Protein AF-A0A4P1RTN6-F1 (afdb_monomer)

Radius of gyration: 44.08 Å; Cα contacts (8 Å, |Δi|>4): 1142; chains: 1; bounding box: 146×105×142 Å

Nearest PDB structures (foldseek):
  4wzw-assembly1_A  TM=8.559E-01  e=2.180E-19  Homo sapiens
  4wzr-assembly1_A  TM=8.569E-01  e=3.240E-19  Homo sapiens
  4wzr-assembly2_B  TM=8.714E-01  e=1.370E-18  Homo sapiens
  5ykh-assembly1_A  TM=4.278E-01  e=1.600E-06  Homo sapiens
  3gvt-assembly2_B  TM=4.620E-01  e=9.699E-06  Mus musculus

Foldseek 3Di:
DDDDDDDDDDDDDDDDDDDDDDDDDDDDDDDDDDDDDDDDDDDDDDDDDDDDDDDDDDDDDDDDDDDDDDDPDDDPVVVVVVVVVVVLVVVVVVDVCSVLLVVLLVLVLVLPDPPDDLVVNAVSLVVNLVSCPLPCLVPCLDQRSVVSLLSSCVRYDPVSLVSSLVSCLVPLLVLQLRPSNLSVLLSSLVPDDLVSLVSSLVSCQLPLLVQLLHPRSVSNLLSSCVSDDLLSVQLSLQCLQAPCSSPDVVLSPDPDRAPVVSCVVVVPDLVRRLVSNCVSLVSNLVVLSQLGVSNLVSVVSNLQRDAPVVLQVVLVSCLALSLVNQQLDQSSLLVLLASCQSPDLVSLLSNLVSCAVVLVVLQLHPRSLLSLLSNLQAHPPLVSCLVGRVVVCLVCVLVLLQGLRSCSNVCCLQPNLDCVNDPPSSSCSNLDDRPNPPDDDDDDDDDDDDDDDDDDDDDDDDDDDDDDDDDDDDDDDDDPDDPRNHSHPDDRNVSSCCNQPVSCNVVSLVVSCVVCVVVLCVGPRNVVSVDDDDDDDDDDDDDDDDDDDDDDDDDDDDDDDDDDDDDDDDDDDDDDDDDDDDDDDDDDDDDDDDDDDDDDDDDDDDDDDDDDDDDDDDDDDDDDDDQDPVVVVVVVVVVVLVVVVVVPVCSVLLVVLLVLCSVLVDPPDDLVVNAVSLVVNLVSCPLPLLVCLLPQRSVSSLLSSLVRYDPVSLVSSLVSCLVPLLVLQLRPSNLSVLLSSLVDDDPVSLLSNLVVCQLPLLVQLLGPRSVSNSLSSCVPDDLLSVQLSLQCLQAPVSSPDVVLSNDPDRAPVVSCVVVVPDLVRRLVSNCVSLVSNLVVLVQLGVSNLVSVVSNLQRDAPVVNQVVLVSCLPDSLVNQQLDQSSLLVLLASCLSPDLVSLLSNLVNCAVVLVVLQLRPRSLLSVLSNLQAHPPLVSCLVGRVVVCLVCVLVLLLGLRNVSNLCCLQENPDCVNDPPSSSCSNLDDRPNRDDDDCDDDDDDDDDDDDDDDDDDDDDDDDDDDDDDDDDDDDPDPPPRRRSHPDDRLVSSLCNQPVSCNLVSLLVSCLVCVVVQQLRPRNVSSNLSSLLCGDPNSNPPPCVVSSLSSLLSNLQQQQDDQDPPDPDGRQLQRPRNVVSLLVCQARPVSSVVSNCVRHPPVNVVVQLAHNNVSNLVSQCVHPPPVSNVSSCVVCVVCCVVVSRPPPDPPDPPDD

Secondary structure (DSSP, 8-state):
---------------------------S------------------PPPP---PPPP-PPPPP------------TTHHHHHHHHHHHHHHHTT-TTHHHHHHHHHHHHHHT-SS--HHHHHHHHHHHHHHHTT-HHHHTTSTTHHHHHHHHHHHS-HHHHHHHHHHHGGGHHHHHH-TTHHHHHHHHHTT--HHHHHHHHHHHTT-HHHHHTSTTHHHHHHHHHHH--HHHHHHHHHTTT-HHHHH-GGGGG----SHHHHHHHTT--HHHHHHHHHHHHHHHHTTT----HHHHHHHHHHHHH--HHHHHHHHHHHTTTTHHHHTTSHHHHHHHHHHHHHS-HHHHHHHHHHHTTTHHHHHTSTTHHHHHHHHHHH-S-HHHHIIIIIHHHGGGHHHHHHSTTTTHHHHHHHSTT-TTTS-HHHHHHHT---GGG---------------------------------------------------SS-HHHHHHHHHTTTSHHHHHHHHHHHHHHHHTTSTTGGGTT--------------------------------------------------------------------------------------------------HHHHHHHHHHHHHHHHHTT-TTHHHHHHHHHHHHHHT-SS--HHHHHHHHHHHHHHHTT-HHHHHTSHHHHHHHHHHHHHS-HHHHHHHHHHHGGGHHHHHH-TTTHHHHHHHHTT--HHHHHHHHHHHTTTHHHHHTSTTTHHHHHHHHHH--HHHHHHHHHTTT-HHHHH-GGGG-----SHHHHHHHTT--HHHHHHHHHHHHHHHHTTT----HHHHHHHHHHHHH--HHHHHHHHHHHTTTHHHHHTTSHHHHHHHHHHHHHS-HHHHHHHHHHHTTTHHHHHTSTTHHHHHHHHHHH-S-HHHHIIIIIHHHGGGHHHHHTSTTTTHHHHHHHSTT-TTTS-HHHHHHHT---TTTS---S---------------------------------------------SSS-HHHHHHHHHTTTTHHHHHHHHHHHTHHHHHHSTTHHHHHHHHHTT-TTSTTTTTSHHHHHHHHHHHHHHTSS---TT-SS--TTTSTTHHHHHHHHHHH-HHHHHHHIIIIITTTHHHHSSTTTHHHHHTTTS-S-HHHHHHHHHHHHHHHHTTSS---PPPP----

Sequence (1211 aa):
MAAKKQDFETTKKRKRISASNTESAPNESHHKKPFNSDKKSFKSDKKPFKSDKKPFKSDKPLAAGKDNKTIAPASGRERRIHAKELADARKMKRKRHFTLEQDLARLWEKMRCREISKEDRTKLVTEALQKMKGKIHEIAGSHISSRVLQTCVKHCSQVERDAIFEELRPHFLALAYNAYAVHLVKKMLDSASKKQLGGFISALHGHVAPLLRHMVGSVVVEHAYELASAAKKQELLLELYSTELKLFKDLVSLNESRLLDVMSKLSLQKGSVLRHMASVIQPILEKGIVDHSIIHRLLLEYFSIADQSTVTDIIQQLSSPLLVRMIGTKDGAKIGILCVKYGNAKERKKIIKGLKGHIDKTAYHQYGCMVLVCILSVVDDTKLITKVIIRELQPILKELVFDKNGRHLFLQLLHPNCSRHFSPQELASLNSSIPSLSLKDQSEVSSQTEISEVSLSDKESKEDIEVAADEADKDKTSLDDPDLAESGKKDPYVRRQELLIKSGLAENLLDICIENAGELIRSNFGKEVLYEPSLPRDIESGNRRSHSFGTEKMAAKKQDFETTKKRKRISASNTESAPNESHHKKPFNSDKKSFKSDKKPFKSDKKPFKSDKPLAAGKDNKTIAPASGRERRIHAKELADARKMKRKRHFTLEQDLARLWEKMRCREISKEDRTKLVTEALQKMKGKIHEIAGSHISSRVLQTCVKHCSQVERDAIFEELRPHFLALAYNAYAVHLVKKMLDSASKKQLGGFISALHGHVAPLLRHMVGSVVVEHAYELASAAKKQELLLELYSTELKLFKDLVSLNESRLLDVMSKLSLQKGSVLRHMASVIQPILEKGIVDHSIIHRLLLEYFSIADQSTVTDIIQQLSSPLLVRMIGTKDGAKIGILCVKYGNAKERKKIIKGLKGHIDKTAYHQYGCMVLVCILSVVDDTKLITKVIIRELQPILKELVFDKNGRHLFLQLLHPNCSRHFSPQELASLNSSIPSLSLKDQSEVSSQTEISEVSLSDKESKEDIEVAADEADKDKTSLDDPDLAESGKKDPYVRRQELLIKSGLAENLLDICIENAGELIRSNFGKEVLYEVATGGSGGILHPSLDDKINSLHEAIASLAAESKSEDSQEEHVFENFHSSRIIRKLILDCPNFASTLWEKALKGKSELWAHGHSCKVISAFLESPDSKLQKLAKKELQPLVDSGILKNLKPKEVATQ

Solvent-accessible surface area (backbone atoms only — not comparable to full-atom values): 73764 Å² total; per-residue (Å²): 133,88,81,88,85,91,89,83,93,86,90,82,91,89,89,92,89,87,87,90,89,80,86,89,84,82,90,86,88,89,88,84,88,91,89,83,90,80,92,84,88,84,91,85,89,82,80,83,86,85,81,90,78,83,86,80,88,78,82,84,81,84,91,78,82,89,81,93,75,89,76,75,85,72,48,84,62,52,54,54,49,53,53,47,50,56,53,50,52,57,40,50,81,71,34,100,55,45,69,59,51,53,52,48,49,57,50,40,62,59,56,68,44,86,84,60,54,71,68,60,37,38,53,53,34,53,54,50,48,64,78,34,65,99,44,50,70,77,39,32,62,31,82,61,46,17,55,42,48,43,51,30,63,72,59,52,56,69,69,59,40,52,51,54,48,60,69,34,56,91,42,49,64,66,36,30,62,28,87,40,15,39,60,31,54,50,57,46,60,79,70,47,52,76,66,53,49,51,51,52,55,66,60,38,64,82,38,54,61,65,25,52,54,29,90,45,17,27,63,46,54,37,52,54,42,75,75,38,53,73,69,56,38,45,46,66,46,44,44,50,41,27,72,61,46,38,69,39,69,75,69,52,71,63,88,67,90,48,67,67,59,47,27,64,79,64,70,50,54,66,76,55,33,53,54,41,30,46,71,46,47,52,59,17,60,78,69,62,66,48,79,43,68,67,58,28,50,52,51,54,53,44,47,69,72,41,50,53,66,64,47,49,54,50,35,60,61,39,27,44,69,53,43,70,56,22,19,82,34,75,52,22,14,42,52,43,34,46,36,52,56,74,29,52,76,69,33,40,54,35,38,55,62,50,39,50,96,44,50,63,66,28,29,62,25,91,34,24,22,58,32,53,38,43,47,72,70,43,54,66,61,49,70,56,44,40,72,46,49,50,65,54,40,60,90,46,44,71,63,27,39,58,31,94,31,27,29,51,53,55,44,40,60,76,48,60,87,37,73,92,83,39,53,74,70,54,49,57,45,73,67,54,81,44,68,59,76,64,81,85,85,81,80,83,84,85,82,83,87,82,83,83,82,90,78,88,87,86,85,83,89,78,88,84,88,87,78,82,88,84,88,85,90,81,96,83,82,87,92,83,82,83,92,75,80,75,73,31,94,53,57,67,65,61,53,34,48,48,57,32,57,80,57,49,47,47,58,58,50,48,52,49,46,65,81,35,41,80,56,26,68,72,34,95,40,21,37,62,79,73,56,79,79,81,71,88,82,79,83,79,89,86,83,84,80,85,87,78,84,88,84,82,88,77,83,88,77,91,89,87,78,88,86,78,90,82,91,82,91,89,82,88,78,89,82,87,86,84,81,87,82,92,84,90,82,84,83,91,79,87,81,91,87,86,90,86,88,88,83,88,82,92,88,87,87,82,88,84,90,88,86,92,78,85,86,88,82,91,82,82,89,79,89,77,75,85,79,44,80,68,49,56,54,48,53,54,46,50,54,51,49,52,56,37,51,79,71,34,100,54,46,65,59,56,49,54,46,49,53,49,38,62,57,58,69,45,89,86,60,60,67,69,61,38,39,54,51,32,53,54,48,47,65,76,34,65,98,42,50,64,82,39,28,66,32,76,62,46,16,56,40,48,43,52,29,62,73,59,50,56,68,70,58,42,53,53,53,46,62,68,34,53,93,45,46,68,66,35,28,60,28,86,40,15,34,62,33,54,50,56,47,59,79,69,45,52,75,66,55,49,54,54,50,54,65,65,38,65,82,39,54,61,67,25,52,55,29,92,43,17,25,64,46,54,36,51,54,42,74,75,39,53,73,70,58,40,46,48,66,46,46,45,51,41,28,72,62,48,38,69,38,70,81,71,54,76,62,87,63,86,48,65,68,57,44,30,63,78,66,69,52,54,65,76,56,33,52,56,41,30,47,71,45,49,50,60,18,60,79,68,65,69,47,76,42,66,66,58,28,48,52,51,53,54,45,44,66,73,44,51,51,66,64,47,49,53,48,40,63,64,37,36,31,72,49,45,70,54,24,18,81,32,74,49,22,13,44,50,41,33,46,38,50,52,73,29,52,76,69,36,39,54,33,36,57,62,49,41,51,97,42,50,69,65,30,30,66,26,80,36,26,22,56,31,52,42,42,45,70,70,40,54,68,61,49,72,58,43,43,71,48,48,51,63,58,42,60,88,46,44,72,64,28,39,57,31,95,31,25,30,53,55,53,41,44,59,35,40,61,88,39,73,91,82,41,54,72,70,53,48,55,47,71,69,55,81,41,72,53,73,50,89,74,74,101,73,86,82,86,81,90,83,88,85,82,87,86,82,91,83,85,84,88,79,91,81,87,89,86,91,88,93,90,87,85,88,82,90,80,95,71,95,74,84,84,88,71,82,80,66,32,96,52,59,64,66,63,49,34,41,51,59,30,58,77,61,51,48,47,59,58,48,48,52,50,42,42,80,38,35,76,63,26,36,58,29,94,42,18,28,58,55,48,47,41,55,67,58,27,22,60,90,41,66,44,56,86,81,42,50,73,58,38,51,49,33,37,50,46,52,16,51,62,52,46,58,78,92,57,86,90,52,97,64,73,53,47,48,56,28,83,46,19,22,58,52,53,25,48,40,28,50,74,26,58,68,45,32,52,49,29,36,75,61,37,36,68,97,43,54,75,87,41,38,50,90,61,21,27,61,39,58,55,26,40,70,66,21,78,42,70,65,58,22,58,54,43,44,70,72,44,44,65,41,36,76,70,56,64,35,74,81,75,69,80,76,76,83,79,86,127

Structure (mmCIF, N/CA/C/O backbone):
data_AF-A0A4P1RTN6-F1
#
_entry.id   AF-A0A4P1RTN6-F1
#
loop_
_atom_site.group_PDB
_atom_site.id
_atom_site.type_symbol
_atom_site.label_atom_id
_atom_site.label_alt_id
_atom_site.label_comp_id
_atom_site.label_asym_id
_atom_site.label_entity_id
_atom_site.label_seq_id
_atom_site.pdbx_PDB_ins_code
_atom_site.Cartn_x
_atom_site.Cartn_y
_atom_site.Cartn_z
_atom_site.occupancy
_atom_site.B_iso_or_equiv
_atom_site.auth_seq_id
_atom_site.auth_comp_id
_atom_site.auth_asym_id
_atom_site.auth_atom_id
_atom_site.pdbx_PDB_model_num
ATOM 1 N N . MET A 1 1 ? -19.748 -42.083 24.684 1.00 26.48 1 MET A N 1
ATOM 2 C CA . MET A 1 1 ? -20.087 -43.287 25.480 1.00 26.48 1 MET A CA 1
ATOM 3 C C . MET A 1 1 ? -18.808 -43.842 26.123 1.00 26.48 1 MET A C 1
ATOM 5 O O . MET A 1 1 ? -17.773 -43.199 25.996 1.00 26.48 1 MET A O 1
ATOM 9 N N . ALA A 1 2 ? -18.908 -44.935 26.886 1.00 29.09 2 ALA A N 1
ATOM 10 C CA . ALA A 1 2 ? -17.854 -45.605 27.672 1.00 29.09 2 ALA A CA 1
ATOM 11 C C . ALA A 1 2 ? -16.620 -46.086 26.850 1.00 29.09 2 ALA A C 1
ATOM 13 O O . ALA A 1 2 ? -16.755 -46.246 25.643 1.00 29.09 2 ALA A O 1
ATOM 14 N N . ALA A 1 3 ? -15.431 -46.382 27.417 1.00 29.55 3 ALA A N 1
ATOM 15 C CA . ALA A 1 3 ? -14.870 -46.102 28.759 1.00 29.55 3 ALA A CA 1
ATOM 16 C C . ALA A 1 3 ? -13.322 -46.315 28.839 1.00 29.55 3 ALA A C 1
ATOM 18 O O . ALA A 1 3 ? -12.675 -46.702 27.874 1.00 29.55 3 ALA A O 1
ATOM 19 N N . LYS A 1 4 ? -12.787 -46.024 30.040 1.00 34.31 4 LYS A N 1
ATOM 20 C CA . LYS A 1 4 ? -11.471 -46.309 30.685 1.00 34.31 4 LYS A CA 1
ATOM 21 C C . LYS A 1 4 ? -10.854 -47.709 30.371 1.00 34.31 4 LYS A C 1
ATOM 23 O O . LYS A 1 4 ? -11.588 -48.582 29.936 1.00 34.31 4 LYS A O 1
ATOM 28 N N . LYS A 1 5 ? -9.574 -48.035 30.662 1.00 29.58 5 LYS A N 1
ATOM 29 C CA . LYS A 1 5 ? -8.615 -47.533 31.693 1.00 29.58 5 LYS A CA 1
ATOM 30 C C . LYS A 1 5 ? -7.124 -47.822 31.329 1.00 29.58 5 LYS A C 1
ATOM 32 O O . LYS A 1 5 ? -6.852 -48.324 30.248 1.00 29.58 5 LYS A O 1
ATOM 37 N N . GLN A 1 6 ? -6.183 -47.484 32.224 1.00 31.31 6 GLN A N 1
ATOM 38 C CA . GLN A 1 6 ? -4.721 -47.735 32.159 1.00 31.31 6 GLN A CA 1
ATOM 39 C C . GLN A 1 6 ? -4.298 -49.016 32.925 1.00 31.31 6 GLN A C 1
ATOM 41 O O . GLN A 1 6 ? -5.161 -49.578 33.598 1.00 31.31 6 GLN A O 1
ATOM 46 N N . ASP A 1 7 ? -2.991 -49.371 32.854 1.00 27.86 7 ASP A N 1
ATOM 47 C CA . ASP A 1 7 ? -2.088 -49.994 33.882 1.00 27.86 7 ASP A CA 1
ATOM 48 C C . ASP A 1 7 ? -1.190 -51.126 33.279 1.00 27.86 7 ASP A C 1
ATOM 50 O O . ASP A 1 7 ? -1.661 -51.813 32.379 1.00 27.86 7 ASP A O 1
ATOM 54 N N . PHE A 1 8 ? 0.083 -51.417 33.648 1.00 28.38 8 PHE A N 1
ATOM 55 C CA . PHE A 1 8 ? 1.186 -50.720 34.379 1.00 28.38 8 PHE A CA 1
ATOM 56 C C . PHE A 1 8 ? 2.552 -51.483 34.170 1.00 28.38 8 PHE A C 1
ATOM 58 O O . PHE A 1 8 ? 2.591 -52.407 33.366 1.00 28.38 8 PHE A O 1
ATOM 65 N N . GLU A 1 9 ? 3.616 -51.157 34.945 1.00 29.16 9 GLU A N 1
ATOM 66 C CA . GLU A 1 9 ? 4.802 -52.013 35.319 1.00 29.16 9 GLU A CA 1
ATOM 67 C C . GLU A 1 9 ? 5.990 -52.240 34.310 1.00 29.16 9 GLU A C 1
ATOM 69 O O . GLU A 1 9 ? 5.779 -52.198 33.106 1.00 29.16 9 GLU A O 1
ATOM 74 N N . THR A 1 10 ? 7.284 -52.486 34.673 1.00 28.11 10 THR A N 1
ATOM 75 C CA . THR A 1 10 ? 8.081 -52.308 35.938 1.00 28.11 10 THR A CA 1
ATOM 76 C C . THR A 1 10 ? 9.643 -52.281 35.795 1.00 28.11 10 THR A C 1
ATOM 78 O O . THR A 1 10 ? 10.235 -53.091 35.090 1.00 28.11 10 THR A O 1
ATOM 81 N N . THR A 1 11 ? 10.326 -51.542 36.704 1.00 28.12 11 THR A N 1
ATOM 82 C CA . THR A 1 11 ? 11.701 -51.782 37.289 1.00 28.12 11 THR A CA 1
ATOM 83 C C . THR A 1 11 ? 12.990 -51.539 36.438 1.00 28.12 11 THR A C 1
ATOM 85 O O . THR A 1 11 ? 12.882 -51.341 35.241 1.00 28.12 11 THR A O 1
ATOM 88 N N . LYS A 1 12 ? 14.253 -51.462 36.960 1.00 25.89 12 LYS A N 1
ATOM 89 C CA . LYS A 1 12 ? 14.899 -51.944 38.232 1.00 25.89 12 LYS A CA 1
ATOM 90 C C . LYS A 1 12 ? 16.259 -51.240 38.584 1.00 25.89 12 LYS A C 1
ATOM 92 O O . LYS A 1 12 ? 17.091 -51.159 37.700 1.00 25.89 12 LYS A O 1
ATOM 97 N N . LYS A 1 13 ? 16.474 -50.853 39.874 1.00 29.78 13 LYS A N 1
ATOM 98 C CA . LYS A 1 13 ? 17.683 -50.903 40.805 1.00 29.78 13 LYS A CA 1
ATOM 99 C C . LYS A 1 13 ? 19.138 -50.651 40.273 1.00 29.78 13 LYS A C 1
ATOM 101 O O . LYS A 1 13 ? 19.387 -50.869 39.108 1.00 29.78 13 LYS A O 1
ATOM 106 N N . ARG A 1 14 ? 20.223 -50.316 41.021 1.00 27.23 14 ARG A N 1
ATOM 107 C CA . ARG A 1 14 ? 20.670 -49.938 42.421 1.00 27.23 14 ARG A CA 1
ATOM 108 C C . ARG A 1 14 ? 22.060 -49.203 42.249 1.00 27.23 14 ARG A C 1
ATOM 110 O O . ARG A 1 14 ? 22.343 -48.878 41.108 1.00 27.23 14 ARG A O 1
ATOM 117 N N . LYS A 1 15 ? 23.019 -48.870 43.151 1.00 29.50 15 LYS A N 1
ATOM 118 C CA . LYS A 1 15 ? 23.460 -48.968 44.594 1.00 29.50 15 LYS A CA 1
ATOM 119 C C . LYS A 1 15 ? 24.495 -47.788 44.801 1.00 29.50 15 LYS A C 1
ATOM 121 O O . LYS A 1 15 ? 24.784 -47.130 43.813 1.00 29.50 15 LYS A O 1
ATOM 126 N N . ARG A 1 16 ? 25.166 -47.432 45.922 1.00 26.48 16 ARG A N 1
ATOM 127 C CA . ARG A 1 16 ? 25.188 -47.834 47.355 1.00 26.48 16 ARG A CA 1
ATOM 128 C C . ARG A 1 16 ? 25.198 -46.606 48.315 1.00 26.48 16 ARG A C 1
ATOM 130 O O . ARG A 1 16 ? 24.111 -46.148 48.631 1.00 26.48 16 ARG A O 1
ATOM 137 N N . ILE A 1 17 ? 26.352 -46.181 48.876 1.00 27.36 17 ILE A N 1
ATOM 138 C CA . ILE A 1 17 ? 26.472 -45.229 50.018 1.00 27.36 17 ILE A CA 1
ATOM 139 C C . ILE A 1 17 ? 27.932 -44.751 50.252 1.00 27.36 17 ILE A C 1
ATOM 141 O O . ILE A 1 17 ? 28.831 -45.496 49.862 1.00 27.36 17 ILE A O 1
ATOM 145 N N . SER A 1 18 ? 28.118 -43.584 50.904 1.00 25.52 18 SER A N 1
ATOM 146 C CA . SER A 1 18 ? 29.282 -43.048 51.688 1.00 25.52 18 SER A CA 1
ATOM 147 C C . SER A 1 18 ? 29.235 -41.498 51.681 1.00 25.52 18 SER A C 1
ATOM 149 O O . SER A 1 18 ? 28.705 -40.954 50.717 1.00 25.52 18 SER A O 1
ATOM 151 N N . ALA A 1 19 ? 29.748 -40.701 52.635 1.00 25.08 19 ALA A N 1
ATOM 152 C CA . ALA A 1 19 ? 30.264 -40.891 54.012 1.00 25.08 19 ALA A CA 1
ATOM 153 C C . ALA A 1 19 ? 30.102 -39.547 54.803 1.00 25.08 19 ALA A C 1
ATOM 155 O O . ALA A 1 19 ? 29.564 -38.594 54.238 1.00 25.08 19 ALA A O 1
ATOM 156 N N . SER A 1 20 ? 30.527 -39.437 56.076 1.00 27.08 20 SER A N 1
ATOM 157 C CA . SER A 1 20 ? 30.258 -38.257 56.944 1.00 27.08 20 SER A CA 1
ATOM 158 C C . SER A 1 20 ? 31.236 -38.073 58.124 1.00 27.08 20 SER A C 1
ATOM 160 O O . SER A 1 20 ? 31.729 -39.087 58.608 1.00 27.08 20 SER A O 1
ATOM 162 N N . ASN A 1 21 ? 31.447 -36.816 58.580 1.00 28.20 21 ASN A N 1
ATOM 163 C CA . ASN A 1 21 ? 31.881 -36.311 59.921 1.00 28.20 21 ASN A CA 1
ATOM 164 C C . ASN A 1 21 ? 32.453 -34.864 59.789 1.00 28.20 21 ASN A C 1
ATOM 166 O O . ASN A 1 21 ? 32.793 -34.497 58.667 1.00 28.20 21 ASN A O 1
ATOM 170 N N . THR A 1 22 ? 32.681 -34.003 60.802 1.00 25.58 22 THR A N 1
ATOM 171 C CA . THR A 1 22 ? 31.981 -33.581 62.053 1.00 25.58 22 THR A CA 1
ATOM 172 C C . THR A 1 22 ? 32.618 -32.247 62.540 1.00 25.58 22 THR A C 1
ATOM 174 O O . THR A 1 22 ? 33.783 -32.010 62.254 1.00 25.58 22 THR A O 1
ATOM 177 N N . GLU A 1 23 ? 31.878 -31.435 63.316 1.00 25.05 23 GLU A N 1
ATOM 178 C CA . GLU A 1 23 ? 32.358 -30.469 64.349 1.00 25.05 23 GLU A CA 1
ATOM 179 C C . GLU A 1 23 ? 33.207 -29.201 64.034 1.00 25.05 23 GLU A C 1
ATOM 181 O O . GLU A 1 23 ? 34.112 -29.170 63.209 1.00 25.05 23 GLU A O 1
ATOM 186 N N . SER A 1 24 ? 32.978 -28.182 64.885 1.00 26.28 24 SER A N 1
ATOM 187 C CA . SER A 1 24 ? 33.836 -27.018 65.220 1.00 26.28 24 SER A CA 1
ATOM 188 C C . SER A 1 24 ? 33.990 -25.825 64.244 1.00 26.28 24 SER A C 1
ATOM 190 O O . SER A 1 24 ? 33.777 -25.901 63.039 1.00 26.28 24 SER A O 1
ATOM 192 N N . ALA A 1 25 ? 34.324 -24.676 64.844 1.00 29.77 25 ALA A N 1
ATOM 193 C CA . ALA A 1 25 ? 34.587 -23.343 64.277 1.00 29.77 25 ALA A CA 1
ATOM 194 C C . ALA A 1 25 ? 35.794 -22.741 65.062 1.00 29.77 25 ALA A C 1
ATOM 196 O O . ALA A 1 25 ? 36.021 -23.247 66.167 1.00 29.77 25 ALA A O 1
ATOM 197 N N . PRO A 1 26 ? 36.560 -21.714 64.596 1.00 38.06 26 PRO A N 1
ATOM 198 C CA . PRO A 1 26 ? 36.088 -20.511 63.877 1.00 38.06 26 PRO A CA 1
ATOM 199 C C . PRO A 1 26 ? 36.982 -19.966 62.720 1.00 38.06 26 PRO A C 1
ATOM 201 O O . PRO A 1 26 ? 38.059 -20.488 62.476 1.00 38.06 26 PRO A O 1
ATOM 204 N N . ASN A 1 27 ? 36.530 -18.859 62.090 1.00 28.67 27 ASN A N 1
ATOM 205 C CA . ASN A 1 27 ? 37.284 -17.817 61.336 1.00 28.67 27 ASN A CA 1
ATOM 206 C C . ASN A 1 27 ? 38.185 -18.227 60.127 1.00 28.67 27 ASN A C 1
ATOM 208 O O . ASN A 1 27 ? 39.044 -19.084 60.246 1.00 28.67 27 ASN A O 1
ATOM 212 N N . GLU A 1 28 ? 38.135 -17.629 58.920 1.00 32.19 28 GLU A N 1
ATOM 213 C CA . GLU A 1 28 ? 37.325 -16.553 58.289 1.00 32.19 28 GLU A CA 1
ATOM 214 C C . GLU A 1 28 ? 37.251 -16.802 56.754 1.00 32.19 28 GLU A C 1
ATOM 216 O O . GLU A 1 28 ? 38.157 -17.398 56.182 1.00 32.19 28 GLU A O 1
ATOM 221 N N . SER A 1 29 ? 36.307 -16.278 55.960 1.00 31.27 29 SER A N 1
ATOM 222 C CA . SER A 1 29 ? 34.856 -16.554 55.952 1.00 31.27 29 SER A CA 1
ATOM 223 C C . SER A 1 29 ? 34.409 -16.927 54.504 1.00 31.27 29 SER A C 1
ATOM 225 O O . SER A 1 29 ? 35.190 -16.770 53.561 1.00 31.27 29 SER A O 1
ATOM 227 N N . HIS A 1 30 ? 33.230 -17.542 54.291 1.00 29.80 30 HIS A N 1
ATOM 228 C CA . HIS A 1 30 ? 32.878 -18.335 53.074 1.00 29.80 30 HIS A CA 1
ATOM 229 C C . HIS A 1 30 ? 31.457 -18.002 52.506 1.00 29.80 30 HIS A C 1
ATOM 231 O O . HIS A 1 30 ? 30.772 -17.172 53.091 1.00 29.80 30 HIS A O 1
ATOM 237 N N . HIS A 1 31 ? 30.900 -18.540 51.395 1.00 27.33 31 HIS A N 1
ATOM 238 C CA . HIS A 1 31 ? 31.204 -19.715 50.536 1.00 27.33 31 HIS A CA 1
ATOM 239 C C . HIS A 1 31 ? 30.730 -19.537 49.048 1.00 27.33 31 HIS A C 1
ATOM 241 O O . HIS A 1 31 ? 30.455 -18.422 48.610 1.00 27.33 31 HIS A O 1
ATOM 247 N N . LYS A 1 32 ? 30.634 -20.619 48.240 1.00 42.34 32 LYS A N 1
ATOM 248 C CA . LYS A 1 32 ? 30.183 -20.657 46.818 1.00 42.34 32 LYS A CA 1
ATOM 249 C C . LYS A 1 32 ? 28.808 -21.349 46.580 1.00 42.34 32 LYS A C 1
ATOM 251 O O . LYS A 1 32 ? 28.336 -22.122 47.401 1.00 42.34 32 LYS A O 1
ATOM 256 N N . LYS A 1 33 ? 28.226 -21.059 45.397 1.00 39.88 33 LYS A N 1
ATOM 257 C CA . LYS A 1 33 ? 27.056 -21.640 44.659 1.00 39.88 33 LYS A CA 1
ATOM 258 C C . LYS A 1 33 ? 26.818 -23.165 44.857 1.00 39.88 33 LYS A C 1
ATOM 260 O O . LYS A 1 33 ? 27.826 -23.865 44.930 1.00 39.88 33 LYS A O 1
ATOM 265 N N . PRO A 1 34 ? 25.569 -23.717 44.796 1.00 30.56 34 PRO A N 1
ATOM 266 C CA . PRO A 1 34 ? 24.789 -23.853 43.536 1.00 30.56 34 PRO A CA 1
ATOM 267 C C . PRO A 1 34 ? 23.233 -23.799 43.682 1.00 30.56 34 PRO A C 1
ATOM 269 O O . PRO A 1 34 ? 22.722 -23.139 44.579 1.00 30.56 34 PRO A O 1
ATOM 272 N N . PHE A 1 35 ? 22.476 -24.404 42.743 1.00 27.97 35 PHE A N 1
ATOM 273 C CA . PHE A 1 35 ? 21.013 -24.266 42.563 1.00 27.97 35 PHE A CA 1
ATOM 274 C C . PHE A 1 35 ? 20.427 -25.480 41.792 1.00 27.97 35 PHE A C 1
ATOM 276 O O . PHE A 1 35 ? 20.986 -25.765 40.735 1.00 27.97 35 PHE A O 1
ATOM 283 N N . ASN A 1 36 ? 19.335 -26.141 42.244 1.00 26.66 36 ASN A N 1
ATOM 284 C CA . ASN A 1 36 ? 18.173 -26.596 41.420 1.00 26.66 36 ASN A CA 1
ATOM 285 C C . ASN A 1 36 ? 17.077 -27.374 42.212 1.00 26.66 36 ASN A C 1
ATOM 287 O O . ASN A 1 36 ? 17.422 -28.190 43.059 1.00 26.66 36 ASN A O 1
ATOM 291 N N . SER A 1 37 ? 15.800 -27.252 41.789 1.00 21.94 37 SER A N 1
ATOM 292 C CA . SER A 1 37 ? 14.632 -28.152 42.050 1.00 21.94 37 SER A CA 1
ATOM 293 C C . SER A 1 37 ? 14.138 -28.341 43.515 1.00 21.94 37 SER A C 1
ATOM 295 O O . SER A 1 37 ? 14.929 -28.252 44.441 1.00 21.94 37 SER A O 1
ATOM 297 N N . ASP A 1 38 ? 12.855 -28.597 43.838 1.00 22.12 38 ASP A N 1
ATOM 298 C CA . ASP A 1 38 ? 11.584 -28.574 43.070 1.00 22.12 38 ASP A CA 1
ATOM 299 C C . ASP A 1 38 ? 10.381 -28.150 43.980 1.00 22.12 38 ASP A C 1
ATOM 301 O O . ASP A 1 38 ? 10.543 -27.901 45.172 1.00 22.12 38 ASP A O 1
ATOM 305 N N . LYS A 1 39 ? 9.171 -28.050 43.404 1.00 31.48 39 LYS A N 1
ATOM 306 C CA . LYS A 1 39 ? 7.905 -27.492 43.943 1.00 31.48 39 LYS A CA 1
ATOM 307 C C . LYS A 1 39 ? 7.560 -27.731 45.429 1.00 31.48 39 LYS A C 1
ATOM 309 O O . LYS A 1 39 ? 7.457 -28.869 45.884 1.00 31.48 39 LYS A O 1
ATOM 314 N N . LYS A 1 40 ? 7.001 -26.678 46.047 1.00 21.06 40 LYS A N 1
ATOM 315 C CA . LYS A 1 40 ? 5.669 -26.726 46.697 1.00 21.06 40 LYS A CA 1
ATOM 316 C C . LYS A 1 40 ? 4.966 -25.360 46.630 1.00 21.06 40 LYS A C 1
ATOM 318 O O . LYS A 1 40 ? 5.601 -24.344 46.367 1.00 21.06 40 LYS A O 1
ATOM 323 N N . SER A 1 41 ? 3.643 -25.356 46.775 1.00 25.83 41 SER A N 1
ATOM 324 C CA . SER A 1 41 ? 2.765 -24.185 46.624 1.00 25.83 41 SER A CA 1
ATOM 325 C C . SER A 1 41 ? 2.563 -23.412 47.933 1.00 25.83 41 SER A C 1
ATOM 327 O O . SER A 1 41 ? 2.510 -24.033 48.986 1.00 25.83 41 SER A O 1
ATOM 329 N N . PHE A 1 42 ? 2.350 -22.089 47.854 1.00 21.73 42 PHE A N 1
ATOM 330 C CA . PHE A 1 42 ? 1.157 -21.396 48.390 1.00 21.73 42 PHE A CA 1
ATOM 331 C C . PHE A 1 42 ? 1.091 -19.925 47.904 1.00 21.73 42 PHE A C 1
ATOM 333 O O . PHE A 1 42 ? 1.961 -19.471 47.161 1.00 21.73 42 PHE A O 1
ATOM 340 N N . LYS A 1 43 ? 0.008 -19.207 48.243 1.00 26.73 43 LYS A N 1
ATOM 341 C CA . LYS A 1 43 ? -0.300 -17.825 47.806 1.00 26.73 43 LYS A CA 1
ATOM 342 C C . LYS A 1 43 ? 0.544 -16.763 48.535 1.00 26.73 43 LYS A C 1
ATOM 344 O O . LYS A 1 43 ? 0.818 -16.937 49.718 1.00 26.73 43 LYS A O 1
ATOM 349 N N . SER A 1 44 ? 0.815 -15.621 47.892 1.00 22.14 44 SER A N 1
ATOM 350 C CA . SER A 1 44 ? 0.729 -14.271 48.507 1.00 22.14 44 SER A CA 1
ATOM 351 C C . SER A 1 44 ? 1.057 -13.135 47.519 1.00 22.14 44 SER A C 1
ATOM 353 O O . SER A 1 44 ? 1.644 -13.342 46.456 1.00 22.14 44 SER A O 1
ATOM 355 N N . ASP A 1 45 ? 0.599 -11.937 47.874 1.00 25.84 45 ASP A N 1
ATOM 356 C CA . ASP A 1 45 ? 0.538 -10.704 47.087 1.00 25.84 45 ASP A CA 1
ATOM 357 C C . ASP A 1 45 ? 1.887 -10.050 46.754 1.00 25.84 45 ASP A C 1
ATOM 359 O O . ASP A 1 45 ? 2.835 -10.100 47.537 1.00 25.84 45 ASP A O 1
ATOM 363 N N . LYS A 1 46 ? 1.923 -9.275 45.655 1.00 24.16 46 LYS A N 1
ATOM 364 C CA . LYS A 1 46 ? 2.896 -8.181 45.466 1.00 24.16 46 LYS A CA 1
ATOM 365 C C . LYS A 1 46 ? 2.249 -6.929 44.867 1.00 24.16 46 LYS A C 1
ATOM 367 O O . LYS A 1 46 ? 2.006 -6.852 43.666 1.00 24.16 46 LYS A O 1
ATOM 372 N N . LYS A 1 47 ? 2.027 -5.922 45.719 1.00 25.36 47 LYS A N 1
ATOM 373 C CA . LYS A 1 47 ? 1.751 -4.530 45.314 1.00 25.36 47 LYS A CA 1
ATOM 374 C C . LYS A 1 47 ? 3.018 -3.886 44.713 1.00 25.36 47 LYS A C 1
ATOM 376 O O . LYS A 1 47 ? 4.125 -4.287 45.080 1.00 25.36 47 LYS A O 1
ATOM 381 N N . PRO A 1 48 ? 2.894 -2.879 43.827 1.00 27.98 48 PRO A N 1
ATOM 382 C CA . PRO A 1 48 ? 4.041 -2.117 43.336 1.00 27.98 48 PRO A CA 1
ATOM 383 C C . PRO A 1 48 ? 4.626 -1.206 44.428 1.00 27.98 48 PRO A C 1
ATOM 385 O O . PRO A 1 48 ? 3.899 -0.678 45.271 1.00 27.98 48 PRO A O 1
ATOM 388 N N . PHE A 1 49 ? 5.942 -0.987 44.385 1.00 24.75 49 PHE A N 1
ATOM 389 C CA . PHE A 1 49 ? 6.628 -0.041 45.269 1.00 24.75 49 PHE A CA 1
ATOM 390 C C . PHE A 1 49 ? 6.283 1.412 44.908 1.00 24.75 49 PHE A C 1
ATOM 392 O O . PHE A 1 49 ? 6.306 1.791 43.736 1.00 24.75 49 PHE A O 1
ATOM 399 N N . LYS A 1 50 ? 6.018 2.238 45.927 1.00 26.66 50 LYS A N 1
ATOM 400 C CA . LYS A 1 50 ? 5.997 3.704 45.805 1.00 26.66 50 LYS A CA 1
ATOM 401 C C . LYS A 1 50 ? 7.424 4.261 45.877 1.00 26.66 50 LYS A C 1
ATOM 403 O O . LYS A 1 50 ? 8.302 3.649 46.480 1.00 26.66 50 LYS A O 1
ATOM 408 N N . SER A 1 51 ? 7.620 5.461 45.336 1.00 25.67 51 SER A N 1
ATOM 409 C CA . SER A 1 51 ? 8.778 6.310 45.632 1.00 25.67 51 SER A CA 1
ATOM 410 C C . SER A 1 51 ? 8.292 7.729 45.927 1.00 25.67 51 SER A C 1
ATOM 412 O O . SER A 1 51 ? 7.907 8.457 45.009 1.00 25.67 51 SER A O 1
ATOM 414 N N . ASP A 1 52 ? 8.260 8.108 47.200 1.00 25.70 52 ASP A N 1
ATOM 415 C CA . ASP A 1 52 ? 7.699 9.384 47.638 1.00 25.70 52 ASP A CA 1
ATOM 416 C C . ASP A 1 52 ? 8.574 10.589 47.266 1.00 25.70 52 ASP A C 1
ATOM 418 O O . ASP A 1 52 ? 9.787 10.596 47.480 1.00 25.70 52 ASP A O 1
ATOM 422 N N . LYS A 1 53 ? 7.927 11.664 46.803 1.00 28.31 53 LYS A N 1
ATOM 423 C CA . LYS A 1 53 ? 8.427 13.040 46.928 1.00 28.31 53 LYS A CA 1
ATOM 424 C C . LYS A 1 53 ? 7.268 13.959 47.306 1.00 28.31 53 LYS A C 1
ATOM 426 O O . LYS A 1 53 ? 6.383 14.211 46.492 1.00 28.31 53 LYS A O 1
ATOM 431 N N . LYS A 1 54 ? 7.271 14.440 48.553 1.00 25.80 54 LYS A N 1
ATOM 432 C CA . LYS A 1 54 ? 6.332 15.466 49.037 1.00 25.80 54 LYS A CA 1
ATOM 433 C C . LYS A 1 54 ? 6.621 16.821 48.362 1.00 25.80 54 LYS A C 1
ATOM 435 O O . LYS A 1 54 ? 7.770 17.067 47.987 1.00 25.80 54 LYS A O 1
ATOM 440 N N . PRO A 1 55 ? 5.613 17.696 48.199 1.00 29.27 55 PRO A N 1
ATOM 441 C CA . PRO A 1 55 ? 5.795 18.999 47.569 1.00 29.27 55 PRO A CA 1
ATOM 442 C C . PRO A 1 55 ? 6.517 19.980 48.501 1.00 29.27 55 PRO A C 1
ATOM 444 O O . PRO A 1 55 ? 6.242 20.023 49.700 1.00 29.27 55 PRO A O 1
ATOM 447 N N . PHE A 1 56 ? 7.384 20.816 47.931 1.00 26.02 56 PHE A N 1
ATOM 448 C CA . PHE A 1 56 ? 7.810 22.055 48.580 1.00 26.02 56 PHE A CA 1
ATOM 449 C C . PHE A 1 56 ? 6.748 23.134 48.349 1.00 26.02 56 PHE A C 1
ATOM 451 O O . PHE A 1 56 ? 6.215 23.251 47.244 1.00 26.02 56 PHE A O 1
ATOM 458 N N . LYS A 1 57 ? 6.446 23.920 49.386 1.00 30.44 57 LYS A N 1
ATOM 459 C CA . LYS A 1 57 ? 5.662 25.154 49.245 1.00 30.44 57 LYS A CA 1
ATOM 460 C C . LYS A 1 57 ? 6.523 26.230 48.573 1.00 30.44 57 LYS A C 1
ATOM 462 O O . LYS A 1 57 ? 7.740 26.235 48.740 1.00 30.44 57 LYS A O 1
ATOM 467 N N . SER A 1 58 ? 5.876 27.150 47.869 1.00 28.34 58 SER A N 1
ATOM 468 C CA . SER A 1 58 ? 6.457 28.421 47.429 1.00 28.34 58 SER A CA 1
ATOM 469 C C . SER A 1 58 ? 5.478 29.535 47.780 1.00 28.34 58 SER A C 1
ATOM 471 O O . SER A 1 58 ? 4.320 29.478 47.360 1.00 28.34 58 SER A O 1
ATOM 473 N N . ASP A 1 59 ? 5.922 30.501 48.574 1.00 26.75 59 ASP A N 1
ATOM 474 C CA . ASP A 1 59 ? 5.057 31.526 49.156 1.00 26.75 59 ASP A CA 1
ATOM 475 C C . ASP A 1 59 ? 4.620 32.612 48.159 1.00 26.75 59 ASP A C 1
ATOM 477 O O . ASP A 1 59 ? 5.166 32.756 47.063 1.00 26.75 59 ASP A O 1
ATOM 481 N N . LYS A 1 60 ? 3.598 33.382 48.550 1.00 30.39 60 LYS A N 1
ATOM 482 C CA . LYS A 1 60 ? 3.084 34.525 47.783 1.00 30.39 60 LYS A CA 1
ATOM 483 C C . LYS A 1 60 ? 4.063 35.708 47.819 1.00 30.39 60 LYS A C 1
ATOM 485 O O . LYS A 1 60 ? 4.427 36.140 48.911 1.00 30.39 60 LYS A O 1
ATOM 490 N N . PRO A 1 61 ? 4.308 36.375 46.683 1.00 31.39 61 PRO A N 1
ATOM 491 C CA . PRO A 1 61 ? 4.469 37.826 46.638 1.00 31.39 61 PRO A CA 1
ATOM 492 C C . PRO A 1 61 ? 3.093 38.516 46.702 1.00 31.39 61 PRO A C 1
ATOM 494 O O . PRO A 1 61 ? 2.100 37.970 46.213 1.00 31.39 61 PRO A O 1
ATOM 497 N N . LEU A 1 62 ? 3.019 39.713 47.291 1.00 28.94 62 LEU A N 1
ATOM 498 C CA . LEU A 1 62 ? 1.810 40.550 47.262 1.00 28.94 62 LEU A CA 1
ATOM 499 C C . LEU A 1 62 ? 1.715 41.375 45.961 1.00 28.94 62 LEU A C 1
ATOM 501 O O . LEU A 1 62 ? 2.632 41.394 45.142 1.00 28.94 62 LEU A O 1
ATOM 505 N N . ALA A 1 63 ? 0.559 42.009 45.752 1.00 34.16 63 ALA A N 1
ATOM 506 C CA . ALA A 1 63 ? 0.177 42.645 44.495 1.00 34.16 63 ALA A CA 1
ATOM 507 C C . ALA A 1 63 ? 0.848 44.006 44.230 1.00 34.16 63 ALA A C 1
ATOM 509 O O . ALA A 1 63 ? 1.037 44.807 45.142 1.00 34.16 63 ALA A O 1
ATOM 510 N N . ALA A 1 64 ? 1.067 44.305 42.946 1.00 28.09 64 ALA A N 1
ATOM 511 C CA . ALA A 1 64 ? 1.242 45.655 42.414 1.00 28.09 64 ALA A CA 1
ATOM 512 C C . ALA A 1 64 ? 0.828 45.695 40.928 1.00 28.09 64 ALA A C 1
ATOM 514 O O . ALA A 1 64 ? 1.017 44.712 40.216 1.00 28.09 64 ALA A O 1
ATOM 515 N N . GLY A 1 65 ? 0.310 46.839 40.463 1.00 27.95 65 GLY A N 1
ATOM 516 C CA . GLY A 1 65 ? 0.156 47.159 39.036 1.00 27.95 65 GLY A CA 1
ATOM 517 C C . GLY A 1 65 ? -1.050 46.545 38.307 1.00 27.95 65 GLY A C 1
ATOM 518 O O . GLY A 1 65 ? -0.995 45.420 37.818 1.00 27.95 65 GLY A O 1
ATOM 519 N N . LYS A 1 66 ? -2.106 47.347 38.105 1.00 37.59 66 LYS A N 1
ATOM 520 C CA . LYS A 1 66 ? -2.952 47.203 36.907 1.00 37.59 66 LYS A CA 1
ATOM 521 C C . LYS A 1 66 ? -2.151 47.726 35.716 1.00 37.59 66 LYS A C 1
ATOM 523 O O . LYS A 1 66 ? -1.626 48.830 35.819 1.00 37.59 66 LYS A O 1
ATOM 528 N N . ASP A 1 67 ? -2.169 47.034 34.582 1.00 28.73 67 ASP A N 1
ATOM 529 C CA . ASP A 1 67 ? -1.983 47.711 33.296 1.00 28.73 67 ASP A CA 1
ATOM 530 C C . ASP A 1 67 ? -2.715 46.951 32.182 1.00 28.73 67 ASP A C 1
ATOM 532 O O . ASP A 1 67 ? -2.493 45.758 31.969 1.00 28.73 67 ASP A O 1
ATOM 536 N N . ASN A 1 68 ? -3.663 47.616 31.521 1.00 36.22 68 ASN A N 1
ATOM 537 C CA . ASN A 1 68 ? -4.647 46.959 30.662 1.00 36.22 68 ASN A CA 1
ATOM 538 C C . ASN A 1 68 ? -4.316 47.223 29.187 1.00 36.22 68 ASN A C 1
ATOM 540 O O . ASN A 1 68 ? -4.654 48.276 28.649 1.00 36.22 68 ASN A O 1
ATOM 544 N N . LYS A 1 69 ? -3.643 46.273 28.523 1.00 32.53 69 LYS A N 1
ATOM 545 C CA . LYS A 1 69 ? -3.358 46.342 27.080 1.00 32.53 69 LYS A CA 1
ATOM 546 C C . LYS A 1 69 ? -4.046 45.214 26.323 1.00 32.53 69 LYS A C 1
ATOM 548 O O . LYS A 1 69 ? -3.638 44.057 26.375 1.00 32.53 69 LYS A O 1
ATOM 553 N N . THR A 1 70 ? -5.076 45.594 25.575 1.00 37.03 70 THR A N 1
ATOM 554 C CA . THR A 1 70 ? -5.821 44.760 24.629 1.00 37.03 70 THR A CA 1
ATOM 555 C C . THR A 1 70 ? -4.903 44.248 23.518 1.00 37.03 70 THR A C 1
ATOM 557 O O . THR A 1 70 ? -4.606 44.947 22.551 1.00 37.03 70 THR A O 1
ATOM 560 N N . ILE A 1 71 ? -4.457 42.996 23.636 1.00 39.53 71 ILE A N 1
ATOM 561 C CA . ILE A 1 71 ? -3.731 42.308 22.564 1.00 39.53 71 ILE A CA 1
ATOM 562 C C . ILE A 1 71 ? -4.752 41.820 21.529 1.00 39.53 71 ILE A C 1
ATOM 564 O O . ILE A 1 71 ? -5.645 41.034 21.845 1.00 39.53 71 ILE A O 1
ATOM 568 N N . ALA A 1 72 ? -4.617 42.290 20.287 1.00 44.47 72 ALA A N 1
ATOM 569 C CA . ALA A 1 72 ? -5.496 41.916 19.181 1.00 44.47 72 ALA A CA 1
ATOM 570 C C . ALA A 1 72 ? -5.506 40.387 18.936 1.00 44.47 72 ALA A C 1
ATOM 572 O O . ALA A 1 72 ? -4.486 39.721 19.147 1.00 44.47 72 ALA A O 1
ATOM 573 N N . PRO A 1 73 ? -6.627 39.801 18.466 1.00 45.19 73 PRO A N 1
ATOM 574 C CA . PRO A 1 73 ? -6.761 38.354 18.313 1.00 45.19 73 PRO A CA 1
ATOM 575 C C . PRO A 1 73 ? -5.770 37.804 17.278 1.00 45.19 73 PRO A C 1
ATOM 577 O O . PRO A 1 73 ? -5.985 37.917 16.072 1.00 45.19 73 PRO A O 1
ATOM 580 N N . ALA A 1 74 ? -4.710 37.157 17.775 1.00 49.28 74 ALA A N 1
ATOM 581 C CA . ALA A 1 74 ? -3.566 36.673 17.001 1.00 49.28 74 ALA A CA 1
ATOM 582 C C . ALA A 1 74 ? -3.974 35.987 15.686 1.00 49.28 74 ALA A C 1
ATOM 584 O O . ALA A 1 74 ? -4.879 35.140 15.656 1.00 49.28 74 ALA A O 1
ATOM 585 N N . SER A 1 75 ? -3.298 36.339 14.594 1.00 54.75 75 SER A N 1
ATOM 586 C CA . SER A 1 75 ? -3.669 35.941 13.241 1.00 54.75 75 SER A CA 1
ATOM 587 C C . SER A 1 75 ? -3.537 34.431 13.018 1.00 54.75 75 SER A C 1
ATOM 589 O O . SER A 1 75 ? -2.819 33.712 13.722 1.00 54.75 75 SER A O 1
ATOM 591 N N . GLY A 1 76 ? -4.165 33.926 11.952 1.00 54.34 76 GLY A N 1
ATOM 592 C CA . GLY A 1 76 ? -3.993 32.535 11.516 1.00 54.34 76 GLY A CA 1
ATOM 593 C C . GLY A 1 76 ? -2.538 32.149 11.193 1.00 54.34 76 GLY A C 1
ATOM 594 O O . GLY A 1 76 ? -2.237 30.958 11.086 1.00 54.34 76 GLY A O 1
ATOM 595 N N . ARG A 1 77 ? -1.623 33.123 11.057 1.00 46.16 77 ARG A N 1
ATOM 596 C CA . ARG A 1 77 ? -0.176 32.905 10.937 1.00 46.16 77 ARG A CA 1
ATOM 597 C C . ARG A 1 77 ? 0.482 32.763 12.312 1.00 46.16 77 ARG A C 1
ATOM 599 O O . ARG A 1 77 ? 1.163 31.760 12.514 1.00 46.16 77 ARG A O 1
ATOM 606 N N . GLU A 1 78 ? 0.240 33.676 13.257 1.00 52.47 78 GLU A N 1
ATOM 607 C CA . GLU A 1 78 ? 0.759 33.554 14.632 1.00 52.47 78 GLU A CA 1
ATOM 608 C C . GLU A 1 78 ? 0.271 32.271 15.311 1.00 52.47 78 GLU A C 1
ATOM 610 O O . GLU A 1 78 ? 1.086 31.534 15.858 1.00 52.47 78 GLU A O 1
ATOM 615 N N . ARG A 1 79 ? -1.019 31.917 15.197 1.00 57.53 79 ARG A N 1
ATOM 616 C CA . ARG A 1 79 ? -1.548 30.666 15.782 1.00 57.53 79 ARG A CA 1
ATOM 617 C C . ARG A 1 79 ? -0.817 29.423 15.257 1.00 57.53 79 ARG A C 1
ATOM 619 O O . ARG A 1 79 ? -0.579 28.486 16.014 1.00 57.53 79 ARG A O 1
ATOM 626 N N . ARG A 1 80 ? -0.406 29.418 13.981 1.00 55.41 80 ARG A N 1
ATOM 627 C CA . ARG A 1 80 ? 0.397 28.337 13.372 1.00 55.41 80 ARG A CA 1
ATOM 628 C C . ARG A 1 80 ? 1.864 28.358 13.811 1.00 55.41 80 ARG A C 1
ATOM 630 O O . ARG A 1 80 ? 2.474 27.294 13.880 1.00 55.41 80 ARG A O 1
ATOM 637 N N . ILE A 1 81 ? 2.423 29.533 14.102 1.00 56.00 81 ILE A N 1
ATOM 638 C CA . ILE A 1 81 ? 3.774 29.691 14.660 1.00 56.00 81 ILE A CA 1
ATOM 639 C C . ILE A 1 81 ? 3.791 29.173 16.105 1.00 56.00 81 ILE A C 1
ATOM 641 O O . ILE A 1 81 ? 4.501 28.209 16.383 1.00 56.00 81 ILE A O 1
ATOM 645 N N . HIS A 1 82 ? 2.897 29.671 16.960 1.00 58.84 82 HIS A N 1
ATOM 646 C CA . HIS A 1 82 ? 2.776 29.260 18.359 1.00 58.84 82 HIS A CA 1
ATOM 647 C C . HIS A 1 82 ? 2.450 27.761 18.514 1.00 58.84 82 HIS A C 1
ATOM 649 O O . HIS A 1 82 ? 3.069 27.059 19.312 1.00 58.84 82 HIS A O 1
ATOM 655 N N . ALA A 1 83 ? 1.546 27.210 17.691 1.00 57.97 83 ALA A N 1
ATOM 656 C CA . ALA A 1 83 ? 1.264 25.770 17.690 1.00 57.97 83 ALA A CA 1
ATOM 657 C C . ALA A 1 83 ? 2.478 24.922 17.262 1.00 57.97 83 ALA A C 1
ATOM 659 O O . ALA A 1 83 ? 2.686 23.825 17.786 1.00 57.97 83 ALA A O 1
ATOM 660 N N . LYS A 1 84 ? 3.305 25.423 16.333 1.00 59.25 84 LYS A N 1
ATOM 661 C CA . LYS A 1 84 ? 4.556 24.771 15.924 1.00 59.25 84 LYS A CA 1
ATOM 662 C C . LYS A 1 84 ? 5.605 24.846 17.037 1.00 59.25 84 LYS A C 1
ATOM 664 O O . LYS A 1 84 ? 6.243 23.836 17.312 1.00 59.25 84 LYS A O 1
ATOM 669 N N . GLU A 1 85 ? 5.758 25.992 17.690 1.00 67.75 85 GLU A N 1
ATOM 670 C CA . GLU A 1 85 ? 6.684 26.196 18.812 1.00 67.75 85 GLU A CA 1
ATOM 671 C C . GLU A 1 85 ? 6.319 25.308 20.002 1.00 67.75 85 GLU A C 1
ATOM 673 O O . GLU A 1 85 ? 7.172 24.582 20.509 1.00 67.75 85 GLU A O 1
ATOM 678 N N . LEU A 1 86 ? 5.035 25.238 20.364 1.00 64.75 86 LEU A N 1
ATOM 679 C CA . LEU A 1 86 ? 4.530 24.311 21.376 1.00 64.75 86 LEU A CA 1
ATOM 680 C C . LEU A 1 86 ? 4.766 22.842 20.978 1.00 64.75 86 LEU A C 1
ATOM 682 O O . LEU A 1 86 ? 5.131 22.018 21.821 1.00 64.75 86 LEU A O 1
ATOM 686 N N . ALA A 1 87 ? 4.605 22.492 19.698 1.00 59.81 87 ALA A N 1
ATOM 687 C CA . ALA A 1 87 ? 4.900 21.150 19.197 1.00 59.81 87 ALA A CA 1
ATOM 688 C C . ALA A 1 87 ? 6.406 20.824 19.202 1.00 59.81 87 ALA A C 1
ATOM 690 O O . ALA A 1 87 ? 6.772 19.681 19.475 1.00 59.81 87 ALA A O 1
ATOM 691 N N . ASP A 1 88 ? 7.282 21.790 18.924 1.00 58.75 88 ASP A N 1
ATOM 692 C CA . ASP A 1 88 ? 8.738 21.619 18.955 1.00 58.75 88 ASP A CA 1
ATOM 693 C C . ASP A 1 88 ? 9.272 21.592 20.403 1.00 58.75 88 ASP A C 1
ATOM 695 O O . ASP A 1 88 ? 10.082 20.726 20.731 1.00 58.75 88 ASP A O 1
ATOM 699 N N . ALA A 1 89 ? 8.718 22.385 21.325 1.00 64.81 89 ALA A N 1
ATOM 700 C CA . ALA A 1 89 ? 8.981 22.283 22.766 1.00 64.81 89 ALA A CA 1
ATOM 701 C C . ALA A 1 89 ? 8.532 20.924 23.347 1.00 64.81 89 ALA A C 1
ATOM 703 O O . ALA A 1 89 ? 9.251 20.295 24.131 1.00 64.81 89 ALA A O 1
ATOM 704 N N . ARG A 1 90 ? 7.376 20.400 22.906 1.00 63.34 90 ARG A N 1
ATOM 705 C CA . ARG A 1 90 ? 6.927 19.029 23.224 1.00 63.34 90 ARG A CA 1
ATOM 706 C C . ARG A 1 90 ? 7.865 17.951 22.653 1.00 63.34 90 ARG A C 1
ATOM 708 O O . ARG A 1 90 ? 7.948 16.874 23.240 1.00 63.34 90 ARG A O 1
ATOM 715 N N . LYS A 1 91 ? 8.597 18.214 21.559 1.00 60.56 91 LYS A N 1
ATOM 716 C CA . LYS A 1 91 ? 9.639 17.308 21.026 1.00 60.56 91 LYS A CA 1
ATOM 717 C C . LYS A 1 91 ? 10.943 17.406 21.817 1.00 60.56 91 LYS A C 1
ATOM 719 O O . LYS A 1 91 ? 11.498 16.357 22.131 1.00 60.56 91 LYS A O 1
ATOM 724 N N . MET A 1 92 ? 11.384 18.608 22.208 1.00 59.69 92 MET A N 1
ATOM 725 C CA . MET A 1 92 ? 12.556 18.798 23.083 1.00 59.69 92 MET A CA 1
ATOM 726 C C . MET A 1 92 ? 12.437 17.961 24.363 1.00 59.69 92 MET A C 1
ATOM 728 O O . MET A 1 92 ? 13.344 17.201 24.684 1.00 59.69 92 MET A O 1
ATOM 732 N N . LYS A 1 93 ? 11.276 17.998 25.036 1.00 58.59 93 LYS A N 1
ATOM 733 C CA . LYS A 1 93 ? 11.019 17.196 26.250 1.00 58.59 93 LYS A CA 1
ATOM 734 C C . LYS A 1 93 ? 10.940 15.673 26.017 1.00 58.59 93 LYS A C 1
ATOM 736 O O . LYS A 1 93 ? 10.936 14.924 26.987 1.00 58.59 93 LYS A O 1
ATOM 741 N N . ARG A 1 94 ? 10.856 15.197 24.765 1.00 63.69 94 ARG A N 1
ATOM 742 C CA . ARG A 1 94 ? 10.699 13.767 24.406 1.00 63.69 94 ARG A CA 1
ATOM 743 C C . ARG A 1 94 ? 11.923 13.142 23.722 1.00 63.69 94 ARG A C 1
ATOM 745 O O . ARG A 1 94 ? 12.028 11.920 23.686 1.00 63.69 94 ARG A O 1
ATOM 752 N N . LYS A 1 95 ? 12.834 13.940 23.155 1.00 66.56 95 LYS A N 1
ATOM 753 C CA . LYS A 1 95 ? 13.990 13.479 22.365 1.00 66.56 95 LYS A CA 1
ATOM 754 C C . LYS A 1 95 ? 15.297 14.048 22.926 1.00 66.56 95 LYS A C 1
ATOM 756 O O . LYS A 1 95 ? 15.571 15.230 22.739 1.00 66.56 95 LYS A O 1
ATOM 761 N N . ARG A 1 96 ? 16.144 13.182 23.505 1.00 67.12 96 ARG A N 1
ATOM 762 C CA . ARG A 1 96 ? 17.422 13.550 24.162 1.00 67.12 96 ARG A CA 1
ATOM 763 C C . ARG A 1 96 ? 18.353 14.451 23.329 1.00 67.12 96 ARG A C 1
ATOM 765 O O . ARG A 1 96 ? 19.041 15.276 23.911 1.00 67.12 96 ARG A O 1
ATOM 772 N N . HIS A 1 97 ? 18.339 14.336 21.995 1.00 77.81 97 HIS A N 1
ATOM 773 C CA . HIS A 1 97 ? 19.226 15.085 21.082 1.00 77.81 97 HIS A CA 1
ATOM 774 C C . HIS A 1 97 ? 18.491 16.000 20.077 1.00 77.81 97 HIS A C 1
ATOM 776 O O . HIS A 1 97 ? 19.059 16.348 19.046 1.00 77.81 97 HIS A O 1
ATOM 782 N N . PHE A 1 98 ? 17.232 16.393 20.324 1.00 76.38 98 PHE A N 1
ATOM 783 C CA . PHE A 1 98 ? 16.406 17.115 19.329 1.00 76.38 98 PHE A CA 1
ATOM 784 C C . PHE A 1 98 ? 17.028 18.419 18.794 1.00 76.38 98 PHE A C 1
ATOM 786 O O . PHE A 1 98 ? 16.952 18.694 17.598 1.00 76.38 98 PHE A O 1
ATOM 793 N N . THR A 1 99 ? 17.654 19.215 19.663 1.00 79.56 99 THR A N 1
ATOM 794 C CA . THR A 1 99 ? 18.325 20.471 19.284 1.00 79.56 99 THR A CA 1
ATOM 795 C C . THR A 1 99 ? 19.525 20.211 18.371 1.00 79.56 99 THR A C 1
ATOM 797 O O . THR A 1 99 ? 19.657 20.847 17.326 1.00 79.56 99 THR A O 1
ATOM 800 N N . LEU A 1 100 ? 20.338 19.202 18.699 1.00 84.88 100 LEU A N 1
ATOM 801 C CA . LEU A 1 100 ? 21.457 18.751 17.872 1.00 84.88 100 LEU A CA 1
ATOM 802 C C . LEU A 1 100 ? 20.979 18.226 16.503 1.00 84.88 100 LEU A C 1
ATOM 804 O O . LEU A 1 100 ? 21.551 18.598 15.483 1.00 84.88 100 LEU A O 1
ATOM 808 N N . GLU A 1 101 ? 19.896 17.438 16.444 1.00 82.81 101 GLU A N 1
ATOM 809 C CA . GLU A 1 101 ? 19.288 17.012 15.168 1.00 82.81 101 GLU A CA 1
ATOM 810 C C . GLU A 1 101 ? 18.863 18.211 14.295 1.00 82.81 101 GLU A C 1
ATOM 812 O O . GLU A 1 101 ? 19.018 18.172 13.072 1.00 82.81 101 GLU A O 1
ATOM 817 N N . GLN A 1 102 ? 18.340 19.280 14.906 1.00 82.38 102 GLN A N 1
ATOM 818 C CA . GLN A 1 102 ? 17.873 20.475 14.198 1.00 82.38 102 GLN A CA 1
ATOM 819 C C . GLN A 1 102 ? 19.027 21.308 13.617 1.00 82.38 102 GLN A C 1
ATOM 821 O O . GLN A 1 102 ? 18.947 21.741 12.464 1.00 82.38 102 GLN A O 1
ATOM 826 N N . ASP A 1 103 ? 20.115 21.496 14.365 1.00 85.69 103 ASP A N 1
ATOM 827 C CA . ASP A 1 103 ? 21.301 22.212 13.876 1.00 85.69 103 ASP A CA 1
ATOM 828 C C . ASP A 1 103 ? 22.068 21.418 12.818 1.00 85.69 103 ASP A C 1
ATOM 830 O O . ASP A 1 103 ? 22.473 21.975 11.796 1.00 85.69 103 ASP A O 1
ATOM 834 N N . LEU A 1 104 ? 22.181 20.098 12.982 1.00 87.56 104 LEU A N 1
ATOM 835 C CA . LEU A 1 104 ? 22.757 19.232 11.955 1.00 87.56 104 LEU A CA 1
ATOM 836 C C . LEU A 1 104 ? 21.935 19.262 10.658 1.00 87.56 104 LEU A C 1
ATOM 838 O O . LEU A 1 104 ? 22.519 19.259 9.575 1.00 87.56 104 LEU A O 1
ATOM 842 N N . ALA A 1 105 ? 20.604 19.373 10.735 1.00 85.31 105 ALA A N 1
ATOM 843 C CA . ALA A 1 105 ? 19.760 19.573 9.556 1.00 85.31 105 ALA A CA 1
ATOM 844 C C . ALA A 1 105 ? 20.000 20.936 8.873 1.00 85.31 105 ALA A C 1
ATOM 846 O O . ALA A 1 105 ? 20.057 20.994 7.643 1.00 85.31 105 ALA A O 1
ATOM 847 N N . ARG A 1 106 ? 20.192 22.020 9.644 1.00 85.56 106 ARG A N 1
ATOM 848 C CA . ARG A 1 106 ? 20.542 23.358 9.117 1.00 85.56 106 ARG A CA 1
ATOM 849 C C . ARG A 1 106 ? 21.887 23.343 8.381 1.00 85.56 106 ARG A C 1
ATOM 851 O O . ARG A 1 106 ? 21.980 23.862 7.269 1.00 85.56 106 ARG A O 1
ATOM 858 N N . LEU A 1 107 ? 22.914 22.724 8.969 1.00 88.25 107 LEU A N 1
ATOM 859 C CA . LEU A 1 107 ? 24.230 22.567 8.337 1.00 88.25 107 LEU A CA 1
ATOM 860 C C . LEU A 1 107 ? 24.154 21.674 7.092 1.00 88.25 107 LEU A C 1
ATOM 862 O O . LEU A 1 107 ? 24.749 21.991 6.062 1.00 88.25 107 LEU A O 1
ATOM 866 N N . TRP A 1 108 ? 23.383 20.585 7.148 1.00 89.31 108 TRP A N 1
ATOM 867 C CA . TRP A 1 108 ? 23.213 19.665 6.025 1.00 89.31 108 TRP A CA 1
ATOM 868 C C . TRP A 1 108 ? 22.570 20.316 4.802 1.00 89.31 108 TRP A C 1
ATOM 870 O O . TRP A 1 108 ? 23.037 20.068 3.688 1.00 89.31 108 TRP A O 1
ATOM 880 N N . GLU A 1 109 ? 21.572 21.188 4.985 1.00 84.06 109 GLU A N 1
ATOM 881 C CA . GLU A 1 109 ? 20.948 21.904 3.865 1.00 84.06 109 GLU A CA 1
ATOM 882 C C . GLU A 1 109 ? 21.942 22.843 3.158 1.00 84.06 109 GLU A C 1
ATOM 884 O O . GLU A 1 109 ? 21.936 22.913 1.932 1.00 84.06 109 GLU A O 1
ATOM 889 N N . LYS A 1 110 ? 22.884 23.456 3.894 1.00 86.00 110 LYS A N 1
ATOM 890 C CA . LYS A 1 110 ? 24.004 24.219 3.307 1.00 86.00 110 LYS A CA 1
ATOM 891 C C . LYS A 1 110 ? 25.023 23.306 2.602 1.00 86.00 110 LYS A C 1
ATOM 893 O O . LYS A 1 110 ? 25.403 23.563 1.461 1.00 86.00 110 LYS A O 1
ATOM 898 N N . MET A 1 111 ? 25.445 22.208 3.239 1.00 86.12 111 MET A N 1
ATOM 899 C CA . MET A 1 111 ? 26.459 21.277 2.703 1.00 86.12 111 MET A CA 1
ATOM 900 C C . MET A 1 111 ? 26.047 20.583 1.394 1.00 86.12 111 MET A C 1
ATOM 902 O O . MET A 1 111 ? 26.896 20.293 0.541 1.00 86.12 111 MET A O 1
ATOM 906 N N . ARG A 1 112 ? 24.751 20.278 1.240 1.00 84.25 112 ARG A N 1
ATOM 907 C CA . ARG A 1 112 ? 24.204 19.539 0.088 1.00 84.25 112 ARG A CA 1
ATOM 908 C C . ARG A 1 112 ? 23.940 20.399 -1.151 1.00 84.25 112 ARG A C 1
ATOM 910 O O . ARG A 1 112 ? 23.646 19.830 -2.204 1.00 84.25 112 ARG A O 1
ATOM 917 N N . CYS A 1 113 ? 24.047 21.726 -1.048 1.00 80.25 113 CYS A N 1
ATOM 918 C CA . CYS A 1 113 ? 23.925 22.629 -2.189 1.00 80.25 113 CYS A CA 1
ATOM 919 C C . CYS A 1 113 ? 24.904 22.246 -3.311 1.00 80.25 113 CYS A C 1
ATOM 921 O O . CYS A 1 113 ? 26.017 21.763 -3.071 1.00 80.25 113 CYS A O 1
ATOM 923 N N . ARG A 1 114 ? 24.489 22.461 -4.565 1.00 69.62 114 ARG A N 1
ATOM 924 C CA . ARG A 1 114 ? 25.313 22.133 -5.742 1.00 69.62 114 ARG A CA 1
ATOM 925 C C . ARG A 1 114 ? 26.440 23.140 -5.972 1.00 69.62 114 ARG A C 1
ATOM 927 O O . ARG A 1 114 ? 27.506 22.741 -6.426 1.00 69.62 114 ARG A O 1
ATOM 934 N N . GLU A 1 115 ? 26.198 24.404 -5.630 1.00 72.75 115 GLU A N 1
ATOM 935 C CA . GLU A 1 115 ? 27.058 25.550 -5.965 1.00 72.75 115 GLU A CA 1
ATOM 936 C C . GLU A 1 115 ? 28.054 25.925 -4.841 1.00 72.75 115 GLU A C 1
ATOM 938 O O . GLU A 1 115 ? 28.921 26.763 -5.056 1.00 72.75 115 GLU A O 1
ATOM 943 N N . ILE A 1 116 ? 28.002 25.277 -3.664 1.00 82.44 116 ILE A N 1
ATOM 944 C CA . ILE A 1 116 ? 28.975 25.518 -2.578 1.00 82.44 116 ILE A CA 1
ATOM 945 C C . ILE A 1 116 ? 30.370 24.965 -2.923 1.00 82.44 116 ILE A C 1
ATOM 947 O O . ILE A 1 116 ? 30.511 23.825 -3.402 1.00 82.44 116 ILE A O 1
ATOM 951 N N . SER A 1 117 ? 31.392 25.777 -2.622 1.00 86.00 117 SER A N 1
ATOM 952 C CA . SER A 1 117 ? 32.815 25.484 -2.819 1.00 86.00 117 SER A CA 1
ATOM 953 C C . SER A 1 117 ? 33.254 24.188 -2.116 1.00 86.00 117 SER A C 1
ATOM 955 O O . SER A 1 117 ? 32.516 23.572 -1.335 1.00 86.00 117 SER A O 1
ATOM 957 N N . LYS A 1 118 ? 34.471 23.720 -2.412 1.00 83.88 118 LYS A N 1
ATOM 958 C CA . LYS A 1 118 ? 35.007 22.533 -1.732 1.00 83.88 118 LYS A CA 1
ATOM 959 C C . LYS A 1 118 ? 35.509 22.886 -0.337 1.00 83.88 118 LYS A C 1
ATOM 961 O O . LYS A 1 118 ? 35.210 22.137 0.584 1.00 83.88 118 LYS A O 1
ATOM 966 N N . GLU A 1 119 ? 36.172 24.028 -0.174 1.00 85.50 119 GLU A N 1
ATOM 967 C CA . GLU A 1 119 ? 36.682 24.474 1.122 1.00 85.50 119 GLU A CA 1
ATOM 968 C C . GLU A 1 119 ? 35.537 24.755 2.110 1.00 85.50 119 GLU A C 1
ATOM 970 O O . GLU A 1 119 ? 35.576 24.264 3.234 1.00 85.50 119 GLU A O 1
ATOM 975 N N . ASP A 1 120 ? 34.467 25.440 1.693 1.00 87.12 120 ASP A N 1
ATOM 976 C CA . ASP A 1 120 ? 33.339 25.762 2.585 1.00 87.12 120 ASP A CA 1
ATOM 977 C C . ASP A 1 120 ? 32.479 24.538 2.912 1.00 87.12 120 ASP A C 1
ATOM 979 O O . ASP A 1 120 ? 31.981 24.409 4.031 1.00 87.12 120 ASP A O 1
ATOM 983 N N . ARG A 1 121 ? 32.365 23.580 1.981 1.00 89.06 121 ARG A N 1
ATOM 984 C CA . ARG A 1 121 ? 31.769 22.276 2.300 1.00 89.06 121 ARG A CA 1
ATOM 985 C C . ARG A 1 121 ? 32.613 21.524 3.332 1.00 89.06 121 ARG A C 1
ATOM 987 O O . ARG A 1 121 ? 32.025 20.926 4.224 1.00 89.06 121 ARG A O 1
ATOM 994 N N . THR A 1 122 ? 33.947 21.574 3.257 1.00 89.19 122 THR A N 1
ATOM 995 C CA . THR A 1 122 ? 34.816 20.981 4.288 1.00 89.19 122 THR A CA 1
ATOM 996 C C . THR A 1 122 ? 34.639 21.680 5.638 1.00 89.19 122 THR A C 1
ATOM 998 O O . THR A 1 122 ? 34.401 20.988 6.620 1.00 89.19 122 THR A O 1
ATOM 1001 N N . LYS A 1 123 ? 34.642 23.024 5.694 1.00 90.75 123 LYS A N 1
ATOM 1002 C CA . LYS A 1 123 ? 34.398 23.791 6.938 1.00 90.75 123 LYS A CA 1
ATOM 1003 C C . LYS A 1 123 ? 33.107 23.341 7.638 1.00 90.75 123 LYS A C 1
ATOM 1005 O O . LYS A 1 123 ? 33.140 22.993 8.814 1.00 90.75 123 LYS A O 1
ATOM 1010 N N . LEU A 1 124 ? 31.994 23.275 6.901 1.00 91.50 124 LEU A N 1
ATOM 1011 C CA . LEU A 1 124 ? 30.694 22.834 7.429 1.00 91.50 124 LEU A CA 1
ATOM 1012 C C . LEU A 1 124 ? 30.676 21.346 7.835 1.00 91.50 124 LEU A C 1
ATOM 1014 O O . LEU A 1 124 ? 29.979 20.982 8.781 1.00 91.50 124 LEU A O 1
ATOM 1018 N N . VAL A 1 125 ? 31.426 20.480 7.141 1.00 91.75 125 VAL A N 1
ATOM 1019 C CA . VAL A 1 125 ? 31.577 19.062 7.520 1.00 91.75 125 VAL A CA 1
ATOM 1020 C C . VAL A 1 125 ? 32.330 18.933 8.842 1.00 91.75 125 VAL A C 1
ATOM 1022 O O . VAL A 1 125 ? 31.869 18.201 9.716 1.00 91.75 125 VAL A O 1
ATOM 1025 N N . THR A 1 126 ? 33.439 19.656 9.012 1.00 91.31 126 THR A N 1
ATOM 1026 C CA . THR A 1 126 ? 34.228 19.649 10.249 1.00 91.31 126 THR A CA 1
ATOM 1027 C C . THR A 1 126 ? 33.447 20.275 11.411 1.00 91.31 126 THR A C 1
ATOM 1029 O O . THR A 1 126 ? 33.431 19.696 12.493 1.00 91.31 126 THR A O 1
ATOM 1032 N N . GLU A 1 127 ? 32.707 21.372 11.195 1.00 92.75 127 GLU A N 1
ATOM 1033 C CA . GLU A 1 127 ? 31.793 21.950 12.200 1.00 92.75 127 GLU A CA 1
ATOM 1034 C C . GLU A 1 127 ? 30.728 20.929 12.645 1.00 92.75 127 GLU A C 1
ATOM 1036 O O . GLU A 1 127 ? 30.513 20.712 13.841 1.00 92.75 127 GLU A O 1
ATOM 1041 N N . ALA A 1 128 ? 30.084 20.250 11.689 1.00 92.38 128 ALA A N 1
ATOM 1042 C CA . ALA A 1 128 ? 29.095 19.220 11.986 1.00 92.38 128 ALA A CA 1
ATOM 1043 C C . ALA A 1 128 ? 29.712 18.043 12.764 1.00 92.38 128 ALA A C 1
ATOM 1045 O O . ALA A 1 128 ? 29.105 17.562 13.719 1.00 92.38 128 ALA A O 1
ATOM 1046 N N . LEU A 1 129 ? 30.919 17.594 12.404 1.00 91.81 129 LEU A N 1
ATOM 1047 C CA . LEU A 1 129 ? 31.614 16.512 13.109 1.00 91.81 129 LEU A CA 1
ATOM 1048 C C . LEU A 1 129 ? 32.044 16.916 14.526 1.00 91.81 129 LEU A C 1
ATOM 1050 O O . LEU A 1 129 ? 31.855 16.129 15.451 1.00 91.81 129 LEU A O 1
ATOM 1054 N N . GLN A 1 130 ? 32.521 18.148 14.733 1.00 91.31 130 GLN A N 1
ATOM 1055 C CA . GLN A 1 130 ? 32.811 18.682 16.069 1.00 91.31 130 GLN A CA 1
ATOM 1056 C C . GLN A 1 130 ? 31.558 18.688 16.959 1.00 91.31 130 GLN A C 1
ATOM 1058 O O . GLN A 1 130 ? 31.625 18.234 18.099 1.00 91.31 130 GLN A O 1
ATOM 1063 N N . LYS A 1 131 ? 30.398 19.106 16.429 1.00 91.69 131 LYS A N 1
ATOM 1064 C CA . LYS A 1 131 ? 29.106 19.066 17.147 1.00 91.69 131 LYS A CA 1
ATOM 1065 C C . LYS A 1 131 ? 28.613 17.643 17.463 1.00 91.69 131 LYS A C 1
ATOM 1067 O O . LYS A 1 131 ? 27.812 17.480 18.383 1.00 91.69 131 LYS A O 1
ATOM 1072 N N . MET A 1 132 ? 29.057 16.626 16.717 1.00 90.94 132 MET A N 1
ATOM 1073 C CA . MET A 1 132 ? 28.649 15.220 16.891 1.00 90.94 132 MET A CA 1
ATOM 1074 C C . MET A 1 132 ? 29.628 14.362 17.711 1.00 90.94 132 MET A C 1
ATOM 1076 O O . MET A 1 132 ? 29.238 13.279 18.143 1.00 90.94 132 MET A O 1
ATOM 1080 N N . LYS A 1 133 ? 30.872 14.815 17.922 1.00 89.50 133 LYS A N 1
ATOM 1081 C CA . LYS A 1 133 ? 31.958 14.054 18.5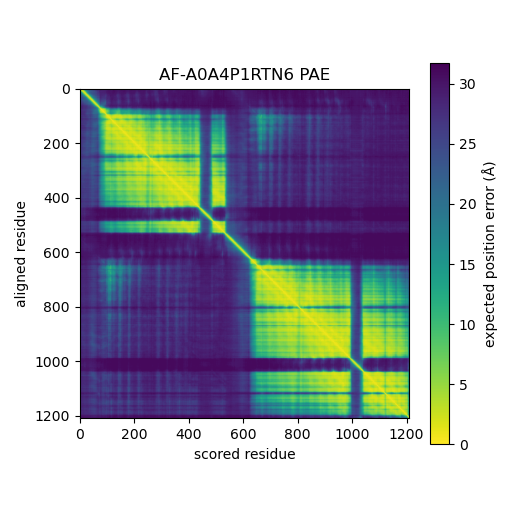69 1.00 89.50 133 LYS A CA 1
ATOM 1082 C C . LYS A 1 133 ? 31.537 13.452 19.920 1.00 89.50 133 LYS A C 1
ATOM 1084 O O . LYS A 1 133 ? 31.008 14.157 20.778 1.00 89.50 133 LYS A O 1
ATOM 1089 N N . GLY A 1 134 ? 31.788 12.156 20.111 1.00 87.00 134 GLY A N 1
ATOM 1090 C CA . GLY A 1 134 ? 31.425 11.397 21.316 1.00 87.00 134 GLY A CA 1
ATOM 1091 C C . GLY A 1 134 ? 29.941 11.022 21.423 1.00 87.00 134 GLY A C 1
ATOM 1092 O O . GLY A 1 134 ? 29.561 10.307 22.346 1.00 87.00 134 GLY A O 1
ATOM 1093 N N . LYS A 1 135 ? 29.096 11.491 20.495 1.00 90.50 135 LYS A N 1
ATOM 1094 C CA . LYS A 1 135 ? 27.645 11.240 20.438 1.00 90.50 135 LYS A CA 1
ATOM 1095 C C . LYS A 1 135 ? 27.227 10.572 19.128 1.00 90.50 135 LYS A C 1
ATOM 1097 O O . LYS A 1 135 ? 26.032 10.376 18.900 1.00 90.50 135 LYS A O 1
ATOM 1102 N N . ILE A 1 136 ? 28.175 10.225 18.250 1.00 9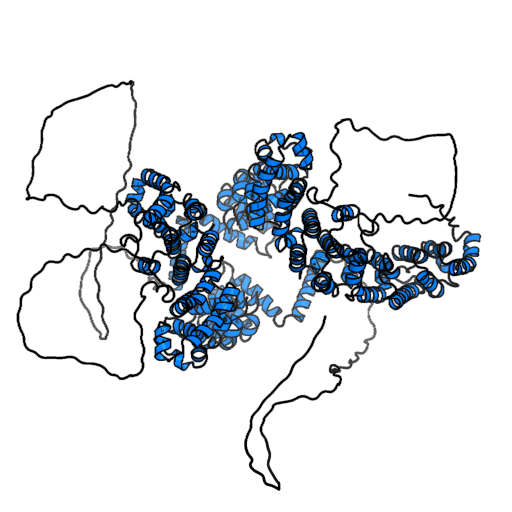1.38 136 ILE A N 1
ATOM 1103 C CA . ILE A 1 136 ? 27.892 9.699 16.909 1.00 91.38 136 ILE A CA 1
ATOM 1104 C C . ILE A 1 136 ? 27.111 8.389 17.032 1.00 91.38 136 ILE A C 1
ATOM 1106 O O . ILE A 1 136 ? 26.113 8.210 16.336 1.00 91.38 136 ILE A O 1
ATOM 1110 N N . HIS A 1 137 ? 27.506 7.510 17.956 1.00 88.50 137 HIS A N 1
ATOM 1111 C CA . HIS A 1 137 ? 26.836 6.228 18.182 1.00 88.50 137 HIS A CA 1
ATOM 1112 C C . HIS A 1 137 ? 25.370 6.380 18.642 1.00 88.50 137 HIS A C 1
ATOM 1114 O O . HIS A 1 137 ? 24.510 5.638 18.167 1.00 88.50 137 HIS A O 1
ATOM 1120 N N . GLU A 1 138 ? 25.056 7.377 19.481 1.00 88.38 138 GLU A N 1
ATOM 1121 C CA . GLU A 1 138 ? 23.683 7.657 19.934 1.00 88.38 138 GLU A CA 1
ATOM 1122 C C . GLU A 1 138 ? 22.775 8.167 18.803 1.00 88.38 138 GLU A C 1
ATOM 1124 O O . GLU A 1 138 ? 21.596 7.814 18.736 1.00 88.38 138 GLU A O 1
ATOM 1129 N N . ILE A 1 139 ? 23.305 9.008 17.906 1.00 88.94 139 ILE A N 1
ATOM 1130 C CA . ILE A 1 139 ? 22.508 9.675 16.860 1.00 88.94 139 ILE A CA 1
ATOM 1131 C C . ILE A 1 139 ? 22.554 8.969 15.497 1.00 88.94 139 ILE A C 1
ATOM 1133 O O . ILE A 1 139 ? 21.688 9.226 14.660 1.00 88.94 139 ILE A O 1
ATOM 1137 N N . ALA A 1 140 ? 23.509 8.065 15.252 1.00 88.25 140 ALA A N 1
ATOM 1138 C CA . ALA A 1 140 ? 23.650 7.333 13.986 1.00 88.25 140 ALA A CA 1
ATOM 1139 C C . ALA A 1 140 ? 22.388 6.540 13.602 1.00 88.25 140 ALA A C 1
ATOM 1141 O O . ALA A 1 140 ? 22.110 6.359 12.416 1.00 88.25 140 ALA A O 1
ATOM 1142 N N . GLY A 1 141 ? 21.592 6.123 14.591 1.00 84.44 141 GLY A N 1
ATOM 1143 C CA . GLY A 1 141 ? 20.298 5.468 14.397 1.00 84.44 141 GLY A CA 1
ATOM 1144 C C . GLY A 1 141 ? 19.123 6.393 14.038 1.00 84.44 141 GLY A C 1
ATOM 1145 O O . GLY A 1 141 ? 18.003 5.898 13.936 1.00 84.44 141 GLY A O 1
ATOM 1146 N N . SER A 1 142 ? 19.328 7.707 13.868 1.00 87.50 142 SER A N 1
ATOM 1147 C CA . SER A 1 142 ? 18.272 8.674 13.515 1.00 87.50 142 SER A CA 1
ATOM 1148 C C . SER A 1 142 ? 18.143 8.901 12.005 1.00 87.50 142 SER A C 1
ATOM 1150 O O . SER A 1 142 ? 19.135 9.033 11.287 1.00 87.50 142 SER A O 1
ATOM 1152 N N . HIS A 1 143 ? 16.905 9.049 11.520 1.00 80.12 143 HIS A N 1
ATOM 1153 C CA . HIS A 1 143 ? 16.571 9.364 10.121 1.00 80.12 143 HIS A CA 1
ATOM 1154 C C . HIS A 1 143 ? 17.244 10.638 9.580 1.00 80.12 143 HIS A C 1
ATOM 1156 O O . HIS A 1 143 ? 17.585 10.690 8.397 1.00 80.12 143 HIS A O 1
ATOM 1162 N N . ILE A 1 144 ? 17.453 11.648 10.432 1.00 83.62 144 ILE A N 1
ATOM 1163 C CA . ILE A 1 144 ? 18.120 12.900 10.046 1.00 83.62 144 ILE A CA 1
ATOM 1164 C C . ILE A 1 144 ? 19.635 12.722 10.155 1.00 83.62 144 ILE A C 1
ATOM 1166 O O . ILE A 1 144 ? 20.338 12.788 9.147 1.00 83.62 144 ILE A O 1
ATOM 1170 N N . SER A 1 145 ? 20.141 12.444 11.358 1.00 88.38 145 SER A N 1
ATOM 1171 C CA . SER A 1 145 ? 21.582 12.438 11.640 1.00 88.38 145 SER A CA 1
ATOM 1172 C C . SER A 1 145 ? 22.351 11.386 10.837 1.00 88.38 145 SER A C 1
ATOM 1174 O O . SER A 1 145 ? 23.460 11.669 10.394 1.00 88.38 145 SER A O 1
ATOM 1176 N N . SER A 1 146 ? 21.753 10.227 10.527 1.00 91.50 146 SER A N 1
ATOM 1177 C CA . SER A 1 146 ? 22.355 9.233 9.618 1.00 91.50 146 SER A CA 1
ATOM 1178 C C . SER A 1 146 ? 22.658 9.796 8.222 1.00 91.50 146 SER A C 1
ATOM 1180 O O . SER A 1 146 ? 23.674 9.436 7.629 1.00 91.50 146 SER A O 1
ATOM 1182 N N . ARG A 1 147 ? 21.819 10.699 7.689 1.00 91.00 147 ARG A N 1
ATOM 1183 C CA . ARG A 1 147 ? 22.016 11.353 6.378 1.00 91.00 147 ARG A CA 1
ATOM 1184 C C . ARG A 1 147 ? 23.076 12.449 6.439 1.00 91.00 147 ARG A C 1
ATOM 1186 O O . ARG A 1 147 ? 23.839 12.616 5.484 1.00 91.00 147 ARG A O 1
ATOM 1193 N N . VAL A 1 148 ? 23.154 13.159 7.566 1.00 92.50 148 VAL A N 1
ATOM 1194 C CA . VAL A 1 148 ? 24.226 14.130 7.827 1.00 92.50 148 VAL A CA 1
ATOM 1195 C C . VAL A 1 148 ? 25.564 13.398 7.916 1.00 92.50 148 VAL A C 1
ATOM 1197 O O . VAL A 1 148 ? 26.467 13.711 7.147 1.00 92.50 148 VAL A O 1
ATOM 1200 N N . LEU A 1 149 ? 25.655 12.334 8.718 1.00 92.88 149 LEU A N 1
ATOM 1201 C CA . LEU A 1 149 ? 26.851 11.498 8.857 1.00 92.88 149 LEU A CA 1
ATOM 1202 C C . LEU A 1 149 ? 27.285 10.846 7.535 1.00 92.88 149 LEU A C 1
ATOM 1204 O O . LEU A 1 149 ? 28.464 10.900 7.202 1.00 92.88 149 LEU A O 1
ATOM 1208 N N . GLN A 1 150 ? 26.359 10.326 6.718 1.00 93.19 150 GLN A N 1
ATOM 1209 C CA . GLN A 1 150 ? 26.673 9.849 5.356 1.00 93.19 150 GLN A CA 1
ATOM 1210 C C . GLN A 1 150 ? 27.275 10.950 4.467 1.00 93.19 150 GLN A C 1
ATOM 1212 O O . GLN A 1 150 ? 28.108 10.672 3.602 1.00 93.19 150 GLN A O 1
ATOM 1217 N N . THR A 1 151 ? 26.858 12.203 4.666 1.00 91.31 151 THR A N 1
ATOM 1218 C CA . THR A 1 151 ? 27.382 13.363 3.932 1.00 91.31 151 THR A CA 1
ATOM 1219 C C . THR A 1 151 ? 28.760 13.764 4.460 1.00 91.31 151 THR A C 1
ATOM 1221 O O . THR A 1 151 ? 29.660 13.993 3.654 1.00 91.31 151 THR A O 1
ATOM 1224 N N . CYS A 1 152 ? 28.962 13.755 5.782 1.00 92.62 152 CYS A N 1
ATOM 1225 C CA . CYS A 1 152 ? 30.259 13.973 6.420 1.00 92.62 152 CYS A CA 1
ATOM 1226 C C . CYS A 1 152 ? 31.278 12.905 5.996 1.00 92.62 152 CYS A C 1
ATOM 1228 O O . CYS A 1 152 ? 32.271 13.258 5.375 1.00 92.62 152 CYS A O 1
ATOM 1230 N N . VAL A 1 153 ? 31.004 11.607 6.191 1.00 91.50 153 VAL A N 1
ATOM 1231 C CA . VAL A 1 153 ? 31.897 10.483 5.815 1.00 91.50 153 VAL A CA 1
ATOM 1232 C C . VAL A 1 153 ? 32.325 10.538 4.342 1.00 91.50 153 VAL A C 1
ATOM 1234 O O . VAL A 1 153 ? 33.450 10.168 4.003 1.00 91.50 153 VAL A O 1
ATOM 1237 N N . LYS A 1 154 ? 31.457 11.032 3.452 1.00 90.31 154 LYS A N 1
ATOM 1238 C CA . LYS A 1 154 ? 31.735 11.205 2.017 1.00 90.31 154 LYS A CA 1
ATOM 1239 C C . LYS A 1 154 ? 32.656 12.395 1.692 1.00 90.31 154 LYS A C 1
ATOM 1241 O O . LYS A 1 154 ? 33.286 12.384 0.634 1.00 90.31 154 LYS A O 1
ATOM 1246 N N . HIS A 1 155 ? 32.706 13.419 2.543 1.00 89.38 155 HIS A N 1
ATOM 1247 C CA . HIS A 1 155 ? 33.342 14.710 2.249 1.00 89.38 155 HIS A CA 1
ATOM 1248 C C . HIS A 1 155 ? 34.426 15.149 3.251 1.00 89.38 155 HIS A C 1
ATOM 1250 O O . HIS A 1 155 ? 35.167 16.076 2.937 1.00 89.38 155 HIS A O 1
ATOM 1256 N N . CYS A 1 156 ? 34.555 14.480 4.396 1.00 89.94 156 CYS A N 1
ATOM 1257 C CA . CYS A 1 156 ? 35.594 14.715 5.395 1.00 89.94 156 CYS A CA 1
ATOM 1258 C C . CYS A 1 156 ? 36.974 14.207 4.941 1.00 89.94 156 CYS A C 1
ATOM 1260 O O . CYS A 1 156 ? 37.106 13.415 3.995 1.00 89.94 156 CYS A O 1
ATOM 1262 N N . SER A 1 157 ? 38.006 14.638 5.666 1.00 89.69 157 SER A N 1
ATOM 1263 C CA . SER A 1 157 ? 39.360 14.091 5.581 1.00 89.69 157 SER A CA 1
ATOM 1264 C C . SER A 1 157 ? 39.406 12.605 5.968 1.00 89.69 157 SER A C 1
ATOM 1266 O O . SER A 1 157 ? 38.461 12.049 6.537 1.00 89.69 157 SER A O 1
ATOM 1268 N N . GLN A 1 158 ? 40.523 11.941 5.657 1.00 88.62 158 GLN A N 1
ATOM 1269 C CA . GLN A 1 158 ? 40.733 10.551 6.068 1.00 88.62 158 GLN A CA 1
ATOM 1270 C C . GLN A 1 158 ? 40.848 10.431 7.598 1.00 88.62 158 GLN A C 1
ATOM 1272 O O . GLN A 1 158 ? 40.222 9.550 8.169 1.00 88.62 158 GLN A O 1
ATOM 1277 N N . VAL A 1 159 ? 41.534 11.371 8.261 1.00 90.12 159 VAL A N 1
ATOM 1278 C CA . VAL A 1 159 ? 41.686 11.398 9.730 1.00 90.12 159 VAL A CA 1
ATOM 1279 C C . VAL A 1 159 ? 40.328 11.518 10.431 1.00 90.12 159 VAL A C 1
ATOM 1281 O O . VAL A 1 159 ? 40.039 10.761 11.353 1.00 90.12 159 VAL A O 1
ATOM 1284 N N . GLU A 1 160 ? 39.452 12.410 9.955 1.00 91.81 160 GLU A N 1
ATOM 1285 C CA . GLU A 1 160 ? 38.070 12.501 10.448 1.00 91.81 160 GLU A CA 1
ATOM 1286 C C . GLU A 1 160 ? 37.286 11.200 10.197 1.00 91.81 160 GLU A C 1
ATOM 1288 O O . GLU A 1 160 ? 36.555 10.755 11.078 1.00 91.81 160 GLU A O 1
ATOM 1293 N N . ARG A 1 161 ? 37.448 10.557 9.029 1.00 91.56 161 ARG A N 1
ATOM 1294 C CA . ARG A 1 161 ? 36.778 9.279 8.717 1.00 91.56 161 ARG A CA 1
ATOM 1295 C C . ARG A 1 161 ? 37.229 8.154 9.646 1.00 91.56 161 ARG A C 1
ATOM 1297 O O . ARG A 1 161 ? 36.388 7.387 10.107 1.00 91.56 161 ARG A O 1
ATOM 1304 N N . ASP A 1 162 ? 38.523 8.071 9.926 1.00 90.69 162 ASP A N 1
ATOM 1305 C CA . ASP A 1 162 ? 39.100 7.039 10.787 1.00 90.69 162 ASP A CA 1
ATOM 1306 C C . ASP A 1 162 ? 38.693 7.247 12.255 1.00 90.69 162 ASP A C 1
ATOM 1308 O O . ASP A 1 162 ? 38.365 6.279 12.938 1.00 90.69 162 ASP A O 1
ATOM 1312 N N . ALA A 1 163 ? 38.574 8.501 12.710 1.00 91.12 163 ALA A N 1
ATOM 1313 C CA . ALA A 1 163 ? 38.006 8.826 14.020 1.00 91.12 163 ALA A CA 1
ATOM 1314 C C . ALA A 1 163 ? 36.521 8.420 14.144 1.00 91.12 163 ALA A C 1
ATOM 1316 O O . ALA A 1 163 ? 36.135 7.821 15.147 1.00 91.12 163 ALA A O 1
ATOM 1317 N N . ILE A 1 164 ? 35.694 8.671 13.115 1.00 92.19 164 ILE A N 1
ATOM 1318 C CA . ILE A 1 164 ? 34.297 8.187 13.066 1.00 92.19 164 ILE A CA 1
ATOM 1319 C C . ILE A 1 164 ? 34.256 6.649 13.075 1.00 92.19 164 ILE A C 1
ATOM 1321 O O . ILE A 1 164 ? 33.364 6.058 13.681 1.00 92.19 164 ILE A O 1
ATOM 1325 N N . PHE A 1 165 ? 35.207 5.991 12.403 1.00 92.31 165 PHE A N 1
ATOM 1326 C CA . PHE A 1 165 ? 35.286 4.532 12.366 1.00 92.31 165 PHE A CA 1
ATOM 1327 C C . PHE A 1 165 ? 35.578 3.941 13.747 1.00 92.31 165 PHE A C 1
ATOM 1329 O O . PHE A 1 165 ? 34.884 3.013 14.154 1.00 92.31 165 PHE A O 1
ATOM 1336 N N . GLU A 1 166 ? 36.543 4.491 14.488 1.00 90.69 166 GLU A N 1
ATOM 1337 C CA . GLU A 1 166 ? 36.859 4.015 15.838 1.00 90.69 166 GLU A CA 1
ATOM 1338 C C . GLU A 1 166 ? 35.774 4.369 16.870 1.00 90.69 166 GLU A C 1
ATOM 1340 O O . GLU A 1 166 ? 35.444 3.507 17.682 1.00 90.69 166 GLU A O 1
ATOM 1345 N N . GLU A 1 167 ? 35.134 5.550 16.807 1.00 92.81 167 GLU A N 1
ATOM 1346 C CA . GLU A 1 167 ? 33.999 5.878 17.700 1.00 92.81 167 GLU A CA 1
ATOM 1347 C C . GLU A 1 167 ? 32.814 4.912 17.495 1.00 92.81 167 GLU A C 1
ATOM 1349 O O . GLU A 1 167 ? 32.132 4.538 18.448 1.00 92.81 167 GLU A O 1
ATOM 1354 N N . LEU A 1 168 ? 32.577 4.458 16.258 1.00 91.69 168 LEU A N 1
ATOM 1355 C CA . LEU A 1 168 ? 31.498 3.514 15.953 1.00 91.69 168 LEU A CA 1
ATOM 1356 C C . LEU A 1 168 ? 31.894 2.034 16.071 1.00 91.69 168 LEU A C 1
ATOM 1358 O O . LEU A 1 168 ? 31.001 1.181 16.071 1.00 91.69 168 LEU A O 1
ATOM 1362 N N . ARG A 1 169 ? 33.186 1.705 16.220 1.00 89.38 169 ARG A N 1
ATOM 1363 C CA . ARG A 1 169 ? 33.672 0.314 16.217 1.00 89.38 169 ARG A CA 1
ATOM 1364 C C . ARG A 1 169 ? 33.033 -0.590 17.284 1.00 89.38 169 ARG A C 1
ATOM 1366 O O . ARG A 1 169 ? 32.661 -1.705 16.918 1.00 89.38 169 ARG A O 1
ATOM 1373 N N . PRO A 1 170 ? 32.817 -0.156 18.543 1.00 91.25 170 PRO A N 1
ATOM 1374 C CA . PRO A 1 170 ? 32.114 -0.967 19.546 1.00 91.25 170 PRO A CA 1
ATOM 1375 C C . PRO A 1 170 ? 30.628 -1.203 19.227 1.00 91.25 170 PRO A C 1
ATOM 1377 O O . PRO A 1 170 ? 30.010 -2.108 19.781 1.00 91.25 170 PRO A O 1
ATOM 1380 N N . HIS A 1 171 ? 30.040 -0.393 18.342 1.00 92.06 171 HIS A N 1
ATOM 1381 C CA . HIS A 1 171 ? 28.597 -0.339 18.102 1.00 92.06 171 HIS A CA 1
ATOM 1382 C C . HIS A 1 171 ? 28.172 -0.894 16.735 1.00 92.06 171 HIS A C 1
ATOM 1384 O O . HIS A 1 171 ? 26.971 -0.974 16.468 1.00 92.06 171 HIS A O 1
ATOM 1390 N N . PHE A 1 172 ? 29.108 -1.313 15.872 1.00 90.75 172 PHE A N 1
ATOM 1391 C CA . PHE A 1 172 ? 28.806 -1.785 14.513 1.00 90.75 172 PHE A CA 1
ATOM 1392 C C . PHE A 1 172 ? 27.740 -2.886 14.457 1.00 90.75 172 PHE A C 1
ATOM 1394 O O . PHE A 1 172 ? 26.858 -2.815 13.602 1.00 90.75 172 PHE A O 1
ATOM 1401 N N . LEU A 1 173 ? 27.760 -3.847 15.387 1.00 90.44 173 LEU A N 1
ATOM 1402 C CA . LEU A 1 173 ? 26.744 -4.899 15.465 1.00 90.44 173 LEU A CA 1
ATOM 1403 C C . LEU A 1 173 ? 25.337 -4.312 15.681 1.00 90.44 173 LEU A C 1
ATOM 1405 O O . LEU A 1 173 ? 24.413 -4.651 14.947 1.00 90.44 173 LEU A O 1
ATOM 1409 N N . ALA A 1 174 ? 25.172 -3.384 16.628 1.00 91.50 174 ALA A N 1
ATOM 1410 C CA . ALA A 1 174 ? 23.889 -2.731 16.898 1.00 91.50 174 ALA A CA 1
ATOM 1411 C C . ALA A 1 174 ? 23.430 -1.838 15.728 1.00 91.50 174 ALA A C 1
ATOM 1413 O O . ALA A 1 174 ? 22.251 -1.828 15.370 1.00 91.50 174 ALA A O 1
ATOM 1414 N N . LEU A 1 175 ? 24.365 -1.127 15.087 1.00 92.12 175 LEU A N 1
ATOM 1415 C CA . LEU A 1 175 ? 24.079 -0.302 13.910 1.00 92.12 175 LEU A CA 1
ATOM 1416 C C . LEU A 1 175 ? 23.686 -1.144 12.686 1.00 92.12 175 LEU A C 1
ATOM 1418 O O . LEU A 1 175 ? 22.863 -0.691 11.892 1.00 92.12 175 LEU A O 1
ATOM 1422 N N . ALA A 1 176 ? 24.191 -2.375 12.554 1.00 91.50 176 ALA A N 1
ATOM 1423 C CA . ALA A 1 176 ? 23.828 -3.281 11.464 1.00 91.50 176 ALA A CA 1
ATOM 1424 C C . ALA A 1 176 ? 22.361 -3.756 11.520 1.00 91.50 176 ALA A C 1
ATOM 1426 O O . ALA A 1 176 ? 21.770 -4.049 10.482 1.00 91.50 176 ALA A O 1
ATOM 1427 N N . TYR A 1 177 ? 21.734 -3.775 12.702 1.00 90.50 177 TYR A N 1
ATOM 1428 C CA . TYR A 1 177 ? 20.291 -4.024 12.836 1.00 90.50 177 TYR A CA 1
ATOM 1429 C C . TYR A 1 177 ? 19.428 -2.765 12.604 1.00 90.50 177 TYR A C 1
ATOM 1431 O O . TYR A 1 177 ? 18.218 -2.887 12.417 1.00 90.50 177 TYR A O 1
ATOM 1439 N N . ASN A 1 178 ? 20.001 -1.555 12.596 1.00 92.31 178 ASN A N 1
ATOM 1440 C CA . ASN A 1 178 ? 19.235 -0.307 12.547 1.00 92.31 178 ASN A CA 1
ATOM 1441 C C . ASN A 1 178 ? 18.930 0.155 11.104 1.00 92.31 178 ASN A C 1
ATOM 1443 O O . ASN A 1 178 ? 19.828 0.431 10.307 1.00 92.31 178 ASN A O 1
ATOM 1447 N N . ALA A 1 179 ? 17.637 0.322 10.802 1.00 89.19 179 ALA A N 1
ATOM 1448 C CA . ALA A 1 179 ? 17.112 0.647 9.470 1.00 89.19 179 ALA A CA 1
ATOM 1449 C C . ALA A 1 179 ? 17.556 2.005 8.881 1.00 89.19 179 ALA A C 1
ATOM 1451 O O . ALA A 1 179 ? 17.389 2.226 7.684 1.00 89.19 179 ALA A O 1
ATOM 1452 N N . TYR A 1 180 ? 18.126 2.913 9.681 1.00 89.88 180 TYR A N 1
ATOM 1453 C CA . TYR A 1 180 ? 18.710 4.171 9.201 1.00 89.88 180 TYR A CA 1
ATOM 1454 C C . TYR A 1 180 ? 20.244 4.111 9.157 1.00 89.88 180 TYR A C 1
ATOM 1456 O O . TYR A 1 180 ? 20.854 4.580 8.191 1.00 89.88 180 TYR A O 1
ATOM 1464 N N . ALA A 1 181 ? 20.873 3.492 10.162 1.00 92.06 181 ALA A N 1
ATOM 1465 C CA . ALA A 1 181 ? 22.328 3.384 10.253 1.00 92.06 181 ALA A CA 1
ATOM 1466 C C . ALA A 1 181 ? 22.938 2.421 9.218 1.00 92.06 181 ALA A C 1
ATOM 1468 O O . ALA A 1 181 ? 24.080 2.633 8.817 1.00 92.06 181 ALA A O 1
ATOM 1469 N N . VAL A 1 182 ? 22.183 1.438 8.709 1.00 92.62 182 VAL A N 1
ATOM 1470 C CA . VAL A 1 182 ? 22.587 0.545 7.600 1.00 92.62 182 VAL A CA 1
ATOM 1471 C C . VAL A 1 182 ? 23.254 1.291 6.435 1.00 92.62 182 VAL A C 1
ATOM 1473 O O . VAL A 1 182 ? 24.303 0.878 5.939 1.00 92.62 182 VAL A O 1
ATOM 1476 N N . HIS A 1 183 ? 22.707 2.443 6.038 1.00 93.25 183 HIS A N 1
ATOM 1477 C CA . HIS A 1 183 ? 23.253 3.254 4.949 1.00 93.25 183 HIS A CA 1
ATOM 1478 C C . HIS A 1 183 ? 24.554 3.973 5.332 1.00 93.25 183 HIS A C 1
ATOM 1480 O O . HIS A 1 183 ? 25.422 4.151 4.479 1.00 93.25 183 HIS A O 1
ATOM 1486 N N . LEU A 1 184 ? 24.717 4.358 6.603 1.00 93.25 184 LEU A N 1
ATOM 1487 C CA . LEU A 1 184 ? 25.968 4.913 7.125 1.00 93.25 184 LEU A CA 1
ATOM 1488 C C . LEU A 1 184 ? 27.062 3.840 7.178 1.00 93.25 184 LEU A C 1
ATOM 1490 O O . LEU A 1 184 ? 28.162 4.090 6.694 1.00 93.25 184 LEU A O 1
ATOM 1494 N N . VAL A 1 185 ? 26.746 2.639 7.677 1.00 93.56 185 VAL A N 1
ATOM 1495 C CA . VAL A 1 185 ? 27.686 1.508 7.730 1.00 93.56 185 VAL A CA 1
ATOM 1496 C C . VAL A 1 185 ? 28.176 1.150 6.324 1.00 93.56 185 VAL A C 1
ATOM 1498 O O . VAL A 1 185 ? 29.386 1.122 6.107 1.00 93.56 185 VAL A O 1
ATOM 1501 N N . LYS A 1 186 ? 27.278 0.999 5.333 1.00 94.06 186 LYS A N 1
ATOM 1502 C CA . LYS A 1 186 ? 27.691 0.799 3.928 1.00 94.06 186 LYS A CA 1
ATOM 1503 C C . LYS A 1 186 ? 28.581 1.942 3.419 1.00 94.06 186 LYS A C 1
ATOM 1505 O O . LYS A 1 186 ? 29.658 1.693 2.889 1.00 94.06 186 LYS A O 1
ATOM 1510 N N . LYS A 1 187 ? 28.198 3.203 3.669 1.00 92.81 187 LYS A N 1
ATOM 1511 C CA . LYS A 1 187 ? 28.976 4.384 3.245 1.00 92.81 187 LYS A CA 1
ATOM 1512 C C . LYS A 1 187 ? 30.370 4.458 3.883 1.00 92.81 187 LYS A C 1
ATOM 1514 O O . LYS A 1 187 ? 31.273 5.024 3.270 1.00 92.81 187 LYS A O 1
ATOM 1519 N N . MET A 1 188 ? 30.556 3.907 5.081 1.00 91.62 188 MET A N 1
ATOM 1520 C CA . MET A 1 188 ? 31.871 3.763 5.707 1.00 91.62 188 MET A CA 1
ATOM 1521 C C . MET A 1 188 ? 32.668 2.629 5.053 1.00 91.62 188 MET A C 1
ATOM 1523 O O . MET A 1 188 ? 33.792 2.875 4.621 1.00 91.62 188 MET A O 1
ATOM 1527 N N . LEU A 1 189 ? 32.078 1.437 4.895 1.00 93.06 189 LEU A N 1
ATOM 1528 C CA . LEU A 1 189 ? 32.722 0.270 4.269 1.00 93.06 189 LEU A CA 1
ATOM 1529 C C . LEU A 1 189 ? 33.201 0.547 2.830 1.00 93.06 189 LEU A C 1
ATOM 1531 O O . LEU A 1 189 ? 34.336 0.204 2.510 1.00 93.06 189 LEU A O 1
ATOM 1535 N N . ASP A 1 190 ? 32.422 1.289 2.028 1.00 91.31 190 ASP A N 1
ATOM 1536 C CA . ASP A 1 190 ? 32.797 1.835 0.701 1.00 91.31 190 ASP A CA 1
ATOM 1537 C C . ASP A 1 190 ? 34.163 2.570 0.665 1.00 91.31 190 ASP A C 1
ATOM 1539 O O . ASP A 1 190 ? 34.714 2.836 -0.405 1.00 91.31 190 ASP A O 1
ATOM 1543 N N . SER A 1 191 ? 34.666 3.004 1.824 1.00 87.62 191 SER A N 1
ATOM 1544 C CA . SER A 1 191 ? 35.865 3.840 1.998 1.00 87.62 191 SER A CA 1
ATOM 1545 C C . SER A 1 191 ? 36.773 3.377 3.144 1.00 87.62 191 SER A C 1
ATOM 1547 O O . SER A 1 191 ? 37.657 4.120 3.572 1.00 87.62 191 SER A O 1
ATOM 1549 N N . ALA A 1 192 ? 36.565 2.153 3.632 1.00 89.56 192 ALA A N 1
ATOM 1550 C CA . ALA A 1 192 ? 37.374 1.541 4.672 1.00 89.56 192 ALA A CA 1
ATOM 1551 C C . ALA A 1 192 ? 38.678 0.966 4.095 1.00 89.56 192 ALA A C 1
ATOM 1553 O O . ALA A 1 192 ? 38.713 0.398 3.002 1.00 89.56 192 ALA A O 1
ATOM 1554 N N . SER A 1 193 ? 39.765 1.055 4.860 1.00 90.88 193 SER A N 1
ATOM 1555 C CA . SER A 1 193 ? 40.985 0.295 4.576 1.00 90.88 193 SER A CA 1
ATOM 1556 C C . SER A 1 193 ? 40.754 -1.215 4.738 1.00 90.88 193 SER A C 1
ATOM 1558 O O . SER A 1 193 ? 39.868 -1.652 5.476 1.00 90.88 193 SER A O 1
ATOM 1560 N N . LYS A 1 194 ? 41.614 -2.047 4.130 1.00 89.75 194 LYS A N 1
ATOM 1561 C CA . LYS A 1 194 ? 41.566 -3.515 4.308 1.00 89.75 194 LYS A CA 1
ATOM 1562 C C . LYS A 1 194 ? 41.636 -3.937 5.788 1.00 89.75 194 LYS A C 1
ATOM 1564 O O . LYS A 1 194 ? 40.999 -4.916 6.165 1.00 89.75 194 LYS A O 1
ATOM 1569 N N . LYS A 1 195 ? 42.362 -3.182 6.628 1.00 90.19 195 LYS A N 1
ATOM 1570 C CA . LYS A 1 195 ? 42.447 -3.403 8.083 1.00 90.19 195 LYS A CA 1
ATOM 1571 C C . LYS A 1 195 ? 41.116 -3.096 8.778 1.00 90.19 195 LYS A C 1
ATOM 1573 O O . LYS A 1 195 ? 40.653 -3.907 9.573 1.00 90.19 195 LYS A O 1
ATOM 1578 N N . GLN A 1 196 ? 40.478 -1.975 8.440 1.00 92.62 196 GLN A N 1
ATOM 1579 C CA . GLN A 1 196 ? 39.160 -1.599 8.965 1.00 92.62 196 GLN A CA 1
ATOM 1580 C C . GLN A 1 196 ? 38.064 -2.582 8.532 1.00 92.62 196 GLN A C 1
ATOM 1582 O O . GLN A 1 196 ? 37.296 -3.026 9.378 1.00 92.62 196 GLN A O 1
ATOM 1587 N N . LEU A 1 197 ? 38.031 -3.003 7.262 1.00 92.88 197 LEU A N 1
ATOM 1588 C CA . LEU A 1 197 ? 37.090 -4.028 6.786 1.00 92.88 197 LEU A CA 1
ATOM 1589 C C . LEU A 1 197 ? 37.315 -5.382 7.487 1.00 92.88 197 LEU A C 1
ATOM 1591 O O . LEU A 1 197 ? 36.357 -6.014 7.922 1.00 92.88 197 LEU A O 1
ATOM 1595 N N . GLY A 1 198 ? 38.571 -5.806 7.665 1.00 89.75 198 GLY A N 1
ATOM 1596 C CA . GLY A 1 198 ? 38.899 -7.021 8.419 1.00 89.75 198 GLY A CA 1
ATOM 1597 C C . GLY A 1 198 ? 38.493 -6.946 9.897 1.00 89.75 198 GLY A C 1
ATOM 1598 O O . GLY A 1 198 ? 37.991 -7.929 10.443 1.00 89.75 198 GLY A O 1
ATOM 1599 N N . GLY A 1 199 ? 38.655 -5.780 10.530 1.00 90.12 199 GLY A N 1
ATOM 1600 C CA . GLY A 1 199 ? 38.187 -5.510 11.892 1.00 90.12 199 GLY A CA 1
ATOM 1601 C C . GLY A 1 199 ? 36.660 -5.462 12.010 1.00 90.12 199 GLY A C 1
ATOM 1602 O O . GLY A 1 199 ? 36.113 -5.966 12.985 1.00 90.12 199 GLY A O 1
ATOM 1603 N N . PHE A 1 200 ? 35.970 -4.932 10.997 1.00 93.06 200 PHE A N 1
ATOM 1604 C CA . PHE A 1 200 ? 34.509 -4.941 10.906 1.00 93.06 200 PHE A CA 1
ATOM 1605 C C . PHE A 1 200 ? 33.962 -6.371 10.805 1.00 93.06 200 PHE A C 1
ATOM 1607 O O . PHE A 1 200 ? 33.111 -6.751 11.602 1.00 93.06 200 PHE A O 1
ATOM 1614 N N . ILE A 1 201 ? 34.498 -7.188 9.891 1.00 91.38 201 ILE A N 1
ATOM 1615 C CA . ILE A 1 201 ? 34.117 -8.604 9.748 1.00 91.38 201 ILE A CA 1
ATOM 1616 C C . ILE A 1 201 ? 34.404 -9.371 11.050 1.00 91.38 201 ILE A C 1
ATOM 1618 O O . ILE A 1 201 ? 33.534 -10.083 11.545 1.00 91.38 201 ILE A O 1
ATOM 1622 N N . SER A 1 202 ? 35.554 -9.118 11.687 1.00 87.81 202 SER A N 1
ATOM 1623 C CA . SER A 1 202 ? 35.894 -9.699 12.997 1.00 87.81 202 SER A CA 1
ATOM 1624 C C . SER A 1 202 ? 34.907 -9.330 14.117 1.00 87.81 202 SER A C 1
ATOM 1626 O O . SER A 1 202 ? 34.816 -10.069 15.093 1.00 87.81 202 SER A O 1
ATOM 1628 N N . ALA A 1 203 ? 34.186 -8.209 13.994 1.00 89.88 203 ALA A N 1
ATOM 1629 C CA . ALA A 1 203 ? 33.156 -7.764 14.935 1.00 89.88 203 ALA A CA 1
ATOM 1630 C C . ALA A 1 203 ? 31.741 -8.284 14.596 1.00 89.88 203 ALA A C 1
ATOM 1632 O O . ALA A 1 203 ? 30.824 -8.107 15.397 1.00 89.88 203 ALA A O 1
ATOM 1633 N N . LEU A 1 204 ? 31.552 -8.931 13.437 1.00 89.94 204 LEU A N 1
ATOM 1634 C CA . LEU A 1 204 ? 30.321 -9.656 13.090 1.00 89.94 204 LEU A CA 1
ATOM 1635 C C . LEU A 1 204 ? 30.376 -11.149 13.454 1.00 89.94 204 LEU A C 1
ATOM 1637 O O . LEU A 1 204 ? 29.349 -11.823 13.385 1.00 89.94 204 LEU A O 1
ATOM 1641 N N . HIS A 1 205 ? 31.546 -11.664 13.838 1.00 87.00 205 HIS A N 1
ATOM 1642 C CA . HIS A 1 205 ? 31.736 -13.066 14.206 1.00 87.00 205 HIS A CA 1
ATOM 1643 C C . HIS A 1 205 ? 30.795 -13.493 15.350 1.00 87.00 205 HIS A C 1
ATOM 1645 O O . HIS A 1 205 ? 30.513 -12.726 16.276 1.00 87.00 205 HIS A O 1
ATOM 1651 N N . GLY A 1 206 ? 30.248 -14.702 15.249 1.00 87.19 206 GLY A N 1
ATOM 1652 C CA . GLY A 1 206 ? 29.184 -15.236 16.099 1.00 87.19 206 GLY A CA 1
ATOM 1653 C C . GLY A 1 206 ? 27.776 -14.697 15.782 1.00 87.19 206 GLY A C 1
ATOM 1654 O O . GLY A 1 206 ? 26.788 -15.179 16.356 1.00 87.19 206 GLY A O 1
ATOM 1655 N N . HIS A 1 207 ? 27.659 -13.716 14.881 1.00 92.06 207 HIS A N 1
ATOM 1656 C CA . HIS A 1 207 ? 26.433 -12.972 14.593 1.00 92.06 207 HIS A CA 1
ATOM 1657 C C . HIS A 1 207 ? 26.044 -12.940 13.104 1.00 92.06 207 HIS A C 1
ATOM 1659 O O . HIS A 1 207 ? 24.992 -12.381 12.780 1.00 92.06 207 HIS A O 1
ATOM 1665 N N . VAL A 1 208 ? 26.798 -13.580 12.204 1.00 93.19 208 VAL A N 1
ATOM 1666 C CA . VAL A 1 208 ? 26.544 -13.572 10.751 1.00 93.19 208 VAL A CA 1
ATOM 1667 C C . VAL A 1 208 ? 25.216 -14.266 10.424 1.00 93.19 208 VAL A C 1
ATOM 1669 O O . VAL A 1 208 ? 24.360 -13.677 9.763 1.00 93.19 208 VAL A O 1
ATOM 1672 N N . ALA A 1 209 ? 24.968 -15.466 10.961 1.00 92.62 209 ALA A N 1
ATOM 1673 C CA . ALA A 1 209 ? 23.699 -16.180 10.763 1.00 92.62 209 ALA A CA 1
ATOM 1674 C C . ALA A 1 209 ? 22.464 -15.463 11.377 1.00 92.62 209 ALA A C 1
ATOM 1676 O O . ALA A 1 209 ? 21.399 -15.436 10.751 1.00 92.62 209 ALA A O 1
ATOM 1677 N N . PRO A 1 210 ? 22.532 -14.858 12.584 1.00 93.44 210 PRO A N 1
ATOM 1678 C CA . PRO A 1 210 ? 21.520 -13.907 13.059 1.00 93.44 210 PRO A CA 1
ATOM 1679 C C . PRO A 1 210 ? 21.275 -12.711 12.122 1.00 93.44 210 PRO A C 1
ATOM 1681 O O . PRO A 1 210 ? 20.118 -12.412 11.826 1.00 93.44 210 PRO A O 1
ATOM 1684 N N . LEU A 1 211 ? 22.334 -12.070 11.613 1.00 94.62 211 LEU A N 1
ATOM 1685 C CA . LEU A 1 211 ? 22.232 -10.907 10.724 1.00 94.62 211 LEU A CA 1
ATOM 1686 C C . LEU A 1 211 ? 21.618 -11.263 9.364 1.00 94.62 211 LEU A C 1
ATOM 1688 O O . LEU A 1 211 ? 20.726 -10.551 8.909 1.00 94.62 211 LEU A O 1
ATOM 1692 N N . LEU A 1 212 ? 22.022 -12.375 8.739 1.00 94.50 212 LEU A N 1
ATOM 1693 C CA . LEU A 1 212 ? 21.446 -12.848 7.471 1.00 94.50 212 LEU A CA 1
ATOM 1694 C C . LEU A 1 212 ? 19.948 -13.170 7.589 1.00 94.50 212 LEU A C 1
ATOM 1696 O O . LEU A 1 212 ? 19.186 -12.918 6.659 1.00 94.50 212 LEU A O 1
ATOM 1700 N N . ARG A 1 213 ? 19.492 -13.625 8.763 1.00 93.00 213 ARG A N 1
ATOM 1701 C CA . ARG A 1 213 ? 18.067 -13.835 9.080 1.00 93.00 213 ARG A CA 1
ATOM 1702 C C . ARG A 1 213 ? 17.311 -12.536 9.422 1.00 93.00 213 ARG A C 1
ATOM 1704 O O . ARG A 1 213 ? 16.148 -12.608 9.835 1.00 93.00 213 ARG A O 1
ATOM 1711 N N . HIS A 1 214 ? 17.927 -11.361 9.256 1.00 91.69 214 HIS A N 1
ATOM 1712 C CA . HIS A 1 214 ? 17.328 -10.045 9.495 1.00 91.69 214 HIS A CA 1
ATOM 1713 C C . HIS A 1 214 ? 17.286 -9.184 8.219 1.00 91.69 214 HIS A C 1
ATOM 1715 O O . HIS A 1 214 ? 18.290 -9.026 7.523 1.00 91.69 214 HIS A O 1
ATOM 1721 N N . MET A 1 215 ? 16.135 -8.553 7.947 1.00 89.19 215 MET A N 1
ATOM 1722 C CA . MET A 1 215 ? 15.903 -7.752 6.730 1.00 89.19 215 MET A CA 1
ATOM 1723 C C . MET A 1 215 ? 16.927 -6.623 6.535 1.00 89.19 215 MET A C 1
ATOM 1725 O O . MET A 1 215 ? 17.302 -6.327 5.409 1.00 89.19 215 MET A O 1
ATOM 1729 N N . VAL A 1 216 ? 17.389 -6.002 7.627 1.00 90.94 216 VAL A N 1
ATOM 1730 C CA . VAL A 1 216 ? 18.397 -4.924 7.583 1.00 90.94 216 VAL A CA 1
ATOM 1731 C C . VAL A 1 216 ? 19.822 -5.468 7.735 1.00 90.94 216 VAL A C 1
ATOM 1733 O O . VAL A 1 216 ? 20.738 -4.993 7.070 1.00 90.94 216 VAL A O 1
ATOM 1736 N N . GLY A 1 217 ? 20.007 -6.489 8.582 1.00 92.75 217 GLY A N 1
ATOM 1737 C CA . GLY A 1 217 ? 21.332 -7.024 8.920 1.00 92.75 217 GLY A CA 1
ATOM 1738 C C . GLY A 1 217 ? 21.992 -7.733 7.741 1.00 92.75 217 GLY A C 1
ATOM 1739 O O . GLY A 1 217 ? 23.183 -7.558 7.486 1.00 92.75 217 GLY A O 1
ATOM 1740 N N . SER A 1 218 ? 21.191 -8.457 6.962 1.00 95.00 218 SER A N 1
ATOM 1741 C CA . SER A 1 218 ? 21.627 -9.172 5.765 1.00 95.00 218 SER A CA 1
ATOM 1742 C C . SER A 1 218 ? 22.231 -8.240 4.708 1.00 95.00 218 SER A C 1
ATOM 1744 O O . SER A 1 218 ? 23.258 -8.566 4.126 1.00 95.00 218 SER A O 1
ATOM 1746 N N . VAL A 1 219 ? 21.681 -7.030 4.550 1.00 95.81 219 VAL A N 1
ATOM 1747 C CA . VAL A 1 219 ? 22.173 -5.983 3.631 1.00 95.81 219 VAL A CA 1
ATOM 1748 C C . VAL A 1 219 ? 23.562 -5.453 4.029 1.00 95.81 219 VAL A C 1
ATOM 1750 O O . VAL A 1 219 ? 24.304 -4.949 3.179 1.00 95.81 219 VAL A O 1
ATOM 1753 N N . VAL A 1 220 ? 23.926 -5.560 5.313 1.00 95.00 220 VAL A N 1
ATOM 1754 C CA . VAL A 1 220 ? 25.255 -5.198 5.832 1.00 95.00 220 VAL A CA 1
ATOM 1755 C C . VAL A 1 220 ? 26.244 -6.347 5.656 1.00 95.00 220 VAL A C 1
ATOM 1757 O O . VAL A 1 220 ? 27.357 -6.105 5.191 1.00 95.00 220 VAL A O 1
ATOM 1760 N N . VAL A 1 221 ? 25.835 -7.582 5.971 1.00 96.00 221 VAL A N 1
ATOM 1761 C CA . VAL A 1 221 ? 26.660 -8.785 5.752 1.00 96.00 221 VAL A CA 1
ATOM 1762 C C . VAL A 1 221 ? 26.991 -8.945 4.273 1.00 96.00 221 VAL A C 1
ATOM 1764 O O . VAL A 1 221 ? 28.162 -9.090 3.943 1.00 96.00 221 VAL A O 1
ATOM 1767 N N . GLU A 1 222 ? 26.000 -8.839 3.384 1.00 95.56 222 GLU A N 1
ATOM 1768 C CA . GLU A 1 222 ? 26.217 -8.927 1.938 1.00 95.56 222 GLU A CA 1
ATOM 1769 C C . GLU A 1 222 ? 27.188 -7.851 1.455 1.00 95.56 222 GLU A C 1
ATOM 1771 O O . GLU A 1 222 ? 28.089 -8.147 0.688 1.00 95.56 222 GLU A O 1
ATOM 1776 N N . HIS A 1 223 ? 27.089 -6.613 1.943 1.00 96.06 223 HIS A N 1
ATOM 1777 C CA . HIS A 1 223 ? 28.003 -5.560 1.501 1.00 96.06 223 HIS A CA 1
ATOM 1778 C C . HIS A 1 223 ? 29.437 -5.727 2.019 1.00 96.06 223 HIS A C 1
ATOM 1780 O O . HIS A 1 223 ? 30.401 -5.417 1.318 1.00 96.06 223 HIS A O 1
ATOM 1786 N N . ALA A 1 224 ? 29.594 -6.233 3.244 1.00 95.25 224 ALA A N 1
ATOM 1787 C CA . ALA A 1 224 ? 30.901 -6.630 3.754 1.00 95.25 224 ALA A CA 1
ATOM 1788 C C . ALA A 1 224 ? 31.462 -7.821 2.958 1.00 95.25 224 ALA A C 1
ATOM 1790 O O . ALA A 1 224 ? 32.656 -7.839 2.664 1.00 95.25 224 ALA A O 1
ATOM 1791 N N . TYR A 1 225 ? 30.601 -8.763 2.558 1.00 95.31 225 TYR A N 1
ATOM 1792 C CA . TYR A 1 225 ? 30.940 -9.889 1.694 1.00 95.31 225 TYR A CA 1
ATOM 1793 C C . TYR A 1 225 ? 31.353 -9.409 0.297 1.00 95.31 225 TYR A C 1
ATOM 1795 O O . TYR A 1 225 ? 32.463 -9.723 -0.105 1.00 95.31 225 TYR A O 1
ATOM 1803 N N . GLU A 1 226 ? 30.570 -8.584 -0.412 1.00 94.06 226 GLU A N 1
ATOM 1804 C CA . GLU A 1 226 ? 30.905 -7.983 -1.720 1.00 94.06 226 GLU A CA 1
ATOM 1805 C C . GLU A 1 226 ? 32.360 -7.474 -1.755 1.00 94.06 226 GLU A C 1
ATOM 1807 O O . GLU A 1 226 ? 33.140 -7.871 -2.630 1.00 94.06 226 GLU A O 1
ATOM 1812 N N . LEU A 1 227 ? 32.720 -6.656 -0.755 1.00 93.25 227 LEU A N 1
ATOM 1813 C CA . LEU A 1 227 ? 34.013 -5.982 -0.598 1.00 93.25 227 LEU A CA 1
ATOM 1814 C C . LEU A 1 227 ? 35.146 -6.877 -0.051 1.00 93.25 227 LEU A C 1
ATOM 1816 O O . LEU A 1 227 ? 36.316 -6.491 -0.119 1.00 93.25 227 LEU A O 1
ATOM 1820 N N . ALA A 1 228 ? 34.836 -8.049 0.507 1.00 92.31 228 ALA A N 1
ATOM 1821 C CA . ALA A 1 228 ? 35.815 -8.925 1.145 1.00 92.31 228 ALA A CA 1
ATOM 1822 C C . ALA A 1 228 ? 36.756 -9.628 0.144 1.00 92.31 228 ALA A C 1
ATOM 1824 O O . ALA A 1 228 ? 36.381 -10.001 -0.973 1.00 92.31 228 ALA A O 1
ATOM 1825 N N . SER A 1 229 ? 37.997 -9.868 0.586 1.00 90.56 229 SER A N 1
ATOM 1826 C CA . SER A 1 229 ? 38.933 -10.786 -0.079 1.00 90.56 229 SER A CA 1
ATOM 1827 C C . SER A 1 229 ? 38.443 -12.235 0.020 1.00 90.56 229 SER A C 1
ATOM 1829 O O . SER A 1 229 ? 37.633 -12.546 0.887 1.00 90.56 229 SER A O 1
ATOM 1831 N N . ALA A 1 230 ? 38.964 -13.142 -0.815 1.00 87.19 230 ALA A N 1
ATOM 1832 C CA . ALA A 1 230 ? 38.558 -14.555 -0.817 1.00 87.19 230 ALA A CA 1
ATOM 1833 C C . ALA A 1 230 ? 38.602 -15.204 0.584 1.00 87.19 230 ALA A C 1
ATOM 1835 O O . ALA A 1 230 ? 37.599 -15.751 1.027 1.00 87.19 230 ALA A O 1
ATOM 1836 N N . ALA A 1 231 ? 39.698 -15.030 1.333 1.00 85.62 231 ALA A N 1
ATOM 1837 C CA . ALA A 1 231 ? 39.806 -15.521 2.711 1.00 85.62 231 ALA A CA 1
ATOM 1838 C C . ALA A 1 231 ? 38.748 -14.913 3.658 1.00 85.62 231 ALA A C 1
ATOM 1840 O O . ALA A 1 231 ? 38.148 -15.624 4.454 1.00 85.62 231 ALA A O 1
ATOM 1841 N N . LYS A 1 232 ? 38.446 -13.609 3.538 1.00 89.19 232 LYS A N 1
ATOM 1842 C CA . LYS A 1 232 ? 37.401 -12.958 4.353 1.00 89.19 232 LYS A CA 1
ATOM 1843 C C . LYS A 1 232 ? 35.970 -13.285 3.899 1.00 89.19 232 LYS A C 1
ATOM 1845 O O . LYS A 1 232 ? 35.051 -13.185 4.704 1.00 89.19 232 LYS A O 1
ATOM 1850 N N . LYS A 1 233 ? 35.774 -13.716 2.647 1.00 90.75 233 LYS A N 1
ATOM 1851 C CA . LYS A 1 233 ? 34.528 -14.343 2.175 1.00 90.75 233 LYS A CA 1
ATOM 1852 C C . LYS A 1 233 ? 34.356 -15.733 2.780 1.00 90.75 233 LYS A C 1
ATOM 1854 O O . LYS A 1 233 ? 33.256 -16.050 3.215 1.00 90.75 233 LYS A O 1
ATOM 1859 N N . GLN A 1 234 ? 35.433 -16.515 2.861 1.00 87.00 234 GLN A N 1
ATOM 1860 C CA . GLN A 1 234 ? 35.409 -17.845 3.468 1.00 87.00 234 GLN A CA 1
ATOM 1861 C C . GLN A 1 234 ? 35.172 -17.776 4.984 1.00 87.00 234 GLN A C 1
ATOM 1863 O O . GLN A 1 234 ? 34.314 -18.488 5.485 1.00 87.00 234 GLN A O 1
ATOM 1868 N N . GLU A 1 235 ? 35.795 -16.831 5.694 1.00 87.38 235 GLU A N 1
ATOM 1869 C CA . GLU A 1 235 ? 35.512 -16.527 7.112 1.00 87.38 235 GLU A CA 1
ATOM 1870 C C . GLU A 1 235 ? 34.022 -16.257 7.390 1.00 87.38 235 GLU A C 1
ATOM 1872 O O . GLU A 1 235 ? 33.472 -16.759 8.368 1.00 87.38 235 GLU A O 1
ATOM 1877 N N . LEU A 1 236 ? 33.343 -15.522 6.500 1.00 91.19 236 LEU A N 1
ATOM 1878 C CA . LEU A 1 236 ? 31.901 -15.265 6.593 1.00 91.19 236 LEU A CA 1
ATOM 1879 C C . LEU A 1 236 ? 31.024 -16.478 6.228 1.00 91.19 236 LEU A C 1
ATOM 1881 O O . LEU A 1 236 ? 29.865 -16.509 6.632 1.00 91.19 236 LEU A O 1
ATOM 1885 N N . LEU A 1 237 ? 31.543 -17.447 5.464 1.00 91.00 237 LEU A N 1
ATOM 1886 C CA . LEU A 1 237 ? 30.831 -18.670 5.070 1.00 91.00 237 LEU A CA 1
ATOM 1887 C C . LEU A 1 237 ? 31.009 -19.808 6.086 1.00 91.00 237 LEU A C 1
ATOM 1889 O O . LEU A 1 237 ? 30.042 -20.503 6.378 1.00 91.00 237 LEU A O 1
ATOM 1893 N N . LEU A 1 238 ? 32.205 -19.967 6.664 1.00 87.75 238 LEU A N 1
ATOM 1894 C CA . LEU A 1 238 ? 32.524 -21.018 7.640 1.00 87.75 238 LEU A CA 1
ATOM 1895 C C . LEU A 1 238 ? 31.592 -20.965 8.865 1.00 87.75 238 LEU A C 1
ATOM 1897 O O . LEU A 1 238 ? 31.084 -21.999 9.294 1.00 87.75 238 LEU A O 1
ATOM 1901 N N . GLU A 1 239 ? 31.267 -19.764 9.359 1.00 88.19 239 GLU A N 1
ATOM 1902 C CA . GLU A 1 239 ? 30.292 -19.562 10.447 1.00 88.19 239 GLU A CA 1
ATOM 1903 C C . GLU A 1 239 ? 28.870 -20.071 10.114 1.00 88.19 239 GLU A C 1
ATOM 1905 O O . GLU A 1 239 ? 28.072 -20.319 11.017 1.00 88.19 239 GLU A O 1
ATOM 1910 N N . LEU A 1 240 ? 28.534 -20.224 8.830 1.00 91.81 240 LEU A N 1
ATOM 1911 C CA . LEU A 1 240 ? 27.216 -20.667 8.360 1.00 91.81 240 LEU A CA 1
ATOM 1912 C C . LEU A 1 240 ? 27.146 -22.185 8.131 1.00 91.81 240 LEU A C 1
ATOM 1914 O O . LEU A 1 240 ? 26.053 -22.707 7.908 1.00 91.81 240 LEU A O 1
ATOM 1918 N N . TYR A 1 241 ? 28.286 -22.884 8.167 1.00 89.56 241 TYR A N 1
ATOM 1919 C CA . TYR A 1 241 ? 28.377 -24.324 7.916 1.00 89.56 241 TYR A CA 1
ATOM 1920 C C . TYR A 1 241 ? 28.189 -25.162 9.188 1.00 89.56 241 TYR A C 1
ATOM 1922 O O . TYR A 1 241 ? 27.470 -26.160 9.154 1.00 89.56 241 TYR A O 1
ATOM 1930 N N . SER A 1 242 ? 28.798 -24.784 10.320 1.00 85.31 242 SER A N 1
ATOM 1931 C CA . SER A 1 242 ? 28.658 -25.537 11.577 1.00 85.31 242 SER A CA 1
ATOM 1932 C C . SER A 1 242 ? 28.710 -24.669 12.836 1.00 85.31 242 SER A C 1
ATOM 1934 O O . SER A 1 242 ? 29.289 -23.582 12.871 1.00 85.31 242 SER A O 1
ATOM 1936 N N . THR A 1 243 ? 28.126 -25.190 13.919 1.00 81.25 243 THR A N 1
ATOM 1937 C CA . THR A 1 243 ? 28.171 -24.554 15.244 1.00 81.25 243 THR A CA 1
ATOM 1938 C C . THR A 1 243 ? 29.598 -24.500 15.799 1.00 81.25 243 THR A C 1
ATOM 1940 O O . THR A 1 243 ? 29.929 -23.565 16.519 1.00 81.25 243 THR A O 1
ATOM 1943 N N . GLU A 1 244 ? 30.456 -25.462 15.448 1.00 77.25 244 GLU A N 1
ATOM 1944 C CA . GLU A 1 244 ? 31.860 -25.493 15.874 1.00 77.25 244 GLU A CA 1
ATOM 1945 C C . GLU A 1 244 ? 32.682 -24.391 15.190 1.00 77.25 244 GLU A C 1
ATOM 1947 O O . GLU A 1 244 ? 33.345 -23.619 15.877 1.00 77.25 244 GLU A O 1
ATOM 1952 N N . LEU A 1 245 ? 32.554 -24.226 13.866 1.00 77.06 245 LEU A N 1
ATOM 1953 C CA . LEU A 1 245 ? 33.196 -23.139 13.107 1.00 77.06 245 LEU A CA 1
ATOM 1954 C C . LEU A 1 245 ? 32.723 -21.745 13.550 1.00 77.06 245 LEU A C 1
ATOM 1956 O O . LEU A 1 245 ? 33.459 -20.764 13.452 1.00 77.06 245 LEU A O 1
ATOM 1960 N N . LYS A 1 246 ? 31.498 -21.654 14.076 1.00 76.12 246 LYS A N 1
ATOM 1961 C CA . LYS A 1 246 ? 30.969 -20.444 14.711 1.00 76.12 246 LYS A CA 1
ATOM 1962 C C . LYS A 1 246 ? 31.608 -20.140 16.079 1.00 76.12 246 LYS A C 1
ATOM 1964 O O . LYS A 1 246 ? 31.659 -18.972 16.463 1.00 76.12 246 LYS A O 1
ATOM 1969 N N . LEU A 1 247 ? 32.015 -21.157 16.840 1.00 72.19 247 LEU A N 1
ATOM 1970 C CA . LEU A 1 247 ? 32.508 -21.015 18.219 1.00 72.19 247 LEU A CA 1
ATOM 1971 C C . LEU A 1 247 ? 34.038 -20.923 18.305 1.00 72.19 247 LEU A C 1
ATOM 1973 O O . LEU A 1 247 ? 34.554 -20.166 19.125 1.00 72.19 247 LEU A O 1
ATOM 1977 N N . PHE A 1 248 ? 34.758 -21.669 17.468 1.00 71.38 248 PHE A N 1
ATOM 1978 C CA . PHE A 1 248 ? 36.216 -21.776 17.513 1.00 71.38 248 PHE A CA 1
ATOM 1979 C C . PHE A 1 248 ? 36.858 -20.958 16.394 1.00 71.38 248 PHE A C 1
ATOM 1981 O O . PHE A 1 248 ? 37.086 -21.442 15.285 1.00 71.38 248 PHE A O 1
ATOM 1988 N N . LYS A 1 249 ? 37.178 -19.699 16.709 1.00 67.50 249 LYS A N 1
ATOM 1989 C CA . LYS A 1 249 ? 37.743 -18.729 15.762 1.00 67.50 249 LYS A CA 1
ATOM 1990 C C . LYS A 1 249 ? 39.032 -19.206 15.078 1.00 67.50 249 LYS A C 1
ATOM 1992 O O . LYS A 1 249 ? 39.288 -18.829 13.939 1.00 67.50 249 LYS A O 1
ATOM 1997 N N . ASP A 1 250 ? 39.818 -20.051 15.734 1.00 65.44 250 ASP A N 1
ATOM 1998 C CA . ASP A 1 250 ? 41.092 -20.539 15.198 1.00 65.44 250 ASP A CA 1
ATOM 1999 C C . ASP A 1 250 ? 40.895 -21.552 14.052 1.00 65.44 250 ASP A C 1
ATOM 2001 O O . ASP A 1 250 ? 41.683 -21.572 13.106 1.00 65.44 250 ASP A O 1
ATOM 2005 N N . LEU A 1 251 ? 39.775 -22.293 14.042 1.00 63.59 251 LEU A N 1
ATOM 2006 C CA . LEU A 1 251 ? 39.373 -23.168 12.925 1.00 63.59 251 LEU A CA 1
ATOM 2007 C C . LEU A 1 251 ? 38.972 -22.379 11.664 1.00 63.59 251 LEU A C 1
ATOM 2009 O O . LEU A 1 251 ? 38.892 -22.937 10.572 1.00 63.59 251 LEU A O 1
ATOM 2013 N N . VAL A 1 252 ? 38.749 -21.068 11.790 1.00 59.97 252 VAL A N 1
ATOM 2014 C CA . VAL A 1 252 ? 38.395 -20.172 10.675 1.00 59.97 252 VAL A CA 1
ATOM 2015 C C . VAL A 1 252 ? 39.631 -19.792 9.836 1.00 59.97 252 VAL A C 1
ATOM 2017 O O . VAL A 1 252 ? 39.512 -19.155 8.793 1.00 59.97 252 VAL A O 1
ATOM 2020 N N . SER A 1 253 ? 40.830 -20.220 10.251 1.00 62.44 253 SER A N 1
ATOM 2021 C CA . SER A 1 253 ? 42.100 -20.010 9.535 1.00 62.44 253 SER A CA 1
ATOM 2022 C C . SER A 1 253 ? 42.327 -20.931 8.321 1.00 62.44 253 SER A C 1
ATOM 2024 O O . SER A 1 253 ? 43.357 -20.822 7.655 1.00 62.44 253 SER A O 1
ATOM 2026 N N . LEU A 1 254 ? 41.383 -21.827 8.009 1.00 66.00 254 LEU A N 1
ATOM 2027 C CA . LEU A 1 254 ? 41.487 -22.761 6.886 1.00 66.00 254 LEU A CA 1
ATOM 2028 C C . LEU A 1 254 ? 41.537 -22.054 5.519 1.00 66.00 254 LEU A C 1
ATOM 2030 O O . LEU A 1 254 ? 40.707 -21.204 5.204 1.00 66.00 254 LEU A O 1
ATOM 2034 N N . ASN A 1 255 ? 42.468 -22.492 4.665 1.00 67.19 255 ASN A N 1
ATOM 2035 C CA . ASN A 1 255 ? 42.571 -22.045 3.269 1.00 67.19 255 ASN A CA 1
ATOM 2036 C C . ASN A 1 255 ? 41.602 -22.782 2.319 1.00 67.19 255 ASN A C 1
ATOM 2038 O O . ASN A 1 255 ? 41.525 -22.431 1.140 1.00 67.19 255 ASN A O 1
ATOM 2042 N N . GLU A 1 256 ? 40.872 -23.792 2.806 1.00 77.62 256 GLU A N 1
ATOM 2043 C CA . GLU A 1 256 ? 40.041 -24.657 1.958 1.00 77.62 256 GLU A CA 1
ATOM 2044 C C . GLU A 1 256 ? 38.775 -23.941 1.473 1.00 77.62 256 GLU A C 1
ATOM 2046 O O . GLU A 1 256 ? 38.130 -23.207 2.225 1.00 77.62 256 GLU A O 1
ATOM 2051 N N . SER A 1 257 ? 38.405 -24.159 0.206 1.00 72.81 257 SER A N 1
ATOM 2052 C CA . SER A 1 257 ? 37.419 -23.319 -0.497 1.00 72.81 257 SER A CA 1
ATOM 2053 C C . SER A 1 257 ? 36.061 -23.974 -0.778 1.00 72.81 257 SER A C 1
ATOM 2055 O O . SER A 1 257 ? 35.114 -23.261 -1.119 1.00 72.81 257 SER A O 1
ATOM 2057 N N . ARG A 1 258 ? 35.942 -25.299 -0.622 1.00 80.94 258 ARG A N 1
ATOM 2058 C CA . ARG A 1 258 ? 34.697 -26.073 -0.792 1.00 80.94 258 ARG A CA 1
ATOM 2059 C C . ARG A 1 258 ? 34.263 -26.638 0.557 1.00 80.94 258 ARG A C 1
ATOM 2061 O O . ARG A 1 258 ? 35.112 -26.998 1.372 1.00 80.94 258 ARG A O 1
ATOM 2068 N N . LEU A 1 259 ? 32.958 -26.779 0.782 1.00 86.00 259 LEU A N 1
ATOM 2069 C CA . LEU A 1 259 ? 32.430 -27.342 2.027 1.00 86.00 259 LEU A CA 1
ATOM 2070 C C . LEU A 1 259 ? 32.911 -28.782 2.281 1.00 86.00 259 LEU A C 1
ATOM 2072 O O . LEU A 1 259 ? 33.247 -29.116 3.412 1.00 86.00 259 LEU A O 1
ATOM 2076 N N . LEU A 1 260 ? 33.010 -29.607 1.234 1.00 84.94 260 LEU A N 1
ATOM 2077 C CA . LEU A 1 260 ? 33.517 -30.983 1.334 1.00 84.94 260 LEU A CA 1
ATOM 2078 C C . LEU A 1 260 ? 34.951 -31.037 1.886 1.00 84.94 260 LEU A C 1
ATOM 2080 O O . LEU A 1 260 ? 35.216 -31.791 2.817 1.00 84.94 260 LEU A O 1
ATOM 2084 N N . ASP A 1 261 ? 35.849 -30.199 1.364 1.00 85.25 261 ASP A N 1
ATOM 2085 C CA . ASP A 1 261 ? 37.256 -30.148 1.780 1.00 85.25 261 ASP A CA 1
ATOM 2086 C C . ASP A 1 261 ? 37.373 -29.751 3.268 1.00 85.25 261 ASP A C 1
ATOM 2088 O O . ASP A 1 261 ? 38.120 -30.364 4.032 1.00 85.25 261 ASP A O 1
ATOM 2092 N N . VAL A 1 262 ? 36.577 -28.758 3.695 1.00 84.38 262 VAL A N 1
ATOM 2093 C CA . VAL A 1 262 ? 36.471 -28.316 5.098 1.00 84.38 262 VAL A CA 1
ATOM 2094 C C . VAL A 1 262 ? 35.932 -29.435 5.991 1.00 84.38 262 VAL A C 1
ATOM 2096 O O . VAL A 1 262 ? 36.462 -29.654 7.079 1.00 84.38 262 VAL A O 1
ATOM 2099 N N . MET A 1 263 ? 34.898 -30.154 5.543 1.00 85.56 263 MET A N 1
ATOM 2100 C CA . MET A 1 263 ? 34.301 -31.254 6.301 1.00 85.56 263 MET A CA 1
ATOM 2101 C C . MET A 1 263 ? 35.287 -32.400 6.518 1.00 85.56 263 MET A C 1
ATOM 2103 O O . MET A 1 263 ? 35.430 -32.844 7.654 1.00 85.56 263 MET A O 1
ATOM 2107 N N . SER A 1 264 ? 35.998 -32.837 5.475 1.00 85.56 264 SER A N 1
ATOM 2108 C CA . SER A 1 264 ? 37.012 -33.891 5.594 1.00 85.56 264 SER A CA 1
ATOM 2109 C C . SER A 1 264 ? 38.156 -33.472 6.520 1.00 85.56 264 SER A C 1
ATOM 2111 O O . SER A 1 264 ? 38.545 -34.230 7.405 1.00 85.56 264 SER A O 1
ATOM 2113 N N . LYS A 1 265 ? 38.663 -32.241 6.370 1.00 84.19 265 LYS A N 1
ATOM 2114 C CA . LYS A 1 265 ? 39.819 -31.733 7.128 1.00 84.19 265 LYS A CA 1
ATOM 2115 C C . LYS A 1 265 ? 39.538 -31.460 8.612 1.00 84.19 265 LYS A C 1
ATOM 2117 O O . LYS A 1 265 ? 40.472 -31.447 9.408 1.00 84.19 265 LYS A O 1
ATOM 2122 N N . LEU A 1 266 ? 38.275 -31.250 8.982 1.00 83.38 266 LEU A N 1
ATOM 2123 C CA . LEU A 1 266 ? 37.820 -31.059 10.367 1.00 83.38 266 LEU A CA 1
ATOM 2124 C C . LEU A 1 266 ? 36.958 -32.226 10.891 1.00 83.38 266 LEU A C 1
ATOM 2126 O O . LEU A 1 266 ? 36.260 -32.048 11.886 1.00 83.38 266 LEU A O 1
ATOM 2130 N N . SER A 1 267 ? 36.949 -33.372 10.195 1.00 84.06 267 SER A N 1
ATOM 2131 C CA . SER A 1 267 ? 36.121 -34.560 10.495 1.00 84.06 267 SER A CA 1
ATOM 2132 C C . SER A 1 267 ? 34.637 -34.265 10.813 1.00 84.06 267 SER A C 1
ATOM 2134 O O . SER A 1 267 ? 33.981 -34.977 11.579 1.00 84.06 267 SER A O 1
ATOM 2136 N N . LEU A 1 268 ? 34.072 -33.220 10.191 1.00 85.50 268 LEU A N 1
ATOM 2137 C CA . LEU A 1 268 ? 32.726 -32.726 10.493 1.00 85.50 268 LEU A CA 1
ATOM 2138 C C . LEU A 1 268 ? 31.650 -33.698 10.012 1.00 85.50 268 LEU A C 1
ATOM 2140 O O . LEU A 1 268 ? 31.475 -33.945 8.816 1.00 85.50 268 LEU A O 1
ATOM 2144 N N . GLN A 1 269 ? 30.835 -34.163 10.954 1.00 87.94 269 GLN A N 1
ATOM 2145 C CA . GLN A 1 269 ? 29.720 -35.059 10.673 1.00 87.94 269 GLN A CA 1
ATOM 2146 C C . GLN A 1 269 ? 28.694 -34.406 9.733 1.00 87.94 269 GLN A C 1
ATOM 2148 O O . GLN A 1 269 ? 28.049 -33.413 10.086 1.00 87.94 269 GLN A O 1
ATOM 2153 N N . LYS A 1 270 ? 28.480 -35.008 8.553 1.00 87.44 270 LYS A N 1
ATOM 2154 C CA . LYS A 1 270 ? 27.579 -34.513 7.489 1.00 87.44 270 LYS A CA 1
ATOM 2155 C C . LYS A 1 270 ? 26.175 -34.166 8.002 1.00 87.44 270 LYS A C 1
ATOM 2157 O O . LYS A 1 270 ? 25.641 -33.105 7.686 1.00 87.44 270 LYS A O 1
ATOM 2162 N N . GLY A 1 271 ? 25.604 -35.016 8.858 1.00 86.06 271 GLY A N 1
ATOM 2163 C CA . GLY A 1 271 ? 24.300 -34.781 9.491 1.00 86.06 271 GLY A CA 1
ATOM 2164 C C . GLY A 1 271 ? 24.282 -33.657 10.541 1.00 86.06 271 GLY A C 1
ATOM 2165 O O . GLY A 1 271 ? 23.212 -33.160 10.883 1.00 86.06 271 GLY A O 1
ATOM 2166 N N . SER A 1 272 ? 25.433 -33.224 11.065 1.00 88.00 272 SER A N 1
ATOM 2167 C CA . SER A 1 272 ? 25.547 -32.023 11.910 1.00 88.00 272 SER A CA 1
ATOM 2168 C C . SER A 1 272 ? 25.531 -30.756 11.049 1.00 88.00 272 SER A C 1
ATOM 2170 O O . SER A 1 272 ? 24.686 -29.882 11.249 1.00 88.00 272 SER A O 1
ATOM 2172 N N . VAL A 1 273 ? 26.384 -30.723 10.018 1.00 90.50 273 VAL A N 1
ATOM 2173 C CA . VAL A 1 273 ? 26.501 -29.622 9.044 1.00 90.50 273 VAL A CA 1
ATOM 2174 C C . VAL A 1 273 ? 25.159 -29.338 8.360 1.00 90.50 273 VAL A C 1
ATOM 2176 O O . VAL A 1 273 ? 24.675 -28.208 8.401 1.00 90.50 273 VAL A O 1
ATOM 2179 N N . LEU A 1 274 ? 24.487 -30.369 7.829 1.00 90.69 274 LEU A N 1
ATOM 2180 C CA . LEU A 1 274 ? 23.175 -30.221 7.183 1.00 90.69 274 LEU A CA 1
ATOM 2181 C C . LEU A 1 274 ? 22.117 -29.607 8.112 1.00 90.69 274 LEU A C 1
ATOM 2183 O O . LEU A 1 274 ? 21.395 -28.700 7.695 1.00 90.69 274 LEU A O 1
ATOM 2187 N N . ARG A 1 275 ? 22.038 -30.054 9.375 1.00 89.62 275 ARG A N 1
ATOM 2188 C CA . ARG A 1 275 ? 21.090 -29.503 10.363 1.00 89.62 275 ARG A CA 1
ATOM 2189 C C . ARG A 1 275 ? 21.418 -28.056 10.729 1.00 89.62 275 ARG A C 1
ATOM 2191 O O . ARG A 1 275 ? 20.499 -27.245 10.848 1.00 89.62 275 ARG A O 1
ATOM 2198 N N . HIS A 1 276 ? 22.701 -27.709 10.871 1.00 91.56 276 HIS A N 1
ATOM 2199 C CA . HIS A 1 276 ? 23.101 -26.326 11.126 1.00 91.56 276 HIS A CA 1
ATOM 2200 C C . HIS A 1 276 ? 22.725 -25.424 9.945 1.00 91.56 276 HIS A C 1
ATOM 2202 O O . HIS A 1 276 ? 21.967 -24.470 10.132 1.00 91.56 276 HIS A O 1
ATOM 2208 N N . MET A 1 277 ? 23.176 -25.756 8.731 1.00 94.31 277 MET A N 1
ATOM 2209 C CA . MET A 1 277 ? 22.891 -24.980 7.520 1.00 94.31 277 MET A CA 1
ATOM 2210 C C . MET A 1 277 ? 21.384 -24.836 7.275 1.00 94.31 277 MET A C 1
ATOM 2212 O O . MET A 1 277 ? 20.923 -23.729 6.999 1.00 94.31 277 MET A O 1
ATOM 2216 N N . ALA A 1 278 ? 20.586 -25.893 7.473 1.00 92.38 278 ALA A N 1
ATOM 2217 C CA . ALA A 1 278 ? 19.125 -25.820 7.385 1.00 92.38 278 ALA A CA 1
ATOM 2218 C C . ALA A 1 278 ? 18.528 -24.788 8.365 1.00 92.38 278 ALA A C 1
ATOM 2220 O O . ALA A 1 278 ? 17.675 -23.991 7.979 1.00 92.38 278 ALA A O 1
ATOM 2221 N N . SER A 1 279 ? 19.022 -24.721 9.609 1.00 93.12 279 SER A N 1
ATOM 2222 C CA . SER A 1 279 ? 18.572 -23.738 10.617 1.00 93.12 279 SER A CA 1
ATOM 2223 C C . SER A 1 279 ? 18.935 -22.273 10.291 1.00 93.12 279 SER A C 1
ATOM 2225 O O . SER A 1 279 ? 18.369 -21.328 10.867 1.00 93.12 279 SER A O 1
ATOM 2227 N N . VAL A 1 280 ? 19.874 -22.073 9.360 1.00 94.06 280 VAL A N 1
ATOM 2228 C CA . VAL A 1 280 ? 20.246 -20.767 8.799 1.00 94.06 280 VAL A CA 1
ATOM 2229 C C . VAL A 1 280 ? 19.412 -20.464 7.552 1.00 94.06 280 VAL A C 1
ATOM 2231 O O . VAL A 1 280 ? 18.816 -19.391 7.476 1.00 94.06 280 VAL A O 1
ATOM 2234 N N . ILE A 1 281 ? 19.335 -21.411 6.612 1.00 94.75 281 ILE A N 1
ATOM 2235 C CA . ILE A 1 281 ? 18.686 -21.275 5.300 1.00 94.75 281 ILE A CA 1
ATOM 2236 C C . ILE A 1 281 ? 17.159 -21.185 5.422 1.00 94.75 281 ILE A C 1
ATOM 2238 O O . ILE A 1 281 ? 16.556 -20.294 4.828 1.00 94.75 281 ILE A O 1
ATOM 2242 N N . GLN A 1 282 ? 16.516 -22.054 6.206 1.00 92.31 282 GLN A N 1
ATOM 2243 C CA . GLN A 1 282 ? 15.052 -22.135 6.244 1.00 92.31 282 GLN A CA 1
ATOM 2244 C C . GLN A 1 282 ? 14.402 -20.798 6.681 1.00 92.31 282 GLN A C 1
ATOM 2246 O O . GLN A 1 282 ? 13.578 -20.272 5.926 1.00 92.31 282 GLN A O 1
ATOM 2251 N N . PRO A 1 283 ? 14.848 -20.116 7.763 1.00 92.81 283 PRO A N 1
ATOM 2252 C CA . PRO A 1 283 ? 14.296 -18.809 8.136 1.00 92.81 283 PRO A CA 1
ATOM 2253 C C . PRO A 1 283 ? 14.718 -17.644 7.220 1.00 92.81 283 PRO A C 1
ATOM 2255 O O . PRO A 1 283 ? 14.220 -16.529 7.392 1.00 92.81 283 PRO A O 1
ATOM 2258 N N . ILE A 1 284 ? 15.672 -17.855 6.303 1.00 93.62 284 ILE A N 1
ATOM 2259 C CA . ILE A 1 284 ? 16.051 -16.902 5.247 1.00 93.62 284 ILE A CA 1
ATOM 2260 C C . ILE A 1 284 ? 15.061 -17.006 4.078 1.00 93.62 284 ILE A C 1
ATOM 2262 O O . ILE A 1 284 ? 14.555 -15.979 3.617 1.00 93.62 284 ILE A O 1
ATOM 2266 N N . LEU A 1 285 ? 14.746 -18.233 3.645 1.00 91.94 285 LEU A N 1
ATOM 2267 C CA . LEU A 1 285 ? 13.780 -18.507 2.575 1.00 91.94 285 LEU A CA 1
ATOM 2268 C C . LEU A 1 285 ? 12.356 -18.104 2.983 1.00 91.94 285 LEU A C 1
ATOM 2270 O O . LEU A 1 285 ? 11.692 -17.391 2.233 1.00 91.94 285 LEU A O 1
ATOM 2274 N N . GLU A 1 286 ? 11.926 -18.439 4.204 1.00 89.44 286 GLU A N 1
ATOM 2275 C CA . GLU A 1 286 ? 10.615 -18.052 4.762 1.00 89.44 286 GLU A CA 1
ATOM 2276 C C . GLU A 1 286 ? 10.389 -16.534 4.804 1.00 89.44 286 GLU A C 1
ATOM 2278 O O . GLU A 1 286 ? 9.269 -16.057 4.625 1.00 89.44 286 GLU A O 1
ATOM 2283 N N . LYS A 1 287 ? 11.456 -15.756 5.026 1.00 88.50 287 LYS A N 1
ATOM 2284 C CA . LYS A 1 287 ? 11.422 -14.283 5.013 1.00 88.50 287 LYS A CA 1
ATOM 2285 C C . LYS A 1 287 ? 11.643 -13.688 3.621 1.00 88.50 287 LYS A C 1
ATOM 2287 O O . LYS A 1 287 ? 11.577 -12.471 3.463 1.00 88.50 287 LYS A O 1
ATOM 2292 N N . GLY A 1 288 ? 11.941 -14.517 2.621 1.00 90.25 288 GLY A N 1
ATOM 2293 C CA . GLY A 1 288 ? 12.264 -14.086 1.266 1.00 90.25 288 GLY A CA 1
ATOM 2294 C C . GLY A 1 288 ? 13.509 -13.199 1.178 1.00 90.25 288 GLY A C 1
ATOM 2295 O O . GLY A 1 288 ? 13.535 -12.276 0.360 1.00 90.25 288 GLY A O 1
ATOM 2296 N N . ILE A 1 289 ? 14.525 -13.441 2.013 1.00 91.88 289 ILE A N 1
ATOM 2297 C CA . ILE A 1 289 ? 15.806 -12.714 1.994 1.00 91.88 289 ILE A CA 1
ATOM 2298 C C . ILE A 1 289 ? 16.731 -13.404 0.978 1.00 91.88 289 ILE A C 1
ATOM 2300 O O . ILE A 1 289 ? 17.588 -14.200 1.339 1.00 91.88 289 ILE A O 1
ATOM 2304 N N . VAL A 1 290 ? 16.511 -13.145 -0.314 1.00 91.94 290 VAL A N 1
ATOM 2305 C CA . VAL A 1 290 ? 17.133 -13.902 -1.423 1.00 91.94 290 VAL A CA 1
ATOM 2306 C C . VAL A 1 290 ? 17.862 -13.027 -2.451 1.00 91.94 290 VAL A C 1
ATOM 2308 O O . VAL A 1 290 ? 18.123 -13.473 -3.557 1.00 91.94 290 VAL A O 1
ATOM 2311 N N . ASP A 1 291 ? 18.180 -11.772 -2.125 1.00 92.06 291 ASP A N 1
ATOM 2312 C CA . ASP A 1 291 ? 18.875 -10.867 -3.062 1.00 92.06 291 ASP A CA 1
ATOM 2313 C C . ASP A 1 291 ? 20.417 -10.958 -2.964 1.00 92.06 291 ASP A C 1
ATOM 2315 O O . ASP A 1 291 ? 21.127 -10.323 -3.742 1.00 92.06 291 ASP A O 1
ATOM 2319 N N . HIS A 1 292 ? 20.944 -11.714 -1.991 1.00 94.88 292 HIS A N 1
ATOM 2320 C CA . HIS A 1 292 ? 22.336 -11.624 -1.525 1.00 94.88 292 HIS A CA 1
ATOM 2321 C C . HIS A 1 292 ? 23.212 -12.781 -2.031 1.00 94.88 292 HIS A C 1
ATOM 2323 O O . HIS A 1 292 ? 22.893 -13.955 -1.828 1.00 94.88 292 HIS A O 1
ATOM 2329 N N . SER A 1 293 ? 24.367 -12.469 -2.623 1.00 94.69 293 SER A N 1
ATOM 2330 C CA . SER A 1 293 ? 25.293 -13.452 -3.197 1.00 94.69 293 SER A CA 1
ATOM 2331 C C . SER A 1 293 ? 25.896 -14.423 -2.177 1.00 94.69 293 SER A C 1
ATOM 2333 O O . SER A 1 293 ? 26.096 -15.589 -2.523 1.00 94.69 293 SER A O 1
ATOM 2335 N N . ILE A 1 294 ? 26.095 -14.018 -0.915 1.00 95.38 294 ILE A N 1
ATOM 2336 C CA . ILE A 1 294 ? 26.529 -14.943 0.149 1.00 95.38 294 ILE A CA 1
ATOM 2337 C C . ILE A 1 294 ? 25.512 -16.076 0.377 1.00 95.38 294 ILE A C 1
ATOM 2339 O O . ILE A 1 294 ? 25.896 -17.224 0.601 1.00 95.38 294 ILE A O 1
ATOM 2343 N N . ILE A 1 295 ? 24.214 -15.781 0.247 1.00 95.56 295 ILE A N 1
ATOM 2344 C CA . ILE A 1 295 ? 23.125 -16.757 0.407 1.00 95.56 295 ILE A CA 1
ATOM 2345 C C . ILE A 1 295 ? 23.068 -17.688 -0.810 1.00 95.56 295 ILE A C 1
ATOM 2347 O O . ILE A 1 295 ? 22.833 -18.885 -0.660 1.00 95.56 295 ILE A O 1
ATOM 2351 N N . HIS A 1 296 ? 23.354 -17.175 -2.011 1.00 95.19 296 HIS A N 1
ATOM 2352 C CA . HIS A 1 296 ? 23.454 -18.003 -3.216 1.00 95.19 296 HIS A CA 1
ATOM 2353 C C . HIS A 1 296 ? 24.626 -18.985 -3.132 1.00 95.19 296 HIS A C 1
ATOM 2355 O O . HIS A 1 296 ? 24.465 -20.156 -3.471 1.00 95.19 296 HIS A O 1
ATOM 2361 N N . ARG A 1 297 ? 25.786 -18.551 -2.618 1.00 94.62 297 ARG A N 1
ATOM 2362 C CA . ARG A 1 297 ? 26.908 -19.471 -2.402 1.00 94.62 297 ARG A CA 1
ATOM 2363 C C . ARG A 1 297 ? 26.577 -20.523 -1.341 1.00 94.62 297 ARG A C 1
ATOM 2365 O O . ARG A 1 297 ? 26.794 -21.704 -1.591 1.00 94.62 297 ARG A O 1
ATOM 2372 N N . LEU A 1 298 ? 25.981 -20.116 -0.216 1.00 94.69 298 LEU A N 1
ATOM 2373 C CA . LEU A 1 298 ? 25.543 -21.027 0.849 1.00 94.69 298 LEU A CA 1
ATOM 2374 C C . LEU A 1 298 ? 24.576 -22.112 0.336 1.00 94.69 298 LEU A C 1
ATOM 2376 O O . LEU A 1 298 ? 24.719 -23.276 0.698 1.00 94.69 298 LEU A O 1
ATOM 2380 N N . LEU A 1 299 ? 23.622 -21.746 -0.528 1.00 94.38 299 LEU A N 1
ATOM 2381 C CA . LEU A 1 299 ? 22.666 -22.683 -1.131 1.00 94.38 299 LEU A CA 1
ATOM 2382 C C . LEU A 1 299 ? 23.324 -23.675 -2.106 1.00 94.38 299 LEU A C 1
ATOM 2384 O O . LEU A 1 299 ? 22.938 -24.841 -2.118 1.00 94.38 299 LEU A O 1
ATOM 2388 N N . LEU A 1 300 ? 24.326 -23.257 -2.890 1.00 92.31 300 LEU A N 1
ATOM 2389 C CA . LEU A 1 300 ? 25.068 -24.178 -3.764 1.00 92.31 300 LEU A CA 1
ATOM 2390 C C . LEU A 1 300 ? 25.926 -25.173 -2.970 1.00 92.31 300 LEU A C 1
ATOM 2392 O O . LEU A 1 300 ? 25.934 -26.359 -3.293 1.00 92.31 300 LEU A O 1
ATOM 2396 N N . GLU A 1 301 ? 26.610 -24.720 -1.915 1.00 92.31 301 GLU A N 1
ATOM 2397 C CA . GLU A 1 301 ? 27.347 -25.618 -1.012 1.00 92.31 301 GLU A CA 1
ATOM 2398 C C . GLU A 1 301 ? 26.378 -26.592 -0.320 1.00 92.31 301 GLU A C 1
ATOM 2400 O O . GLU A 1 301 ? 26.660 -27.785 -0.244 1.00 92.31 301 GLU A O 1
ATOM 2405 N N . TYR A 1 302 ? 25.189 -26.128 0.088 1.00 93.25 302 TYR A N 1
ATOM 2406 C CA . TYR A 1 302 ? 24.149 -26.982 0.669 1.00 93.25 302 TYR A CA 1
ATOM 2407 C C . TYR A 1 302 ? 23.662 -28.066 -0.306 1.00 93.25 302 TYR A C 1
ATOM 2409 O O . TYR A 1 302 ? 23.637 -29.243 0.050 1.00 93.25 302 TYR A O 1
ATOM 2417 N N . PHE A 1 303 ? 23.349 -27.706 -1.557 1.00 91.31 303 PHE A N 1
ATOM 2418 C CA . PHE A 1 303 ? 22.978 -28.671 -2.602 1.00 91.31 303 PHE A CA 1
ATOM 2419 C C . PHE A 1 303 ? 24.090 -29.685 -2.922 1.00 91.31 303 PHE A C 1
ATOM 2421 O O . PHE A 1 303 ? 23.784 -30.776 -3.393 1.00 91.31 303 PHE A O 1
ATOM 2428 N N . SER A 1 304 ? 25.363 -29.376 -2.646 1.00 89.38 304 SER A N 1
ATOM 2429 C CA . SER A 1 304 ? 26.461 -30.335 -2.849 1.00 89.38 304 SER A CA 1
ATOM 2430 C C . SER A 1 304 ? 26.477 -31.487 -1.831 1.00 89.38 304 SER A C 1
ATOM 2432 O O . SER A 1 304 ? 27.054 -32.535 -2.116 1.00 89.38 304 SER A O 1
ATOM 2434 N N . ILE A 1 305 ? 25.831 -31.318 -0.667 1.00 89.06 305 ILE A N 1
ATOM 2435 C CA . ILE A 1 305 ? 25.802 -32.321 0.412 1.00 89.06 305 ILE A CA 1
ATOM 2436 C C . ILE A 1 305 ? 24.398 -32.823 0.782 1.00 89.06 305 ILE A C 1
ATOM 2438 O O . ILE A 1 305 ? 24.296 -33.908 1.357 1.00 89.06 305 ILE A O 1
ATOM 2442 N N . ALA A 1 306 ? 23.333 -32.077 0.484 1.00 89.69 306 ALA A N 1
ATOM 2443 C CA . ALA A 1 306 ? 21.965 -32.426 0.865 1.00 89.69 306 ALA A CA 1
ATOM 2444 C C . ALA A 1 306 ? 21.415 -33.658 0.120 1.00 89.69 306 ALA A C 1
ATOM 2446 O O . ALA A 1 306 ? 21.806 -33.969 -1.005 1.00 89.69 306 ALA A O 1
ATOM 2447 N N . ASP A 1 307 ? 20.497 -34.368 0.769 1.00 87.19 307 ASP A N 1
ATOM 2448 C CA . ASP A 1 307 ? 19.764 -35.514 0.231 1.00 87.19 307 ASP A CA 1
ATOM 2449 C C . ASP A 1 307 ? 18.663 -35.104 -0.769 1.00 87.19 307 ASP A C 1
ATOM 2451 O O . ASP A 1 307 ? 18.241 -33.947 -0.827 1.00 87.19 307 ASP A O 1
ATOM 2455 N N . GLN A 1 308 ? 18.169 -36.079 -1.537 1.00 84.19 308 GLN A N 1
ATOM 2456 C CA . GLN A 1 308 ? 17.145 -35.891 -2.570 1.00 84.19 308 GLN A CA 1
ATOM 2457 C C . GLN A 1 308 ? 15.869 -35.206 -2.057 1.00 84.19 308 GLN A C 1
ATOM 2459 O O . GLN A 1 308 ? 15.353 -34.299 -2.717 1.00 84.19 308 GLN A O 1
ATOM 2464 N N . SER A 1 309 ? 15.361 -35.615 -0.893 1.00 85.25 309 SER A N 1
ATOM 2465 C CA . SER A 1 309 ? 14.168 -35.032 -0.268 1.00 85.25 309 SER A CA 1
ATOM 2466 C C . SER A 1 309 ? 14.389 -33.556 0.066 1.00 85.25 309 SER A C 1
ATOM 2468 O O . SER A 1 309 ? 13.674 -32.694 -0.446 1.00 85.25 309 SER A O 1
ATOM 2470 N N . THR A 1 310 ? 15.433 -33.245 0.836 1.00 87.56 310 THR A N 1
ATOM 2471 C CA . THR A 1 310 ? 15.697 -31.878 1.310 1.00 87.56 310 THR A CA 1
ATOM 2472 C C . THR A 1 310 ? 16.047 -30.911 0.171 1.00 87.56 310 THR A C 1
ATOM 2474 O O . THR A 1 310 ? 15.662 -29.739 0.206 1.00 87.56 310 THR A O 1
ATOM 2477 N N . VAL A 1 311 ? 16.721 -31.382 -0.887 1.00 88.00 311 VAL A N 1
ATOM 2478 C CA . VAL A 1 311 ? 16.923 -30.592 -2.116 1.00 88.00 311 VAL A CA 1
ATOM 2479 C C . VAL A 1 311 ? 15.584 -30.286 -2.794 1.00 88.00 311 VAL A C 1
ATOM 2481 O O . VAL A 1 311 ? 15.335 -29.136 -3.168 1.00 88.00 311 VAL A O 1
ATOM 2484 N N . THR A 1 312 ? 14.705 -31.284 -2.925 1.00 87.12 312 THR A N 1
ATOM 2485 C CA . THR A 1 312 ? 13.386 -31.129 -3.563 1.00 87.12 312 THR A CA 1
ATOM 2486 C C . THR A 1 312 ? 12.511 -30.126 -2.806 1.00 87.12 312 THR A C 1
ATOM 2488 O O . THR A 1 312 ? 11.886 -29.269 -3.432 1.00 87.12 312 THR A O 1
ATOM 2491 N N . ASP A 1 313 ? 12.524 -30.147 -1.470 1.00 89.19 313 ASP A N 1
ATOM 2492 C CA . ASP A 1 313 ? 11.796 -29.176 -0.644 1.00 89.19 313 ASP A CA 1
ATOM 2493 C C . ASP A 1 313 ? 12.294 -27.736 -0.835 1.00 89.19 313 ASP A C 1
ATOM 2495 O O . ASP A 1 313 ? 11.486 -26.806 -0.945 1.00 89.19 313 ASP A O 1
ATOM 2499 N N . ILE A 1 314 ? 13.610 -27.522 -0.938 1.00 91.19 314 ILE A N 1
ATOM 2500 C CA . ILE A 1 314 ? 14.160 -26.189 -1.225 1.00 91.19 314 ILE A CA 1
ATOM 2501 C C . ILE A 1 314 ? 13.805 -25.747 -2.651 1.00 91.19 314 ILE A C 1
ATOM 2503 O O . ILE A 1 314 ? 13.393 -24.602 -2.834 1.00 91.19 314 ILE A O 1
ATOM 2507 N N . ILE A 1 315 ? 13.869 -26.629 -3.654 1.00 90.62 315 ILE A N 1
ATOM 2508 C CA . ILE A 1 315 ? 13.411 -26.314 -5.021 1.00 90.62 315 ILE A CA 1
ATOM 2509 C C . ILE A 1 315 ? 11.914 -25.955 -5.019 1.00 90.62 315 ILE A C 1
ATOM 2511 O O . ILE A 1 315 ? 11.509 -24.965 -5.639 1.00 90.62 315 ILE A O 1
ATOM 2515 N N . GLN A 1 316 ? 11.085 -26.671 -4.252 1.00 90.06 316 GLN A N 1
ATOM 2516 C CA . GLN A 1 316 ? 9.665 -26.360 -4.097 1.00 90.06 316 GLN A CA 1
ATOM 2517 C C . GLN A 1 316 ? 9.440 -24.967 -3.476 1.00 90.06 316 GLN A C 1
ATOM 2519 O O . GLN A 1 316 ? 8.560 -24.242 -3.956 1.00 90.06 316 GLN A O 1
ATOM 2524 N N . GLN A 1 317 ? 10.233 -24.559 -2.479 1.00 90.38 317 GLN A N 1
ATOM 2525 C CA . GLN A 1 317 ? 10.186 -23.209 -1.891 1.00 90.38 317 GLN A CA 1
ATOM 2526 C C . GLN A 1 317 ? 10.681 -22.123 -2.869 1.00 90.38 317 GLN A C 1
ATOM 2528 O O . GLN A 1 317 ? 10.020 -21.093 -3.056 1.00 90.38 317 GLN A O 1
ATOM 2533 N N . LEU A 1 318 ? 11.810 -22.365 -3.543 1.00 91.19 318 LEU A N 1
ATOM 2534 C CA . LEU A 1 318 ? 12.440 -21.426 -4.477 1.00 91.19 318 LEU A CA 1
ATOM 2535 C C . LEU A 1 318 ? 11.635 -21.213 -5.762 1.00 91.19 318 LEU A C 1
ATOM 2537 O O . LEU A 1 318 ? 11.649 -20.106 -6.290 1.00 91.19 318 LEU A O 1
ATOM 2541 N N . SER A 1 319 ? 10.865 -22.211 -6.217 1.00 81.94 319 SER A N 1
ATOM 2542 C CA . SER A 1 319 ? 10.002 -22.150 -7.418 1.00 81.94 319 SER A CA 1
ATOM 2543 C C . SER A 1 319 ? 8.925 -21.045 -7.420 1.00 81.94 319 SER A C 1
ATOM 2545 O O . SER A 1 319 ? 8.181 -20.896 -8.386 1.00 81.94 319 SER A O 1
ATOM 2547 N N . SER A 1 320 ? 8.811 -20.299 -6.325 1.00 72.75 320 SER A N 1
ATOM 2548 C CA . SER A 1 320 ? 7.965 -19.123 -6.118 1.00 72.75 320 SER A CA 1
ATOM 2549 C C . SER A 1 320 ? 8.634 -17.843 -6.702 1.00 72.75 320 SER A C 1
ATOM 2551 O O . SER A 1 320 ? 9.651 -17.956 -7.389 1.00 72.75 320 SER A O 1
ATOM 2553 N N . PRO A 1 321 ? 8.142 -16.597 -6.485 1.00 76.88 321 PRO A N 1
ATOM 2554 C CA . PRO A 1 321 ? 8.792 -15.404 -7.051 1.00 76.88 321 PRO A CA 1
ATOM 2555 C C . PRO A 1 321 ? 10.148 -15.066 -6.393 1.00 76.88 321 PRO A C 1
ATOM 2557 O O . PRO A 1 321 ? 10.762 -14.056 -6.735 1.00 76.88 321 PRO A O 1
ATOM 2560 N N . LEU A 1 322 ? 10.633 -15.898 -5.462 1.00 87.25 322 LEU A N 1
ATOM 2561 C CA . LEU A 1 322 ? 11.975 -15.796 -4.894 1.00 87.25 322 LEU A CA 1
ATOM 2562 C C . LEU A 1 322 ? 13.061 -16.001 -5.958 1.00 87.25 322 LEU A C 1
ATOM 2564 O O . LEU A 1 322 ? 13.968 -15.176 -6.048 1.00 87.25 322 LEU A O 1
ATOM 2568 N N . LEU A 1 323 ? 12.951 -17.029 -6.810 1.00 90.19 323 LEU A N 1
ATOM 2569 C CA . LEU A 1 323 ? 14.012 -17.351 -7.772 1.00 90.19 323 LEU A CA 1
ATOM 2570 C C . LEU A 1 323 ? 14.299 -16.208 -8.762 1.00 90.19 323 LEU A C 1
ATOM 2572 O O . LEU A 1 323 ? 15.455 -15.947 -9.089 1.00 90.19 323 LEU A O 1
ATOM 2576 N N . VAL A 1 324 ? 13.266 -15.469 -9.178 1.00 89.88 324 VAL A N 1
ATOM 2577 C CA . VAL A 1 324 ? 13.368 -14.325 -10.108 1.00 89.88 324 VAL A CA 1
ATOM 2578 C C . VAL A 1 324 ? 14.312 -13.231 -9.581 1.00 89.88 324 VAL A C 1
ATOM 2580 O O . VAL A 1 324 ? 14.948 -12.533 -10.367 1.00 89.88 324 VAL A O 1
ATOM 2583 N N . ARG A 1 325 ? 14.455 -13.105 -8.255 1.00 92.06 325 ARG A N 1
ATOM 2584 C CA . ARG A 1 325 ? 15.369 -12.148 -7.607 1.00 92.06 325 ARG A CA 1
ATOM 2585 C C . ARG A 1 325 ? 16.823 -12.639 -7.552 1.00 92.06 325 ARG A C 1
ATOM 2587 O O . ARG A 1 325 ? 17.739 -11.824 -7.523 1.00 92.06 325 ARG A O 1
ATOM 2594 N N . MET A 1 326 ? 17.047 -13.953 -7.600 1.00 93.81 326 MET A N 1
ATOM 2595 C CA . MET A 1 326 ? 18.365 -14.585 -7.419 1.00 93.81 326 MET A CA 1
ATOM 2596 C C . MET A 1 326 ? 19.190 -14.652 -8.717 1.00 93.81 326 MET A C 1
ATOM 2598 O O . MET A 1 326 ? 20.417 -14.493 -8.700 1.00 93.81 326 MET A O 1
ATOM 2602 N N . ILE A 1 327 ? 18.522 -14.860 -9.860 1.00 93.25 327 ILE A N 1
ATOM 2603 C CA . ILE A 1 327 ? 19.143 -15.107 -11.182 1.00 93.25 327 ILE A CA 1
ATOM 2604 C C . ILE A 1 327 ? 19.937 -13.915 -11.761 1.00 93.25 327 ILE A C 1
ATOM 2606 O O . ILE A 1 327 ? 20.588 -14.029 -12.800 1.00 93.25 327 ILE A O 1
ATOM 2610 N N . GLY A 1 328 ? 19.941 -12.773 -11.066 1.00 90.81 328 GLY A N 1
ATOM 2611 C CA . GLY A 1 328 ? 20.836 -11.641 -11.327 1.00 90.81 328 GLY A CA 1
ATOM 2612 C C . GLY A 1 328 ? 22.306 -11.883 -10.942 1.00 90.81 328 GLY A C 1
ATOM 2613 O O . GLY A 1 328 ? 23.157 -11.044 -11.224 1.00 90.81 328 GLY A O 1
ATOM 2614 N N . THR A 1 329 ? 22.647 -13.017 -10.323 1.00 92.69 329 THR A N 1
ATOM 2615 C CA . THR A 1 329 ? 24.021 -13.344 -9.887 1.00 92.69 329 THR A CA 1
ATOM 2616 C C . THR A 1 329 ? 24.534 -14.641 -10.522 1.00 92.69 329 THR A C 1
ATOM 2618 O O . THR A 1 329 ? 23.737 -15.470 -10.953 1.00 92.69 329 THR A O 1
ATOM 2621 N N . LYS A 1 330 ? 25.861 -14.851 -10.549 1.00 91.38 330 LYS A N 1
ATOM 2622 C CA . LYS A 1 330 ? 26.475 -16.066 -11.125 1.00 91.38 330 LYS A CA 1
ATOM 2623 C C . LYS A 1 330 ? 25.971 -17.343 -10.443 1.00 91.38 330 LYS A C 1
ATOM 2625 O O . LYS A 1 330 ? 25.588 -18.294 -11.116 1.00 91.38 330 LYS A O 1
ATOM 2630 N N . ASP A 1 331 ? 25.933 -17.334 -9.114 1.00 93.00 331 ASP A N 1
ATOM 2631 C CA . ASP A 1 331 ? 25.553 -18.505 -8.321 1.00 93.00 331 ASP A CA 1
ATOM 2632 C C . ASP A 1 331 ? 24.023 -18.649 -8.211 1.00 93.00 331 ASP A C 1
ATOM 2634 O O . ASP A 1 331 ? 23.501 -19.758 -8.285 1.00 93.00 331 ASP A O 1
ATOM 2638 N N . GLY A 1 332 ? 23.272 -17.543 -8.166 1.00 93.88 332 GLY A N 1
ATOM 2639 C CA . GLY A 1 332 ? 21.805 -17.569 -8.216 1.00 93.88 332 GLY A CA 1
ATOM 2640 C C . GLY A 1 332 ? 21.241 -18.011 -9.573 1.00 93.88 332 GLY A C 1
ATOM 2641 O O . GLY A 1 332 ? 20.205 -18.671 -9.621 1.00 93.88 332 GLY A O 1
ATOM 2642 N N . ALA A 1 333 ? 21.939 -17.736 -10.680 1.00 93.50 333 ALA A N 1
ATOM 2643 C CA . ALA A 1 333 ? 21.596 -18.292 -11.989 1.00 93.50 333 ALA A CA 1
ATOM 2644 C C . ALA A 1 333 ? 21.840 -19.806 -12.064 1.00 93.50 333 ALA A C 1
ATOM 2646 O O . ALA A 1 333 ? 21.000 -20.523 -12.603 1.00 93.50 333 ALA A O 1
ATOM 2647 N N . LYS A 1 334 ? 22.922 -20.316 -11.454 1.00 93.75 334 LYS A N 1
ATOM 2648 C CA . LYS A 1 334 ? 23.125 -21.767 -11.291 1.00 93.75 334 LYS A CA 1
ATOM 2649 C C . LYS A 1 334 ? 21.998 -22.401 -10.480 1.00 93.75 334 LYS A C 1
ATOM 2651 O O . LYS A 1 334 ? 21.426 -23.384 -10.931 1.00 93.75 334 LYS A O 1
ATOM 2656 N N . ILE A 1 335 ? 21.608 -21.804 -9.349 1.00 94.31 335 ILE A N 1
ATOM 2657 C CA . ILE A 1 335 ? 20.430 -22.248 -8.579 1.00 94.31 335 ILE A CA 1
ATOM 2658 C C . ILE A 1 335 ? 19.180 -22.279 -9.473 1.00 94.31 335 ILE A C 1
ATOM 2660 O O . ILE A 1 335 ? 18.414 -23.234 -9.402 1.00 94.31 335 ILE A O 1
ATOM 2664 N N . GLY A 1 336 ? 19.001 -21.295 -10.362 1.00 93.56 336 GLY A N 1
ATOM 2665 C CA . GLY A 1 336 ? 17.916 -21.283 -11.347 1.00 93.56 336 GLY A CA 1
ATOM 2666 C C . GLY A 1 336 ? 17.958 -22.438 -12.345 1.00 93.56 336 GLY A C 1
ATOM 2667 O O . GLY A 1 336 ? 16.940 -23.100 -12.531 1.00 93.56 336 GLY A O 1
ATOM 2668 N N . ILE A 1 337 ? 19.123 -22.728 -12.928 1.00 93.06 337 ILE A N 1
ATOM 2669 C CA . ILE A 1 337 ? 19.330 -23.884 -13.818 1.00 93.06 337 ILE A CA 1
ATOM 2670 C C . ILE A 1 337 ? 18.996 -25.191 -13.081 1.00 93.06 337 ILE A C 1
ATOM 2672 O O . ILE A 1 337 ? 18.233 -26.009 -13.592 1.00 93.06 337 ILE A O 1
ATOM 2676 N N . LEU A 1 338 ? 19.484 -25.358 -11.848 1.00 92.06 338 LEU A N 1
ATOM 2677 C CA . LEU A 1 338 ? 19.209 -26.542 -11.029 1.00 92.06 338 LEU A CA 1
ATOM 2678 C C . LEU A 1 338 ? 17.718 -26.663 -10.656 1.00 92.06 338 LEU A C 1
ATOM 2680 O O . LEU A 1 338 ? 17.156 -27.750 -10.755 1.00 92.06 338 LEU A O 1
ATOM 2684 N N . CYS A 1 339 ? 17.044 -25.560 -10.309 1.00 93.12 339 CYS A N 1
ATOM 2685 C CA . CYS A 1 339 ? 15.598 -25.546 -10.041 1.00 93.12 339 CYS A CA 1
ATOM 2686 C C . CYS A 1 339 ? 14.755 -25.870 -11.287 1.00 93.12 339 CYS A C 1
ATOM 2688 O O . CYS A 1 339 ? 13.664 -26.418 -11.154 1.00 93.12 339 CYS A O 1
ATOM 2690 N N . VAL A 1 340 ? 15.234 -25.535 -12.491 1.00 92.25 340 VAL A N 1
ATOM 2691 C CA . VAL A 1 340 ? 14.564 -25.871 -13.759 1.00 92.25 340 VAL A CA 1
ATOM 2692 C C . VAL A 1 340 ? 14.792 -27.337 -14.132 1.00 92.25 340 VAL A C 1
ATOM 2694 O O . VAL A 1 340 ? 13.823 -28.015 -14.471 1.00 92.25 340 VAL A O 1
ATOM 2697 N N . LYS A 1 341 ? 16.027 -27.849 -14.011 1.00 89.31 341 LYS A N 1
ATOM 2698 C CA . LYS A 1 341 ? 16.343 -29.274 -14.216 1.00 89.31 341 LYS A CA 1
ATOM 2699 C C . LYS A 1 341 ? 15.582 -30.170 -13.241 1.00 89.31 341 LYS A C 1
ATOM 2701 O O . LYS A 1 341 ? 14.791 -31.007 -13.656 1.00 89.31 341 LYS A O 1
ATOM 2706 N N . TYR A 1 342 ? 15.793 -29.986 -11.944 1.00 88.81 342 TYR A N 1
ATOM 2707 C CA . TYR A 1 342 ? 15.336 -30.940 -10.933 1.00 88.81 342 TYR A CA 1
ATOM 2708 C C . TYR A 1 342 ? 13.931 -30.649 -10.388 1.00 88.81 342 TYR A C 1
ATOM 2710 O O . TYR A 1 342 ? 13.317 -31.524 -9.783 1.00 88.81 342 TYR A O 1
ATOM 2718 N N . GLY A 1 343 ? 13.385 -29.453 -10.633 1.00 88.44 343 GLY A N 1
ATOM 2719 C CA . GLY A 1 343 ? 11.991 -29.143 -10.322 1.00 88.44 343 GLY A CA 1
ATOM 2720 C C . GLY A 1 343 ? 11.022 -29.901 -11.228 1.00 88.44 343 GLY A C 1
ATOM 2721 O O . GLY A 1 343 ? 11.230 -30.011 -12.439 1.00 88.44 343 GLY A O 1
ATOM 2722 N N . ASN A 1 344 ? 9.924 -30.388 -10.653 1.00 88.75 344 ASN A N 1
ATOM 2723 C CA . ASN A 1 344 ? 8.893 -31.114 -11.392 1.00 88.75 344 ASN A CA 1
ATOM 2724 C C . ASN A 1 344 ? 8.065 -30.165 -12.298 1.00 88.75 344 ASN A C 1
ATOM 2726 O O . ASN A 1 344 ? 8.221 -28.939 -12.283 1.00 88.75 344 ASN A O 1
ATOM 2730 N N . ALA A 1 345 ? 7.124 -30.708 -13.078 1.00 88.19 345 ALA A N 1
ATOM 2731 C CA . ALA A 1 345 ? 6.281 -29.918 -13.986 1.00 88.19 345 ALA A CA 1
ATOM 2732 C C . ALA A 1 345 ? 5.482 -28.787 -13.292 1.00 88.19 345 ALA A C 1
ATOM 2734 O O . ALA A 1 345 ? 5.222 -27.751 -13.907 1.00 88.19 345 ALA A O 1
ATOM 2735 N N . LYS A 1 346 ? 5.121 -28.941 -12.010 1.00 89.94 346 LYS A N 1
ATOM 2736 C CA . LYS A 1 346 ? 4.449 -27.924 -11.183 1.00 89.94 346 LYS A CA 1
ATOM 2737 C C . LYS A 1 346 ? 5.428 -26.821 -10.768 1.00 89.94 346 LYS A C 1
ATOM 2739 O O . LYS A 1 346 ? 5.055 -25.654 -10.865 1.00 89.94 346 LYS A O 1
ATOM 2744 N N . GLU A 1 347 ? 6.669 -27.138 -10.380 1.00 92.00 347 GLU A N 1
ATOM 2745 C CA . GLU A 1 347 ? 7.709 -26.118 -10.147 1.00 92.00 347 GLU A CA 1
ATOM 2746 C C . GLU A 1 347 ? 8.083 -25.367 -11.423 1.00 92.00 347 GLU A C 1
ATOM 2748 O O . GLU A 1 347 ? 7.987 -24.142 -11.437 1.00 92.00 347 GLU A O 1
ATOM 2753 N N . ARG A 1 348 ? 8.415 -26.069 -12.514 1.00 92.69 348 ARG A N 1
ATOM 2754 C CA . ARG A 1 348 ? 8.741 -25.462 -13.822 1.00 92.69 348 ARG A CA 1
ATOM 2755 C C . ARG A 1 348 ? 7.656 -24.471 -14.265 1.00 92.69 348 ARG A C 1
ATOM 2757 O O . ARG A 1 348 ? 7.949 -23.352 -14.686 1.00 92.69 348 ARG A O 1
ATOM 2764 N N . LYS A 1 349 ? 6.384 -24.840 -14.073 1.00 92.56 349 LYS A N 1
ATOM 2765 C CA . LYS A 1 349 ? 5.207 -24.009 -14.373 1.00 92.56 349 LYS A CA 1
ATOM 2766 C C . LYS A 1 349 ? 5.045 -22.793 -13.459 1.00 92.56 349 LYS A C 1
ATOM 2768 O O . LYS A 1 349 ? 4.557 -21.767 -13.935 1.00 92.56 349 LYS A O 1
ATOM 2773 N N . LYS A 1 350 ? 5.452 -22.864 -12.184 1.00 93.69 350 LYS A N 1
ATOM 2774 C CA . LYS A 1 350 ? 5.546 -21.679 -11.309 1.00 93.69 350 LYS A CA 1
ATOM 2775 C C . LYS A 1 350 ? 6.704 -20.770 -11.746 1.00 93.69 350 LYS A C 1
ATOM 2777 O O . LYS A 1 350 ? 6.477 -19.577 -11.907 1.00 93.69 350 LYS A O 1
ATOM 2782 N N . ILE A 1 351 ? 7.893 -21.332 -11.999 1.00 93.75 351 ILE A N 1
ATOM 2783 C CA . ILE A 1 351 ? 9.112 -20.598 -12.386 1.00 93.75 351 ILE A CA 1
ATOM 2784 C C . ILE A 1 351 ? 8.859 -19.770 -13.651 1.00 93.75 351 ILE A C 1
ATOM 2786 O O . ILE A 1 351 ? 9.038 -18.554 -13.634 1.00 93.75 351 ILE A O 1
ATOM 2790 N N . ILE A 1 352 ? 8.341 -20.394 -14.717 1.00 94.12 352 ILE A N 1
ATOM 2791 C CA . ILE A 1 352 ? 8.013 -19.688 -15.967 1.00 94.12 352 ILE A CA 1
ATOM 2792 C C . ILE A 1 352 ? 6.963 -18.595 -15.723 1.00 94.12 352 ILE A C 1
ATOM 2794 O O . ILE A 1 352 ? 7.126 -17.472 -16.193 1.00 94.12 352 ILE A O 1
ATOM 2798 N N . LYS A 1 353 ? 5.908 -18.875 -14.942 1.00 93.25 353 LYS A N 1
ATOM 2799 C CA . LYS A 1 353 ? 4.897 -17.860 -14.592 1.00 93.25 353 LYS A CA 1
ATOM 2800 C C . LYS A 1 353 ? 5.460 -16.699 -13.764 1.00 93.25 353 LYS A C 1
ATOM 2802 O O . LYS A 1 353 ? 4.954 -15.592 -13.913 1.00 93.25 353 LYS A O 1
ATOM 2807 N N . GLY A 1 354 ? 6.463 -16.936 -12.918 1.00 92.19 354 GLY A N 1
ATOM 2808 C CA . GLY A 1 354 ? 7.133 -15.903 -12.124 1.00 92.19 354 GLY A CA 1
ATOM 2809 C C . GLY A 1 354 ? 8.023 -14.980 -12.959 1.00 92.19 354 GLY A C 1
ATOM 2810 O O . GLY A 1 354 ? 8.126 -13.798 -12.653 1.00 92.19 354 GLY A O 1
ATOM 2811 N N . LEU A 1 355 ? 8.619 -15.494 -14.039 1.00 92.81 355 LEU A N 1
ATOM 2812 C CA . LEU A 1 355 ? 9.464 -14.721 -14.959 1.00 92.81 355 LEU A CA 1
ATOM 2813 C C . LEU A 1 355 ? 8.672 -13.792 -15.905 1.00 92.81 355 LEU A C 1
ATOM 2815 O O . LEU A 1 355 ? 9.263 -12.907 -16.523 1.00 92.81 355 LEU A O 1
ATOM 2819 N N . LYS A 1 356 ? 7.348 -13.960 -16.010 1.00 93.00 356 LYS A N 1
ATOM 2820 C CA . LYS A 1 356 ? 6.443 -13.114 -16.810 1.00 93.00 356 LYS A CA 1
ATOM 2821 C C . LYS A 1 356 ? 6.562 -11.634 -16.407 1.00 93.00 356 LYS A C 1
ATOM 2823 O O . LYS A 1 356 ? 6.404 -11.299 -15.236 1.00 93.00 356 LYS A O 1
ATOM 2828 N N . GLY A 1 357 ? 6.788 -10.738 -17.366 1.00 90.62 357 GLY A N 1
ATOM 2829 C CA . GLY A 1 357 ? 7.047 -9.311 -17.129 1.00 90.62 357 GLY A CA 1
ATOM 2830 C C . GLY A 1 357 ? 8.490 -8.981 -16.716 1.00 90.62 357 GLY A C 1
ATOM 2831 O O . GLY A 1 357 ? 8.806 -7.814 -16.473 1.00 90.62 357 GLY A O 1
ATOM 2832 N N . HIS A 1 358 ? 9.364 -9.991 -16.650 1.00 92.62 358 HIS A N 1
ATOM 2833 C CA . HIS A 1 358 ? 10.801 -9.867 -16.395 1.00 92.62 358 HIS A CA 1
ATOM 2834 C C . HIS A 1 358 ? 11.663 -10.498 -17.508 1.00 92.62 358 HIS A C 1
ATOM 2836 O O . HIS A 1 358 ? 12.894 -10.426 -17.429 1.00 92.62 358 HIS A O 1
ATOM 2842 N N . ILE A 1 359 ? 11.050 -11.105 -18.537 1.00 94.75 359 ILE A N 1
ATOM 2843 C CA . ILE A 1 359 ? 11.746 -11.799 -19.636 1.00 94.75 359 ILE A CA 1
ATOM 2844 C C . ILE A 1 359 ? 12.692 -10.851 -20.380 1.00 94.75 359 ILE A C 1
ATOM 2846 O O . ILE A 1 359 ? 13.841 -11.214 -20.620 1.00 94.75 359 ILE A O 1
ATOM 2850 N N . ASP A 1 360 ? 12.245 -9.620 -20.645 1.00 91.62 360 ASP A N 1
ATOM 2851 C CA . ASP A 1 360 ? 13.009 -8.568 -21.324 1.00 91.62 360 ASP A CA 1
ATOM 2852 C C . ASP A 1 360 ? 14.391 -8.338 -20.682 1.00 91.62 360 ASP A C 1
ATOM 2854 O O . ASP A 1 360 ? 15.435 -8.541 -21.301 1.00 91.62 360 ASP A O 1
ATOM 2858 N N . LYS A 1 361 ? 14.412 -8.001 -19.390 1.00 92.94 361 LYS A N 1
ATOM 2859 C CA . LYS A 1 361 ? 15.634 -7.715 -18.625 1.00 92.94 361 LYS A CA 1
ATOM 2860 C C . LYS A 1 361 ? 16.461 -8.974 -18.395 1.00 92.94 361 LYS A C 1
ATOM 2862 O O . LYS A 1 361 ? 17.681 -8.885 -18.299 1.00 92.94 361 LYS A O 1
ATOM 2867 N N . THR A 1 362 ? 15.808 -10.132 -18.299 1.00 94.50 362 THR A N 1
ATOM 2868 C CA . THR A 1 362 ? 16.471 -11.420 -18.065 1.00 94.50 362 THR A CA 1
ATOM 2869 C C . THR A 1 362 ? 17.247 -11.876 -19.302 1.00 94.50 362 THR A C 1
ATOM 2871 O O . THR A 1 362 ? 18.382 -12.323 -19.156 1.00 94.50 362 THR A O 1
ATOM 2874 N N . ALA A 1 363 ? 16.700 -11.691 -20.509 1.00 95.19 363 ALA A N 1
ATOM 2875 C CA . ALA A 1 363 ? 17.372 -12.018 -21.768 1.00 95.19 363 ALA A CA 1
ATOM 2876 C C . ALA A 1 363 ? 18.626 -11.154 -22.009 1.00 95.19 363 ALA A C 1
ATOM 2878 O O . ALA A 1 363 ? 19.670 -11.678 -22.386 1.00 95.19 363 ALA A O 1
ATOM 2879 N N . TYR A 1 364 ? 18.575 -9.858 -21.683 1.00 94.94 364 TYR A N 1
ATOM 2880 C CA . TYR A 1 364 ? 19.749 -8.974 -21.724 1.00 94.94 364 TYR A CA 1
ATOM 2881 C C . TYR A 1 364 ? 20.774 -9.222 -20.598 1.00 94.94 364 TYR A C 1
ATOM 2883 O O . TYR A 1 364 ? 21.862 -8.641 -20.617 1.00 94.94 364 TYR A O 1
ATOM 2891 N N . HIS A 1 365 ? 20.472 -10.049 -19.590 1.00 94.62 365 HIS A N 1
ATOM 2892 C CA . HIS A 1 365 ? 21.331 -10.205 -18.416 1.00 94.62 365 HIS A CA 1
ATOM 2893 C C . HIS A 1 365 ? 22.334 -11.362 -18.547 1.00 94.62 365 HIS A C 1
ATOM 2895 O O . HIS A 1 365 ? 21.937 -12.512 -18.725 1.00 94.62 365 HIS A O 1
ATOM 2901 N N . GLN A 1 366 ? 23.627 -11.081 -18.329 1.00 91.19 366 GLN A N 1
ATOM 2902 C CA . GLN A 1 366 ? 24.759 -12.017 -18.508 1.00 91.19 366 GLN A CA 1
ATOM 2903 C C . GLN A 1 366 ? 24.650 -13.364 -17.766 1.00 91.19 366 GLN A C 1
ATOM 2905 O O . GLN A 1 366 ? 25.309 -14.323 -18.144 1.00 91.19 366 GLN A O 1
ATOM 2910 N N . TYR A 1 367 ? 23.852 -13.435 -16.697 1.00 93.00 367 TYR A N 1
ATOM 2911 C CA . TYR A 1 367 ? 23.559 -14.685 -15.981 1.00 93.00 367 TYR A CA 1
ATOM 2912 C C . TYR A 1 367 ? 22.083 -15.102 -16.102 1.00 93.00 367 TYR A C 1
ATOM 2914 O O . TYR A 1 367 ? 21.756 -16.270 -15.927 1.00 93.00 367 TYR A O 1
ATOM 2922 N N . GLY A 1 368 ? 21.187 -14.163 -16.432 1.00 92.94 368 GLY A N 1
ATOM 2923 C CA . GLY A 1 368 ? 19.748 -14.424 -16.536 1.00 92.94 368 GLY A CA 1
ATOM 2924 C C . GLY A 1 368 ? 19.386 -15.176 -17.816 1.00 92.94 368 GLY A C 1
ATOM 2925 O O . GLY A 1 368 ? 18.584 -16.109 -17.775 1.00 92.94 368 GLY A O 1
ATOM 2926 N N . CYS A 1 369 ? 20.038 -14.834 -18.932 1.00 94.50 369 CYS A N 1
ATOM 2927 C CA . CYS A 1 369 ? 19.849 -15.497 -20.222 1.00 94.50 369 CYS A CA 1
ATOM 2928 C C . CYS A 1 369 ? 20.097 -17.011 -20.139 1.00 94.50 369 CYS A C 1
ATOM 2930 O O . CYS A 1 369 ? 19.316 -17.775 -20.695 1.00 94.50 369 CYS A O 1
ATOM 2932 N N . MET A 1 370 ? 21.090 -17.461 -19.362 1.00 94.81 370 MET A N 1
ATOM 2933 C CA . MET A 1 370 ? 21.397 -18.887 -19.171 1.00 94.81 370 MET A CA 1
ATOM 2934 C C . MET A 1 370 ? 20.261 -19.672 -18.491 1.00 94.81 370 MET A C 1
ATOM 2936 O O . MET A 1 370 ? 20.070 -20.854 -18.771 1.00 94.81 370 MET A O 1
ATOM 2940 N N . VAL A 1 371 ? 19.449 -19.022 -17.649 1.00 95.00 371 VAL A N 1
ATOM 2941 C CA . VAL A 1 371 ? 18.256 -19.652 -17.055 1.00 95.00 371 VAL A CA 1
ATOM 2942 C C . VAL A 1 371 ? 17.137 -19.779 -18.093 1.00 95.00 371 VAL A C 1
ATOM 2944 O O . VAL A 1 371 ? 16.460 -20.803 -18.135 1.00 95.00 371 VAL A O 1
ATOM 2947 N N . LEU A 1 372 ? 16.977 -18.792 -18.984 1.00 95.38 372 LEU A N 1
ATOM 2948 C CA . LEU A 1 372 ? 16.031 -18.879 -20.106 1.00 95.38 372 LEU A CA 1
ATOM 2949 C C . LEU A 1 372 ? 16.469 -19.939 -21.135 1.00 95.38 372 LEU A C 1
ATOM 2951 O O . LEU A 1 372 ? 15.640 -20.732 -21.567 1.00 95.38 372 LEU A O 1
ATOM 2955 N N . VAL A 1 373 ? 17.765 -20.021 -21.450 1.00 94.50 373 VAL A N 1
ATOM 2956 C CA . VAL A 1 373 ? 18.388 -21.075 -22.276 1.00 94.50 373 VAL A CA 1
ATOM 2957 C C . VAL A 1 373 ? 18.111 -22.468 -21.693 1.00 94.50 373 VAL A C 1
ATOM 2959 O O . VAL A 1 373 ? 17.673 -23.361 -22.419 1.00 94.50 373 VAL A O 1
ATOM 2962 N N . CYS A 1 374 ? 18.261 -22.651 -20.376 1.00 94.50 374 CYS A N 1
ATOM 2963 C CA . CYS A 1 374 ? 17.897 -23.899 -19.700 1.00 94.50 374 CYS A CA 1
ATOM 2964 C C . CYS A 1 374 ? 16.390 -24.211 -19.803 1.00 94.50 374 CYS A C 1
ATOM 2966 O O . CYS A 1 374 ? 16.021 -25.340 -20.121 1.00 94.50 374 CYS A O 1
ATOM 2968 N N . ILE A 1 375 ? 15.509 -23.219 -19.616 1.00 94.25 375 ILE A N 1
ATOM 2969 C CA . ILE A 1 375 ? 14.051 -23.404 -19.751 1.00 94.25 375 ILE A CA 1
ATOM 2970 C C . ILE A 1 375 ? 13.660 -23.830 -21.173 1.00 94.25 375 ILE A C 1
ATOM 2972 O O . ILE A 1 375 ? 12.876 -24.766 -21.323 1.00 94.25 375 ILE A O 1
ATOM 2976 N N . LEU A 1 376 ? 14.212 -23.173 -22.200 1.00 92.38 376 LEU A N 1
ATOM 2977 C CA . LEU A 1 376 ? 13.985 -23.510 -23.611 1.00 92.38 376 LEU A CA 1
ATOM 2978 C C . LEU A 1 376 ? 14.460 -24.932 -23.943 1.00 92.38 376 LEU A C 1
ATOM 2980 O O . LEU A 1 376 ? 13.827 -25.618 -24.743 1.00 92.38 376 LEU A O 1
ATOM 2984 N N . SER A 1 377 ? 15.547 -25.374 -23.306 1.00 89.31 377 SER A N 1
ATOM 2985 C CA . SER A 1 377 ? 16.133 -26.696 -23.534 1.00 89.31 377 SER A CA 1
ATOM 2986 C C . SER A 1 377 ? 15.358 -27.817 -22.843 1.00 89.31 377 SER A C 1
ATOM 2988 O O . SER A 1 377 ? 15.156 -28.852 -23.457 1.00 89.31 377 SER A O 1
ATOM 2990 N N . VAL A 1 378 ? 14.915 -27.630 -21.592 1.00 89.50 378 VAL A N 1
ATOM 2991 C CA . VAL A 1 378 ? 14.519 -28.743 -20.698 1.00 89.50 378 VAL A CA 1
ATOM 2992 C C . VAL A 1 378 ? 13.001 -28.852 -20.455 1.00 89.50 378 VAL A C 1
ATOM 2994 O O . VAL A 1 378 ? 12.521 -29.890 -19.996 1.00 89.50 378 VAL A O 1
ATOM 2997 N N . VAL A 1 379 ? 12.199 -27.810 -20.718 1.00 91.12 379 VAL A N 1
ATOM 2998 C CA . VAL A 1 379 ? 10.777 -27.791 -20.309 1.00 91.12 379 VAL A CA 1
ATOM 2999 C C . VAL A 1 379 ? 9.817 -28.212 -21.434 1.00 91.12 379 VAL A C 1
ATOM 3001 O O . VAL A 1 379 ? 9.775 -27.620 -22.507 1.00 91.12 379 VAL A O 1
ATOM 3004 N N . ASP A 1 380 ? 8.970 -29.210 -21.154 1.00 91.06 380 ASP A N 1
ATOM 3005 C CA . ASP A 1 380 ? 8.082 -29.837 -22.151 1.00 91.06 380 ASP A CA 1
ATOM 3006 C C . ASP A 1 380 ? 6.786 -29.053 -22.462 1.00 91.06 380 ASP A C 1
ATOM 3008 O O . ASP A 1 380 ? 6.193 -29.247 -23.530 1.00 91.06 380 ASP A O 1
ATOM 3012 N N . ASP A 1 381 ? 6.333 -28.169 -21.555 1.00 93.12 381 ASP A N 1
ATOM 3013 C CA . ASP A 1 381 ? 5.143 -27.300 -21.720 1.00 93.12 381 ASP A CA 1
ATOM 3014 C C . ASP A 1 381 ? 5.471 -26.124 -22.666 1.00 93.12 381 ASP A C 1
ATOM 3016 O O . ASP A 1 381 ? 5.472 -24.949 -22.296 1.00 93.12 381 ASP A O 1
ATOM 3020 N N . THR A 1 382 ? 5.775 -26.468 -23.919 1.00 93.94 382 THR A N 1
ATOM 3021 C CA . THR A 1 382 ? 6.068 -25.559 -25.040 1.00 93.94 382 THR A CA 1
ATOM 3022 C C . THR A 1 382 ? 4.971 -24.511 -25.223 1.00 93.94 382 THR A C 1
ATOM 3024 O O . THR A 1 382 ? 5.267 -23.343 -25.454 1.00 93.94 382 THR A O 1
ATOM 3027 N N . LYS A 1 383 ? 3.700 -24.876 -25.004 1.00 93.62 383 LYS A N 1
ATOM 3028 C CA . LYS A 1 383 ? 2.556 -23.946 -25.029 1.00 93.62 383 LYS A CA 1
ATOM 3029 C C . LYS A 1 383 ? 2.668 -22.856 -23.952 1.00 93.62 383 LYS A C 1
ATOM 3031 O O . LYS A 1 383 ? 2.371 -21.692 -24.231 1.00 93.62 383 LYS A O 1
ATOM 3036 N N . LEU A 1 384 ? 3.115 -23.190 -22.737 1.00 94.31 384 LEU A N 1
ATOM 3037 C CA . LEU A 1 384 ? 3.397 -22.208 -21.684 1.00 94.31 384 LEU A CA 1
ATOM 3038 C C . LEU A 1 384 ? 4.615 -21.337 -22.019 1.00 94.31 384 LEU A C 1
ATOM 3040 O O . LEU A 1 384 ? 4.545 -20.121 -21.828 1.00 94.31 384 LEU A O 1
ATOM 3044 N N . ILE A 1 385 ? 5.693 -21.931 -22.542 1.00 95.69 385 ILE A N 1
ATOM 3045 C CA . ILE A 1 385 ? 6.896 -21.202 -22.978 1.00 95.69 385 ILE A CA 1
ATOM 3046 C C . ILE A 1 385 ? 6.531 -20.181 -24.064 1.00 95.69 385 ILE A C 1
ATOM 3048 O O . ILE A 1 385 ? 6.862 -19.007 -23.923 1.00 95.69 385 ILE A O 1
ATOM 3052 N N . THR A 1 386 ? 5.777 -20.572 -25.093 1.00 94.56 386 THR A N 1
ATOM 3053 C CA . THR A 1 386 ? 5.327 -19.659 -26.154 1.00 94.56 386 THR A CA 1
ATOM 3054 C C . THR A 1 386 ? 4.459 -18.527 -25.595 1.00 94.56 386 THR A C 1
ATOM 3056 O O . THR A 1 386 ? 4.693 -17.352 -25.883 1.00 94.56 386 THR A O 1
ATOM 3059 N N . LYS A 1 387 ? 3.492 -18.850 -24.722 1.00 94.75 387 LYS A N 1
ATOM 3060 C CA . LYS A 1 387 ? 2.545 -17.876 -24.144 1.00 94.75 387 LYS A CA 1
ATOM 3061 C C . LYS A 1 387 ? 3.192 -16.859 -23.191 1.00 94.75 387 LYS A C 1
ATOM 3063 O O . LYS A 1 387 ? 2.637 -15.766 -23.023 1.00 94.75 387 LYS A O 1
ATOM 3068 N N . VAL A 1 388 ? 4.306 -17.206 -22.547 1.00 95.12 388 VAL A N 1
ATOM 3069 C CA . VAL A 1 388 ? 4.973 -16.365 -21.535 1.00 95.12 388 VAL A CA 1
ATOM 3070 C C . VAL A 1 388 ? 6.304 -15.800 -22.023 1.00 95.12 388 VAL A C 1
ATOM 3072 O O . VAL A 1 388 ? 6.502 -14.597 -21.936 1.00 95.12 388 VAL A O 1
ATOM 3075 N N . ILE A 1 389 ? 7.199 -16.644 -22.534 1.00 95.12 389 ILE A N 1
ATOM 3076 C CA . ILE A 1 389 ? 8.569 -16.262 -22.889 1.00 95.12 389 ILE A CA 1
ATOM 3077 C C . ILE A 1 389 ? 8.612 -15.713 -24.316 1.00 95.12 389 ILE A C 1
ATOM 3079 O O . ILE A 1 389 ? 8.909 -14.538 -24.495 1.00 95.12 389 ILE A O 1
ATOM 3083 N N . ILE A 1 390 ? 8.257 -16.512 -25.330 1.00 93.94 390 ILE A N 1
ATOM 3084 C CA . ILE A 1 390 ? 8.417 -16.104 -26.744 1.00 93.94 390 ILE A CA 1
ATOM 3085 C C . ILE A 1 390 ? 7.617 -14.835 -27.055 1.00 93.94 390 ILE A C 1
ATOM 3087 O O . ILE A 1 390 ? 8.149 -13.904 -27.652 1.00 93.94 390 ILE A O 1
ATOM 3091 N N . ARG A 1 391 ? 6.376 -14.746 -26.567 1.00 93.88 391 ARG A N 1
ATOM 3092 C CA . ARG A 1 391 ? 5.517 -13.564 -26.740 1.00 93.88 391 ARG A CA 1
ATOM 3093 C C . ARG A 1 391 ? 6.042 -12.289 -26.055 1.00 93.88 391 ARG A C 1
ATOM 3095 O O . ARG A 1 391 ? 5.647 -11.197 -26.447 1.00 93.88 391 ARG A O 1
ATOM 3102 N N . GLU A 1 392 ? 6.907 -12.399 -25.043 1.00 94.81 392 GLU A N 1
ATOM 3103 C CA . GLU A 1 392 ? 7.608 -11.243 -24.452 1.00 94.81 392 GLU A CA 1
ATOM 3104 C C . GLU A 1 392 ? 8.937 -10.933 -25.172 1.00 94.81 392 GLU A C 1
ATOM 3106 O O . GLU A 1 392 ? 9.388 -9.792 -25.126 1.00 94.81 392 GLU A O 1
ATOM 3111 N N . LEU A 1 393 ? 9.531 -11.899 -25.888 1.00 93.31 393 LEU A N 1
ATOM 3112 C CA . LEU A 1 393 ? 10.724 -11.699 -26.726 1.00 93.31 393 LEU A CA 1
ATOM 3113 C C . LEU A 1 393 ? 10.393 -11.103 -28.107 1.00 93.31 393 LEU A C 1
ATOM 3115 O O . LEU A 1 393 ? 11.146 -10.264 -28.587 1.00 93.31 393 LEU A O 1
ATOM 3119 N N . GLN A 1 394 ? 9.276 -11.493 -28.734 1.00 90.62 394 GLN A N 1
ATOM 3120 C CA . GLN A 1 394 ? 8.844 -11.027 -30.066 1.00 90.62 394 GLN A CA 1
ATOM 3121 C C . GLN A 1 394 ? 8.966 -9.500 -30.294 1.00 90.62 394 GLN A C 1
ATOM 3123 O O . GLN A 1 394 ? 9.635 -9.115 -31.251 1.00 90.62 394 GLN A O 1
ATOM 3128 N N . PRO A 1 395 ? 8.424 -8.605 -29.440 1.00 92.19 395 PRO A N 1
ATOM 3129 C CA . PRO A 1 395 ? 8.494 -7.156 -29.681 1.00 92.19 395 PRO A CA 1
ATOM 3130 C C . PRO A 1 395 ? 9.901 -6.543 -29.535 1.00 92.19 395 PRO A C 1
ATOM 3132 O O . PRO A 1 395 ? 10.097 -5.395 -29.920 1.00 92.19 395 PRO A O 1
ATOM 3135 N N . ILE A 1 396 ? 10.871 -7.281 -28.982 1.00 93.94 396 ILE A N 1
ATOM 3136 C CA . ILE A 1 396 ? 12.277 -6.862 -28.816 1.00 93.94 396 ILE A CA 1
ATOM 3137 C C . ILE A 1 396 ? 13.251 -7.765 -29.594 1.00 93.94 396 ILE A C 1
ATOM 3139 O O . ILE A 1 396 ? 14.467 -7.665 -29.436 1.00 93.94 396 ILE A O 1
ATOM 3143 N N . LEU A 1 397 ? 12.729 -8.647 -30.453 1.00 91.12 397 LEU A N 1
ATOM 3144 C CA . LEU A 1 397 ? 13.480 -9.701 -31.137 1.00 91.12 397 LEU A CA 1
ATOM 3145 C C . LEU A 1 397 ? 14.650 -9.142 -31.955 1.00 91.12 397 LEU A C 1
ATOM 3147 O O . LEU A 1 397 ? 15.763 -9.662 -31.881 1.00 91.12 397 LEU A O 1
ATOM 3151 N N . LYS A 1 398 ? 14.413 -8.023 -32.653 1.00 90.94 398 LYS A N 1
ATOM 3152 C CA . LYS A 1 398 ? 15.425 -7.302 -33.433 1.00 90.94 398 LYS A CA 1
ATOM 3153 C C . LYS A 1 398 ? 16.596 -6.871 -32.557 1.00 90.94 398 LYS A C 1
ATOM 3155 O O . LYS A 1 398 ? 17.731 -7.197 -32.873 1.00 90.94 398 LYS A O 1
ATOM 3160 N N . GLU A 1 399 ? 16.334 -6.202 -31.437 1.00 93.00 399 GLU A N 1
ATOM 3161 C CA . GLU A 1 399 ? 17.378 -5.739 -30.516 1.00 93.00 399 GLU A CA 1
ATOM 3162 C C . GLU A 1 399 ? 18.174 -6.907 -29.901 1.00 93.00 399 GLU A C 1
ATOM 3164 O O . GLU A 1 399 ? 19.405 -6.860 -29.850 1.00 93.00 399 GLU A O 1
ATOM 3169 N N . LEU A 1 400 ? 17.487 -7.982 -29.489 1.00 92.88 400 LEU A N 1
ATOM 3170 C CA . LEU A 1 400 ? 18.102 -9.156 -28.860 1.00 92.88 400 LEU A CA 1
ATOM 3171 C C . LEU A 1 400 ? 19.104 -9.875 -29.775 1.00 92.88 400 LEU A C 1
ATOM 3173 O O . LEU A 1 400 ? 20.136 -10.339 -29.290 1.00 92.88 400 LEU A O 1
ATOM 3177 N N . VAL A 1 401 ? 18.834 -9.950 -31.084 1.00 91.38 401 VAL A N 1
ATOM 3178 C CA . VAL A 1 401 ? 19.741 -10.565 -32.073 1.00 91.38 401 VAL A CA 1
ATOM 3179 C C . VAL A 1 401 ? 21.090 -9.830 -32.147 1.00 91.38 401 VAL A C 1
ATOM 3181 O O . VAL A 1 401 ? 22.126 -10.467 -32.340 1.00 91.38 401 VAL A O 1
ATOM 3184 N N . PHE A 1 402 ? 21.118 -8.509 -31.940 1.00 90.38 402 PHE A N 1
ATOM 3185 C CA . PHE A 1 402 ? 22.361 -7.724 -31.933 1.00 90.38 402 PHE A CA 1
ATOM 3186 C C . PHE A 1 402 ? 23.095 -7.716 -30.576 1.00 90.38 402 PHE A C 1
ATOM 3188 O O . PHE A 1 402 ? 24.225 -7.223 -30.516 1.00 90.38 402 PHE A O 1
ATOM 3195 N N . ASP A 1 403 ? 22.503 -8.251 -29.502 1.00 93.69 403 ASP A N 1
ATOM 3196 C CA . ASP A 1 403 ? 23.068 -8.200 -28.148 1.00 93.69 403 ASP A CA 1
ATOM 3197 C C . ASP A 1 403 ? 24.064 -9.339 -27.825 1.00 93.69 403 ASP A C 1
ATOM 3199 O O . ASP A 1 403 ? 24.062 -10.430 -28.408 1.00 93.69 403 ASP A O 1
ATOM 3203 N N . LYS A 1 404 ? 24.930 -9.094 -26.830 1.00 91.25 404 LYS A N 1
ATOM 3204 C CA . LYS A 1 404 ? 25.880 -10.086 -26.316 1.00 91.25 404 LYS A CA 1
ATOM 3205 C C . LYS A 1 404 ? 25.189 -11.257 -25.592 1.00 91.25 404 LYS A C 1
ATOM 3207 O O . LYS A 1 404 ? 25.710 -12.368 -25.656 1.00 91.25 404 LYS A O 1
ATOM 3212 N N . ASN A 1 405 ? 24.063 -11.029 -24.920 1.00 93.00 405 ASN A N 1
ATOM 3213 C CA . ASN A 1 405 ? 23.385 -12.028 -24.087 1.00 93.00 405 ASN A CA 1
ATOM 3214 C C . ASN A 1 405 ? 22.045 -12.467 -24.713 1.00 93.00 405 ASN A C 1
ATOM 3216 O O . ASN A 1 405 ? 21.716 -13.650 -24.712 1.00 93.00 405 ASN A O 1
ATOM 3220 N N . GLY A 1 406 ? 21.304 -11.532 -25.321 1.00 92.00 406 GLY A N 1
ATOM 3221 C CA . GLY A 1 406 ? 19.987 -11.785 -25.915 1.00 92.00 406 GLY A CA 1
ATOM 3222 C C . GLY A 1 406 ? 19.978 -12.872 -26.995 1.00 92.00 406 GLY A C 1
ATOM 3223 O O . GLY A 1 406 ? 19.131 -13.765 -26.963 1.00 92.00 406 GLY A O 1
ATOM 3224 N N . ARG A 1 407 ? 20.955 -12.867 -27.914 1.00 91.69 407 ARG A N 1
ATOM 3225 C CA . ARG A 1 407 ? 21.004 -13.850 -29.012 1.00 91.69 407 ARG A CA 1
ATOM 3226 C C . ARG A 1 407 ? 21.200 -15.297 -28.549 1.00 91.69 407 ARG A C 1
ATOM 3228 O O . ARG A 1 407 ? 20.848 -16.208 -29.292 1.00 91.69 407 ARG A O 1
ATOM 3235 N N . HIS A 1 408 ? 21.724 -15.534 -27.338 1.00 93.19 408 HIS A N 1
ATOM 3236 C CA . HIS A 1 408 ? 21.948 -16.888 -26.810 1.00 93.19 408 HIS A CA 1
ATOM 3237 C C . HIS A 1 408 ? 20.657 -17.712 -26.726 1.00 93.19 408 HIS A C 1
ATOM 3239 O O . HIS A 1 408 ? 20.705 -18.930 -26.868 1.00 93.19 408 HIS A O 1
ATOM 3245 N N . LEU A 1 409 ? 19.500 -17.060 -26.565 1.00 92.88 409 LEU A N 1
ATOM 3246 C CA . LEU A 1 409 ? 18.200 -17.732 -26.558 1.00 92.88 409 LEU A CA 1
ATOM 3247 C C . LEU A 1 409 ? 17.862 -18.345 -27.928 1.00 92.88 409 LEU A C 1
ATOM 3249 O O . LEU A 1 409 ? 17.341 -19.455 -27.990 1.00 92.88 409 LEU A O 1
ATOM 3253 N N . PHE A 1 410 ? 18.184 -17.650 -29.022 1.00 90.56 410 PHE A N 1
ATOM 3254 C CA . PHE A 1 410 ? 17.947 -18.138 -30.387 1.00 90.56 410 PHE A CA 1
ATOM 3255 C C . PHE A 1 410 ? 19.032 -19.129 -30.803 1.00 90.56 410 PHE A C 1
ATOM 3257 O O . PHE A 1 410 ? 18.721 -20.172 -31.369 1.00 90.56 410 PHE A O 1
ATOM 3264 N N . LEU A 1 411 ? 20.288 -18.860 -30.435 1.00 89.88 411 LEU A N 1
ATOM 3265 C CA . LEU A 1 411 ? 21.406 -19.769 -30.687 1.00 89.88 411 LEU A CA 1
ATOM 3266 C C . LEU A 1 411 ? 21.230 -21.121 -29.979 1.00 89.88 411 LEU A C 1
ATOM 3268 O O . LEU A 1 411 ? 21.646 -22.118 -30.547 1.00 89.88 411 LEU A O 1
ATOM 3272 N N . GLN A 1 412 ? 20.554 -21.204 -28.823 1.00 90.62 412 GLN A N 1
ATOM 3273 C CA . GLN A 1 412 ? 20.199 -22.504 -28.228 1.00 90.62 412 GLN A CA 1
ATOM 3274 C C . GLN A 1 412 ? 19.103 -23.248 -29.007 1.00 90.62 412 GLN A C 1
ATOM 3276 O O . GLN A 1 412 ? 19.124 -24.473 -29.082 1.00 90.62 412 GLN A O 1
ATOM 3281 N N . LEU A 1 413 ? 18.117 -22.531 -29.556 1.00 88.75 413 LEU A N 1
ATOM 3282 C CA . LEU A 1 413 ? 17.025 -23.153 -30.312 1.00 88.75 413 LEU A CA 1
ATOM 3283 C C . LEU A 1 413 ? 17.487 -23.641 -31.689 1.00 88.75 413 LEU A C 1
ATOM 3285 O O . LEU A 1 413 ? 17.036 -24.691 -32.139 1.00 88.75 413 LEU A O 1
ATOM 3289 N N . LEU A 1 414 ? 18.389 -22.898 -32.331 1.00 86.62 414 LEU A N 1
ATOM 3290 C CA . LEU A 1 414 ? 19.014 -23.275 -33.596 1.00 86.62 414 LEU A CA 1
ATOM 3291 C C . LEU A 1 414 ? 20.106 -24.338 -33.358 1.00 86.62 414 LEU A C 1
ATOM 3293 O O . LEU A 1 414 ? 19.986 -25.470 -33.825 1.00 86.62 414 LEU A O 1
ATOM 3297 N N . HIS A 1 415 ? 21.119 -23.993 -32.553 1.00 85.38 415 HIS A N 1
ATOM 3298 C CA . HIS A 1 415 ? 22.405 -24.694 -32.423 1.00 85.38 415 HIS A CA 1
ATOM 3299 C C . HI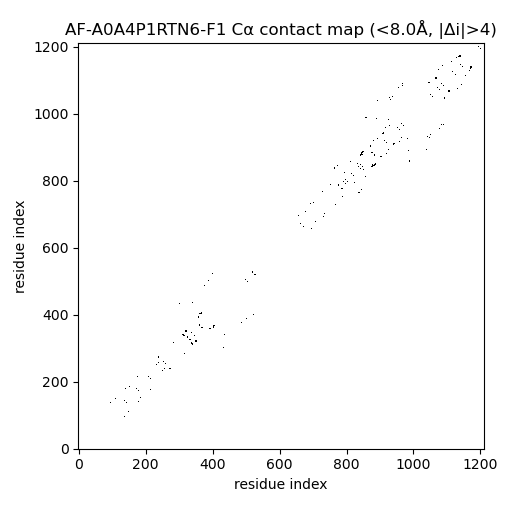S A 1 415 ? 22.678 -25.071 -30.949 1.00 85.38 415 HIS A C 1
ATOM 3301 O O . HIS A 1 415 ? 23.589 -24.512 -30.321 1.00 85.38 415 HIS A O 1
ATOM 3307 N N . PRO A 1 416 ? 21.873 -25.976 -30.355 1.00 85.00 416 PRO A N 1
ATOM 3308 C CA . PRO A 1 416 ? 21.890 -26.252 -28.919 1.00 85.00 416 PRO A CA 1
ATOM 3309 C C . PRO A 1 416 ? 23.273 -26.666 -28.417 1.00 85.00 416 PRO A C 1
ATOM 3311 O O . PRO A 1 416 ? 23.961 -27.468 -29.043 1.00 85.00 416 PRO A O 1
ATOM 3314 N N . ASN A 1 417 ? 23.670 -26.123 -27.263 1.00 83.94 417 ASN A N 1
ATOM 3315 C CA . ASN A 1 417 ? 24.924 -26.424 -26.559 1.00 83.94 417 ASN A CA 1
ATOM 3316 C C . ASN A 1 417 ? 26.213 -26.189 -27.383 1.00 83.94 417 ASN A C 1
ATOM 3318 O O . ASN A 1 417 ? 27.296 -26.602 -26.969 1.00 83.94 417 ASN A O 1
ATOM 3322 N N . CYS A 1 418 ? 26.138 -25.503 -28.529 1.00 85.81 418 CYS A N 1
ATOM 3323 C CA . CYS A 1 418 ? 27.273 -25.344 -29.432 1.00 85.81 418 CYS A CA 1
ATOM 3324 C C . CYS A 1 418 ? 28.416 -24.521 -28.800 1.00 85.81 418 CYS A C 1
ATOM 3326 O O . CYS A 1 418 ? 28.272 -23.329 -28.510 1.00 85.81 418 CYS A O 1
ATOM 3328 N N . SER A 1 419 ? 29.597 -25.134 -28.672 1.00 85.12 419 SER A N 1
ATOM 3329 C CA . SER A 1 419 ? 30.818 -24.545 -28.088 1.00 85.12 419 SER A CA 1
ATOM 3330 C C . SER A 1 419 ? 31.370 -23.317 -28.830 1.00 85.12 419 SER A C 1
ATOM 3332 O O . SER A 1 419 ? 32.220 -22.600 -28.301 1.00 85.12 419 SER A O 1
ATOM 3334 N N . ARG A 1 420 ? 30.866 -23.031 -30.038 1.00 83.69 420 ARG A N 1
ATOM 3335 C CA . ARG A 1 420 ? 31.122 -21.786 -30.783 1.00 83.69 420 ARG A CA 1
ATOM 3336 C C . ARG A 1 420 ? 30.365 -20.581 -30.211 1.00 83.69 420 ARG A C 1
ATOM 3338 O O . ARG A 1 420 ? 30.851 -19.459 -30.322 1.00 83.69 420 ARG A O 1
ATOM 3345 N N . HIS A 1 421 ? 29.187 -20.808 -29.631 1.00 86.00 421 HIS A N 1
ATOM 3346 C CA . HIS A 1 421 ? 28.259 -19.763 -29.183 1.00 86.00 421 HIS A CA 1
ATOM 3347 C C . HIS A 1 421 ? 28.206 -19.614 -27.654 1.00 86.00 421 HIS A C 1
ATOM 3349 O O . HIS A 1 421 ? 27.968 -18.512 -27.150 1.00 86.00 421 HIS A O 1
ATOM 3355 N N . PHE A 1 422 ? 28.475 -20.700 -26.924 1.00 87.12 422 PHE A N 1
ATOM 3356 C CA . PHE A 1 422 ? 28.518 -20.747 -25.462 1.00 87.12 422 PHE A CA 1
ATOM 3357 C C . PHE A 1 422 ? 29.943 -21.010 -24.974 1.00 87.12 422 PHE A C 1
ATOM 3359 O O . PHE A 1 422 ? 30.608 -21.934 -25.440 1.00 87.12 422 PHE A O 1
ATOM 3366 N N . SER A 1 423 ? 30.426 -20.224 -24.009 1.00 88.06 423 SER A N 1
ATOM 3367 C CA . SER A 1 423 ? 31.745 -20.461 -23.416 1.00 88.06 423 SER A CA 1
ATOM 3368 C C . SER A 1 423 ? 31.753 -21.720 -22.534 1.00 88.06 423 SER A C 1
ATOM 3370 O O . SER A 1 423 ? 30.713 -22.100 -21.988 1.00 88.06 423 SER A O 1
ATOM 3372 N N . PRO A 1 424 ? 32.928 -22.324 -22.266 1.00 87.25 424 PRO A N 1
ATOM 3373 C CA . PRO A 1 424 ? 33.030 -23.474 -21.367 1.00 87.25 424 PRO A CA 1
ATOM 3374 C C . PRO A 1 424 ? 32.457 -23.236 -19.958 1.00 87.25 424 PRO A C 1
ATOM 3376 O O . PRO A 1 424 ? 32.000 -24.178 -19.323 1.00 87.25 424 PRO A O 1
ATOM 3379 N N . GLN A 1 425 ? 32.425 -21.990 -19.459 1.00 83.75 425 GLN A N 1
ATOM 3380 C CA . GLN A 1 425 ? 31.800 -21.677 -18.162 1.00 83.75 425 GLN A CA 1
ATOM 3381 C C . GLN A 1 425 ? 30.268 -21.611 -18.226 1.00 83.75 425 GLN A C 1
ATOM 3383 O O . GLN A 1 425 ? 29.609 -21.876 -17.218 1.00 83.75 425 GLN A O 1
ATOM 3388 N N . GLU A 1 426 ? 29.702 -21.247 -19.377 1.00 87.38 426 GLU A N 1
ATOM 3389 C CA . GLU A 1 426 ? 28.257 -21.257 -19.620 1.00 87.38 426 GLU A CA 1
ATOM 3390 C C . GLU A 1 426 ? 27.784 -22.700 -19.824 1.00 87.38 426 GLU A C 1
ATOM 3392 O O . GLU A 1 426 ? 26.890 -23.139 -19.102 1.00 87.38 426 GLU A O 1
ATOM 3397 N N . LEU A 1 427 ? 28.477 -23.483 -20.661 1.00 87.62 427 LEU A N 1
ATOM 3398 C CA . LEU A 1 427 ? 28.219 -24.918 -20.834 1.00 87.62 427 LEU A CA 1
ATOM 3399 C C . LEU A 1 427 ? 28.374 -25.702 -19.523 1.00 87.62 427 LEU A C 1
ATOM 3401 O O . LEU A 1 427 ? 27.460 -26.422 -19.144 1.00 87.62 427 LEU A O 1
ATOM 3405 N N . ALA A 1 428 ? 29.444 -25.496 -18.746 1.00 85.12 428 ALA A N 1
ATOM 3406 C CA . ALA A 1 428 ? 29.588 -26.134 -17.430 1.00 85.12 428 ALA A CA 1
ATOM 3407 C C . ALA A 1 428 ? 28.536 -25.671 -16.397 1.00 85.12 428 ALA A C 1
ATOM 3409 O O . ALA A 1 428 ? 28.305 -26.352 -15.399 1.00 85.12 428 ALA A O 1
ATOM 3410 N N . SER A 1 429 ? 27.885 -24.521 -16.611 1.00 85.25 429 SER A N 1
ATOM 3411 C CA . SER A 1 429 ? 26.757 -24.087 -15.776 1.00 85.25 429 SER A CA 1
ATOM 3412 C C . SER A 1 429 ? 25.445 -24.736 -16.228 1.00 85.25 429 SER A C 1
ATOM 3414 O O . SER A 1 429 ? 24.691 -25.200 -15.376 1.00 85.25 429 SER A O 1
ATOM 3416 N N . LEU A 1 430 ? 25.197 -24.846 -17.537 1.00 85.19 430 LEU A N 1
ATOM 3417 C CA . LEU A 1 430 ? 24.055 -25.570 -18.113 1.00 85.19 430 LEU A CA 1
ATOM 3418 C C . LEU A 1 430 ? 24.125 -27.078 -17.822 1.00 85.19 430 LEU A C 1
ATOM 3420 O O . LEU A 1 430 ? 23.116 -27.684 -17.469 1.00 85.19 430 LEU A O 1
ATOM 3424 N N . ASN A 1 431 ? 25.320 -27.669 -17.857 1.00 83.56 431 ASN A N 1
ATOM 3425 C CA . ASN A 1 431 ? 25.557 -29.086 -17.577 1.00 83.56 431 ASN A CA 1
ATOM 3426 C C . ASN A 1 431 ? 25.654 -29.400 -16.074 1.00 83.56 431 ASN A C 1
ATOM 3428 O O . ASN A 1 431 ? 25.754 -30.565 -15.710 1.00 83.56 431 ASN A O 1
ATOM 3432 N N . SER A 1 432 ? 25.554 -28.400 -15.187 1.00 83.12 432 SER A N 1
ATOM 3433 C CA . SER A 1 432 ? 25.603 -28.633 -13.738 1.00 83.12 432 SER A CA 1
ATOM 3434 C C . SER A 1 432 ? 24.504 -29.592 -13.251 1.00 83.12 432 SER A C 1
ATOM 3436 O O . SER A 1 432 ? 23.376 -29.588 -13.760 1.00 83.12 432 SER A O 1
ATOM 3438 N N . SER A 1 433 ? 24.858 -30.423 -12.272 1.00 83.06 433 SER A N 1
ATOM 3439 C CA . SER A 1 433 ? 24.020 -31.459 -11.667 1.00 83.06 433 SER A CA 1
ATOM 3440 C C . SER A 1 433 ? 24.017 -31.344 -10.137 1.00 83.06 433 SER A C 1
ATOM 3442 O O . SER A 1 433 ? 24.841 -30.635 -9.552 1.00 83.06 433 SER A O 1
ATOM 3444 N N . ILE A 1 434 ? 23.074 -32.025 -9.481 1.00 80.94 434 ILE A N 1
ATOM 3445 C CA . ILE A 1 434 ? 23.061 -32.210 -8.022 1.00 80.94 434 ILE A CA 1
ATOM 3446 C C . ILE A 1 434 ? 23.442 -33.669 -7.736 1.00 80.94 434 ILE A C 1
ATOM 3448 O O . ILE A 1 434 ? 22.736 -34.550 -8.228 1.00 80.94 434 ILE A O 1
ATOM 3452 N N . PRO A 1 435 ? 24.501 -33.962 -6.949 1.00 79.88 435 PRO A N 1
ATOM 3453 C CA . PRO A 1 435 ? 24.991 -35.332 -6.762 1.00 79.88 435 PRO A CA 1
ATOM 3454 C C . PRO A 1 435 ? 23.915 -36.316 -6.281 1.00 79.88 435 PRO A C 1
ATOM 3456 O O . PRO A 1 435 ? 23.760 -37.391 -6.852 1.00 79.88 435 PRO A O 1
ATOM 3459 N N . SER A 1 436 ? 23.099 -35.912 -5.303 1.00 75.88 436 SER A N 1
ATOM 3460 C CA . SER A 1 436 ? 22.000 -36.713 -4.743 1.00 75.88 436 SER A CA 1
ATOM 3461 C C . SER A 1 436 ? 20.787 -36.890 -5.668 1.00 75.88 436 SER A C 1
ATOM 3463 O O . SER A 1 436 ? 19.851 -37.592 -5.301 1.00 75.88 436 SER A O 1
ATOM 3465 N N . LEU A 1 437 ? 20.792 -36.275 -6.856 1.00 69.06 437 LEU A N 1
ATOM 3466 C CA . LEU A 1 437 ? 19.751 -36.398 -7.884 1.00 69.06 437 LEU A CA 1
ATOM 3467 C C . LEU A 1 437 ? 20.298 -36.890 -9.236 1.00 69.06 437 LEU A C 1
ATOM 3469 O O . LEU A 1 437 ? 19.543 -36.964 -10.203 1.00 69.06 437 LEU A O 1
ATOM 3473 N N . SER A 1 438 ? 21.600 -37.181 -9.324 1.00 59.19 438 SER A N 1
ATOM 3474 C CA . SER A 1 438 ? 22.269 -37.583 -10.569 1.00 59.19 438 SER A CA 1
ATOM 3475 C C . SER A 1 438 ? 22.419 -39.100 -10.718 1.00 59.19 438 SER A C 1
ATOM 3477 O O . SER A 1 438 ? 22.870 -39.555 -11.763 1.00 59.19 438 SER A O 1
ATOM 3479 N N . LEU A 1 439 ? 22.064 -39.875 -9.688 1.00 44.00 439 LEU A N 1
ATOM 3480 C CA . LEU A 1 439 ? 22.171 -41.332 -9.678 1.00 44.00 439 LEU A CA 1
ATOM 3481 C C . LEU A 1 439 ? 20.870 -41.980 -10.160 1.00 44.00 439 LEU A C 1
ATOM 3483 O O . LEU A 1 439 ? 19.978 -42.315 -9.381 1.00 44.00 439 LEU A O 1
ATOM 3487 N N . LYS A 1 440 ? 20.805 -42.165 -11.475 1.00 36.91 440 LYS A N 1
ATOM 3488 C CA . LYS A 1 440 ? 20.031 -43.214 -12.135 1.00 36.91 440 LYS A CA 1
ATOM 3489 C C . LYS A 1 440 ? 20.936 -43.851 -13.179 1.00 36.91 440 LYS A C 1
ATOM 3491 O O . LYS A 1 440 ? 20.942 -43.389 -14.308 1.00 36.91 440 LYS A O 1
ATOM 3496 N N . ASP A 1 441 ? 21.764 -44.782 -12.711 1.00 32.97 441 ASP A N 1
ATOM 3497 C CA . ASP A 1 441 ? 22.151 -46.024 -13.394 1.00 32.97 441 ASP A CA 1
ATOM 3498 C C . ASP A 1 441 ? 23.272 -46.702 -12.599 1.00 32.97 441 ASP A C 1
ATOM 3500 O O . ASP A 1 441 ? 24.444 -46.356 -12.710 1.00 32.97 441 ASP A O 1
ATOM 3504 N N . GLN A 1 442 ? 22.859 -47.626 -11.727 1.00 28.59 442 GLN A N 1
ATOM 3505 C CA . GLN A 1 442 ? 23.609 -48.796 -11.257 1.00 28.59 442 GLN A CA 1
ATOM 3506 C C . GLN A 1 442 ? 22.687 -49.602 -10.332 1.00 28.59 442 GLN A C 1
ATOM 3508 O O . GLN A 1 442 ? 22.427 -49.229 -9.187 1.00 28.59 442 GLN A O 1
ATOM 3513 N N . SER A 1 443 ? 22.148 -50.692 -10.869 1.00 29.30 443 SER A N 1
ATOM 3514 C CA . SER A 1 443 ? 21.575 -51.801 -10.110 1.00 29.30 443 SER A CA 1
ATOM 3515 C C . SER A 1 443 ? 22.578 -52.948 -10.126 1.00 29.30 443 SER A C 1
ATOM 3517 O O . SER A 1 443 ? 23.155 -53.198 -11.180 1.00 29.30 443 SER A O 1
ATOM 3519 N N . GLU A 1 444 ? 22.713 -53.654 -8.997 1.00 32.75 444 GLU A N 1
ATOM 3520 C CA . GLU A 1 444 ? 23.703 -54.727 -8.771 1.00 32.75 444 GLU A CA 1
ATOM 3521 C C . GLU A 1 444 ? 25.144 -54.159 -8.664 1.00 32.75 444 GLU A C 1
ATOM 3523 O O . GLU A 1 444 ? 25.499 -53.192 -9.327 1.00 32.75 444 GLU A O 1
ATOM 3528 N N . VAL A 1 445 ? 26.021 -54.615 -7.764 1.00 27.20 445 VAL A N 1
ATOM 3529 C CA . VAL A 1 445 ? 26.107 -55.896 -7.031 1.00 27.20 445 VAL A CA 1
ATOM 3530 C C . VAL A 1 445 ? 26.016 -55.702 -5.494 1.00 27.20 445 VAL A C 1
ATOM 3532 O O . VAL A 1 445 ? 25.950 -54.586 -4.986 1.00 27.20 445 VAL A O 1
ATOM 3535 N N . SER A 1 446 ? 25.923 -56.810 -4.752 1.00 25.64 446 SER A N 1
ATOM 3536 C CA . SER A 1 446 ? 25.709 -56.899 -3.296 1.00 25.64 446 SER A CA 1
ATOM 3537 C C . SER A 1 446 ? 27.006 -56.858 -2.445 1.00 25.64 446 SER A C 1
ATOM 3539 O O . SER A 1 446 ? 28.109 -56.716 -2.961 1.00 25.64 446 SER A O 1
ATOM 3541 N N . SER A 1 447 ? 26.832 -57.096 -1.136 1.00 28.44 447 SER A N 1
ATOM 3542 C CA . SER A 1 447 ? 27.799 -57.575 -0.119 1.00 28.44 447 SER A CA 1
ATOM 3543 C C . SER A 1 447 ? 28.941 -56.673 0.407 1.00 28.44 447 SER A C 1
ATOM 3545 O O . SER A 1 447 ? 29.992 -56.561 -0.203 1.00 28.44 447 SER A O 1
ATOM 3547 N N . GLN A 1 448 ? 28.743 -56.241 1.668 1.00 27.47 448 GLN A N 1
ATOM 3548 C CA . GLN A 1 448 ? 29.611 -56.470 2.855 1.00 27.47 448 GLN A CA 1
ATOM 3549 C C . GLN A 1 448 ? 30.992 -55.787 3.027 1.00 27.47 448 GLN A C 1
ATOM 3551 O O . GLN A 1 448 ? 31.716 -55.540 2.076 1.00 27.47 448 GLN A O 1
ATOM 3556 N N . THR A 1 449 ? 31.346 -55.616 4.320 1.00 26.08 449 THR A N 1
ATOM 3557 C CA . THR A 1 449 ? 32.689 -55.418 4.941 1.00 26.08 449 THR A CA 1
ATOM 3558 C C . THR A 1 449 ? 33.531 -54.215 4.469 1.00 26.08 449 THR A C 1
ATOM 3560 O O . THR A 1 449 ? 33.737 -54.023 3.284 1.00 26.08 449 THR A O 1
ATOM 3563 N N . GLU A 1 450 ? 33.984 -53.258 5.289 1.00 26.05 450 GLU A N 1
ATOM 3564 C CA . GLU A 1 450 ? 34.637 -53.220 6.624 1.00 26.05 450 GLU A CA 1
ATOM 3565 C C . GLU A 1 450 ? 36.164 -52.989 6.557 1.00 26.05 450 GLU A C 1
ATOM 3567 O O . GLU A 1 450 ? 36.891 -53.793 5.992 1.00 26.05 450 GLU A O 1
ATOM 3572 N N . ILE A 1 451 ? 36.604 -51.955 7.298 1.00 25.66 451 ILE A N 1
ATOM 3573 C CA . ILE A 1 451 ? 37.897 -51.839 8.015 1.00 25.66 451 ILE A CA 1
ATOM 3574 C C . ILE A 1 451 ? 39.183 -51.550 7.192 1.00 25.66 451 ILE A C 1
ATOM 3576 O O . ILE A 1 451 ? 39.338 -51.944 6.044 1.00 25.66 451 ILE A O 1
ATOM 3580 N N . SER A 1 452 ? 40.124 -50.855 7.860 1.00 24.58 452 SER A N 1
ATOM 3581 C CA . SER A 1 452 ? 41.487 -50.424 7.454 1.00 24.58 452 SER A CA 1
ATOM 3582 C C . SER A 1 452 ? 41.576 -49.434 6.271 1.00 24.58 452 SER A C 1
ATOM 3584 O O . SER A 1 452 ? 41.066 -49.709 5.195 1.00 24.58 452 SER A O 1
ATOM 3586 N N . GLU A 1 453 ? 42.113 -48.206 6.365 1.00 24.95 453 GLU A N 1
ATOM 3587 C CA . GLU A 1 453 ? 43.201 -47.600 7.180 1.00 24.95 453 GLU A CA 1
ATOM 3588 C C . GLU A 1 453 ? 44.623 -47.906 6.661 1.00 24.95 453 GLU A C 1
ATOM 3590 O O . GLU A 1 453 ? 44.874 -49.011 6.198 1.00 24.95 453 GLU A O 1
ATOM 3595 N N . VAL A 1 454 ? 45.542 -46.928 6.809 1.00 25.97 454 VAL A N 1
ATOM 3596 C CA . VAL A 1 454 ? 46.988 -46.956 6.451 1.00 25.97 454 VAL A CA 1
ATOM 3597 C C . VAL A 1 454 ? 47.281 -46.867 4.931 1.00 25.97 454 VAL A C 1
ATOM 3599 O O . VAL A 1 454 ? 46.601 -47.505 4.143 1.00 25.97 454 VAL A O 1
ATOM 3602 N N . SER A 1 455 ? 48.290 -46.154 4.395 1.00 24.55 455 SER A N 1
ATOM 3603 C CA . SER A 1 455 ? 49.020 -44.905 4.747 1.00 24.55 455 SER A CA 1
ATOM 3604 C C . SER A 1 455 ? 49.932 -44.496 3.558 1.00 24.55 455 SER A C 1
ATOM 3606 O O . SER A 1 455 ? 50.164 -45.323 2.690 1.00 24.55 455 SER A O 1
ATOM 3608 N N . LEU A 1 456 ? 50.489 -43.268 3.572 1.00 26.17 456 LEU A N 1
ATOM 3609 C CA . LEU A 1 456 ? 51.823 -42.861 3.037 1.00 26.17 456 LEU A CA 1
ATOM 3610 C C . LEU A 1 456 ? 52.242 -43.347 1.612 1.00 26.17 456 LEU A C 1
ATOM 3612 O O . LEU A 1 456 ? 52.501 -44.521 1.405 1.00 26.17 456 LEU A O 1
ATOM 3616 N N . SER A 1 457 ? 52.292 -42.517 0.559 1.00 24.98 457 SER A N 1
ATOM 3617 C CA . SER A 1 457 ? 53.195 -41.370 0.262 1.00 24.98 457 SER A CA 1
ATOM 3618 C C . SER A 1 457 ? 54.443 -41.706 -0.584 1.00 24.98 457 SER A C 1
ATOM 3620 O O . SER A 1 457 ? 55.309 -42.442 -0.126 1.00 24.98 457 SER A O 1
ATOM 3622 N N . ASP A 1 458 ? 54.572 -40.979 -1.700 1.00 26.45 458 ASP A N 1
ATOM 3623 C CA . ASP A 1 458 ? 55.801 -40.485 -2.353 1.00 26.45 458 ASP A CA 1
ATOM 3624 C C . ASP A 1 458 ? 56.855 -41.437 -2.976 1.00 26.45 458 ASP A C 1
ATOM 3626 O O . ASP A 1 458 ? 57.256 -42.443 -2.405 1.00 26.45 458 ASP A O 1
ATOM 3630 N N . LYS A 1 459 ? 57.424 -40.928 -4.089 1.00 25.73 459 LYS A N 1
ATOM 3631 C CA . LYS A 1 459 ? 58.631 -41.343 -4.853 1.00 25.73 459 LYS A CA 1
ATOM 3632 C C . LYS A 1 459 ? 58.456 -42.554 -5.779 1.00 25.73 459 LYS A C 1
ATOM 3634 O O . LYS A 1 459 ? 57.924 -43.576 -5.381 1.00 25.73 459 LYS A O 1
ATOM 3639 N N . GLU A 1 460 ? 58.696 -42.448 -7.091 1.00 25.42 460 GLU A N 1
ATOM 3640 C CA . GLU A 1 460 ? 59.841 -41.931 -7.890 1.00 25.42 460 GLU A CA 1
ATOM 3641 C C . GLU A 1 460 ? 60.954 -42.970 -8.093 1.00 25.42 460 GLU A C 1
ATOM 3643 O O . GLU A 1 460 ? 61.697 -43.259 -7.161 1.00 25.42 460 GLU A O 1
ATOM 3648 N N . SER A 1 461 ? 61.157 -43.357 -9.366 1.00 25.16 461 SER A N 1
ATOM 3649 C CA . SER A 1 461 ? 62.341 -44.061 -9.909 1.00 25.16 461 SER A CA 1
ATOM 3650 C C . SER A 1 461 ? 62.551 -45.512 -9.412 1.00 25.16 461 SER A C 1
ATOM 3652 O O . SER A 1 461 ? 62.150 -45.846 -8.306 1.00 25.16 461 SER A O 1
ATOM 3654 N N . LYS A 1 462 ? 63.154 -46.440 -10.166 1.00 26.94 462 LYS A N 1
ATOM 3655 C CA . LYS A 1 462 ? 63.489 -46.538 -11.606 1.00 26.94 462 LYS A CA 1
ATOM 3656 C C . LYS A 1 462 ? 63.788 -48.025 -11.921 1.00 26.94 462 LYS A C 1
ATOM 3658 O O . LYS A 1 462 ? 63.790 -48.819 -10.989 1.00 26.94 462 LYS A O 1
ATOM 3663 N N . GLU A 1 463 ? 64.136 -48.324 -13.180 1.00 28.12 463 GLU A N 1
ATOM 3664 C CA . GLU A 1 463 ? 64.778 -49.579 -13.637 1.00 28.12 463 GLU A CA 1
ATOM 3665 C C . GLU A 1 463 ? 63.885 -50.850 -13.609 1.00 28.12 463 GLU A C 1
ATOM 3667 O O . GLU A 1 463 ? 63.077 -51.035 -12.705 1.00 28.12 463 GLU A O 1
ATOM 3672 N N . ASP A 1 464 ? 63.951 -51.782 -14.570 1.00 26.56 464 ASP A N 1
ATOM 3673 C CA . ASP A 1 464 ? 64.430 -51.714 -15.969 1.00 26.56 464 ASP A CA 1
ATOM 3674 C C . ASP A 1 464 ? 63.921 -52.957 -16.758 1.00 26.56 464 ASP A C 1
ATOM 3676 O O . ASP A 1 464 ? 63.125 -53.738 -16.236 1.00 26.56 464 ASP A O 1
ATOM 3680 N N . ILE A 1 465 ? 64.451 -53.164 -17.973 1.00 29.38 465 ILE A N 1
ATOM 3681 C CA . ILE A 1 465 ? 64.352 -54.349 -18.858 1.00 29.38 465 ILE A CA 1
ATOM 3682 C C . ILE A 1 465 ? 63.202 -54.334 -19.884 1.00 29.38 465 ILE A C 1
ATOM 3684 O O . ILE A 1 465 ? 62.015 -54.468 -19.595 1.00 29.38 465 ILE A O 1
ATOM 3688 N N . GLU A 1 466 ? 63.643 -54.205 -21.134 1.00 25.09 466 GLU A N 1
ATOM 3689 C CA . GLU A 1 466 ? 62.903 -54.122 -22.391 1.00 25.09 466 GLU A CA 1
ATOM 3690 C C . GLU A 1 466 ? 62.314 -55.466 -22.857 1.00 25.09 466 GLU A C 1
ATOM 3692 O O . GLU A 1 466 ? 62.950 -56.505 -22.692 1.00 25.09 466 GLU A O 1
ATOM 3697 N N . VAL A 1 467 ? 61.212 -55.411 -23.621 1.00 30.42 467 VAL A N 1
ATOM 3698 C CA . VAL A 1 467 ? 61.067 -56.144 -24.900 1.00 30.42 467 VAL A CA 1
ATOM 3699 C C . VAL A 1 467 ? 60.239 -55.277 -25.873 1.00 30.42 467 VAL A C 1
ATOM 3701 O O . VAL A 1 467 ? 59.122 -54.923 -25.521 1.00 30.42 467 VAL A O 1
ATOM 3704 N N . ALA A 1 468 ? 60.806 -54.954 -27.050 1.00 29.89 468 ALA A N 1
ATOM 3705 C CA . ALA A 1 468 ? 60.234 -54.457 -28.334 1.00 29.89 468 ALA A CA 1
ATOM 3706 C C . ALA A 1 468 ? 58.906 -53.624 -28.345 1.00 29.89 468 ALA A C 1
ATOM 3708 O O . ALA A 1 468 ? 57.888 -54.064 -27.825 1.00 29.89 468 ALA A O 1
ATOM 3709 N N . ALA A 1 469 ? 58.796 -52.410 -28.922 1.00 27.02 469 ALA A N 1
ATOM 3710 C CA . ALA A 1 469 ? 59.157 -51.922 -30.281 1.00 27.02 469 ALA A CA 1
ATOM 3711 C C . ALA A 1 469 ? 58.380 -52.644 -31.417 1.00 27.02 469 ALA A C 1
ATOM 3713 O O . ALA A 1 469 ? 58.386 -53.870 -31.451 1.00 27.02 469 ALA A O 1
ATOM 3714 N N . ASP A 1 470 ? 57.670 -52.019 -32.371 1.00 26.77 470 ASP A N 1
ATOM 3715 C CA . ASP A 1 470 ? 57.377 -50.606 -32.729 1.00 26.77 470 ASP A CA 1
ATOM 3716 C C . ASP A 1 470 ? 55.852 -50.480 -33.027 1.00 26.77 470 ASP A C 1
ATOM 3718 O O . ASP A 1 470 ? 55.235 -51.466 -33.423 1.00 26.77 470 ASP A O 1
ATOM 3722 N N . GLU A 1 471 ? 55.093 -49.421 -32.703 1.00 28.73 471 GLU A N 1
ATOM 3723 C CA . GLU A 1 471 ? 55.076 -47.994 -33.123 1.00 28.73 471 GLU A CA 1
ATOM 3724 C C . GLU A 1 471 ? 54.336 -47.650 -34.454 1.00 28.73 471 GLU A C 1
ATOM 3726 O O . GLU A 1 471 ? 54.132 -48.492 -35.322 1.00 28.73 471 GLU A O 1
ATOM 3731 N N . ALA A 1 472 ? 53.915 -46.375 -34.577 1.00 29.36 472 ALA A N 1
ATOM 3732 C CA . ALA A 1 472 ? 53.323 -45.681 -35.747 1.00 29.36 472 ALA A CA 1
ATOM 3733 C C . ALA A 1 472 ? 51.835 -45.903 -36.184 1.00 29.36 472 ALA A C 1
ATOM 3735 O O . ALA A 1 472 ? 51.527 -46.519 -37.200 1.00 29.36 472 ALA A O 1
ATOM 3736 N N . ASP A 1 473 ? 50.945 -45.157 -35.510 1.00 26.95 473 ASP A N 1
ATOM 3737 C CA . ASP A 1 473 ? 49.965 -44.208 -36.106 1.00 26.95 473 ASP A CA 1
ATOM 3738 C C . ASP A 1 473 ? 48.768 -44.678 -36.985 1.00 26.95 473 ASP A C 1
ATOM 3740 O O . ASP A 1 473 ? 48.887 -44.945 -38.187 1.00 26.95 473 ASP A O 1
ATOM 3744 N N . LYS A 1 474 ? 47.552 -44.517 -36.423 1.00 27.53 474 LYS A N 1
ATOM 3745 C CA . LYS A 1 474 ? 46.522 -43.651 -37.046 1.00 27.53 474 LYS A CA 1
ATOM 3746 C C . LYS A 1 474 ? 45.464 -43.122 -36.077 1.00 27.53 474 LYS A C 1
ATOM 3748 O O . LYS A 1 474 ? 44.583 -43.850 -35.630 1.00 27.53 474 LYS A O 1
ATOM 3753 N N . ASP A 1 475 ? 45.513 -41.815 -35.838 1.00 33.59 475 ASP A N 1
ATOM 3754 C CA . ASP A 1 475 ? 44.478 -41.048 -35.135 1.00 33.59 475 ASP A CA 1
ATOM 3755 C C . ASP A 1 475 ? 43.140 -41.032 -35.911 1.00 33.59 475 ASP A C 1
ATOM 3757 O O . ASP A 1 475 ? 43.074 -40.510 -37.030 1.00 33.59 475 ASP A O 1
ATOM 3761 N N . LYS A 1 476 ? 42.087 -41.632 -35.327 1.00 31.11 476 LYS A N 1
ATOM 3762 C CA . LYS A 1 476 ? 40.657 -41.452 -35.671 1.00 31.11 476 LYS A CA 1
ATOM 3763 C C . LYS A 1 476 ? 39.737 -42.280 -34.757 1.00 31.11 476 LYS A C 1
ATOM 3765 O O . LYS A 1 476 ? 39.517 -43.465 -34.999 1.00 31.11 476 LYS A O 1
ATOM 3770 N N . THR A 1 477 ? 39.098 -41.640 -33.780 1.00 29.47 477 THR A N 1
ATOM 3771 C CA . THR A 1 477 ? 37.905 -42.178 -33.096 1.00 29.47 477 THR A CA 1
ATOM 3772 C C . THR A 1 477 ? 36.767 -41.156 -33.088 1.00 29.47 477 THR A C 1
ATOM 3774 O O . THR A 1 477 ? 36.982 -39.944 -33.067 1.00 29.47 477 THR A O 1
ATOM 3777 N N . SER A 1 478 ? 35.538 -41.657 -33.203 1.00 26.25 478 SER A N 1
ATOM 3778 C CA . SER A 1 478 ? 34.315 -40.881 -33.427 1.00 26.25 478 SER A CA 1
ATOM 3779 C C . SER A 1 478 ? 33.833 -40.142 -32.176 1.00 26.25 478 SER A C 1
ATOM 3781 O O . SER A 1 478 ? 33.708 -40.738 -31.109 1.00 26.25 478 SER A O 1
ATOM 3783 N N . LEU A 1 479 ? 33.476 -38.864 -32.336 1.00 31.08 479 LEU A N 1
ATOM 3784 C CA . LEU A 1 479 ? 32.763 -38.064 -31.335 1.00 31.08 479 LEU A CA 1
ATOM 3785 C C . LEU A 1 479 ? 31.265 -38.001 -31.672 1.00 31.08 479 LEU A C 1
ATOM 3787 O O . LEU A 1 479 ? 30.774 -36.968 -32.118 1.00 31.08 479 LEU A O 1
ATOM 3791 N N . ASP A 1 480 ? 30.557 -39.100 -31.417 1.00 29.83 480 ASP A N 1
ATOM 3792 C CA . ASP A 1 480 ? 29.092 -39.181 -31.479 1.00 29.83 480 ASP A CA 1
ATOM 3793 C C . ASP A 1 480 ? 28.549 -39.855 -30.210 1.00 29.83 480 ASP A C 1
ATOM 3795 O O . ASP A 1 480 ? 28.173 -41.023 -30.215 1.00 29.83 480 ASP A O 1
ATOM 3799 N N . ASP A 1 481 ? 28.521 -39.104 -29.105 1.00 28.36 481 ASP A N 1
ATOM 3800 C CA . ASP A 1 481 ? 27.722 -39.448 -27.922 1.00 28.36 481 ASP A CA 1
ATOM 3801 C C . ASP A 1 481 ? 27.285 -38.171 -27.162 1.00 28.36 481 ASP A C 1
ATOM 3803 O O . ASP A 1 481 ? 28.123 -37.490 -26.554 1.00 28.36 481 ASP A O 1
ATOM 3807 N N . PRO A 1 482 ? 26.002 -37.763 -27.255 1.00 37.69 482 PRO A N 1
ATOM 3808 C CA . PRO A 1 482 ? 25.492 -36.542 -26.638 1.00 37.69 482 PRO A CA 1
ATOM 3809 C C . PRO A 1 482 ? 24.514 -36.782 -25.468 1.00 37.69 482 PRO A C 1
ATOM 3811 O O . PRO A 1 482 ? 23.724 -35.876 -25.173 1.00 37.69 482 PRO A O 1
ATOM 3814 N N . ASP A 1 483 ? 24.509 -37.950 -24.811 1.00 32.78 483 ASP A N 1
ATOM 3815 C CA . ASP A 1 483 ? 23.478 -38.268 -23.807 1.00 32.78 483 ASP A CA 1
ATOM 3816 C C . ASP A 1 483 ? 23.666 -37.519 -22.464 1.00 32.78 483 ASP A C 1
ATOM 3818 O O . ASP A 1 483 ? 24.378 -37.926 -21.544 1.00 32.78 483 ASP A O 1
ATOM 3822 N N . LEU A 1 484 ? 23.036 -36.341 -22.362 1.00 38.88 484 LEU A N 1
ATOM 3823 C CA . LEU A 1 484 ? 23.205 -35.371 -21.270 1.00 38.88 484 LEU A CA 1
ATOM 3824 C C . LEU A 1 484 ? 21.969 -35.242 -20.359 1.00 38.88 484 LEU A C 1
ATOM 3826 O O . LEU A 1 484 ? 21.476 -34.139 -20.099 1.00 38.88 484 LEU A O 1
ATOM 3830 N N . ALA A 1 485 ? 21.519 -36.370 -19.801 1.00 38.84 485 ALA A N 1
ATOM 3831 C CA . ALA A 1 485 ? 20.612 -36.439 -18.645 1.00 38.84 485 ALA A CA 1
ATOM 3832 C C . ALA A 1 485 ? 19.353 -35.542 -18.759 1.00 38.84 485 ALA A C 1
ATOM 3834 O O . ALA A 1 485 ? 19.070 -34.687 -17.904 1.00 38.84 485 ALA A O 1
ATOM 3835 N N . GLU A 1 486 ? 18.586 -35.731 -19.836 1.00 45.09 486 GLU A N 1
ATOM 3836 C CA . GLU A 1 486 ? 17.336 -35.008 -20.092 1.00 45.09 486 GLU A CA 1
ATOM 3837 C C . GLU A 1 486 ? 16.283 -35.297 -19.006 1.00 45.09 486 GLU A C 1
ATOM 3839 O O . GLU A 1 486 ? 15.765 -36.398 -18.843 1.00 45.09 486 GLU A O 1
ATOM 3844 N N . SER A 1 487 ? 15.907 -34.251 -18.270 1.00 54.66 487 SER A N 1
ATOM 3845 C CA . SER A 1 487 ? 14.808 -34.281 -17.292 1.00 54.66 487 SER A CA 1
ATOM 3846 C C . SER A 1 487 ? 13.483 -33.773 -17.878 1.00 54.66 487 SER A C 1
ATOM 3848 O O . SER A 1 487 ? 12.547 -33.465 -17.137 1.00 54.66 487 SER A O 1
ATOM 3850 N N . GLY A 1 488 ? 13.398 -33.615 -19.200 1.00 58.81 488 GLY A N 1
ATOM 3851 C CA . GLY A 1 488 ? 12.155 -33.380 -19.931 1.00 58.81 488 GLY A CA 1
ATOM 3852 C C . GLY A 1 488 ? 11.713 -34.660 -20.640 1.00 58.81 488 GLY A C 1
ATOM 3853 O O . GLY A 1 488 ? 12.541 -35.428 -21.108 1.00 58.81 488 GLY A O 1
ATOM 3854 N N . LYS A 1 489 ? 10.403 -34.915 -20.694 1.00 73.06 489 LYS A N 1
ATOM 3855 C CA . LYS A 1 489 ? 9.828 -36.127 -21.311 1.00 73.06 489 LYS A CA 1
ATOM 3856 C C . LYS A 1 489 ? 9.509 -35.981 -22.802 1.00 73.06 489 LYS A C 1
ATOM 3858 O O . LYS A 1 489 ? 9.070 -36.946 -23.422 1.00 73.06 489 LYS A O 1
ATOM 3863 N N . LYS A 1 490 ? 9.627 -34.777 -23.364 1.00 83.00 490 LYS A N 1
ATOM 3864 C CA . LYS A 1 490 ? 9.435 -34.512 -24.795 1.00 83.00 490 LYS A CA 1
ATOM 3865 C C . LYS A 1 490 ? 10.769 -34.640 -25.524 1.00 83.00 490 LYS A C 1
ATOM 3867 O O . LYS A 1 490 ? 11.769 -34.136 -25.037 1.00 83.00 490 LYS A O 1
ATOM 3872 N N . ASP A 1 491 ? 10.749 -35.226 -26.714 1.00 85.56 491 ASP A N 1
ATOM 3873 C CA . ASP A 1 491 ? 11.911 -35.255 -27.603 1.00 85.56 491 ASP A CA 1
ATOM 3874 C C . ASP A 1 491 ? 12.505 -33.834 -27.846 1.00 85.56 491 ASP A C 1
ATOM 3876 O O . ASP A 1 491 ? 11.739 -32.894 -28.114 1.00 85.56 491 ASP A O 1
ATOM 3880 N N . PRO A 1 492 ? 13.840 -33.638 -27.781 1.00 83.19 492 PRO A N 1
ATOM 3881 C CA . PRO A 1 492 ? 14.470 -32.324 -27.942 1.00 83.19 492 PRO A CA 1
ATOM 3882 C C . PRO A 1 492 ? 14.330 -31.698 -29.336 1.00 83.19 492 PRO A C 1
ATOM 3884 O O . PRO A 1 492 ? 14.389 -30.470 -29.465 1.00 83.19 492 PRO A O 1
ATOM 3887 N N . TYR A 1 493 ? 14.165 -32.495 -30.396 1.00 84.94 493 TYR A N 1
ATOM 3888 C CA . TYR A 1 493 ? 13.936 -31.980 -31.748 1.00 84.94 493 TYR A CA 1
ATOM 3889 C C . TYR A 1 493 ? 12.506 -31.435 -31.876 1.00 84.94 493 TYR A C 1
ATOM 3891 O O . TYR A 1 493 ? 12.324 -30.271 -32.235 1.00 84.94 493 TYR A O 1
ATOM 3899 N N . VAL A 1 494 ? 11.497 -32.202 -31.455 1.00 87.00 494 VAL A N 1
ATOM 3900 C CA . VAL A 1 494 ? 10.092 -31.779 -31.362 1.00 87.00 494 VAL A CA 1
ATOM 3901 C C . VAL A 1 494 ? 9.961 -30.560 -30.447 1.00 87.00 494 VAL A C 1
ATOM 3903 O O . VAL A 1 494 ? 9.308 -29.587 -30.824 1.00 87.00 494 VAL A O 1
ATOM 3906 N N . ARG A 1 495 ? 10.616 -30.549 -29.275 1.00 91.88 495 ARG A N 1
ATOM 3907 C CA . ARG A 1 495 ? 10.629 -29.394 -28.356 1.00 91.88 495 ARG A CA 1
ATOM 3908 C C . ARG A 1 495 ? 11.107 -28.124 -29.072 1.00 91.88 495 ARG A C 1
ATOM 3910 O O . ARG A 1 495 ? 10.418 -27.107 -29.003 1.00 91.88 495 ARG A O 1
ATOM 3917 N N . ARG A 1 496 ? 12.221 -28.183 -29.815 1.00 90.44 496 ARG A N 1
ATOM 3918 C CA . ARG A 1 496 ? 12.731 -27.049 -30.613 1.00 90.44 496 ARG A CA 1
ATOM 3919 C C . ARG A 1 496 ? 11.803 -26.677 -31.772 1.00 90.44 496 ARG A C 1
ATOM 3921 O O . ARG A 1 496 ? 11.522 -25.494 -31.950 1.00 90.44 496 ARG A O 1
ATOM 3928 N N . GLN A 1 497 ? 11.265 -27.650 -32.507 1.00 89.38 497 GLN A N 1
ATOM 3929 C CA . GLN A 1 497 ? 10.353 -27.420 -33.635 1.00 89.38 497 GLN A CA 1
ATOM 3930 C C . GLN A 1 497 ? 9.070 -26.685 -33.198 1.00 89.38 497 GLN A C 1
ATOM 3932 O O . GLN A 1 497 ? 8.610 -25.768 -33.882 1.00 89.38 497 GLN A O 1
ATOM 3937 N N . GLU A 1 498 ? 8.510 -27.021 -32.031 1.00 91.38 498 GLU A N 1
ATOM 3938 C CA . GLU A 1 498 ? 7.356 -26.307 -31.467 1.00 91.38 498 GLU A CA 1
ATOM 3939 C C . GLU A 1 498 ? 7.685 -24.883 -30.999 1.00 91.38 498 GLU A C 1
ATOM 3941 O O . GLU A 1 498 ? 6.825 -24.005 -31.073 1.00 91.38 498 GLU A O 1
ATOM 3946 N N . LEU A 1 499 ? 8.909 -24.646 -30.517 1.00 91.38 499 LEU A N 1
ATOM 3947 C CA . LEU A 1 499 ? 9.352 -23.337 -30.029 1.00 91.38 499 LEU A CA 1
ATOM 3948 C C . LEU A 1 499 ? 9.839 -22.405 -31.148 1.00 91.38 499 LEU A C 1
ATOM 3950 O O . LEU A 1 499 ? 9.751 -21.191 -30.981 1.00 91.38 499 LEU A O 1
ATOM 3954 N N . LEU A 1 500 ? 10.301 -22.936 -32.281 1.00 88.06 500 LEU A N 1
ATOM 3955 C CA . LEU A 1 500 ? 10.697 -22.156 -33.458 1.00 88.06 500 LEU A CA 1
ATOM 3956 C C . LEU A 1 500 ? 9.540 -21.947 -34.442 1.00 88.06 500 LEU A C 1
ATOM 3958 O O . LEU A 1 500 ? 9.239 -20.807 -34.788 1.00 88.06 500 LEU A O 1
ATOM 3962 N N . ILE A 1 501 ? 8.893 -23.028 -34.890 1.00 87.00 501 ILE A N 1
ATOM 3963 C CA . ILE A 1 501 ? 7.932 -22.982 -36.004 1.00 87.00 501 ILE A CA 1
ATOM 3964 C C . ILE A 1 501 ? 6.521 -22.688 -35.488 1.00 87.00 501 ILE A C 1
ATOM 3966 O O . ILE A 1 501 ? 5.943 -21.661 -35.825 1.00 87.00 501 ILE A O 1
ATOM 3970 N N . LYS A 1 502 ? 5.975 -23.525 -34.589 1.00 85.44 502 LYS A N 1
ATOM 3971 C CA . LYS A 1 502 ? 4.582 -23.383 -34.093 1.00 85.44 502 LYS A CA 1
ATOM 3972 C C . LYS A 1 502 ? 4.334 -22.126 -33.235 1.00 85.44 502 LYS A C 1
ATOM 3974 O O . LYS A 1 502 ? 3.221 -21.918 -32.754 1.00 85.44 502 LYS A O 1
ATOM 3979 N N . SER A 1 503 ? 5.364 -21.316 -32.997 1.00 88.12 503 SER A N 1
ATOM 3980 C CA . SER A 1 503 ? 5.321 -20.046 -32.267 1.00 88.12 503 SER A CA 1
ATOM 3981 C C . SER A 1 503 ? 5.377 -18.806 -33.176 1.00 88.12 503 SER A C 1
ATOM 3983 O O . SER A 1 503 ? 5.204 -17.695 -32.672 1.00 88.12 503 SER A O 1
ATOM 3985 N N . GLY A 1 504 ? 5.674 -18.978 -34.473 1.00 85.94 504 GLY A N 1
ATOM 3986 C CA . GLY A 1 504 ? 6.026 -17.896 -35.402 1.00 85.94 504 GLY A CA 1
ATOM 3987 C C . GLY A 1 504 ? 7.410 -17.270 -35.154 1.00 85.94 504 GLY A C 1
ATOM 3988 O O . GLY A 1 504 ? 7.763 -16.284 -35.797 1.00 85.94 504 GLY A O 1
ATOM 3989 N N . LEU A 1 505 ? 8.217 -17.790 -34.217 1.00 89.31 505 LEU A N 1
ATOM 3990 C CA . LEU A 1 505 ? 9.522 -17.204 -33.879 1.00 89.31 505 LEU A CA 1
ATOM 3991 C C . LEU A 1 505 ? 10.527 -17.310 -35.036 1.00 89.31 505 LEU A C 1
ATOM 3993 O O . LEU A 1 505 ? 11.300 -16.379 -35.243 1.00 89.31 505 LEU A O 1
ATOM 3997 N N . ALA A 1 506 ? 10.503 -18.411 -35.791 1.00 87.69 506 ALA A N 1
ATOM 3998 C CA . ALA A 1 506 ? 11.362 -18.608 -36.957 1.00 87.69 506 ALA A CA 1
ATOM 3999 C C . ALA A 1 506 ? 11.063 -17.601 -38.079 1.00 87.69 506 ALA A C 1
ATOM 4001 O O . ALA A 1 506 ? 11.990 -17.009 -38.618 1.00 87.69 506 ALA A O 1
ATOM 4002 N N . GLU A 1 507 ? 9.784 -17.358 -38.378 1.00 88.44 507 GLU A N 1
ATOM 4003 C CA . GLU A 1 507 ? 9.334 -16.395 -39.396 1.00 88.44 507 GLU A CA 1
ATOM 4004 C C . GLU A 1 507 ? 9.806 -14.978 -39.040 1.00 88.44 507 GLU A C 1
ATOM 4006 O O . GLU A 1 507 ? 10.552 -14.362 -39.794 1.00 88.44 507 GLU A O 1
ATOM 4011 N N . ASN A 1 508 ? 9.513 -14.524 -37.815 1.00 89.06 508 ASN A N 1
ATOM 4012 C CA . ASN A 1 508 ? 9.933 -13.202 -37.343 1.00 89.06 508 ASN A CA 1
ATOM 4013 C C . ASN A 1 508 ? 11.472 -13.050 -37.296 1.00 89.06 508 ASN A C 1
ATOM 4015 O O . ASN A 1 508 ? 11.989 -11.953 -37.506 1.00 89.06 508 ASN A O 1
ATOM 4019 N N . LEU A 1 509 ? 12.224 -14.126 -37.016 1.00 88.56 509 LEU A N 1
ATOM 4020 C CA . LEU A 1 509 ? 13.691 -14.118 -37.104 1.00 88.56 509 LEU A CA 1
ATOM 4021 C C . LEU A 1 509 ? 14.172 -13.991 -38.557 1.00 88.56 509 LEU A C 1
ATOM 4023 O O . LEU A 1 509 ? 15.095 -13.219 -38.810 1.00 88.56 509 LEU A O 1
ATOM 4027 N N . LEU A 1 510 ? 13.548 -14.703 -39.501 1.00 88.31 510 LEU A N 1
ATOM 4028 C CA . LEU A 1 510 ? 13.870 -14.625 -40.928 1.00 88.31 510 LEU A CA 1
ATOM 4029 C C . LEU A 1 510 ? 13.585 -13.230 -41.495 1.00 88.31 510 LEU A C 1
ATOM 4031 O O . LEU A 1 510 ? 14.461 -12.677 -42.155 1.00 88.31 510 LEU A O 1
ATOM 4035 N N . ASP A 1 511 ? 12.442 -12.623 -41.172 1.00 89.38 511 ASP A N 1
ATOM 4036 C CA . ASP A 1 511 ? 12.098 -11.258 -41.595 1.00 89.38 511 ASP A CA 1
ATOM 4037 C C . ASP A 1 511 ? 13.145 -10.242 -41.111 1.00 89.38 511 ASP A C 1
ATOM 4039 O O . ASP A 1 511 ? 13.682 -9.454 -41.894 1.00 89.38 511 ASP A O 1
ATOM 4043 N N . ILE A 1 512 ? 13.531 -10.320 -39.830 1.00 88.31 512 ILE A N 1
ATOM 4044 C CA . ILE A 1 512 ? 14.606 -9.495 -39.259 1.00 88.31 512 ILE A CA 1
ATOM 4045 C C . ILE A 1 512 ? 15.939 -9.755 -39.973 1.00 88.31 512 ILE A C 1
ATOM 4047 O O . ILE A 1 512 ? 16.692 -8.806 -40.214 1.00 88.31 512 ILE A O 1
ATOM 4051 N N . CYS A 1 513 ? 16.242 -11.005 -40.324 1.00 86.81 513 CYS A N 1
ATOM 4052 C CA . CYS A 1 513 ? 17.447 -11.358 -41.068 1.00 86.81 513 CYS A CA 1
ATOM 4053 C C . CYS A 1 513 ? 17.445 -10.814 -42.502 1.00 86.81 513 CYS A C 1
ATOM 4055 O O . CYS A 1 513 ? 18.494 -10.355 -42.950 1.00 86.81 513 CYS A O 1
ATOM 4057 N N . ILE A 1 514 ? 16.299 -10.798 -43.186 1.00 87.75 514 ILE A N 1
ATOM 4058 C CA . ILE A 1 514 ? 16.131 -10.259 -44.543 1.00 87.75 514 ILE A CA 1
ATOM 4059 C C . ILE A 1 514 ? 16.256 -8.730 -44.528 1.00 87.75 514 ILE A C 1
ATOM 4061 O O . ILE A 1 514 ? 17.135 -8.181 -45.192 1.00 87.75 514 ILE A O 1
ATOM 4065 N N . GLU A 1 515 ? 15.445 -8.042 -43.719 1.00 89.12 515 GLU A N 1
ATOM 4066 C CA . GLU A 1 515 ? 15.460 -6.577 -43.593 1.00 89.12 515 GLU A CA 1
ATOM 4067 C C . GLU A 1 515 ? 16.840 -6.020 -43.205 1.00 89.12 515 GLU A C 1
ATOM 4069 O O . GLU A 1 515 ? 17.229 -4.934 -43.635 1.00 89.12 515 GLU A O 1
ATOM 4074 N N . ASN A 1 516 ? 17.565 -6.731 -42.332 1.00 88.88 516 ASN A N 1
ATOM 4075 C CA . ASN A 1 516 ? 18.737 -6.196 -41.636 1.00 88.88 516 ASN A CA 1
ATOM 4076 C C . ASN A 1 516 ? 20.031 -6.954 -41.964 1.00 88.88 516 ASN A C 1
ATOM 4078 O O . ASN A 1 516 ? 21.038 -6.752 -41.280 1.00 88.88 516 ASN A O 1
ATOM 4082 N N . ALA A 1 517 ? 20.045 -7.787 -43.014 1.00 84.31 517 ALA A N 1
ATOM 4083 C CA . ALA A 1 517 ? 21.189 -8.611 -43.427 1.00 84.31 517 ALA A CA 1
ATOM 4084 C C . ALA A 1 517 ? 22.513 -7.827 -43.427 1.00 84.31 517 ALA A C 1
ATOM 4086 O O . ALA A 1 517 ? 23.506 -8.228 -42.813 1.00 84.31 517 ALA A O 1
ATOM 4087 N N . GLY A 1 518 ? 22.504 -6.645 -44.051 1.00 78.25 518 GLY A N 1
ATOM 4088 C CA . GLY A 1 518 ? 23.674 -5.778 -44.139 1.00 78.25 518 GLY A CA 1
ATOM 4089 C C . GLY A 1 518 ? 24.161 -5.238 -42.791 1.00 78.25 518 GLY A C 1
ATOM 4090 O O . GLY A 1 518 ? 25.342 -4.914 -42.678 1.00 78.25 518 GLY A O 1
ATOM 4091 N N . GLU A 1 519 ? 23.302 -5.097 -41.777 1.00 84.06 519 GLU A N 1
ATOM 4092 C CA . GLU A 1 519 ? 23.692 -4.700 -40.413 1.00 84.06 519 GLU A CA 1
ATOM 4093 C C . GLU A 1 519 ? 24.167 -5.898 -39.589 1.00 84.06 519 GLU A C 1
ATOM 4095 O O . GLU A 1 519 ? 25.173 -5.800 -38.885 1.00 84.06 519 GLU A O 1
ATOM 4100 N N . LEU A 1 520 ? 23.489 -7.041 -39.717 1.00 84.25 520 LEU A N 1
ATOM 4101 C CA . LEU A 1 520 ? 23.823 -8.286 -39.028 1.00 84.25 520 LEU A CA 1
ATOM 4102 C C . LEU A 1 520 ? 25.237 -8.756 -39.381 1.00 84.25 520 LEU A C 1
ATOM 4104 O O . LEU A 1 520 ? 26.036 -8.986 -38.476 1.00 84.25 520 LEU A O 1
ATOM 4108 N N . ILE A 1 521 ? 25.590 -8.775 -40.672 1.00 81.75 521 ILE A N 1
ATOM 4109 C CA . ILE A 1 521 ? 26.945 -9.102 -41.162 1.00 81.75 521 ILE A CA 1
ATOM 4110 C C . ILE A 1 521 ? 28.005 -8.133 -40.597 1.00 81.75 521 ILE A C 1
ATOM 4112 O O . ILE A 1 521 ? 29.129 -8.537 -40.298 1.00 81.75 521 ILE A O 1
ATOM 4116 N N . ARG A 1 522 ? 27.652 -6.850 -40.408 1.00 80.56 522 ARG A N 1
ATOM 4117 C CA . ARG A 1 522 ? 28.525 -5.823 -39.800 1.00 80.56 522 ARG A CA 1
ATOM 4118 C C . ARG A 1 522 ? 28.590 -5.894 -38.266 1.00 80.56 522 ARG A C 1
ATOM 4120 O O . ARG A 1 522 ? 29.449 -5.229 -37.679 1.00 80.56 522 ARG A O 1
ATOM 4127 N N . SER A 1 523 ? 27.710 -6.655 -37.616 1.00 86.38 523 SER A N 1
ATOM 4128 C CA . SER A 1 523 ? 27.652 -6.796 -36.159 1.00 86.38 523 SER A CA 1
ATOM 4129 C C . SER A 1 523 ? 28.685 -7.795 -35.641 1.00 86.38 523 SER A C 1
ATOM 4131 O O . SER A 1 523 ? 28.967 -8.819 -36.260 1.00 86.38 523 SER A O 1
ATOM 4133 N N . ASN A 1 524 ? 29.222 -7.534 -34.448 1.00 80.25 524 ASN A N 1
ATOM 4134 C CA . ASN A 1 524 ? 30.077 -8.502 -33.759 1.00 80.25 524 ASN A CA 1
ATOM 4135 C C . ASN A 1 524 ? 29.296 -9.739 -33.289 1.00 80.25 524 ASN A C 1
ATOM 4137 O O . ASN A 1 524 ? 29.900 -10.801 -33.198 1.00 80.25 524 ASN A O 1
ATOM 4141 N N . PHE A 1 525 ? 27.996 -9.588 -33.010 1.00 83.25 525 PHE A N 1
ATOM 4142 C CA . PHE A 1 525 ? 27.147 -10.614 -32.393 1.00 83.25 525 PHE A CA 1
ATOM 4143 C C . PHE A 1 525 ? 26.029 -11.094 -33.333 1.00 83.25 525 PHE A C 1
ATOM 4145 O O . PHE A 1 525 ? 25.807 -12.293 -33.457 1.00 83.25 525 PHE A O 1
ATOM 4152 N N . GLY A 1 526 ? 25.375 -10.183 -34.067 1.00 80.06 526 GLY A N 1
ATOM 4153 C CA . GLY A 1 526 ? 24.233 -10.512 -34.938 1.00 80.06 526 GLY A CA 1
ATOM 4154 C C . GLY A 1 526 ? 24.568 -11.474 -36.084 1.00 80.06 526 GLY A C 1
ATOM 4155 O O . GLY A 1 526 ? 23.758 -12.327 -36.431 1.00 80.06 526 GLY A O 1
ATOM 4156 N N . LYS A 1 527 ? 25.801 -11.419 -36.604 1.00 83.19 527 LYS A N 1
ATOM 4157 C CA . LYS A 1 527 ? 26.316 -12.362 -37.612 1.00 83.19 527 LYS A CA 1
ATOM 4158 C C . LYS A 1 527 ? 26.316 -13.829 -37.164 1.00 83.19 527 LYS A C 1
ATOM 4160 O O . LYS A 1 527 ? 26.378 -14.706 -38.013 1.00 83.19 527 LYS A O 1
ATOM 4165 N N . GLU A 1 528 ? 26.278 -14.106 -35.859 1.00 83.38 528 GLU A N 1
ATOM 4166 C CA . GLU A 1 528 ? 26.221 -15.481 -35.348 1.00 83.38 528 GLU A CA 1
ATOM 4167 C C . GLU A 1 528 ? 24.851 -16.126 -35.585 1.00 83.38 528 GLU A C 1
ATOM 4169 O O . GLU A 1 528 ? 24.781 -17.340 -35.726 1.00 83.38 528 GLU A O 1
ATOM 4174 N N . VAL A 1 529 ? 23.780 -15.328 -35.675 1.00 82.19 529 VAL A N 1
ATOM 4175 C CA . VAL A 1 529 ? 22.416 -15.813 -35.964 1.00 82.19 529 VAL A CA 1
ATOM 4176 C C . VAL A 1 529 ? 22.227 -16.105 -37.460 1.00 82.19 529 VAL A C 1
ATOM 4178 O O . VAL A 1 529 ? 21.408 -16.939 -37.821 1.00 82.19 529 VAL A O 1
ATOM 4181 N N . LEU A 1 530 ? 23.041 -15.489 -38.327 1.00 75.75 530 LEU A N 1
ATOM 4182 C CA . LEU A 1 530 ? 23.120 -15.800 -39.762 1.00 75.75 530 LEU A CA 1
ATOM 4183 C C . LEU A 1 530 ? 23.981 -17.039 -40.081 1.00 75.75 530 LEU A C 1
ATOM 4185 O O . LEU A 1 530 ? 24.177 -17.351 -41.254 1.00 75.75 530 LEU A O 1
ATOM 4189 N N . TYR A 1 531 ? 24.567 -17.703 -39.080 1.00 68.19 531 TYR A N 1
ATOM 4190 C CA . TYR A 1 531 ? 25.497 -18.804 -39.316 1.00 68.19 531 TYR A CA 1
ATOM 4191 C C . TYR A 1 531 ? 24.767 -20.146 -39.400 1.00 68.19 531 TYR A C 1
ATOM 4193 O O . TYR A 1 531 ? 24.253 -20.649 -38.399 1.00 68.19 531 TYR A O 1
ATOM 4201 N N . GLU A 1 532 ? 24.771 -20.743 -40.589 1.00 50.22 532 GLU A N 1
ATOM 4202 C CA . GLU A 1 532 ? 24.412 -22.144 -40.786 1.00 50.22 532 GLU A CA 1
ATOM 4203 C C . GLU A 1 532 ? 25.589 -23.041 -40.347 1.00 50.22 532 GLU A C 1
ATOM 4205 O O . GLU A 1 532 ? 26.725 -22.829 -40.791 1.00 50.22 532 GLU A O 1
ATOM 4210 N N . PRO A 1 533 ? 25.370 -24.028 -39.459 1.00 43.75 533 PRO A N 1
ATOM 4211 C CA . PRO A 1 533 ? 26.379 -25.008 -39.114 1.00 43.75 533 PRO A CA 1
ATOM 4212 C C . PRO A 1 533 ? 26.520 -25.955 -40.301 1.00 43.75 533 PRO A C 1
ATOM 4214 O O . PRO A 1 533 ? 25.549 -26.560 -40.750 1.00 43.75 533 PRO A O 1
ATOM 4217 N N . SER A 1 534 ? 27.740 -26.096 -40.808 1.00 34.78 534 SER A N 1
ATOM 4218 C CA . SER A 1 534 ? 28.033 -27.064 -41.859 1.00 34.78 534 SER A CA 1
ATOM 4219 C C . SER A 1 534 ? 27.661 -28.471 -41.389 1.00 34.78 534 SER A C 1
ATOM 4221 O O . SER A 1 534 ? 28.318 -29.001 -40.490 1.00 34.78 534 SER A O 1
ATOM 4223 N N . LEU A 1 535 ? 26.643 -29.065 -42.018 1.00 32.38 535 LEU A N 1
ATOM 4224 C CA . LEU A 1 535 ? 26.372 -30.500 -41.938 1.00 32.38 535 LEU A CA 1
ATOM 4225 C C . LEU A 1 535 ? 27.660 -31.295 -42.231 1.00 32.38 535 LEU A C 1
ATOM 4227 O O . LEU A 1 535 ? 28.451 -30.852 -43.078 1.00 32.38 535 LEU A O 1
ATOM 4231 N N . PRO A 1 536 ? 27.870 -32.458 -41.586 1.00 29.33 536 PRO A N 1
ATOM 4232 C CA . PRO A 1 536 ? 28.922 -33.384 -41.983 1.00 29.33 536 PRO A CA 1
ATOM 4233 C C . PRO A 1 536 ? 28.799 -33.697 -43.477 1.00 29.33 536 PRO A C 1
ATOM 4235 O O . PRO A 1 536 ? 27.736 -34.088 -43.959 1.00 29.33 536 PRO A O 1
ATOM 4238 N N . ARG A 1 537 ? 29.883 -33.474 -44.226 1.00 28.66 537 ARG A N 1
ATOM 4239 C CA . ARG A 1 537 ? 30.000 -33.919 -45.617 1.00 28.66 537 ARG A CA 1
ATOM 4240 C C . ARG A 1 537 ? 30.798 -35.207 -45.640 1.00 28.66 537 ARG A C 1
ATOM 4242 O O . ARG A 1 537 ? 32.011 -35.168 -45.852 1.00 28.66 537 ARG A O 1
ATOM 4249 N N . ASP A 1 538 ? 30.119 -36.321 -45.435 1.00 29.22 538 ASP A N 1
ATOM 4250 C CA . ASP A 1 538 ? 30.742 -37.612 -45.660 1.00 29.22 538 ASP A CA 1
ATOM 4251 C C . ASP A 1 538 ? 30.768 -37.954 -47.151 1.00 29.22 538 ASP A C 1
ATOM 4253 O O . ASP A 1 538 ? 29.751 -37.947 -47.838 1.00 29.22 538 ASP A O 1
ATOM 4257 N N . ILE A 1 539 ? 31.993 -38.220 -47.606 1.00 29.69 539 ILE A N 1
ATOM 4258 C CA . ILE A 1 539 ? 32.356 -39.219 -48.614 1.00 29.69 539 ILE A CA 1
ATOM 4259 C C . ILE A 1 539 ? 31.568 -39.162 -49.938 1.00 29.69 539 ILE A C 1
ATOM 4261 O O . ILE A 1 539 ? 30.561 -39.836 -50.099 1.00 29.69 539 ILE A O 1
ATOM 4265 N N . GLU A 1 540 ? 32.177 -38.551 -50.963 1.00 28.23 540 GLU A N 1
ATOM 4266 C CA . GLU A 1 540 ? 32.625 -39.372 -52.102 1.00 28.23 540 GLU A CA 1
ATOM 4267 C C . GLU A 1 540 ? 33.755 -38.737 -52.937 1.00 28.23 540 GLU A C 1
ATOM 4269 O O . GLU A 1 540 ? 33.887 -37.520 -53.030 1.00 28.23 540 GLU A O 1
ATOM 4274 N N . SER A 1 541 ? 34.587 -39.611 -53.516 1.00 29.97 541 SER A N 1
ATOM 4275 C CA . SER A 1 541 ? 35.598 -39.378 -54.567 1.00 29.97 541 SER A CA 1
ATOM 4276 C C . SER A 1 541 ? 36.416 -38.069 -54.537 1.00 29.97 541 SER A C 1
ATOM 4278 O O . SER A 1 541 ? 35.991 -37.020 -55.020 1.00 29.97 541 SER A O 1
ATOM 4280 N N . GLY A 1 542 ? 37.685 -38.160 -54.129 1.00 25.88 542 GLY A N 1
ATOM 4281 C CA . GLY A 1 542 ? 38.696 -37.141 -54.436 1.00 25.88 542 GLY A CA 1
ATOM 4282 C C . GLY A 1 542 ? 39.699 -37.634 -55.481 1.00 25.88 542 GLY A C 1
ATOM 4283 O O . GLY A 1 542 ? 40.136 -38.781 -55.410 1.00 25.88 542 GLY A O 1
ATOM 4284 N N . ASN A 1 543 ? 40.148 -36.768 -56.402 1.00 27.09 543 ASN A N 1
ATOM 4285 C CA . ASN A 1 543 ? 41.438 -36.978 -57.070 1.00 27.09 543 ASN A CA 1
ATOM 4286 C C . ASN A 1 543 ? 42.079 -35.682 -57.615 1.00 27.09 543 ASN A C 1
ATOM 4288 O O . ASN A 1 543 ? 41.502 -34.993 -58.443 1.00 27.09 543 ASN A O 1
ATOM 4292 N N . ARG A 1 544 ? 43.329 -35.447 -57.189 1.00 26.08 544 ARG A N 1
ATOM 4293 C CA . ARG A 1 544 ? 44.442 -34.759 -57.887 1.00 26.08 544 ARG A CA 1
ATOM 4294 C C . ARG A 1 544 ? 44.282 -33.329 -58.466 1.00 26.08 544 ARG A C 1
ATOM 4296 O O . ARG A 1 544 ? 43.691 -33.121 -59.512 1.00 26.08 544 ARG A O 1
ATOM 4303 N N . ARG A 1 545 ? 45.178 -32.475 -57.936 1.00 26.28 545 ARG A N 1
ATOM 4304 C CA . ARG A 1 545 ? 46.148 -31.614 -58.665 1.00 26.28 545 ARG A CA 1
ATOM 4305 C C . ARG A 1 545 ? 45.679 -30.284 -59.291 1.00 26.28 545 ARG A C 1
ATOM 4307 O O . ARG A 1 545 ? 45.118 -30.247 -60.370 1.00 26.28 545 ARG A O 1
ATOM 4314 N N . SER A 1 546 ? 46.096 -29.202 -58.618 1.00 26.44 546 SER A N 1
ATOM 4315 C CA . SER A 1 546 ? 47.007 -28.131 -59.099 1.00 26.44 546 SER A CA 1
ATOM 4316 C C . SER A 1 546 ? 46.964 -27.644 -60.560 1.00 26.44 546 SER A C 1
ATOM 4318 O O . SER A 1 546 ? 47.082 -28.449 -61.477 1.00 26.44 546 SER A O 1
ATOM 4320 N N . HIS A 1 547 ? 47.107 -26.315 -60.709 1.00 25.52 547 HIS A N 1
ATOM 4321 C CA . HIS A 1 547 ? 47.216 -25.520 -61.953 1.00 25.52 547 HIS A CA 1
ATOM 4322 C C . HIS A 1 547 ? 45.893 -25.309 -62.718 1.00 25.52 547 HIS A C 1
ATOM 4324 O O . HIS A 1 547 ? 44.992 -26.128 -62.616 1.00 25.52 547 HIS A O 1
ATOM 4330 N N . SER A 1 548 ? 45.718 -24.279 -63.560 1.00 24.64 548 SER A N 1
ATOM 4331 C CA . SER A 1 548 ? 46.004 -22.822 -63.464 1.00 24.64 548 SER A CA 1
ATOM 4332 C C . SER A 1 548 ? 45.591 -22.163 -64.792 1.00 24.64 548 SER A C 1
ATOM 4334 O O . SER A 1 548 ? 45.918 -22.728 -65.830 1.00 24.64 548 SER A O 1
ATOM 4336 N N . PHE A 1 549 ? 45.035 -20.941 -64.771 1.00 24.47 549 PHE A N 1
ATOM 4337 C CA . PHE A 1 549 ? 44.669 -20.142 -65.967 1.00 24.47 549 PHE A CA 1
ATOM 4338 C C . PHE A 1 549 ? 43.599 -20.753 -66.909 1.00 24.47 549 PHE A C 1
ATOM 4340 O O . PHE A 1 549 ? 43.232 -21.915 -66.790 1.00 24.47 549 PHE A O 1
ATOM 4347 N N . GLY A 1 550 ? 43.096 -19.923 -67.838 1.00 25.67 550 GLY A N 1
ATOM 4348 C CA . GLY A 1 550 ? 42.135 -20.271 -68.902 1.00 25.67 550 GLY A CA 1
ATOM 4349 C C . GLY A 1 550 ? 40.666 -20.209 -68.444 1.00 25.67 550 GLY A C 1
ATOM 4350 O O . GLY A 1 550 ? 40.286 -20.961 -67.559 1.00 25.67 550 GLY A O 1
ATOM 4351 N N . THR A 1 551 ? 39.782 -19.272 -68.819 1.00 25.95 551 THR A N 1
ATOM 4352 C CA . THR A 1 551 ? 39.368 -18.639 -70.100 1.00 25.95 551 THR A CA 1
ATOM 4353 C C . THR A 1 551 ? 38.398 -19.450 -70.971 1.00 25.95 551 THR A C 1
ATOM 4355 O O . THR A 1 551 ? 38.805 -20.403 -71.618 1.00 25.95 551 THR A O 1
ATOM 4358 N N . GLU A 1 552 ? 37.183 -18.895 -71.100 1.00 26.81 552 GLU A N 1
ATOM 4359 C CA . GLU A 1 552 ? 36.254 -18.975 -72.246 1.00 26.81 552 GLU A CA 1
ATOM 4360 C C . GLU A 1 552 ? 35.522 -20.285 -72.628 1.00 26.81 552 GLU A C 1
ATOM 4362 O O . GLU A 1 552 ? 36.110 -21.353 -72.693 1.00 26.81 552 GLU A O 1
ATOM 4367 N N . LYS A 1 553 ? 34.273 -20.080 -73.114 1.00 27.11 553 LYS A N 1
ATOM 4368 C CA . LYS A 1 553 ? 33.581 -20.827 -74.201 1.00 27.11 553 LYS A CA 1
ATOM 4369 C C . LYS A 1 553 ? 33.194 -22.303 -73.928 1.00 27.11 553 LYS A C 1
ATOM 4371 O O . LYS A 1 553 ? 33.822 -22.995 -73.149 1.00 27.11 553 LYS A O 1
ATOM 4376 N N . MET A 1 554 ? 32.151 -22.872 -74.549 1.00 26.12 554 MET A N 1
ATOM 4377 C CA . MET A 1 554 ? 30.916 -22.336 -75.168 1.00 26.12 554 MET A CA 1
ATOM 4378 C C . MET A 1 554 ? 29.907 -23.500 -75.332 1.00 26.12 554 MET A C 1
ATOM 4380 O O . MET A 1 554 ? 30.313 -24.647 -75.214 1.00 26.12 554 MET A O 1
ATOM 4384 N N . ALA A 1 555 ? 28.660 -23.201 -75.737 1.00 27.69 555 ALA A N 1
ATOM 4385 C CA . ALA A 1 555 ? 27.661 -24.151 -76.277 1.00 27.69 555 ALA A CA 1
ATOM 4386 C C . ALA A 1 555 ? 27.127 -25.226 -75.282 1.00 27.69 555 ALA A C 1
ATOM 4388 O O . ALA A 1 555 ? 27.876 -25.914 -74.612 1.00 27.69 555 ALA A O 1
ATOM 4389 N N . ALA A 1 556 ? 25.817 -25.275 -75.002 1.00 28.55 556 ALA A N 1
ATOM 4390 C CA . ALA A 1 556 ? 24.746 -25.926 -75.788 1.00 28.55 556 ALA A CA 1
ATOM 4391 C C . ALA A 1 556 ? 24.731 -27.468 -75.622 1.00 28.55 556 ALA A C 1
ATOM 4393 O O . ALA A 1 556 ? 25.771 -28.073 -75.428 1.00 28.55 556 ALA A O 1
ATOM 4394 N N . LYS A 1 557 ? 23.596 -28.178 -75.676 1.00 27.25 557 LYS A N 1
ATOM 4395 C CA . LYS A 1 557 ? 22.277 -27.923 -76.304 1.00 27.25 557 LYS A CA 1
ATOM 4396 C C . LYS A 1 557 ? 21.199 -28.643 -75.434 1.00 27.25 557 LYS A C 1
ATOM 4398 O O . LYS A 1 557 ? 21.542 -29.642 -74.825 1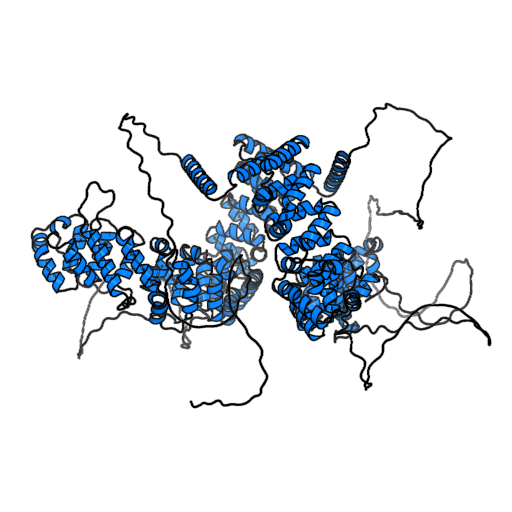.00 27.25 557 LYS A O 1
ATOM 4403 N N . LYS A 1 558 ? 19.995 -28.071 -75.215 1.00 27.86 558 LYS A N 1
ATOM 4404 C CA . LYS A 1 558 ? 18.679 -28.501 -75.793 1.00 27.86 558 LYS A CA 1
ATOM 4405 C C . LYS A 1 558 ? 18.170 -29.893 -75.336 1.00 27.86 558 LYS A C 1
ATOM 4407 O O . LYS A 1 558 ? 18.986 -30.786 -75.202 1.00 27.86 558 LYS A O 1
ATOM 4412 N N . GLN A 1 559 ? 16.881 -30.209 -75.140 1.00 28.42 559 GLN A N 1
ATOM 4413 C CA . GLN A 1 559 ? 15.524 -29.599 -75.271 1.00 28.42 559 GLN A CA 1
ATOM 4414 C C . GLN A 1 559 ? 14.557 -30.521 -74.465 1.00 28.42 559 GLN A C 1
ATOM 4416 O O . GLN A 1 559 ? 14.998 -31.592 -74.059 1.00 28.42 559 GLN A O 1
ATOM 4421 N N . ASP A 1 560 ? 13.254 -30.315 -74.238 1.00 25.88 560 ASP A N 1
ATOM 4422 C CA . ASP A 1 560 ? 12.296 -29.183 -74.176 1.00 25.88 560 ASP A CA 1
ATOM 4423 C C . ASP A 1 560 ? 11.126 -29.695 -73.287 1.00 25.88 560 ASP A C 1
ATOM 4425 O O . ASP A 1 560 ? 11.019 -30.897 -73.056 1.00 25.88 560 ASP A O 1
ATOM 4429 N N . PHE A 1 561 ? 10.293 -28.879 -72.640 1.00 26.08 561 PHE A N 1
ATOM 4430 C CA . PHE A 1 561 ? 9.198 -28.046 -73.178 1.00 26.08 561 PHE A CA 1
ATOM 4431 C C . PHE A 1 561 ? 8.938 -26.931 -72.125 1.00 26.08 561 PHE A C 1
ATOM 4433 O O . PHE A 1 561 ? 8.921 -27.226 -70.934 1.00 26.08 561 PHE A O 1
ATOM 4440 N N . GLU A 1 562 ? 8.883 -25.613 -72.391 1.00 25.20 562 GLU A N 1
ATOM 4441 C CA . GLU A 1 562 ? 7.991 -24.832 -73.286 1.00 25.20 562 GLU A CA 1
ATOM 4442 C C . GLU A 1 562 ? 6.500 -25.219 -73.108 1.00 25.20 562 GLU A C 1
ATOM 4444 O O . GLU A 1 562 ? 6.160 -26.381 -73.201 1.00 25.20 562 GLU A O 1
ATOM 4449 N N . THR A 1 563 ? 5.506 -24.346 -72.892 1.00 23.72 563 THR A N 1
ATOM 4450 C CA . THR A 1 563 ? 5.388 -22.868 -72.868 1.00 23.72 563 THR A CA 1
ATOM 4451 C C . THR A 1 563 ? 4.088 -22.454 -72.124 1.00 23.72 563 THR A C 1
ATOM 4453 O O . THR A 1 563 ? 3.391 -23.329 -71.637 1.00 23.72 563 THR A O 1
ATOM 4456 N N . THR A 1 564 ? 3.648 -21.194 -71.922 1.00 25.12 564 THR A N 1
ATOM 4457 C CA . THR A 1 564 ? 4.035 -19.814 -72.339 1.00 25.12 564 THR A CA 1
ATOM 4458 C C . THR A 1 564 ? 3.597 -18.835 -71.210 1.00 25.12 564 THR A C 1
ATOM 4460 O O . THR A 1 564 ? 2.667 -19.156 -70.487 1.00 25.12 564 THR A O 1
ATOM 4463 N N . LYS A 1 565 ? 4.263 -17.703 -70.886 1.00 26.39 565 LYS A N 1
ATOM 4464 C CA . LYS A 1 565 ? 4.267 -16.350 -71.540 1.00 26.39 565 LYS A CA 1
ATOM 4465 C C . LYS A 1 565 ? 2.826 -15.778 -71.726 1.00 26.39 565 LYS A C 1
ATOM 4467 O O . LYS A 1 565 ? 1.950 -16.536 -72.097 1.00 26.39 565 LYS A O 1
ATOM 4472 N N . LYS A 1 566 ? 2.478 -14.487 -71.552 1.00 25.05 566 LYS A N 1
ATOM 4473 C CA . LYS A 1 566 ? 3.128 -13.168 -71.823 1.00 25.05 566 LYS A CA 1
ATOM 4474 C C . LYS A 1 566 ? 2.496 -12.061 -70.914 1.00 25.05 566 LYS A C 1
ATOM 4476 O O . LYS A 1 566 ? 1.360 -12.230 -70.511 1.00 25.05 566 LYS A O 1
ATOM 4481 N N . ARG A 1 567 ? 3.215 -11.011 -70.449 1.00 24.22 567 ARG A N 1
ATOM 4482 C CA . ARG A 1 567 ? 3.457 -9.645 -71.045 1.00 24.22 567 ARG A CA 1
ATOM 4483 C C . ARG A 1 567 ? 2.181 -8.803 -71.309 1.00 24.22 567 ARG A C 1
ATOM 4485 O O . ARG A 1 567 ? 1.189 -9.375 -71.721 1.00 24.22 567 ARG A O 1
ATOM 4492 N N . LYS A 1 568 ? 2.157 -7.459 -71.187 1.00 24.36 568 LYS A N 1
ATOM 4493 C CA . LYS A 1 568 ? 3.134 -6.381 -71.557 1.00 24.36 568 LYS A CA 1
ATOM 4494 C C . LYS A 1 568 ? 3.188 -5.233 -70.489 1.00 24.36 568 LYS A C 1
ATOM 4496 O O . LYS A 1 568 ? 2.366 -5.281 -69.590 1.00 24.36 568 LYS A O 1
ATOM 4501 N N . ARG A 1 569 ? 4.127 -4.252 -70.397 1.00 23.41 569 ARG A N 1
ATOM 4502 C CA . ARG A 1 569 ? 5.005 -3.455 -71.330 1.00 23.41 569 ARG A CA 1
ATOM 4503 C C . ARG A 1 569 ? 4.237 -2.372 -72.156 1.00 23.41 569 ARG A C 1
ATOM 4505 O O . ARG A 1 569 ? 3.152 -2.695 -72.610 1.00 23.41 569 ARG A O 1
ATOM 4512 N N . ILE A 1 570 ? 4.678 -1.128 -72.452 1.00 25.47 570 ILE A N 1
ATOM 4513 C CA . ILE A 1 570 ? 5.928 -0.313 -72.313 1.00 25.47 570 ILE A CA 1
ATOM 4514 C C . ILE A 1 570 ? 5.573 1.204 -72.368 1.00 25.47 570 ILE A C 1
ATOM 4516 O O . ILE A 1 570 ? 4.740 1.550 -73.199 1.00 25.47 570 ILE A O 1
ATOM 4520 N N . SER A 1 571 ? 6.294 2.073 -71.633 1.00 22.88 571 SER A N 1
ATOM 4521 C CA . SER A 1 571 ? 6.812 3.430 -72.011 1.00 22.88 571 SER A CA 1
ATOM 4522 C C . SER A 1 571 ? 7.562 4.017 -70.781 1.00 22.88 571 SER A C 1
ATOM 4524 O O . SER A 1 571 ? 7.148 3.735 -69.663 1.00 22.88 571 SER A O 1
ATOM 4526 N N . ALA A 1 572 ? 8.766 4.619 -70.807 1.00 25.05 572 ALA A N 1
ATOM 4527 C CA . ALA A 1 572 ? 9.376 5.682 -71.637 1.00 25.05 572 ALA A CA 1
ATOM 4528 C C . ALA A 1 572 ? 8.718 7.065 -71.398 1.00 25.05 572 ALA A C 1
ATOM 4530 O O . ALA A 1 572 ? 7.500 7.144 -71.496 1.00 25.05 572 ALA A O 1
ATOM 4531 N N . SER A 1 573 ? 9.425 8.165 -71.080 1.00 24.50 573 SER A N 1
ATOM 4532 C CA . SER A 1 573 ? 10.884 8.465 -71.048 1.00 24.50 573 SER A CA 1
ATOM 4533 C C . SER A 1 573 ? 11.219 9.690 -70.157 1.00 24.50 573 SER A C 1
ATOM 4535 O O . SER A 1 573 ? 10.315 10.483 -69.961 1.00 24.50 573 SER A O 1
ATOM 4537 N N . ASN A 1 574 ? 12.495 9.846 -69.734 1.00 24.34 574 ASN A N 1
ATOM 4538 C CA . ASN A 1 574 ? 13.290 11.056 -69.347 1.00 24.34 574 ASN A CA 1
ATOM 4539 C C . ASN A 1 574 ? 12.602 12.239 -68.588 1.00 24.34 574 ASN A C 1
ATOM 4541 O O . ASN A 1 574 ? 11.514 12.653 -68.946 1.00 24.34 574 ASN A O 1
ATOM 4545 N N . THR A 1 575 ? 13.203 12.898 -67.580 1.00 24.73 575 THR A N 1
ATOM 4546 C CA . THR A 1 575 ? 14.553 13.518 -67.563 1.00 24.73 575 THR A CA 1
ATOM 4547 C C . THR A 1 575 ? 15.202 13.687 -66.162 1.00 24.73 575 THR A C 1
ATOM 4549 O O . THR A 1 575 ? 14.524 13.757 -65.147 1.00 24.73 575 THR A O 1
ATOM 4552 N N . GLU A 1 576 ? 16.538 13.837 -66.183 1.00 24.45 576 GLU A N 1
ATOM 4553 C CA . GLU A 1 576 ? 17.416 14.678 -65.324 1.00 24.45 576 GLU A CA 1
ATOM 4554 C C . GLU A 1 576 ? 17.721 14.417 -63.820 1.00 24.45 576 GLU A C 1
ATOM 4556 O O . GLU A 1 576 ? 16.868 14.276 -62.953 1.00 24.45 576 GLU A O 1
ATOM 4561 N N . SER A 1 577 ? 19.028 14.552 -63.525 1.00 25.14 577 SER A N 1
ATOM 4562 C CA . SER A 1 577 ? 19.703 14.790 -62.227 1.00 25.14 577 SER A CA 1
ATOM 4563 C C . SER A 1 577 ? 19.740 13.680 -61.148 1.00 25.14 577 SER A C 1
ATOM 4565 O O . SER A 1 577 ? 18.871 13.550 -60.293 1.00 25.14 577 SER A O 1
ATOM 4567 N N . ALA A 1 578 ? 20.865 12.952 -61.125 1.00 24.91 578 ALA A N 1
ATOM 4568 C CA . ALA A 1 578 ? 21.413 12.226 -59.961 1.00 24.91 578 ALA A CA 1
ATOM 4569 C C . ALA A 1 578 ? 22.570 13.074 -59.331 1.00 24.91 578 ALA A C 1
ATOM 4571 O O . ALA A 1 578 ? 22.807 14.163 -59.862 1.00 24.91 578 ALA A O 1
ATOM 4572 N N . PRO A 1 579 ? 23.303 12.689 -58.250 1.00 29.81 579 PRO A N 1
ATOM 4573 C CA . PRO A 1 579 ? 23.706 11.346 -57.788 1.00 29.81 579 PRO A CA 1
ATOM 4574 C C . PRO A 1 579 ? 23.041 10.937 -56.443 1.00 29.81 579 PRO A C 1
ATOM 4576 O O . PRO A 1 579 ? 22.384 11.749 -55.804 1.00 29.81 579 PRO A O 1
ATOM 4579 N N . ASN A 1 580 ? 23.014 9.671 -56.002 1.00 24.50 580 ASN A N 1
ATOM 4580 C CA . ASN A 1 580 ? 24.110 8.710 -55.752 1.00 24.50 580 ASN A CA 1
ATOM 4581 C C . ASN A 1 580 ? 25.086 9.196 -54.639 1.00 24.50 580 ASN A C 1
ATOM 4583 O O . ASN A 1 580 ? 25.392 10.377 -54.553 1.00 24.50 580 ASN A O 1
ATOM 4587 N N . GLU A 1 581 ? 25.610 8.378 -53.720 1.00 23.83 581 GLU A N 1
ATOM 4588 C CA . GLU A 1 581 ? 25.556 6.916 -53.566 1.00 23.83 581 GLU A CA 1
ATOM 4589 C C . GLU A 1 581 ? 25.748 6.524 -52.081 1.00 23.83 581 GLU A C 1
ATOM 4591 O O . GLU A 1 581 ? 26.255 7.305 -51.272 1.00 23.83 581 GLU A O 1
ATOM 4596 N N . SER A 1 582 ? 25.394 5.295 -51.701 1.00 26.42 582 SER A N 1
ATOM 4597 C CA . SER A 1 582 ? 25.789 4.720 -50.408 1.00 26.42 582 SER A CA 1
ATOM 4598 C C . SER A 1 582 ? 27.186 4.100 -50.476 1.00 26.42 582 SER A C 1
ATOM 4600 O O . SER A 1 582 ? 27.398 3.287 -51.363 1.00 26.42 582 SER A O 1
ATOM 4602 N N . HIS A 1 583 ? 28.066 4.297 -49.482 1.00 26.62 583 HIS A N 1
ATOM 4603 C CA . HIS A 1 583 ? 29.008 3.234 -49.078 1.00 26.62 583 HIS A CA 1
ATOM 4604 C C . HIS A 1 583 ? 29.653 3.438 -47.694 1.00 26.62 583 HIS A C 1
ATOM 4606 O O . HIS A 1 583 ? 30.238 4.471 -47.380 1.00 26.62 583 HIS A O 1
ATOM 4612 N N . HIS A 1 584 ? 29.640 2.378 -46.881 1.00 31.91 584 HIS A N 1
ATOM 4613 C CA . HIS A 1 584 ? 30.578 2.199 -45.769 1.00 31.91 584 HIS A CA 1
ATOM 4614 C C . HIS A 1 584 ? 31.909 1.628 -46.275 1.00 31.91 584 HIS A C 1
ATOM 4616 O O . HIS A 1 584 ? 31.895 0.657 -47.031 1.00 31.91 584 HIS A O 1
ATOM 4622 N N . LYS A 1 585 ? 33.032 2.057 -45.681 1.00 23.62 585 LYS A N 1
ATOM 4623 C CA . LYS A 1 585 ? 34.196 1.184 -45.429 1.00 23.62 585 LYS A CA 1
ATOM 4624 C C . LYS A 1 585 ? 34.974 1.630 -44.180 1.00 23.62 585 LYS A C 1
ATOM 4626 O O . LYS A 1 585 ? 35.223 2.812 -43.979 1.00 23.62 585 LYS A O 1
ATOM 4631 N N . LYS A 1 586 ? 35.325 0.656 -43.330 1.00 34.31 586 LYS A N 1
ATOM 4632 C CA . LYS A 1 586 ? 36.432 0.727 -42.347 1.00 34.31 586 LYS A CA 1
ATOM 4633 C C . LYS A 1 586 ? 37.707 0.203 -43.051 1.00 34.31 586 LYS A C 1
ATOM 4635 O O . LYS A 1 586 ? 37.563 -0.394 -44.119 1.00 34.31 586 LYS A O 1
ATOM 4640 N N . PRO A 1 587 ? 38.920 0.400 -42.503 1.00 27.59 587 PRO A N 1
ATOM 4641 C CA . PRO A 1 587 ? 39.468 -0.486 -41.450 1.00 27.59 587 PRO A CA 1
ATOM 4642 C C . PRO A 1 587 ? 39.917 0.318 -40.207 1.00 27.59 587 PRO A C 1
ATOM 4644 O O . PRO A 1 587 ? 39.975 1.538 -40.259 1.00 27.59 587 PRO A O 1
ATOM 4647 N N . PHE A 1 588 ? 40.184 -0.218 -39.010 1.00 24.30 588 PHE A N 1
ATOM 4648 C CA . PHE A 1 588 ? 40.297 -1.590 -38.480 1.00 24.30 588 PHE A CA 1
ATOM 4649 C C . PHE A 1 588 ? 41.584 -2.386 -38.789 1.00 24.30 588 PHE A C 1
ATOM 4651 O O . PHE A 1 588 ? 41.625 -3.150 -39.742 1.00 24.30 588 PHE A O 1
ATOM 4658 N N . ASN A 1 589 ? 42.589 -2.223 -37.918 1.00 24.53 589 ASN A N 1
ATOM 4659 C CA . ASN A 1 589 ? 43.441 -3.253 -37.280 1.00 24.53 589 ASN A CA 1
ATOM 4660 C C . ASN A 1 589 ? 44.245 -2.537 -36.152 1.00 24.53 589 ASN A C 1
ATOM 4662 O O . ASN A 1 589 ? 44.349 -1.313 -36.191 1.00 24.53 589 ASN A O 1
ATOM 4666 N N . SER A 1 590 ? 44.687 -3.110 -35.021 1.00 22.50 590 SER A N 1
ATOM 4667 C CA . SER A 1 590 ? 45.093 -4.483 -34.647 1.00 22.50 590 SER A CA 1
ATOM 4668 C C . SER A 1 590 ? 46.501 -4.872 -35.178 1.00 22.50 590 SER A C 1
ATOM 4670 O O . SER A 1 590 ? 46.939 -4.324 -36.178 1.00 22.50 590 SER A O 1
ATOM 4672 N N . ASP A 1 591 ? 47.320 -5.711 -34.523 1.00 22.73 591 ASP A N 1
ATOM 4673 C CA . ASP A 1 591 ? 47.054 -6.563 -33.357 1.00 22.73 591 ASP A CA 1
ATOM 4674 C C . ASP A 1 591 ? 48.294 -6.896 -32.482 1.00 22.73 591 ASP A C 1
ATOM 4676 O O . ASP A 1 591 ? 49.418 -6.961 -32.963 1.00 22.73 591 ASP A O 1
ATOM 4680 N N . LYS A 1 592 ? 48.020 -7.180 -31.197 1.00 25.84 592 LYS A N 1
ATOM 4681 C CA . LYS A 1 592 ? 48.678 -8.121 -30.246 1.00 25.84 592 LYS A CA 1
ATOM 4682 C C . LYS A 1 592 ? 50.158 -8.554 -30.428 1.00 25.84 592 LYS A C 1
ATOM 4684 O O . LYS A 1 592 ? 50.476 -9.274 -31.370 1.00 25.84 592 LYS A O 1
ATOM 4689 N N . LYS A 1 593 ? 50.938 -8.436 -29.335 1.00 21.89 593 LYS A N 1
ATOM 4690 C CA . LYS A 1 593 ? 51.598 -9.515 -28.521 1.00 21.89 593 LYS A CA 1
ATOM 4691 C C . LYS A 1 593 ? 52.504 -8.846 -27.447 1.00 21.89 593 LYS A C 1
ATOM 4693 O O . LYS A 1 593 ? 52.707 -7.642 -27.536 1.00 21.89 593 LYS A O 1
ATOM 4698 N N . SER A 1 594 ? 53.006 -9.483 -26.381 1.00 20.30 594 SER A N 1
ATOM 4699 C CA . SER A 1 594 ? 53.104 -10.904 -25.981 1.00 20.30 594 SER A CA 1
ATOM 4700 C C . SER A 1 594 ? 52.885 -11.112 -24.455 1.00 20.30 594 SER A C 1
ATOM 4702 O O . SER A 1 594 ? 52.640 -10.163 -23.715 1.00 20.30 594 SER A O 1
ATOM 4704 N N . PHE A 1 595 ? 52.964 -12.366 -23.980 1.00 26.23 595 PHE A N 1
ATOM 4705 C CA . PHE A 1 595 ? 53.026 -12.754 -22.556 1.00 26.23 595 PHE A CA 1
ATOM 4706 C C . PHE A 1 595 ? 54.483 -12.945 -22.090 1.00 26.23 595 PHE A C 1
ATOM 4708 O O . PHE A 1 595 ? 55.253 -13.552 -22.834 1.00 26.23 595 PHE A O 1
ATOM 4715 N N . LYS A 1 596 ? 54.799 -12.600 -20.827 1.00 20.94 596 LYS A N 1
ATOM 4716 C CA . LYS A 1 596 ? 55.332 -13.518 -19.781 1.00 20.94 596 LYS A CA 1
ATOM 4717 C C . LYS A 1 596 ? 55.598 -12.785 -18.447 1.00 20.94 596 LYS A C 1
ATOM 4719 O O . LYS A 1 596 ? 55.509 -11.562 -18.378 1.00 20.94 596 LYS A O 1
ATOM 4724 N N . SER A 1 597 ? 55.848 -13.552 -17.386 1.00 28.25 597 SER A N 1
ATOM 4725 C CA . SER A 1 597 ? 56.211 -13.113 -16.028 1.00 28.25 597 SER A CA 1
ATOM 4726 C C . SER A 1 597 ? 57.735 -13.136 -15.806 1.00 28.25 597 SER A C 1
ATOM 4728 O O . SER A 1 597 ? 58.429 -13.846 -16.527 1.00 28.25 597 SER A O 1
ATOM 4730 N N . ASP A 1 598 ? 58.271 -12.376 -14.833 1.00 21.12 598 ASP A N 1
ATOM 4731 C CA . ASP A 1 598 ? 58.625 -12.909 -13.496 1.00 21.12 598 ASP A CA 1
ATOM 4732 C C . ASP A 1 598 ? 59.165 -11.821 -12.519 1.00 21.12 598 ASP A C 1
ATOM 4734 O O . ASP A 1 598 ? 58.687 -10.686 -12.556 1.00 21.12 598 ASP A O 1
ATOM 4738 N N . LYS A 1 599 ? 60.023 -12.176 -11.546 1.00 25.83 599 LYS A N 1
ATOM 4739 C CA . LYS A 1 599 ? 60.210 -11.493 -10.244 1.00 25.83 599 LYS A CA 1
ATOM 4740 C C . LYS A 1 599 ? 61.407 -10.508 -10.154 1.00 25.83 599 LYS A C 1
ATOM 4742 O O . LYS A 1 599 ? 62.271 -10.445 -11.015 1.00 25.83 599 LYS A O 1
ATOM 4747 N N . LYS A 1 600 ? 61.401 -9.752 -9.039 1.00 22.41 600 LYS A N 1
ATOM 4748 C CA . LYS A 1 600 ? 62.418 -8.850 -8.414 1.00 22.41 600 LYS A CA 1
ATOM 4749 C C . LYS A 1 600 ? 63.873 -9.416 -8.358 1.00 22.41 600 LYS A C 1
ATOM 4751 O O . LYS A 1 600 ? 63.967 -10.630 -8.516 1.00 22.41 600 LYS A O 1
ATOM 4756 N N . PRO A 1 601 ? 64.942 -8.666 -7.926 1.00 39.81 601 PRO A N 1
ATOM 4757 C CA . PRO A 1 601 ? 65.024 -7.277 -7.380 1.00 39.81 601 PRO A CA 1
ATOM 4758 C C . PRO A 1 601 ? 66.212 -6.355 -7.847 1.00 39.81 601 PRO A C 1
ATOM 4760 O O . PRO A 1 601 ? 67.174 -6.805 -8.444 1.00 39.81 601 PRO A O 1
ATOM 4763 N N . PHE A 1 602 ? 66.158 -5.064 -7.453 1.00 25.05 602 PHE A N 1
ATOM 4764 C CA . PHE A 1 602 ? 67.255 -4.095 -7.141 1.00 25.05 602 PHE A CA 1
ATOM 4765 C C . PHE A 1 602 ? 68.605 -4.051 -7.921 1.00 25.05 602 PHE A C 1
ATOM 4767 O O . PHE A 1 602 ? 69.491 -4.854 -7.643 1.00 25.05 602 PHE A O 1
ATOM 4774 N N . LYS A 1 603 ? 68.878 -2.929 -8.629 1.00 21.92 603 LYS A N 1
ATOM 4775 C CA . LYS A 1 603 ? 69.883 -1.871 -8.272 1.00 21.92 603 LYS A CA 1
ATOM 4776 C C . LYS A 1 603 ? 69.844 -0.677 -9.268 1.00 21.92 603 LYS A C 1
ATOM 4778 O O . LYS A 1 603 ? 68.837 -0.533 -9.957 1.00 21.92 603 LYS A O 1
ATOM 4783 N N . SER A 1 604 ? 70.820 0.245 -9.242 1.00 26.58 604 SER A N 1
ATOM 4784 C CA . SER A 1 604 ? 70.727 1.630 -9.763 1.00 26.58 604 SER A CA 1
ATOM 4785 C C . SER A 1 604 ? 71.782 2.041 -10.822 1.00 26.58 604 SER A C 1
ATOM 4787 O O . SER A 1 604 ? 72.727 1.304 -11.076 1.00 26.58 604 SER A O 1
ATOM 4789 N N . ASP A 1 605 ? 71.607 3.271 -11.347 1.00 21.05 605 ASP A N 1
ATOM 4790 C CA . ASP A 1 605 ? 72.587 4.194 -11.979 1.00 21.05 605 ASP A CA 1
ATOM 4791 C C . ASP A 1 605 ? 72.780 4.293 -13.528 1.00 21.05 605 ASP A C 1
ATOM 4793 O O . ASP A 1 605 ? 73.194 3.366 -14.206 1.00 21.05 605 ASP A O 1
ATOM 4797 N N . LYS A 1 606 ? 72.587 5.543 -14.014 1.00 25.72 606 LYS A N 1
ATOM 4798 C CA . LYS A 1 606 ? 73.324 6.322 -15.058 1.00 25.72 606 LYS A CA 1
ATOM 4799 C C . LYS A 1 606 ? 73.340 5.916 -16.567 1.00 25.72 606 LYS A C 1
ATOM 4801 O O . LYS A 1 606 ? 74.095 5.058 -16.989 1.00 25.72 606 LYS A O 1
ATOM 4806 N N . LYS A 1 607 ? 72.570 6.692 -17.372 1.00 22.19 607 LYS A N 1
ATOM 4807 C CA . LYS A 1 607 ? 72.923 7.598 -18.531 1.00 22.19 607 LYS A CA 1
ATOM 4808 C C . LYS A 1 607 ? 74.310 7.469 -19.236 1.00 22.19 607 LYS A C 1
ATOM 4810 O O . LYS A 1 607 ? 75.243 7.129 -18.520 1.00 22.19 607 LYS A O 1
ATOM 4815 N N . PRO A 1 608 ? 74.541 7.977 -20.497 1.00 43.69 608 PRO A N 1
ATOM 4816 C CA . PRO A 1 608 ? 73.782 8.995 -21.290 1.00 43.69 608 PRO A CA 1
ATOM 4817 C C . PRO A 1 608 ? 73.676 8.755 -22.848 1.00 43.69 608 PRO A C 1
ATOM 4819 O O . PRO A 1 608 ? 73.936 7.660 -23.320 1.00 43.69 608 PRO A O 1
ATOM 4822 N N . PHE A 1 609 ? 73.365 9.832 -23.614 1.00 23.89 609 PHE A N 1
ATOM 4823 C CA . PHE A 1 609 ? 73.338 10.034 -25.098 1.00 23.89 609 PHE A CA 1
ATOM 4824 C C . PHE A 1 609 ? 72.120 9.467 -25.871 1.00 23.89 609 PHE A C 1
ATOM 4826 O O . PHE A 1 609 ? 71.614 8.419 -25.498 1.00 23.89 609 PHE A O 1
ATOM 4833 N N . LYS A 1 610 ? 71.569 10.035 -26.969 1.00 26.88 610 LYS A N 1
ATOM 4834 C CA . LYS A 1 610 ? 71.520 11.343 -27.718 1.00 26.88 610 LYS A CA 1
ATOM 4835 C C . LYS A 1 610 ? 71.411 10.981 -29.228 1.00 26.88 610 LYS A C 1
ATOM 4837 O O . LYS A 1 610 ? 71.982 9.965 -29.600 1.00 26.88 610 LYS A O 1
ATOM 4842 N N . SER A 1 611 ? 70.825 11.747 -30.164 1.00 27.34 611 SER A N 1
ATOM 4843 C CA . SER A 1 611 ? 69.854 12.879 -30.201 1.00 27.34 611 SER A CA 1
ATOM 4844 C C . SER A 1 611 ? 69.476 13.127 -31.704 1.00 27.34 611 SER A C 1
ATOM 4846 O O . SER A 1 611 ? 69.898 12.336 -32.536 1.00 27.34 611 SER A O 1
ATOM 4848 N N . ASP A 1 612 ? 68.702 14.111 -32.198 1.00 26.08 612 ASP A N 1
ATOM 4849 C CA . ASP A 1 612 ? 68.116 15.324 -31.594 1.00 26.08 612 ASP A CA 1
ATOM 4850 C C . ASP A 1 612 ? 66.734 15.745 -32.180 1.00 26.08 612 ASP A C 1
ATOM 4852 O O . ASP A 1 612 ? 65.770 15.780 -31.416 1.00 26.08 612 ASP A O 1
ATOM 4856 N N . LYS A 1 613 ? 66.622 16.124 -33.475 1.00 34.59 613 LYS A N 1
ATOM 4857 C CA . LYS A 1 613 ? 65.550 17.018 -34.018 1.00 34.59 613 LYS A CA 1
ATOM 4858 C C . LYS A 1 613 ? 65.300 16.857 -35.541 1.00 34.59 613 LYS A C 1
ATOM 4860 O O . LYS A 1 613 ? 66.146 16.250 -36.194 1.00 34.59 613 LYS A O 1
ATOM 4865 N N . PRO A 1 614 ? 64.162 17.338 -36.110 1.00 34.66 614 PRO A N 1
ATOM 4866 C CA . PRO A 1 614 ? 63.849 18.776 -36.364 1.00 34.66 614 PRO A CA 1
ATOM 4867 C C . PRO A 1 614 ? 62.952 19.405 -35.264 1.00 34.66 614 PRO A C 1
ATOM 4869 O O . PRO A 1 614 ? 62.212 18.685 -34.606 1.00 34.66 614 PRO A O 1
ATOM 4872 N N . LEU A 1 615 ? 63.063 20.678 -34.840 1.00 27.66 615 LEU A N 1
ATOM 4873 C CA . LEU A 1 615 ? 62.926 21.972 -35.553 1.00 27.66 615 LEU A CA 1
ATOM 4874 C C . LEU A 1 615 ? 61.513 22.169 -36.147 1.00 27.66 615 LEU A C 1
ATOM 4876 O O . LEU A 1 615 ? 61.089 21.353 -36.951 1.00 27.66 615 LEU A O 1
ATOM 4880 N N . ALA A 1 616 ? 60.749 23.224 -35.835 1.00 29.67 616 ALA A N 1
ATOM 4881 C CA . ALA A 1 616 ? 60.879 24.301 -34.831 1.00 29.67 616 ALA A CA 1
ATOM 4882 C C . ALA A 1 616 ? 59.453 24.875 -34.540 1.00 29.67 616 ALA A C 1
ATOM 4884 O O . ALA A 1 616 ? 58.491 24.383 -35.119 1.00 29.67 616 ALA A O 1
ATOM 4885 N N . ALA A 1 617 ? 59.168 25.867 -33.684 1.00 27.56 617 ALA A N 1
ATOM 4886 C CA . ALA A 1 617 ? 59.975 26.743 -32.819 1.00 27.56 617 ALA A CA 1
ATOM 4887 C C . ALA A 1 617 ? 59.187 27.036 -31.504 1.00 27.56 617 ALA A C 1
ATOM 4889 O O . ALA A 1 617 ? 58.869 26.105 -30.769 1.00 27.56 617 ALA A O 1
ATOM 4890 N N . GLY A 1 618 ? 58.836 28.302 -31.219 1.00 29.00 618 GLY A N 1
ATOM 4891 C CA . GLY A 1 618 ? 57.554 28.674 -30.589 1.00 29.00 618 GLY A CA 1
ATOM 4892 C C . GLY A 1 618 ? 57.263 28.250 -29.142 1.00 29.00 618 GLY A C 1
ATOM 4893 O O . GLY A 1 618 ? 56.117 27.927 -28.836 1.00 29.00 618 GLY A O 1
ATOM 4894 N N . LYS A 1 619 ? 58.246 28.260 -28.232 1.00 30.48 619 LYS A N 1
ATOM 4895 C CA . LYS A 1 619 ? 57.941 28.191 -26.791 1.00 30.48 619 LYS A CA 1
ATOM 4896 C C . LYS A 1 619 ? 57.444 29.540 -26.282 1.00 30.48 619 LYS A C 1
ATOM 4898 O O . LYS A 1 619 ? 58.125 30.536 -26.489 1.00 30.48 619 LYS A O 1
ATOM 4903 N N . ASP A 1 620 ? 56.429 29.503 -25.426 1.00 28.52 620 ASP A N 1
ATOM 4904 C CA . ASP A 1 620 ? 56.511 30.268 -24.185 1.00 28.52 620 ASP A CA 1
ATOM 4905 C C . ASP A 1 620 ? 56.058 29.399 -23.005 1.00 28.52 620 ASP A C 1
ATOM 4907 O O . ASP A 1 620 ? 55.101 28.630 -23.108 1.00 28.52 620 ASP A O 1
ATOM 4911 N N . ASN A 1 621 ? 56.824 29.411 -21.915 1.00 29.84 621 ASN A N 1
ATOM 4912 C CA . ASN A 1 621 ? 56.857 28.291 -20.972 1.00 29.84 621 ASN A CA 1
ATOM 4913 C C . ASN A 1 621 ? 56.410 28.735 -19.570 1.00 29.84 621 ASN A C 1
ATOM 4915 O O . ASN A 1 621 ? 57.229 29.165 -18.761 1.00 29.84 621 ASN A O 1
ATOM 4919 N N . LYS A 1 622 ? 55.119 28.571 -19.244 1.00 31.34 622 LYS A N 1
ATOM 4920 C CA . LYS A 1 622 ? 54.643 28.601 -17.848 1.00 31.34 622 LYS A CA 1
ATOM 4921 C C . LYS A 1 622 ? 54.322 27.193 -17.358 1.00 31.34 622 LYS A C 1
ATOM 4923 O O . LYS A 1 622 ? 53.442 26.511 -17.875 1.00 31.34 622 LYS A O 1
ATOM 4928 N N . THR A 1 623 ? 55.074 26.765 -16.350 1.00 32.84 623 THR A N 1
ATOM 4929 C CA . THR A 1 623 ? 55.051 25.422 -15.768 1.00 32.84 623 THR A CA 1
ATOM 4930 C C . THR A 1 623 ? 53.724 25.147 -15.059 1.00 32.84 623 THR A C 1
ATOM 4932 O O . THR A 1 623 ? 53.467 25.672 -13.978 1.00 32.84 623 THR A O 1
ATOM 4935 N N . ILE A 1 624 ? 52.887 24.284 -15.638 1.00 36.59 624 ILE A N 1
ATOM 4936 C CA . ILE A 1 624 ? 51.690 23.759 -14.967 1.00 36.59 624 ILE A CA 1
ATOM 4937 C C . ILE A 1 624 ? 52.093 22.522 -14.152 1.00 36.59 624 ILE A C 1
ATOM 4939 O O . ILE A 1 624 ? 52.712 21.594 -14.673 1.00 36.59 624 ILE A O 1
ATOM 4943 N N . ALA A 1 625 ? 51.762 22.521 -12.860 1.00 39.94 625 ALA A N 1
ATOM 4944 C CA . ALA A 1 625 ? 52.128 21.456 -11.927 1.00 39.94 625 ALA A CA 1
ATOM 4945 C C . ALA A 1 625 ? 51.394 20.119 -12.215 1.00 39.94 625 ALA A C 1
ATOM 4947 O O . ALA A 1 625 ? 50.339 20.119 -12.856 1.00 39.94 625 ALA A O 1
ATOM 4948 N N . PRO A 1 626 ? 51.900 18.964 -11.729 1.00 44.31 626 PRO A N 1
ATOM 4949 C CA . PRO A 1 626 ? 51.296 17.660 -12.005 1.00 44.31 626 PRO A CA 1
ATOM 4950 C C . PRO A 1 626 ? 49.864 17.546 -11.459 1.00 44.31 626 PRO A C 1
ATOM 4952 O O . PRO A 1 626 ? 49.653 17.504 -10.246 1.00 44.31 626 PRO A O 1
ATOM 4955 N N . ALA A 1 627 ? 48.885 17.443 -12.364 1.00 47.56 627 ALA A N 1
ATOM 4956 C CA . ALA A 1 627 ? 47.466 17.554 -12.031 1.00 47.56 627 ALA A CA 1
ATOM 4957 C C . ALA A 1 627 ? 47.027 16.593 -10.908 1.00 47.56 627 ALA A C 1
ATOM 4959 O O . ALA A 1 627 ? 47.190 15.361 -10.995 1.00 47.56 627 ALA A O 1
ATOM 4960 N N . SER A 1 628 ? 46.447 17.163 -9.853 1.00 49.53 628 SER A N 1
ATOM 4961 C CA . SER A 1 628 ? 46.155 16.473 -8.599 1.00 49.53 628 SER A CA 1
ATOM 4962 C C . SER A 1 628 ? 44.990 15.482 -8.726 1.00 49.53 628 SER A C 1
ATOM 4964 O O . SER A 1 628 ? 44.210 15.489 -9.683 1.00 49.53 628 SER A O 1
ATOM 4966 N N . GLY A 1 629 ? 44.792 14.641 -7.706 1.00 52.06 629 GLY A N 1
ATOM 4967 C CA . GLY A 1 629 ? 43.609 13.775 -7.619 1.00 52.06 629 GLY A CA 1
ATOM 4968 C C . GLY A 1 629 ? 42.272 14.540 -7.598 1.00 52.06 629 GLY A C 1
ATOM 4969 O O . GLY A 1 629 ? 41.233 13.957 -7.920 1.00 52.06 629 GLY A O 1
ATOM 4970 N N . ARG A 1 630 ? 42.279 15.842 -7.262 1.00 46.16 630 ARG A N 1
ATOM 4971 C CA . ARG A 1 630 ? 41.121 16.750 -7.352 1.00 46.16 630 ARG A CA 1
ATOM 4972 C C . ARG A 1 630 ? 40.860 17.136 -8.809 1.00 46.16 630 ARG A C 1
ATOM 4974 O O . ARG A 1 630 ? 39.713 16.999 -9.231 1.00 46.16 630 ARG A O 1
ATOM 4981 N N . GLU A 1 631 ? 41.881 17.522 -9.580 1.00 44.09 631 GLU A N 1
ATOM 4982 C CA . GLU A 1 631 ? 41.740 17.813 -11.019 1.00 44.09 631 GLU A CA 1
ATOM 4983 C C . GLU A 1 631 ? 41.410 16.569 -11.842 1.00 44.09 631 GLU A C 1
ATOM 4985 O O . GLU A 1 631 ? 40.481 16.617 -12.636 1.00 44.09 631 GLU A O 1
ATOM 4990 N N . ARG A 1 632 ? 42.058 15.416 -11.620 1.00 48.56 632 ARG A N 1
ATOM 4991 C CA . ARG A 1 632 ? 41.735 14.188 -12.381 1.00 48.56 632 ARG A CA 1
ATOM 4992 C C . ARG A 1 632 ? 40.274 13.760 -12.204 1.00 48.56 632 ARG A C 1
ATOM 4994 O O . ARG A 1 632 ? 39.668 13.251 -13.141 1.00 48.56 632 ARG A O 1
ATOM 5001 N N . ARG A 1 633 ? 39.679 14.010 -11.029 1.00 56.03 633 ARG A N 1
ATOM 5002 C CA . ARG A 1 633 ? 38.240 13.801 -10.766 1.00 56.03 633 ARG A CA 1
ATOM 5003 C C . ARG A 1 633 ? 37.346 14.885 -11.377 1.00 56.03 633 ARG A C 1
ATOM 5005 O O . ARG A 1 633 ? 36.204 14.581 -11.705 1.00 56.03 633 ARG A O 1
ATOM 5012 N N . ILE A 1 634 ? 37.837 16.118 -11.522 1.00 54.12 634 ILE A N 1
ATOM 5013 C CA . ILE A 1 634 ? 37.156 17.198 -12.253 1.00 54.12 634 ILE A CA 1
ATOM 5014 C C . ILE A 1 634 ? 37.147 16.858 -13.751 1.00 54.12 634 ILE A C 1
ATOM 5016 O O . ILE A 1 634 ? 36.071 16.640 -14.293 1.00 54.12 634 ILE A O 1
ATOM 5020 N N . HIS A 1 635 ? 38.312 16.614 -14.352 1.00 49.09 635 HIS A N 1
ATOM 5021 C CA . HIS A 1 635 ? 38.474 16.224 -15.753 1.00 49.09 635 HIS A CA 1
ATOM 5022 C C . HIS A 1 635 ? 37.711 14.934 -16.103 1.00 49.09 635 HIS A C 1
ATOM 5024 O O . HIS A 1 635 ? 37.042 14.863 -17.128 1.00 49.09 635 HIS A O 1
ATOM 5030 N N . ALA A 1 636 ? 37.711 13.916 -15.232 1.00 54.69 636 ALA A N 1
ATOM 5031 C CA . ALA A 1 636 ? 36.893 12.716 -15.439 1.00 54.69 636 ALA A CA 1
ATOM 5032 C C . ALA A 1 636 ? 35.379 12.993 -15.348 1.00 54.69 636 ALA A C 1
ATOM 5034 O O . ALA A 1 636 ? 34.600 12.351 -16.055 1.00 54.69 636 ALA A O 1
ATOM 5035 N N . LYS A 1 637 ? 34.947 13.949 -14.510 1.00 56.69 637 LYS A N 1
ATOM 5036 C CA . LYS A 1 637 ? 33.548 14.396 -14.448 1.00 56.69 637 LYS A CA 1
ATOM 5037 C C . LYS A 1 637 ? 33.180 15.204 -15.692 1.00 56.69 637 LYS A C 1
ATOM 5039 O O . LYS A 1 637 ? 32.127 14.954 -16.259 1.00 56.69 637 LYS A O 1
ATOM 5044 N N . GLU A 1 638 ? 34.036 16.114 -16.139 1.00 61.72 638 GLU A N 1
ATOM 5045 C CA . GLU A 1 638 ? 33.855 16.917 -17.354 1.00 61.72 638 GLU A CA 1
ATOM 5046 C C . GLU A 1 638 ? 33.807 16.028 -18.593 1.00 61.72 638 GLU A C 1
ATOM 5048 O O . GLU A 1 638 ? 32.874 16.134 -19.380 1.00 61.72 638 GLU A O 1
ATOM 5053 N N . LEU A 1 639 ? 34.706 15.048 -18.707 1.00 54.47 639 LEU A N 1
ATOM 5054 C CA . LEU A 1 639 ? 34.668 14.041 -19.765 1.00 54.47 639 LEU A CA 1
ATOM 5055 C C . LEU A 1 639 ? 33.392 13.181 -19.688 1.00 54.47 639 LEU A C 1
ATOM 5057 O O . LEU A 1 639 ? 32.822 12.831 -20.719 1.00 54.47 639 LEU A O 1
ATOM 5061 N N . ALA A 1 640 ? 32.902 12.854 -18.486 1.00 52.97 640 ALA A N 1
ATOM 5062 C CA . ALA A 1 640 ? 31.642 12.131 -18.302 1.00 52.97 640 ALA A CA 1
ATOM 5063 C C . ALA A 1 640 ? 30.395 12.988 -18.592 1.00 52.97 640 ALA A C 1
ATOM 5065 O O . ALA A 1 640 ? 29.407 12.459 -19.096 1.00 52.97 640 ALA A O 1
ATOM 5066 N N . ASP A 1 641 ? 30.421 14.287 -18.299 1.00 52.22 641 ASP A N 1
ATOM 5067 C CA . ASP A 1 641 ? 29.329 15.227 -18.559 1.00 52.22 641 ASP A CA 1
ATOM 5068 C C . ASP A 1 641 ? 29.319 15.657 -20.042 1.00 52.22 641 ASP A C 1
ATOM 5070 O O . ASP A 1 641 ? 28.250 15.707 -20.642 1.00 52.22 641 ASP A O 1
ATOM 5074 N N . ALA A 1 642 ? 30.475 15.785 -20.700 1.00 56.56 642 ALA A N 1
ATOM 5075 C CA . ALA A 1 642 ? 30.598 15.913 -22.156 1.00 56.56 642 ALA A CA 1
ATOM 5076 C C . ALA A 1 642 ? 30.122 14.642 -22.888 1.00 56.56 642 ALA A C 1
ATOM 5078 O O . ALA A 1 642 ? 29.409 14.719 -23.890 1.00 56.56 642 ALA A O 1
ATOM 5079 N N . ARG A 1 643 ? 30.419 13.448 -22.350 1.00 52.16 643 ARG A N 1
ATOM 5080 C CA . ARG A 1 643 ? 29.830 12.178 -22.824 1.00 52.16 643 ARG A CA 1
ATOM 5081 C C . ARG A 1 643 ? 28.309 12.112 -22.619 1.00 52.16 643 ARG A C 1
ATOM 5083 O O . ARG A 1 643 ? 27.662 11.365 -23.344 1.00 52.16 643 ARG A O 1
ATOM 5090 N N . LYS A 1 644 ? 27.725 12.874 -21.682 1.00 52.16 644 LYS A N 1
ATOM 5091 C CA . LYS A 1 644 ? 26.260 13.020 -21.537 1.00 52.16 644 LYS A CA 1
ATOM 5092 C C . LYS A 1 644 ? 25.691 14.068 -22.490 1.00 52.16 644 LYS A C 1
ATOM 5094 O O . LYS A 1 644 ? 24.659 13.792 -23.088 1.00 52.16 644 LYS A O 1
ATOM 5099 N N . MET A 1 645 ? 26.373 15.197 -22.709 1.00 56.34 645 MET A N 1
ATOM 5100 C CA . MET A 1 645 ? 26.014 16.176 -23.751 1.00 56.34 645 MET A CA 1
ATOM 5101 C C . MET A 1 645 ? 25.893 15.496 -25.121 1.00 56.34 645 MET A C 1
ATOM 5103 O O . MET A 1 645 ? 24.882 15.653 -25.793 1.00 56.34 645 MET A O 1
ATOM 5107 N N . LYS A 1 646 ? 26.849 14.627 -25.480 1.00 52.84 646 LYS A N 1
ATOM 5108 C CA . LYS A 1 646 ? 26.808 13.822 -26.717 1.00 52.84 646 LYS A CA 1
ATOM 5109 C C . LYS A 1 646 ? 25.789 12.660 -26.722 1.00 52.84 646 LYS A C 1
ATOM 5111 O O . LYS A 1 646 ? 25.762 11.902 -27.683 1.00 52.84 646 LYS A O 1
ATOM 5116 N N . ARG A 1 647 ? 24.986 12.470 -25.664 1.00 56.50 647 ARG A N 1
ATOM 5117 C CA . ARG A 1 647 ? 24.003 11.366 -25.522 1.00 56.50 647 ARG A CA 1
ATOM 5118 C C . ARG A 1 647 ? 22.583 11.809 -25.150 1.00 56.50 647 ARG A C 1
ATOM 5120 O O . ARG A 1 647 ? 21.671 10.992 -25.199 1.00 56.50 647 ARG A O 1
ATOM 5127 N N . LYS A 1 648 ? 22.381 13.059 -24.729 1.00 60.00 648 LYS A N 1
ATOM 5128 C CA . LYS A 1 648 ? 21.097 13.589 -24.250 1.00 60.00 648 LYS A CA 1
ATOM 5129 C C . LYS A 1 648 ? 20.828 14.949 -24.894 1.00 60.00 648 LYS A C 1
ATOM 5131 O O . LYS A 1 648 ? 21.462 15.932 -24.514 1.00 60.00 648 LYS A O 1
ATOM 5136 N N . ARG A 1 649 ? 19.834 14.998 -25.793 1.00 63.88 649 ARG A N 1
ATOM 5137 C CA . ARG A 1 649 ? 19.441 16.167 -26.612 1.00 63.88 649 ARG A CA 1
ATOM 5138 C C . ARG A 1 649 ? 19.351 17.488 -25.829 1.00 63.88 649 ARG A C 1
ATOM 5140 O O . ARG A 1 649 ? 19.777 18.516 -26.336 1.00 63.88 649 ARG A O 1
ATOM 5147 N N . HIS A 1 650 ? 18.875 17.440 -24.580 1.00 73.75 650 HIS A N 1
ATOM 5148 C CA . HIS A 1 650 ? 18.638 18.616 -23.724 1.00 73.75 650 HIS A CA 1
ATOM 5149 C C . HIS A 1 650 ? 19.517 18.684 -22.460 1.00 73.75 650 HIS A C 1
ATOM 5151 O O . HIS A 1 650 ? 19.148 19.356 -21.503 1.00 73.75 650 HIS A O 1
ATOM 5157 N N . PHE A 1 651 ? 20.663 17.994 -22.391 1.00 71.06 651 PHE A N 1
ATOM 5158 C CA . PHE A 1 651 ? 21.447 17.893 -21.141 1.00 71.06 651 PHE A CA 1
ATOM 5159 C C . PHE A 1 651 ? 21.944 19.237 -20.573 1.00 71.06 651 PHE A C 1
ATOM 5161 O O . PHE A 1 651 ? 22.048 19.384 -19.355 1.00 71.06 651 PHE A O 1
ATOM 5168 N N . THR A 1 652 ? 22.248 20.215 -21.429 1.00 75.06 652 THR A N 1
ATOM 5169 C CA . THR A 1 652 ? 22.585 21.592 -21.023 1.00 75.06 652 THR A CA 1
ATOM 5170 C C . THR A 1 652 ? 21.391 22.266 -20.348 1.00 75.06 652 THR A C 1
ATOM 5172 O O . THR A 1 652 ? 21.484 22.671 -19.191 1.00 75.06 652 THR A O 1
ATOM 5175 N N . LEU A 1 653 ? 20.237 22.260 -21.020 1.00 81.25 653 LEU A N 1
ATOM 5176 C CA . LEU A 1 653 ? 18.971 22.776 -20.501 1.00 81.25 653 LEU A CA 1
ATOM 5177 C C . LEU A 1 653 ? 18.564 22.081 -19.184 1.00 81.25 653 LEU A C 1
ATOM 5179 O O . LEU A 1 653 ? 18.219 22.758 -18.220 1.00 81.25 653 LEU A O 1
ATOM 5183 N N . GLU A 1 654 ? 18.696 20.751 -19.078 1.00 80.06 654 GLU A N 1
ATOM 5184 C CA . GLU A 1 654 ? 18.476 20.010 -17.821 1.00 80.06 654 GLU A CA 1
ATOM 5185 C C . GLU A 1 654 ? 19.391 20.484 -16.673 1.00 80.06 654 GLU A C 1
ATOM 5187 O O . GLU A 1 654 ? 18.974 20.450 -15.512 1.00 80.06 654 GLU A O 1
ATOM 5192 N N . GLN A 1 655 ? 20.632 20.911 -16.953 1.00 78.94 655 GLN A N 1
ATOM 5193 C CA . GLN A 1 655 ? 21.522 21.457 -15.923 1.00 78.94 655 GLN A CA 1
ATOM 5194 C C . GLN A 1 655 ? 21.116 22.862 -15.490 1.00 78.94 655 GLN A C 1
ATOM 5196 O O . GLN A 1 655 ? 21.054 23.115 -14.286 1.00 78.94 655 GLN A O 1
ATOM 5201 N N . ASP A 1 656 ? 20.846 23.763 -16.431 1.00 82.81 656 ASP A N 1
ATOM 5202 C CA . ASP A 1 656 ? 20.550 25.162 -16.110 1.00 82.81 656 ASP A CA 1
ATOM 5203 C C . ASP A 1 656 ? 19.207 25.286 -15.383 1.00 82.81 656 ASP A C 1
ATOM 5205 O O . ASP A 1 656 ? 19.120 25.939 -14.341 1.00 82.81 656 ASP A O 1
ATOM 5209 N N . LEU A 1 657 ? 18.194 24.530 -15.817 1.00 85.19 657 LEU A N 1
ATOM 5210 C CA . LEU A 1 657 ? 16.927 24.400 -15.097 1.00 85.19 657 LEU A CA 1
ATOM 5211 C C . LEU A 1 657 ? 17.108 23.806 -13.693 1.00 85.19 657 LEU A C 1
ATOM 5213 O O . LEU A 1 657 ? 16.401 24.197 -12.766 1.00 85.19 657 LEU A O 1
ATOM 5217 N N . ALA A 1 658 ? 18.076 22.904 -13.491 1.00 82.69 658 ALA A N 1
ATOM 5218 C CA . ALA A 1 658 ? 18.389 22.391 -12.159 1.00 82.69 658 ALA A CA 1
ATOM 5219 C C . ALA A 1 658 ? 19.067 23.433 -11.251 1.00 82.69 658 ALA A C 1
ATOM 5221 O O . ALA A 1 658 ? 18.880 23.361 -10.037 1.00 82.69 658 ALA A O 1
ATOM 5222 N N . ARG A 1 659 ? 19.835 24.384 -11.807 1.00 83.25 659 ARG A N 1
ATOM 5223 C CA . ARG A 1 659 ? 20.412 25.518 -11.055 1.00 83.25 659 ARG A CA 1
ATOM 5224 C C . ARG A 1 659 ? 19.321 26.515 -10.669 1.00 83.25 659 ARG A C 1
ATOM 5226 O O . ARG A 1 659 ? 19.209 26.865 -9.497 1.00 83.25 659 ARG A O 1
ATOM 5233 N N . LEU A 1 660 ? 18.457 26.891 -11.618 1.00 85.44 660 LEU A N 1
ATOM 5234 C CA . LEU A 1 660 ? 17.296 27.749 -11.354 1.00 85.44 660 LEU A CA 1
ATOM 5235 C C . LEU A 1 660 ? 16.363 27.124 -10.306 1.00 85.44 660 LEU A C 1
ATOM 5237 O O . LEU A 1 660 ? 15.978 27.793 -9.348 1.00 85.44 660 LEU A O 1
ATOM 5241 N N . TRP A 1 661 ? 16.067 25.824 -10.415 1.00 87.31 661 TRP A N 1
ATOM 5242 C CA . TRP A 1 661 ? 15.226 25.112 -9.448 1.00 87.31 661 TRP A CA 1
ATOM 5243 C C . TRP A 1 661 ? 15.821 25.042 -8.042 1.00 87.31 661 TRP A C 1
ATOM 5245 O O . TRP A 1 661 ? 15.081 25.182 -7.071 1.00 87.31 661 TRP A O 1
ATOM 5255 N N . GLU A 1 662 ? 17.140 24.879 -7.913 1.00 83.12 662 GLU A N 1
ATOM 5256 C CA . GLU A 1 662 ? 17.821 24.930 -6.613 1.00 83.12 662 GLU A CA 1
ATOM 5257 C C . GLU A 1 662 ? 17.629 26.301 -5.933 1.00 83.12 662 GLU A C 1
ATOM 5259 O O . GLU A 1 662 ? 17.441 26.345 -4.722 1.00 83.12 662 GLU A O 1
ATOM 5264 N N . LYS A 1 663 ? 17.555 27.395 -6.708 1.00 83.56 663 LYS A N 1
ATOM 5265 C CA . LYS A 1 663 ? 17.289 28.756 -6.206 1.00 83.56 663 LYS A CA 1
ATOM 5266 C C . LYS A 1 663 ? 15.805 28.985 -5.877 1.00 83.56 663 LYS A C 1
ATOM 5268 O O . LYS A 1 663 ? 15.481 29.370 -4.755 1.00 83.56 663 LYS A O 1
ATOM 5273 N N . MET A 1 664 ? 14.874 28.689 -6.794 1.00 83.81 664 MET A N 1
ATOM 5274 C CA . MET A 1 664 ? 13.434 28.943 -6.566 1.00 83.81 664 MET A CA 1
ATOM 5275 C C . MET A 1 664 ? 12.783 28.042 -5.496 1.00 83.81 664 MET A C 1
ATOM 5277 O O . MET A 1 664 ? 11.762 28.423 -4.911 1.00 83.81 664 MET A O 1
ATOM 5281 N N . ARG A 1 665 ? 13.361 26.863 -5.206 1.00 80.69 665 ARG A N 1
ATOM 5282 C CA . ARG A 1 665 ? 12.850 25.935 -4.176 1.00 80.69 665 ARG A CA 1
ATOM 5283 C C . ARG A 1 665 ? 13.244 26.301 -2.741 1.00 80.69 665 ARG A C 1
ATOM 5285 O O . ARG A 1 665 ? 12.736 25.676 -1.807 1.00 80.69 665 ARG A O 1
ATOM 5292 N N . CYS A 1 666 ? 14.137 27.275 -2.552 1.00 79.38 666 CYS A N 1
ATOM 5293 C CA . CYS A 1 666 ? 14.517 27.757 -1.228 1.00 79.38 666 CYS A CA 1
ATOM 5294 C C . CYS A 1 666 ? 13.295 28.264 -0.443 1.00 79.38 666 CYS A C 1
ATOM 5296 O O . CYS A 1 666 ? 12.331 28.798 -1.001 1.00 79.38 666 CYS A O 1
ATOM 5298 N N . ARG A 1 667 ? 13.329 28.089 0.883 1.00 68.31 667 ARG A N 1
ATOM 5299 C CA . ARG A 1 667 ? 12.237 28.517 1.778 1.00 68.31 667 ARG A CA 1
ATOM 5300 C C . ARG A 1 667 ? 12.261 30.015 2.084 1.00 68.31 667 ARG A C 1
ATOM 5302 O O . ARG A 1 667 ? 11.226 30.563 2.435 1.00 68.31 667 ARG A O 1
ATOM 5309 N N . GLU A 1 668 ? 13.419 30.644 1.918 1.00 72.31 668 GLU A N 1
ATOM 5310 C CA . GLU A 1 668 ? 13.728 32.016 2.350 1.00 72.31 668 GLU A CA 1
ATOM 5311 C C . GLU A 1 668 ? 13.810 33.015 1.174 1.00 72.31 668 GLU A C 1
ATOM 5313 O O . GLU A 1 668 ? 14.255 34.141 1.349 1.00 72.31 668 GLU A O 1
ATOM 5318 N N . ILE A 1 669 ? 13.358 32.627 -0.029 1.00 83.44 669 ILE A N 1
ATOM 5319 C CA . ILE A 1 669 ? 13.238 33.526 -1.194 1.00 83.44 669 ILE A CA 1
ATOM 5320 C C . ILE A 1 669 ? 11.869 34.230 -1.229 1.00 83.44 669 ILE A C 1
ATOM 5322 O O . ILE A 1 669 ? 10.833 33.613 -0.930 1.00 83.44 669 ILE A O 1
ATOM 5326 N N . SER A 1 670 ? 11.888 35.506 -1.635 1.00 85.94 670 SER A N 1
ATOM 5327 C CA . SER A 1 670 ? 10.733 36.402 -1.804 1.00 85.94 670 SER A CA 1
ATOM 5328 C C . SER A 1 670 ? 9.664 35.849 -2.767 1.00 85.94 670 SER A C 1
ATOM 5330 O O . SER A 1 670 ? 9.815 34.779 -3.373 1.00 85.94 670 SER A O 1
ATOM 5332 N N . LYS A 1 671 ? 8.539 36.564 -2.905 1.00 83.75 671 LYS A N 1
ATOM 5333 C CA . LYS A 1 671 ? 7.548 36.246 -3.941 1.00 83.75 671 LYS A CA 1
ATOM 5334 C C . LYS A 1 671 ? 8.057 36.693 -5.309 1.00 83.75 671 LYS A C 1
ATOM 5336 O O . LYS A 1 671 ? 8.177 35.837 -6.183 1.00 83.75 671 LYS A O 1
ATOM 5341 N N . GLU A 1 672 ? 8.401 37.973 -5.473 1.00 84.88 672 GLU A N 1
ATOM 5342 C CA . GLU A 1 672 ? 8.812 38.524 -6.772 1.00 84.88 672 GLU A CA 1
ATOM 5343 C C . GLU A 1 672 ? 10.005 37.784 -7.388 1.00 84.88 672 GLU A C 1
ATOM 5345 O O . GLU A 1 672 ? 9.959 37.439 -8.566 1.00 84.88 672 GLU A O 1
ATOM 5350 N N . ASP A 1 673 ? 11.051 37.472 -6.616 1.00 85.50 673 ASP A N 1
ATOM 5351 C CA . ASP A 1 673 ? 12.250 36.818 -7.165 1.00 85.50 673 ASP A CA 1
ATOM 5352 C C . ASP A 1 673 ? 11.999 35.349 -7.516 1.00 85.50 673 ASP A C 1
ATOM 5354 O O . ASP A 1 673 ? 12.575 34.831 -8.474 1.00 85.50 673 ASP A O 1
ATOM 5358 N N . ARG A 1 674 ? 11.071 34.682 -6.812 1.00 87.69 674 ARG A N 1
ATOM 5359 C CA . ARG A 1 674 ? 10.589 33.362 -7.233 1.00 87.69 674 ARG A CA 1
ATOM 5360 C C . ARG A 1 674 ? 9.832 33.459 -8.560 1.00 87.69 674 ARG A C 1
ATOM 5362 O O . ARG A 1 674 ? 10.041 32.595 -9.405 1.00 87.69 674 ARG A O 1
ATOM 5369 N N . THR A 1 675 ? 9.010 34.491 -8.769 1.00 88.25 675 THR A N 1
ATOM 5370 C CA . THR A 1 675 ? 8.314 34.711 -10.049 1.00 88.25 675 THR A CA 1
ATOM 5371 C C . THR A 1 675 ? 9.306 34.985 -11.182 1.00 88.25 675 THR A C 1
ATOM 5373 O O . THR A 1 675 ? 9.246 34.300 -12.198 1.00 88.25 675 THR A O 1
ATOM 5376 N N . LYS A 1 676 ? 10.289 35.881 -10.984 1.00 89.50 676 LYS A N 1
ATOM 5377 C CA . LYS A 1 676 ? 11.359 36.168 -11.967 1.00 89.50 676 LYS A CA 1
ATOM 5378 C C . LYS A 1 676 ? 12.075 34.885 -12.419 1.00 89.50 676 LYS A C 1
ATOM 5380 O O . LYS A 1 676 ? 12.171 34.622 -13.615 1.00 89.50 676 LYS A O 1
ATOM 5385 N N . LEU A 1 677 ? 12.508 34.047 -11.468 1.00 89.94 677 LEU A N 1
ATOM 5386 C CA . LEU A 1 677 ? 13.168 32.761 -11.750 1.00 89.94 677 LEU A CA 1
ATOM 5387 C C . LEU A 1 677 ? 12.246 31.737 -12.436 1.00 89.94 677 LEU A C 1
ATOM 5389 O O . LEU A 1 677 ? 12.725 30.893 -13.195 1.00 89.94 677 LEU A O 1
ATOM 5393 N N . VAL A 1 678 ? 10.935 31.780 -12.173 1.00 90.94 678 VAL A N 1
ATOM 5394 C CA . VAL A 1 678 ? 9.947 30.918 -12.840 1.00 90.94 678 VAL A CA 1
ATOM 5395 C C . VAL A 1 678 ? 9.755 31.336 -14.295 1.00 90.94 678 VAL A C 1
ATOM 5397 O O . VAL A 1 678 ? 9.833 30.468 -15.164 1.00 90.94 678 VAL A O 1
ATOM 5400 N N . THR A 1 679 ? 9.584 32.628 -14.577 1.00 91.06 679 THR A N 1
ATOM 5401 C CA . THR A 1 679 ? 9.458 33.140 -15.950 1.00 91.06 679 THR A CA 1
ATOM 5402 C C . THR A 1 679 ? 10.752 32.929 -16.747 1.00 91.06 679 THR A C 1
ATOM 5404 O O . THR A 1 679 ? 10.684 32.470 -17.885 1.00 91.06 679 THR A O 1
ATOM 5407 N N . GLU A 1 680 ? 11.937 33.130 -16.150 1.00 91.50 680 GLU A N 1
ATOM 5408 C CA . GLU A 1 680 ? 13.224 32.805 -16.794 1.00 91.50 680 GLU A CA 1
ATOM 5409 C C . GLU A 1 680 ? 13.311 31.311 -17.162 1.00 91.50 680 GLU A C 1
ATOM 5411 O O . GLU A 1 680 ? 13.694 30.950 -18.279 1.00 91.50 680 GLU A O 1
ATOM 5416 N N . ALA A 1 681 ? 12.919 30.420 -16.244 1.00 91.06 681 ALA A N 1
ATOM 5417 C CA . ALA A 1 681 ? 12.901 28.984 -16.502 1.00 91.06 681 ALA A CA 1
ATOM 5418 C C . ALA A 1 681 ? 11.904 28.615 -17.616 1.00 91.06 681 ALA A C 1
ATOM 5420 O O . ALA A 1 681 ? 12.242 27.820 -18.491 1.00 91.06 681 ALA A O 1
ATOM 5421 N N . LEU A 1 682 ? 10.704 29.204 -17.624 1.00 90.62 682 LEU A N 1
ATOM 5422 C CA . LEU A 1 682 ? 9.691 28.968 -18.658 1.00 90.62 682 LEU A CA 1
ATOM 5423 C C . LEU A 1 682 ? 10.142 29.461 -20.038 1.00 90.62 682 LEU A C 1
ATOM 5425 O O . LEU A 1 682 ? 10.014 28.720 -21.011 1.00 90.62 682 LEU A O 1
ATOM 5429 N N . GLN A 1 683 ? 10.760 30.642 -20.127 1.00 89.88 683 GLN A N 1
ATOM 5430 C CA . GLN A 1 683 ? 11.339 31.150 -21.375 1.00 89.88 683 GLN A CA 1
ATOM 5431 C C . GLN A 1 683 ? 12.406 30.201 -21.945 1.00 89.88 683 GLN A C 1
ATOM 5433 O O . GLN A 1 683 ? 12.393 29.923 -23.142 1.00 89.88 683 GLN A O 1
ATOM 5438 N N . LYS A 1 684 ? 13.279 29.627 -21.100 1.00 89.06 684 LYS A N 1
ATOM 5439 C CA . LYS A 1 684 ? 14.271 28.621 -21.534 1.00 89.06 684 LYS A CA 1
ATOM 5440 C C . LYS A 1 684 ? 13.654 27.281 -21.967 1.00 89.06 684 LYS A C 1
ATOM 5442 O O . LYS A 1 684 ? 14.306 26.532 -22.695 1.00 89.06 684 LYS A O 1
ATOM 5447 N N . MET A 1 685 ? 12.439 26.958 -21.514 1.00 89.19 685 MET A N 1
ATOM 5448 C CA . MET A 1 685 ? 11.740 25.699 -21.821 1.00 89.19 685 MET A CA 1
ATOM 5449 C C . MET A 1 685 ? 10.753 25.789 -22.995 1.00 89.19 685 MET A C 1
ATOM 5451 O O . MET A 1 685 ? 10.372 24.742 -23.515 1.00 89.19 685 MET A O 1
ATOM 5455 N N . LYS A 1 686 ? 10.349 26.995 -23.415 1.00 88.31 686 LYS A N 1
ATOM 5456 C CA . LYS A 1 686 ? 9.340 27.240 -24.462 1.00 88.31 686 LYS A CA 1
ATOM 5457 C C . LYS A 1 686 ? 9.617 26.442 -25.748 1.00 88.31 686 LYS A C 1
ATOM 5459 O O . LYS A 1 686 ? 10.729 26.476 -26.277 1.00 88.31 686 LYS A O 1
ATOM 5464 N N . GLY A 1 687 ? 8.602 25.737 -26.250 1.00 85.12 687 GLY A N 1
ATOM 5465 C CA . GLY A 1 687 ? 8.672 24.877 -27.439 1.00 85.12 687 GLY A CA 1
ATOM 5466 C C . GLY A 1 687 ? 9.408 23.546 -27.231 1.00 85.12 687 GLY A C 1
ATOM 5467 O O . GLY A 1 687 ? 9.606 22.803 -28.189 1.00 85.12 687 GLY A O 1
ATOM 5468 N N . LYS A 1 688 ? 9.860 23.251 -26.006 1.00 89.00 688 LYS A N 1
ATOM 5469 C CA . LYS A 1 688 ? 10.616 22.043 -25.628 1.00 89.00 688 LYS A CA 1
ATOM 5470 C C . LYS A 1 688 ? 10.051 21.382 -24.369 1.00 89.00 688 LYS A C 1
ATOM 5472 O O . LYS A 1 688 ? 10.642 20.423 -23.871 1.00 89.00 688 LYS A O 1
ATOM 5477 N N . ILE A 1 689 ? 8.934 21.882 -23.830 1.00 89.69 689 ILE A N 1
ATOM 5478 C CA . ILE A 1 689 ? 8.360 21.446 -22.553 1.00 89.69 689 ILE A CA 1
ATOM 5479 C C . ILE A 1 689 ? 7.983 19.969 -22.644 1.00 89.69 689 ILE A C 1
ATOM 5481 O O . ILE A 1 689 ? 8.328 19.197 -21.751 1.00 89.69 689 ILE A O 1
ATOM 5485 N N . HIS A 1 690 ? 7.350 19.554 -23.743 1.00 87.06 690 HIS A N 1
ATOM 5486 C CA . HIS A 1 690 ? 6.953 18.163 -23.966 1.00 87.06 690 HIS A CA 1
ATOM 5487 C C . HIS A 1 690 ? 8.155 17.198 -24.013 1.00 87.06 690 HIS A C 1
ATOM 5489 O O . HIS A 1 690 ? 8.113 16.147 -23.372 1.00 87.06 690 HIS A O 1
ATOM 5495 N N . GLU A 1 691 ? 9.259 17.576 -24.672 1.00 85.69 691 GLU A N 1
ATOM 5496 C CA . GLU A 1 691 ? 10.479 16.756 -24.752 1.00 85.69 691 GLU A CA 1
ATOM 5497 C C . GLU A 1 691 ? 11.160 16.543 -23.390 1.00 85.69 691 GLU A C 1
ATOM 5499 O O . GLU A 1 691 ? 11.772 15.500 -23.151 1.00 85.69 691 GLU A O 1
ATOM 5504 N N . ILE A 1 692 ? 11.076 17.525 -22.484 1.00 86.75 692 ILE A N 1
ATOM 5505 C CA . ILE A 1 692 ? 11.743 17.467 -21.173 1.00 86.75 692 ILE A CA 1
ATOM 5506 C C . ILE A 1 692 ? 10.808 17.073 -20.023 1.00 86.75 692 ILE A C 1
ATOM 5508 O O . ILE A 1 692 ? 11.299 16.626 -18.986 1.00 86.75 692 ILE A O 1
ATOM 5512 N N . ALA A 1 693 ? 9.485 17.187 -20.173 1.00 86.50 693 ALA A N 1
ATOM 5513 C CA . ALA A 1 693 ? 8.499 16.871 -19.132 1.00 86.50 693 ALA A CA 1
ATOM 5514 C C . ALA A 1 693 ? 8.610 15.426 -18.614 1.00 86.50 693 ALA A C 1
ATOM 5516 O O . ALA A 1 693 ? 8.351 15.171 -17.439 1.00 86.50 693 ALA A O 1
ATOM 5517 N N . GLY A 1 694 ? 9.069 14.493 -19.454 1.00 82.12 694 GLY A N 1
ATOM 5518 C CA . GLY A 1 694 ? 9.357 13.111 -19.067 1.00 82.12 694 GLY A CA 1
ATOM 5519 C C . GLY A 1 694 ? 10.627 12.902 -18.225 1.00 82.12 694 GLY A C 1
ATOM 5520 O O . GLY A 1 694 ? 10.902 11.765 -17.843 1.00 82.12 694 GLY A O 1
ATOM 5521 N N . SER A 1 695 ? 11.416 13.945 -17.932 1.00 86.00 695 SER A N 1
ATOM 5522 C CA . SER A 1 695 ? 12.649 13.859 -17.132 1.00 86.00 695 SER A CA 1
ATOM 5523 C C . SER A 1 695 ? 12.396 14.069 -15.636 1.00 86.00 695 SER A C 1
ATOM 5525 O O . SER A 1 695 ? 11.720 15.012 -15.225 1.00 86.00 695 SER A O 1
ATOM 5527 N N . HIS A 1 696 ? 13.030 13.245 -14.794 1.00 77.88 696 HIS A N 1
ATOM 5528 C CA . HIS A 1 696 ? 12.960 13.340 -13.328 1.00 77.88 696 HIS A CA 1
ATOM 5529 C C . HIS A 1 696 ? 13.312 14.735 -12.777 1.00 77.88 696 HIS A C 1
ATOM 5531 O O . HIS A 1 696 ? 12.745 15.161 -11.771 1.00 77.88 696 HIS A O 1
ATOM 5537 N N . ILE A 1 697 ? 14.252 15.448 -13.412 1.00 81.69 697 ILE A N 1
ATOM 5538 C CA . ILE A 1 697 ? 14.632 16.804 -12.992 1.00 81.69 697 ILE A CA 1
ATOM 5539 C C . ILE A 1 697 ? 13.626 17.810 -13.549 1.00 81.69 697 ILE A C 1
ATOM 5541 O O . ILE A 1 697 ? 12.958 18.489 -12.771 1.00 81.69 697 ILE A O 1
ATOM 5545 N N . SER A 1 698 ? 13.477 17.883 -14.872 1.00 86.38 698 SER A N 1
ATOM 5546 C CA . SER A 1 698 ? 12.669 18.917 -15.527 1.00 86.38 698 SER A CA 1
ATOM 5547 C C . SER A 1 698 ? 11.184 18.842 -15.161 1.00 86.38 698 SER A C 1
ATOM 5549 O O . SER A 1 698 ? 10.560 19.883 -14.999 1.00 86.38 698 SER A O 1
ATOM 5551 N N . SER A 1 699 ? 10.629 17.655 -14.884 1.00 89.62 699 SER A N 1
ATOM 5552 C CA . SER A 1 699 ? 9.276 17.532 -14.319 1.00 89.62 699 SER A CA 1
ATOM 5553 C C . SER A 1 699 ? 9.141 18.239 -12.962 1.00 89.62 699 SER A C 1
ATOM 5555 O O . SER A 1 699 ? 8.138 18.901 -12.707 1.00 89.62 699 SER A O 1
ATOM 5557 N N . ARG A 1 700 ? 10.154 18.169 -12.082 1.00 88.56 700 ARG A N 1
ATOM 5558 C CA . ARG A 1 700 ? 10.142 18.875 -10.784 1.00 88.56 700 ARG A CA 1
ATOM 5559 C C . ARG A 1 700 ? 10.331 20.385 -10.941 1.00 88.56 700 ARG A C 1
ATOM 5561 O O . ARG A 1 700 ? 9.737 21.141 -10.171 1.00 88.56 700 ARG A O 1
ATOM 5568 N N . VAL A 1 701 ? 11.098 20.816 -11.945 1.00 91.06 701 VAL A N 1
ATOM 5569 C CA . VAL A 1 701 ? 11.193 22.229 -12.355 1.00 91.06 701 VAL A CA 1
ATOM 5570 C C . VAL A 1 701 ? 9.803 22.714 -12.778 1.00 91.06 701 VAL A C 1
ATOM 5572 O O . VAL A 1 701 ? 9.262 23.622 -12.154 1.00 91.06 701 VAL A O 1
ATOM 5575 N N . LEU A 1 702 ? 9.177 22.034 -13.744 1.00 91.62 702 LEU A N 1
ATOM 5576 C CA . LEU A 1 702 ? 7.867 22.375 -14.303 1.00 91.62 702 LEU A CA 1
ATOM 5577 C C . LEU A 1 702 ? 6.741 22.333 -13.260 1.00 91.62 702 LEU A C 1
ATOM 5579 O O . LEU A 1 702 ? 5.962 23.275 -13.193 1.00 91.62 702 LEU A O 1
ATOM 5583 N N . GLN A 1 703 ? 6.698 21.334 -12.370 1.00 92.56 703 GLN A N 1
ATOM 5584 C CA . GLN A 1 703 ? 5.771 21.309 -11.222 1.00 92.56 703 GLN A CA 1
ATOM 5585 C C . GLN A 1 703 ? 5.906 22.552 -10.327 1.00 92.56 703 GLN A C 1
ATOM 5587 O O . GLN A 1 703 ? 4.926 22.993 -9.727 1.00 92.56 703 GLN A O 1
ATOM 5592 N N . THR A 1 704 ? 7.117 23.107 -10.214 1.00 90.69 704 THR A N 1
ATOM 5593 C CA . THR A 1 704 ? 7.375 24.320 -9.428 1.00 90.69 704 THR A CA 1
ATOM 5594 C C . THR A 1 704 ? 6.988 25.574 -10.216 1.00 90.69 704 THR A C 1
ATOM 5596 O O . THR A 1 704 ? 6.349 26.454 -9.645 1.00 90.69 704 THR A O 1
ATOM 5599 N N . CYS A 1 705 ? 7.278 25.625 -11.522 1.00 91.50 705 CYS A N 1
ATOM 5600 C CA . CYS A 1 705 ? 6.829 26.692 -12.419 1.00 91.50 705 CYS A CA 1
ATOM 5601 C C . CYS A 1 705 ? 5.298 26.785 -12.467 1.00 91.50 705 CYS A C 1
ATOM 5603 O O . CYS A 1 705 ? 4.756 27.810 -12.086 1.00 91.50 705 CYS A O 1
ATOM 5605 N N . VAL A 1 706 ? 4.591 25.704 -12.813 1.00 91.12 706 VAL A N 1
ATOM 5606 C CA . VAL A 1 706 ? 3.115 25.647 -12.910 1.00 91.12 706 VAL A CA 1
ATOM 5607 C C . VAL A 1 706 ? 2.427 26.081 -11.612 1.00 91.12 706 VAL A C 1
ATOM 5609 O O . VAL A 1 706 ? 1.375 26.710 -11.639 1.00 91.12 706 VAL A O 1
ATOM 5612 N N . LYS A 1 707 ? 3.030 25.794 -10.454 1.00 89.75 707 LYS A N 1
ATOM 5613 C CA . LYS A 1 707 ? 2.509 26.211 -9.145 1.00 89.75 707 LYS A CA 1
ATOM 5614 C C . LYS A 1 707 ? 2.645 27.722 -8.876 1.00 89.75 707 LYS A C 1
ATOM 5616 O O . LYS A 1 707 ? 1.916 28.244 -8.033 1.00 89.75 707 LYS A O 1
ATOM 5621 N N . HIS A 1 708 ? 3.591 28.402 -9.521 1.00 89.12 708 HIS A N 1
ATOM 5622 C CA . HIS A 1 708 ? 4.016 29.763 -9.170 1.00 89.12 708 HIS A CA 1
ATOM 5623 C C . HIS A 1 708 ? 4.003 30.769 -10.337 1.00 89.12 708 HIS A C 1
ATOM 5625 O O . HIS A 1 708 ? 4.195 31.956 -10.092 1.00 89.12 708 HIS A O 1
ATOM 5631 N N . CYS A 1 709 ? 3.749 30.324 -11.568 1.00 89.31 709 CYS A N 1
ATOM 5632 C CA . CYS A 1 709 ? 3.573 31.167 -12.747 1.00 89.31 709 CYS A CA 1
ATOM 5633 C C . CYS A 1 709 ? 2.194 31.843 -12.772 1.00 89.31 709 CYS A C 1
ATOM 5635 O O . CYS A 1 709 ? 1.244 31.392 -12.117 1.00 89.31 709 CYS A O 1
ATOM 5637 N N . SER A 1 710 ? 2.079 32.888 -13.589 1.00 90.12 710 SER A N 1
ATOM 5638 C CA . SER A 1 710 ? 0.808 33.518 -13.954 1.00 90.12 710 SER A CA 1
ATOM 5639 C C . SER A 1 710 ? -0.143 32.538 -14.658 1.00 90.12 710 SER A C 1
ATOM 5641 O O . SER A 1 710 ? 0.256 31.454 -15.095 1.00 90.12 710 SER A O 1
ATOM 5643 N N . GLN A 1 711 ? -1.417 32.923 -14.782 1.00 88.44 711 GLN A N 1
ATOM 5644 C CA . GLN A 1 711 ? -2.406 32.119 -15.503 1.00 88.44 711 GLN A CA 1
ATOM 5645 C C . GLN A 1 711 ? -2.086 32.043 -17.006 1.00 88.44 711 GLN A C 1
ATOM 5647 O O . GLN A 1 711 ? -2.099 30.955 -17.565 1.00 88.44 711 GLN A O 1
ATOM 5652 N N . VAL A 1 712 ? -1.671 33.154 -17.628 1.00 90.06 712 VAL A N 1
ATOM 5653 C CA . VAL A 1 712 ? -1.294 33.206 -19.056 1.00 90.06 712 VAL A CA 1
ATOM 5654 C C . VAL A 1 712 ? -0.117 32.273 -19.367 1.00 90.06 712 VAL A C 1
ATOM 5656 O O . VAL A 1 712 ? -0.161 31.516 -20.335 1.00 90.06 712 VAL A O 1
ATOM 5659 N N . GLU A 1 713 ? 0.915 32.258 -18.515 1.00 91.81 713 GLU A N 1
ATOM 5660 C CA . GLU A 1 713 ? 2.009 31.282 -18.621 1.00 91.81 713 GLU A CA 1
ATOM 5661 C C . GLU A 1 713 ? 1.503 29.838 -18.466 1.00 91.81 713 GLU A C 1
ATOM 5663 O O . GLU A 1 713 ? 1.969 28.945 -19.168 1.00 91.81 713 GLU A O 1
ATOM 5668 N N . ARG A 1 714 ? 0.538 29.595 -17.570 1.00 92.25 714 ARG A N 1
ATOM 5669 C CA . ARG A 1 714 ? -0.031 28.262 -17.314 1.00 92.25 714 ARG A CA 1
ATOM 5670 C C . ARG A 1 714 ? -0.844 27.739 -18.491 1.00 92.25 714 ARG A C 1
ATOM 5672 O O . ARG A 1 714 ? -0.702 26.571 -18.842 1.00 92.25 714 ARG A O 1
ATOM 5679 N N . ASP A 1 715 ? -1.639 28.596 -19.117 1.00 91.50 715 ASP A N 1
ATOM 5680 C CA . ASP A 1 715 ? -2.447 28.247 -20.283 1.00 91.50 715 ASP A CA 1
ATOM 5681 C C . ASP A 1 715 ? -1.561 27.984 -21.511 1.00 91.50 715 ASP A C 1
ATOM 5683 O O . ASP A 1 715 ? -1.779 27.007 -22.225 1.00 91.50 715 ASP A O 1
ATOM 5687 N N . ALA A 1 716 ? -0.476 28.749 -21.687 1.00 91.44 716 ALA A N 1
ATOM 5688 C CA . ALA A 1 716 ? 0.534 28.468 -22.710 1.00 91.44 716 ALA A CA 1
ATOM 5689 C C . ALA A 1 716 ? 1.233 27.105 -22.503 1.00 91.44 716 ALA A C 1
ATOM 5691 O O . ALA A 1 716 ? 1.418 26.356 -23.462 1.00 91.44 716 ALA A O 1
ATOM 5692 N N . ILE A 1 717 ? 1.573 26.743 -21.256 1.00 92.75 717 ILE A N 1
ATOM 5693 C CA . ILE A 1 717 ? 2.101 25.403 -20.922 1.00 92.75 717 ILE A CA 1
ATOM 5694 C C . ILE A 1 717 ? 1.046 24.318 -21.191 1.00 92.75 717 ILE A C 1
ATOM 5696 O O . ILE A 1 717 ? 1.399 23.223 -21.629 1.00 92.75 717 ILE A O 1
ATOM 5700 N N . PHE A 1 718 ? -0.237 24.592 -20.926 1.00 93.31 718 PHE A N 1
ATOM 5701 C CA . PHE A 1 718 ? -1.316 23.631 -21.153 1.00 93.31 718 PHE A CA 1
ATOM 5702 C C . PHE A 1 718 ? -1.462 23.299 -22.638 1.00 93.31 718 PHE A C 1
ATOM 5704 O O . PHE A 1 718 ? -1.467 22.121 -22.984 1.00 93.31 718 PHE A O 1
ATOM 5711 N N . GLU A 1 719 ? -1.518 24.305 -23.513 1.00 91.19 719 GLU A N 1
ATOM 5712 C CA . GLU A 1 719 ? -1.661 24.073 -24.954 1.00 91.19 719 GLU A CA 1
ATOM 5713 C C . GLU A 1 719 ? -0.388 23.471 -25.588 1.00 91.19 719 GLU A C 1
ATOM 5715 O O . GLU A 1 719 ? -0.516 22.589 -26.434 1.00 91.19 719 GLU A O 1
ATOM 5720 N N . GLU A 1 720 ? 0.831 23.814 -25.132 1.00 93.06 720 GLU A N 1
ATOM 5721 C CA . GLU A 1 720 ? 2.060 23.135 -25.607 1.00 93.06 720 GLU A CA 1
ATOM 5722 C C . GLU A 1 720 ? 2.093 21.644 -25.205 1.00 93.06 720 GLU A C 1
ATOM 5724 O O . GLU A 1 720 ? 2.577 20.795 -25.954 1.00 93.06 720 GLU A O 1
ATOM 5729 N N . LEU A 1 721 ? 1.562 21.292 -24.027 1.00 91.75 721 LEU A N 1
ATOM 5730 C CA . LEU A 1 721 ? 1.503 19.901 -23.562 1.00 91.75 721 LEU A CA 1
ATOM 5731 C C . LEU A 1 721 ? 0.277 19.124 -24.060 1.00 91.75 721 LEU A C 1
ATOM 5733 O O . LEU A 1 721 ? 0.276 17.892 -23.985 1.00 91.75 721 LEU A O 1
ATOM 5737 N N . ARG A 1 722 ? -0.738 19.809 -24.598 1.00 90.31 722 ARG A N 1
ATOM 5738 C CA . ARG A 1 722 ? -2.034 19.241 -24.992 1.00 90.31 722 ARG A CA 1
ATOM 5739 C C . ARG A 1 722 ? -1.957 18.004 -25.895 1.00 90.31 722 ARG A C 1
ATOM 5741 O O . ARG A 1 722 ? -2.536 16.990 -25.500 1.00 90.31 722 ARG A O 1
ATOM 5748 N N . PRO A 1 723 ? -1.235 18.003 -27.035 1.00 91.31 723 PRO A N 1
ATOM 5749 C CA . PRO A 1 723 ? -1.121 16.810 -27.884 1.00 91.31 723 PRO A CA 1
ATOM 5750 C C . PRO A 1 723 ? -0.305 15.671 -27.245 1.00 91.31 723 PRO A C 1
ATOM 5752 O O . PRO A 1 723 ? -0.341 14.542 -27.726 1.00 91.31 723 PRO A O 1
ATOM 5755 N N . HIS A 1 724 ? 0.416 15.930 -26.150 1.00 92.00 724 HIS A N 1
ATOM 5756 C CA . HIS A 1 724 ? 1.301 14.962 -25.497 1.00 92.00 724 HIS A CA 1
ATOM 5757 C C . HIS A 1 724 ? 0.759 14.420 -24.165 1.00 92.00 724 HIS A C 1
ATOM 5759 O O . HIS A 1 724 ? 1.364 13.507 -23.596 1.00 92.00 724 HIS A O 1
ATOM 5765 N N . PHE A 1 725 ? -0.374 14.924 -23.658 1.00 91.19 725 PHE A N 1
ATOM 5766 C CA . PHE A 1 725 ? -0.905 14.544 -22.343 1.00 91.19 725 PHE A CA 1
ATOM 5767 C C . PHE A 1 725 ? -1.098 13.034 -22.160 1.00 91.19 725 PHE A C 1
ATOM 5769 O O . PHE A 1 725 ? -0.764 12.517 -21.094 1.00 91.19 725 PHE A O 1
ATOM 5776 N N . LEU A 1 726 ? -1.561 12.318 -23.190 1.00 90.81 726 LEU A N 1
ATOM 5777 C CA . LEU A 1 726 ? -1.718 10.862 -23.149 1.00 90.81 726 LEU A CA 1
ATOM 5778 C C . LEU A 1 726 ? -0.379 10.154 -22.877 1.00 90.81 726 LEU A C 1
ATOM 5780 O O . LEU A 1 726 ? -0.287 9.338 -21.963 1.00 90.81 726 LEU A O 1
ATOM 5784 N N . ALA A 1 727 ? 0.685 10.512 -23.603 1.00 91.75 727 ALA A N 1
ATOM 5785 C CA . ALA A 1 727 ? 2.022 9.949 -23.398 1.00 91.75 727 ALA A CA 1
ATOM 5786 C C . ALA A 1 727 ? 2.612 10.336 -22.027 1.00 91.75 727 ALA A C 1
ATOM 5788 O O . ALA A 1 727 ? 3.237 9.515 -21.349 1.00 91.75 727 ALA A O 1
ATOM 5789 N N . LEU A 1 728 ? 2.372 11.572 -21.576 1.00 92.12 728 LEU A N 1
ATOM 5790 C CA . LEU A 1 728 ? 2.820 12.052 -20.266 1.00 92.12 728 LEU A CA 1
ATOM 5791 C C . LEU A 1 728 ? 2.075 11.377 -19.102 1.00 92.12 728 LEU A C 1
ATOM 5793 O O . LEU A 1 728 ? 2.672 11.190 -18.043 1.00 92.12 728 LEU A O 1
ATOM 5797 N N . ALA A 1 729 ? 0.828 10.935 -19.294 1.00 92.25 729 ALA A N 1
ATOM 5798 C CA . ALA A 1 729 ? 0.072 10.189 -18.288 1.00 92.25 729 ALA A CA 1
ATOM 5799 C C . ALA A 1 729 ? 0.659 8.792 -17.998 1.00 92.25 729 ALA A C 1
ATOM 5801 O O . ALA A 1 729 ? 0.551 8.300 -16.875 1.00 92.25 729 ALA A O 1
ATOM 5802 N N . TYR A 1 730 ? 1.341 8.166 -18.965 1.00 90.88 730 TYR A N 1
ATOM 5803 C CA . TYR A 1 730 ? 2.095 6.926 -18.729 1.00 90.88 730 TYR A CA 1
ATOM 5804 C C . TYR A 1 730 ? 3.463 7.163 -18.060 1.00 90.88 730 TYR A C 1
ATOM 5806 O O . TYR A 1 730 ? 4.025 6.237 -17.475 1.00 90.88 730 TYR A O 1
ATOM 5814 N N . ASN A 1 731 ? 4.020 8.377 -18.109 1.00 91.50 731 ASN A N 1
ATOM 5815 C CA . ASN A 1 731 ? 5.378 8.644 -17.634 1.00 91.50 731 ASN A CA 1
ATOM 5816 C C . ASN A 1 731 ? 5.432 8.881 -16.109 1.00 91.50 731 ASN A C 1
ATOM 5818 O O . ASN A 1 731 ? 4.874 9.845 -15.582 1.00 91.50 731 ASN A O 1
ATOM 5822 N N . ALA A 1 732 ? 6.190 8.034 -15.403 1.00 87.88 732 ALA A N 1
ATOM 5823 C CA . ALA A 1 732 ? 6.323 8.031 -13.939 1.00 87.88 732 ALA A CA 1
ATOM 5824 C C . ALA A 1 732 ? 6.867 9.335 -13.314 1.00 87.88 732 ALA A C 1
ATOM 5826 O O . ALA A 1 732 ? 6.738 9.536 -12.107 1.00 87.88 732 ALA A O 1
ATOM 5827 N N . TYR A 1 733 ? 7.468 10.229 -14.105 1.00 88.19 733 TYR A N 1
ATOM 5828 C CA . TYR A 1 733 ? 7.889 11.556 -13.657 1.00 88.19 733 TYR A CA 1
ATOM 5829 C C . TYR A 1 733 ? 6.899 12.648 -14.075 1.00 88.19 733 TYR A C 1
ATOM 5831 O O . TYR A 1 733 ? 6.643 13.555 -13.280 1.00 88.19 733 TYR A O 1
ATOM 5839 N N . ALA A 1 734 ? 6.326 12.577 -15.279 1.00 91.50 734 ALA A N 1
ATOM 5840 C CA . ALA A 1 734 ? 5.389 13.581 -15.786 1.00 91.50 734 ALA A CA 1
ATOM 5841 C C . ALA A 1 734 ? 3.985 13.484 -15.164 1.00 91.50 734 ALA A C 1
ATOM 5843 O O . ALA A 1 734 ? 3.310 14.503 -15.066 1.00 91.50 734 ALA A O 1
ATOM 5844 N N . VAL A 1 735 ? 3.572 12.322 -14.646 1.00 92.19 735 VAL A N 1
ATOM 5845 C CA . VAL A 1 735 ? 2.304 12.113 -13.911 1.00 92.19 735 VAL A CA 1
ATOM 5846 C C . VAL A 1 735 ? 1.985 13.222 -12.897 1.00 92.19 735 VAL A C 1
ATOM 5848 O O . VAL A 1 735 ? 0.871 13.739 -12.843 1.00 92.19 735 VAL A O 1
ATOM 5851 N N . HIS A 1 736 ? 2.987 13.651 -12.126 1.00 92.50 736 HIS A N 1
ATOM 5852 C CA . HIS A 1 736 ? 2.843 14.702 -11.120 1.00 92.50 736 HIS A CA 1
ATOM 5853 C C . HIS A 1 736 ? 2.722 16.106 -11.730 1.00 92.50 736 HIS A C 1
ATOM 5855 O O . HIS A 1 736 ? 2.114 16.977 -11.115 1.00 92.50 736 HIS A O 1
ATOM 5861 N N . LEU A 1 737 ? 3.292 16.333 -12.918 1.00 93.44 737 LEU A N 1
ATOM 5862 C CA . LEU A 1 737 ? 3.090 17.559 -13.687 1.00 93.44 737 LEU A CA 1
ATOM 5863 C C . LEU A 1 737 ? 1.670 17.596 -14.260 1.00 93.44 737 LEU A C 1
ATOM 5865 O O . LEU A 1 737 ? 0.995 18.600 -14.078 1.00 93.44 737 LEU A O 1
ATOM 5869 N N . VAL A 1 738 ? 1.186 16.499 -14.858 1.00 94.06 738 VAL A N 1
ATOM 5870 C CA . VAL A 1 738 ? -0.183 16.420 -15.400 1.00 94.06 738 VAL A CA 1
ATOM 5871 C C . VAL A 1 738 ? -1.216 16.684 -14.300 1.00 94.06 738 VAL A C 1
ATOM 5873 O O . VAL A 1 738 ? -2.052 17.567 -14.471 1.00 94.06 738 VAL A O 1
ATOM 5876 N N . LYS A 1 739 ? -1.103 16.043 -13.123 1.00 94.44 739 LYS A N 1
ATOM 5877 C CA . LYS A 1 739 ? -1.970 16.373 -11.971 1.00 94.44 739 LYS A CA 1
ATOM 5878 C C . LYS A 1 739 ? -1.880 17.856 -11.574 1.00 94.44 739 LYS A C 1
ATOM 5880 O O . LYS A 1 739 ? -2.905 18.506 -11.417 1.00 94.44 739 LYS A O 1
ATOM 5885 N N . LYS A 1 740 ? -0.672 18.431 -11.512 1.00 93.00 740 LYS A N 1
ATOM 5886 C CA . LYS A 1 740 ? -0.473 19.851 -11.160 1.00 93.00 740 LYS A CA 1
ATOM 5887 C C . LYS A 1 740 ? -1.023 20.833 -12.210 1.00 93.00 740 LYS A C 1
ATOM 5889 O O . LYS A 1 740 ? -1.321 21.967 -11.846 1.00 93.00 740 LYS A O 1
ATOM 5894 N N . MET A 1 741 ? -1.184 20.420 -13.470 1.00 92.31 741 MET A N 1
ATOM 5895 C CA . MET A 1 741 ? -1.931 21.182 -14.480 1.00 92.31 741 MET A CA 1
ATOM 5896 C C . MET A 1 741 ? -3.444 21.078 -14.239 1.00 92.31 741 MET A C 1
ATOM 5898 O O . MET A 1 741 ? -4.123 22.100 -14.217 1.00 92.31 741 MET A O 1
ATOM 5902 N N . LEU A 1 742 ? -3.965 19.865 -14.014 1.00 93.62 742 LEU A N 1
ATOM 5903 C CA . LEU A 1 742 ? -5.398 19.610 -13.798 1.00 93.62 742 LEU A CA 1
ATOM 5904 C C . LEU A 1 742 ? -5.943 20.294 -12.533 1.00 93.62 742 LEU A C 1
ATOM 5906 O O . LEU A 1 742 ? -7.014 20.889 -12.597 1.00 93.62 742 LEU A O 1
ATOM 5910 N N . ASP A 1 743 ? -5.154 20.340 -11.450 1.00 91.69 743 ASP A N 1
ATOM 5911 C CA . ASP A 1 743 ? -5.381 21.139 -10.227 1.00 91.69 743 ASP A CA 1
ATOM 5912 C C . ASP A 1 743 ? -5.694 22.638 -10.484 1.00 91.69 743 ASP A C 1
ATOM 5914 O O . ASP A 1 743 ? -5.997 23.391 -9.556 1.00 91.69 743 ASP A O 1
ATOM 5918 N N . SER A 1 744 ? -5.481 23.142 -11.701 1.00 88.56 744 SER A N 1
ATOM 5919 C CA . SER A 1 744 ? -5.689 24.544 -12.084 1.00 88.56 744 SER A CA 1
ATOM 5920 C C . SER A 1 744 ? -6.203 24.708 -13.517 1.00 88.56 744 SER A C 1
ATOM 5922 O O . SER A 1 744 ? -6.104 25.797 -14.078 1.00 88.56 744 SER A O 1
ATOM 5924 N N . ALA A 1 745 ? -6.738 23.642 -14.114 1.00 90.38 745 ALA A N 1
ATOM 5925 C CA . ALA A 1 745 ? -7.344 23.697 -15.434 1.00 90.38 745 ALA A CA 1
ATOM 5926 C C . ALA A 1 745 ? -8.732 24.350 -15.352 1.00 90.38 745 ALA A C 1
ATOM 5928 O O . ALA A 1 745 ? -9.537 24.040 -14.472 1.00 90.38 745 ALA A O 1
ATOM 5929 N N . SER A 1 746 ? -9.050 25.222 -16.307 1.00 91.94 746 SER A N 1
ATOM 5930 C CA . SER A 1 746 ? -10.424 25.690 -16.504 1.00 91.94 746 SER A CA 1
ATOM 5931 C C . SER A 1 746 ? -11.358 24.522 -16.858 1.00 91.94 746 SER A C 1
ATOM 5933 O O . SER A 1 746 ? -10.929 23.501 -17.401 1.00 91.94 746 SER A O 1
ATOM 5935 N N . LYS A 1 747 ? -12.673 24.686 -16.641 1.00 90.81 747 LYS A N 1
ATOM 5936 C CA . LYS A 1 747 ? -13.679 23.671 -17.025 1.00 90.81 747 LYS A CA 1
ATOM 5937 C C . LYS A 1 747 ? -13.576 23.264 -18.508 1.00 90.81 747 LYS A C 1
ATOM 5939 O O . LYS A 1 747 ? -13.791 22.098 -18.831 1.00 90.81 747 LYS A O 1
ATOM 5944 N N . LYS A 1 748 ? -13.197 24.199 -19.396 1.00 91.62 748 LYS A N 1
ATOM 5945 C CA . LYS A 1 748 ? -12.952 23.934 -20.827 1.00 91.62 748 LYS A CA 1
ATOM 5946 C C . LYS A 1 748 ? -11.705 23.065 -21.042 1.00 91.62 748 LYS A C 1
ATOM 5948 O O . LYS A 1 748 ? -11.786 22.065 -21.747 1.00 91.62 748 LYS A O 1
ATOM 5953 N N . GLN A 1 749 ? -10.586 23.398 -20.396 1.00 93.62 749 GLN A N 1
ATOM 5954 C CA . GLN A 1 749 ? -9.342 22.618 -20.465 1.00 93.62 749 GLN A CA 1
ATOM 5955 C C . GLN A 1 749 ? -9.507 21.205 -19.886 1.00 93.62 749 GLN A C 1
ATOM 5957 O O . GLN A 1 749 ? -9.080 20.244 -20.518 1.00 93.62 749 GLN A O 1
ATOM 5962 N N . LEU A 1 750 ? -10.189 21.049 -18.743 1.00 93.19 750 LEU A N 1
ATOM 5963 C CA . LEU A 1 750 ? -10.491 19.733 -18.164 1.00 93.19 750 LEU A CA 1
ATOM 5964 C C . LEU A 1 750 ? -11.400 18.899 -19.084 1.00 93.19 750 LEU A C 1
ATOM 5966 O O . LEU A 1 750 ? -11.131 17.721 -19.308 1.00 93.19 750 LEU A O 1
ATOM 5970 N N . GLY A 1 751 ? -12.437 19.505 -19.674 1.00 90.62 751 GLY A N 1
ATOM 5971 C CA . GLY A 1 751 ? -13.297 18.830 -20.654 1.00 90.62 751 GLY A CA 1
ATOM 5972 C C . GLY A 1 751 ? -12.548 18.408 -21.926 1.00 90.62 751 GLY A C 1
ATOM 5973 O O . GLY A 1 751 ? -12.779 17.313 -22.440 1.00 90.62 751 GLY A O 1
ATOM 5974 N N . GLY A 1 752 ? -11.617 19.240 -22.404 1.00 90.81 752 GLY A N 1
ATOM 5975 C CA . GLY A 1 752 ? -10.726 18.922 -23.524 1.00 90.81 752 GLY A CA 1
ATOM 5976 C C . GLY A 1 752 ? -9.706 17.828 -23.194 1.00 90.81 752 GLY A C 1
ATOM 5977 O O . GLY A 1 752 ? -9.432 16.981 -24.039 1.00 90.81 752 GLY A O 1
ATOM 5978 N N . PHE A 1 753 ? -9.197 17.799 -21.960 1.00 93.56 753 PHE A N 1
ATOM 5979 C CA . PHE A 1 753 ? -8.320 16.740 -21.460 1.00 93.56 753 PHE A CA 1
ATOM 5980 C C . PHE A 1 753 ? -9.047 15.393 -21.389 1.00 93.56 753 PHE A C 1
ATOM 5982 O O . PHE A 1 753 ? -8.554 14.411 -21.933 1.00 93.56 753 PHE A O 1
ATOM 5989 N N . ILE A 1 754 ? -10.244 15.352 -20.792 1.00 91.81 754 ILE A N 1
ATOM 5990 C CA . ILE A 1 754 ? -11.083 14.141 -20.728 1.00 91.81 754 ILE A CA 1
ATOM 5991 C C . ILE A 1 754 ? -11.425 13.649 -22.143 1.00 91.81 754 ILE A C 1
ATOM 5993 O O . ILE A 1 754 ? -11.246 12.470 -22.437 1.00 91.81 754 ILE A O 1
ATOM 5997 N N . SER A 1 755 ? -11.764 14.565 -23.058 1.00 88.75 755 SER A N 1
ATOM 5998 C CA . SER A 1 755 ? -12.000 14.240 -24.476 1.00 88.75 755 SER A CA 1
ATOM 5999 C C . SER A 1 755 ? -10.788 13.609 -25.178 1.00 88.75 755 SER A C 1
ATOM 6001 O O . SER A 1 755 ? -10.975 12.903 -26.165 1.00 88.75 755 SER A O 1
ATOM 6003 N N . ALA A 1 756 ? -9.565 13.864 -24.696 1.00 90.31 756 ALA A N 1
ATOM 6004 C CA . ALA A 1 756 ? -8.316 13.295 -25.208 1.00 90.31 756 ALA A CA 1
ATOM 6005 C C . ALA A 1 756 ? -7.890 11.992 -24.493 1.00 90.31 756 ALA A C 1
ATOM 6007 O O . ALA A 1 756 ? -6.930 11.351 -24.919 1.00 90.31 756 ALA A O 1
ATOM 6008 N N . LEU A 1 757 ? -8.593 11.582 -23.427 1.00 90.56 757 LEU A N 1
ATOM 6009 C CA . LEU A 1 757 ? -8.448 10.252 -22.818 1.00 90.56 757 LEU A CA 1
ATOM 6010 C C . LEU A 1 757 ? -9.336 9.191 -23.483 1.00 90.56 757 LEU A C 1
ATOM 6012 O O . LEU A 1 757 ? -9.114 8.003 -23.256 1.00 90.56 757 LEU A O 1
ATOM 6016 N N . HIS A 1 758 ? -10.324 9.602 -24.281 1.00 87.69 758 HIS A N 1
ATOM 6017 C CA . HIS A 1 758 ? -11.255 8.698 -24.954 1.00 87.69 758 HIS A CA 1
ATOM 6018 C C . HIS A 1 758 ? -10.513 7.656 -25.811 1.00 87.69 758 HIS A C 1
ATOM 6020 O O . HIS A 1 758 ? -9.504 7.949 -26.460 1.00 87.69 758 HIS A O 1
ATOM 6026 N N . GLY A 1 759 ? -10.969 6.409 -25.747 1.00 87.81 759 GLY A N 1
ATOM 6027 C CA . GLY A 1 759 ? -10.314 5.233 -26.315 1.00 87.81 759 GLY A CA 1
ATOM 6028 C C . GLY A 1 759 ? -9.153 4.668 -25.474 1.00 87.81 759 GLY A C 1
ATOM 6029 O O . GLY A 1 759 ? -8.641 3.581 -25.783 1.00 87.81 759 GLY A O 1
ATOM 6030 N N . HIS A 1 760 ? -8.731 5.370 -24.418 1.00 92.62 760 HIS A N 1
ATOM 6031 C CA . HIS A 1 760 ? -7.517 5.091 -23.647 1.00 92.62 760 HIS A CA 1
ATOM 6032 C C . HIS A 1 760 ? -7.734 4.976 -22.128 1.00 92.62 760 HIS A C 1
ATOM 6034 O O . HIS A 1 760 ? -6.779 4.653 -21.413 1.00 92.62 760 HIS A O 1
ATOM 6040 N N . VAL A 1 761 ? -8.958 5.150 -21.620 1.00 93.88 761 VAL A N 1
ATOM 6041 C CA . VAL A 1 761 ? -9.275 5.111 -20.182 1.00 93.88 761 VAL A CA 1
ATOM 6042 C C . VAL A 1 761 ? -9.014 3.715 -19.606 1.00 93.88 761 VAL A C 1
ATOM 6044 O O . VAL A 1 761 ? -8.280 3.580 -18.625 1.00 93.88 761 VAL A O 1
ATOM 6047 N N . ALA A 1 762 ? -9.506 2.651 -20.250 1.00 94.06 762 ALA A N 1
ATOM 6048 C CA . ALA A 1 762 ? -9.260 1.273 -19.803 1.00 94.06 762 ALA A CA 1
ATOM 6049 C C . ALA A 1 762 ? -7.768 0.845 -19.874 1.00 94.06 762 ALA A C 1
ATOM 6051 O O . ALA A 1 762 ? -7.278 0.187 -18.949 1.00 94.06 762 ALA A O 1
ATOM 6052 N N . PRO A 1 763 ? -6.992 1.176 -20.929 1.00 94.69 763 PRO A N 1
ATOM 6053 C CA . PRO A 1 763 ? -5.528 1.073 -20.915 1.00 94.69 763 PRO A CA 1
ATOM 6054 C C . PRO A 1 763 ? -4.844 1.819 -19.754 1.00 94.69 763 PRO A C 1
ATOM 6056 O O . PRO A 1 763 ? -4.002 1.228 -19.075 1.00 94.69 763 PRO A O 1
ATOM 6059 N N . LEU A 1 764 ? -5.235 3.070 -19.479 1.00 95.06 764 LEU A N 1
ATOM 6060 C CA . LEU A 1 764 ? -4.648 3.890 -18.414 1.00 95.06 764 LEU A CA 1
ATOM 6061 C C . LEU A 1 764 ? -4.974 3.356 -17.013 1.00 95.06 764 LEU A C 1
ATOM 6063 O O . LEU A 1 764 ? -4.066 3.250 -16.190 1.00 95.06 764 LEU A O 1
ATOM 6067 N N . LEU A 1 765 ? -6.223 2.960 -16.738 1.00 95.00 765 LEU A N 1
ATOM 6068 C CA . LEU A 1 765 ? -6.625 2.375 -15.449 1.00 95.00 765 LEU A CA 1
ATOM 6069 C C . LEU A 1 765 ? -5.884 1.068 -15.136 1.00 95.00 765 LEU A C 1
ATOM 6071 O O . LEU A 1 765 ? -5.536 0.807 -13.987 1.00 95.00 765 LEU A O 1
ATOM 6075 N N . ARG A 1 766 ? -5.544 0.283 -16.165 1.00 93.75 766 ARG A N 1
ATOM 6076 C CA . ARG A 1 766 ? -4.699 -0.918 -16.040 1.00 93.75 766 ARG A CA 1
ATOM 6077 C C . ARG A 1 766 ? -3.203 -0.599 -15.874 1.00 93.75 766 ARG A C 1
ATOM 6079 O O . ARG A 1 766 ? -2.396 -1.533 -15.812 1.00 93.75 766 ARG A O 1
ATOM 6086 N N . HIS A 1 767 ? -2.804 0.674 -15.789 1.00 92.88 767 HIS A N 1
ATOM 6087 C CA . HIS A 1 767 ? -1.420 1.116 -15.610 1.00 92.88 767 HIS A CA 1
ATOM 6088 C C . HIS A 1 767 ? -1.185 1.803 -14.252 1.00 92.88 767 HIS A C 1
ATOM 6090 O O . HIS A 1 767 ? -1.928 2.696 -13.846 1.00 92.88 767 HIS A O 1
ATOM 6096 N N . MET A 1 768 ? -0.089 1.439 -13.573 1.00 90.31 768 MET A N 1
ATOM 6097 C CA . MET A 1 768 ? 0.269 1.955 -12.238 1.00 90.31 768 MET A CA 1
ATOM 6098 C C . MET A 1 768 ? 0.396 3.479 -12.173 1.00 90.31 768 MET A C 1
ATOM 6100 O O . MET A 1 768 ? 0.080 4.079 -11.154 1.00 90.31 768 MET A O 1
ATOM 6104 N N . VAL A 1 769 ? 0.860 4.103 -13.257 1.00 91.06 769 VAL A N 1
ATOM 6105 C CA . VAL A 1 769 ? 1.029 5.561 -13.337 1.00 91.06 769 VAL A CA 1
ATOM 6106 C C . VAL A 1 769 ? -0.204 6.231 -13.952 1.00 91.06 769 VAL A C 1
ATOM 6108 O O . VAL A 1 769 ? -0.666 7.254 -13.452 1.00 91.06 769 VAL A O 1
ATOM 6111 N N . GLY A 1 770 ? -0.758 5.627 -15.010 1.00 93.12 770 GLY A N 1
ATOM 6112 C CA . GLY A 1 770 ? -1.849 6.208 -15.801 1.00 93.12 770 GLY A CA 1
ATOM 6113 C C . GLY A 1 770 ? -3.163 6.293 -15.032 1.00 93.12 770 GLY A C 1
ATOM 6114 O O . GLY A 1 770 ? -3.871 7.295 -15.114 1.00 93.12 770 GLY A O 1
ATOM 6115 N N . SER A 1 771 ? -3.446 5.284 -14.208 1.00 95.25 771 SER A N 1
ATOM 6116 C CA . SER A 1 771 ? -4.647 5.222 -13.375 1.00 95.25 771 SER A CA 1
ATOM 6117 C C . SER A 1 771 ? -4.753 6.400 -12.401 1.00 95.25 771 SER A C 1
ATOM 6119 O O . SER A 1 771 ? -5.837 6.933 -12.207 1.00 95.25 771 SER A O 1
ATOM 6121 N N . VAL A 1 772 ? -3.620 6.887 -11.880 1.00 95.44 772 VAL A N 1
ATOM 6122 C CA . VAL A 1 772 ? -3.541 8.042 -10.963 1.00 95.44 772 VAL A CA 1
ATOM 6123 C C . VAL A 1 772 ? -3.864 9.373 -11.664 1.00 95.44 772 VAL A C 1
ATOM 6125 O O . VAL A 1 772 ? -4.191 10.359 -10.998 1.00 95.44 772 VAL A O 1
ATOM 6128 N N . VAL A 1 773 ? -3.774 9.417 -13.000 1.00 95.50 773 VAL A N 1
ATOM 6129 C CA . VAL A 1 773 ? -4.195 10.560 -13.828 1.00 95.50 773 VAL A CA 1
ATOM 6130 C C . VAL A 1 773 ? -5.681 10.473 -14.154 1.00 95.50 773 VAL A C 1
ATOM 6132 O O . VAL A 1 773 ? -6.379 11.472 -14.002 1.00 95.50 773 VAL A O 1
ATOM 6135 N N . VAL A 1 774 ? -6.171 9.288 -14.544 1.00 96.38 774 VAL A N 1
ATOM 6136 C CA . VAL A 1 774 ? -7.604 9.055 -14.802 1.00 96.38 774 VAL A CA 1
ATOM 6137 C C . VAL A 1 774 ? -8.425 9.329 -13.549 1.00 96.38 774 VAL A C 1
ATOM 6139 O O . VAL A 1 774 ? -9.370 10.104 -13.618 1.00 96.38 774 VAL A O 1
ATOM 6142 N N . GLU A 1 775 ? -8.029 8.772 -12.401 1.00 95.69 775 GLU A N 1
ATOM 6143 C CA . GLU A 1 775 ? -8.711 9.022 -11.129 1.00 95.69 775 GLU A CA 1
ATOM 6144 C C . GLU A 1 775 ? -8.719 10.511 -10.791 1.00 95.69 775 GLU A C 1
ATOM 6146 O O . GLU A 1 775 ? -9.735 11.027 -10.364 1.00 95.69 775 GLU A O 1
ATOM 6151 N N . HIS A 1 776 ? -7.635 11.243 -11.045 1.00 96.38 776 HIS A N 1
ATOM 6152 C CA . HIS A 1 776 ? -7.595 12.670 -10.731 1.00 96.38 776 HIS A CA 1
ATOM 6153 C C . HIS A 1 776 ? -8.454 13.536 -11.657 1.00 96.38 776 HIS A C 1
ATOM 6155 O O . HIS A 1 776 ? -9.071 14.505 -11.220 1.00 96.38 776 HIS A O 1
ATOM 6161 N N . ALA A 1 777 ? -8.513 13.183 -12.942 1.00 95.62 777 ALA A N 1
ATOM 6162 C CA . ALA A 1 777 ? -9.453 13.797 -13.870 1.00 95.62 777 ALA A CA 1
ATOM 6163 C C . ALA A 1 777 ? -10.901 13.457 -13.480 1.00 95.62 777 ALA A C 1
ATOM 6165 O O . ALA A 1 777 ? -11.764 14.328 -13.550 1.00 95.62 777 ALA A O 1
ATOM 6166 N N . TYR A 1 778 ? -11.146 12.229 -13.009 1.00 95.62 778 TYR A N 1
ATOM 6167 C CA . TYR A 1 778 ? -12.432 11.786 -12.485 1.00 95.62 778 TYR A CA 1
ATOM 6168 C C . TYR A 1 778 ? -12.802 12.530 -11.194 1.00 95.62 778 TYR A C 1
ATOM 6170 O O . TYR A 1 778 ? -13.874 13.109 -11.161 1.00 95.62 778 TYR A O 1
ATOM 6178 N N . GLU A 1 779 ? -11.937 12.641 -10.178 1.00 94.56 779 GLU A N 1
ATOM 6179 C CA . GLU A 1 779 ? -12.156 13.436 -8.951 1.00 94.56 779 GLU A CA 1
ATOM 6180 C C . GLU A 1 779 ? -12.726 14.830 -9.285 1.00 94.56 779 GLU A C 1
ATOM 6182 O O . GLU A 1 779 ? -13.798 15.206 -8.796 1.00 94.56 779 GLU A O 1
ATOM 6187 N N . LEU A 1 780 ? -12.041 15.542 -10.192 1.00 93.88 780 LEU A N 1
ATOM 6188 C CA . LEU A 1 780 ? -12.338 16.911 -10.631 1.00 93.88 780 LEU A CA 1
ATOM 6189 C C . LEU A 1 780 ? -13.526 17.033 -11.611 1.00 93.88 780 LEU A C 1
ATOM 6191 O O . LEU A 1 780 ? -14.014 18.141 -11.842 1.00 93.88 780 LEU A O 1
ATOM 6195 N N . ALA A 1 781 ? -13.995 15.935 -12.208 1.00 92.25 781 ALA A N 1
ATOM 6196 C CA . ALA A 1 781 ? -15.033 15.959 -13.236 1.00 92.25 781 ALA A CA 1
ATOM 6197 C C . ALA A 1 781 ? -16.447 16.246 -12.685 1.00 92.25 781 ALA A C 1
ATOM 6199 O O . ALA A 1 781 ? -16.829 15.824 -11.586 1.00 92.25 781 ALA A O 1
ATOM 6200 N N . SER A 1 782 ? -17.261 16.924 -13.503 1.00 91.12 782 SER A N 1
ATOM 6201 C CA . SER A 1 782 ? -18.715 17.027 -13.313 1.00 91.12 782 SER A CA 1
ATOM 6202 C C . SER A 1 782 ? -19.400 15.674 -13.542 1.00 91.12 782 SER A C 1
ATOM 6204 O O . SER A 1 782 ? -18.812 14.786 -14.152 1.00 91.12 782 SER A O 1
ATOM 6206 N N . ALA A 1 783 ? -20.653 15.511 -13.100 1.00 88.12 783 ALA A N 1
ATOM 6207 C CA . ALA A 1 783 ? -21.391 14.247 -13.224 1.00 88.12 783 ALA A CA 1
ATOM 6208 C C . ALA A 1 783 ? -21.402 13.685 -14.664 1.00 88.12 783 ALA A C 1
ATOM 6210 O O . ALA A 1 783 ? -20.986 12.550 -14.874 1.00 88.12 783 ALA A O 1
ATOM 6211 N N . ALA A 1 784 ? -21.738 14.504 -15.666 1.00 86.06 784 ALA A N 1
ATOM 6212 C CA . ALA A 1 784 ? -21.700 14.092 -17.075 1.00 86.06 784 ALA A CA 1
ATOM 6213 C C . ALA A 1 784 ? -20.289 13.672 -17.547 1.00 86.06 784 ALA A C 1
ATOM 6215 O O . ALA A 1 784 ? -20.136 12.685 -18.259 1.00 86.06 784 ALA A O 1
ATOM 6216 N N . LYS A 1 785 ? -19.231 14.368 -17.103 1.00 89.12 785 LYS A N 1
ATOM 6217 C CA . LYS A 1 785 ? -17.838 14.017 -17.444 1.00 89.12 785 LYS A CA 1
ATOM 6218 C C . LYS A 1 785 ? -17.294 12.818 -16.652 1.00 89.12 785 LYS A C 1
ATOM 6220 O O . LYS A 1 785 ? -16.346 12.184 -17.102 1.00 89.12 785 LYS A O 1
ATOM 6225 N N . LYS A 1 786 ? -17.909 12.470 -15.516 1.00 91.06 786 LYS A N 1
ATOM 6226 C CA . LYS A 1 786 ? -17.712 11.184 -14.826 1.00 91.06 786 LYS A CA 1
ATOM 6227 C C . LYS A 1 786 ? -18.357 10.047 -15.616 1.00 91.06 786 LYS A C 1
ATOM 6229 O O . LYS A 1 786 ? -17.713 9.020 -15.793 1.00 91.06 786 LYS A O 1
ATOM 6234 N N . GLN A 1 787 ? -19.559 10.263 -16.152 1.00 87.38 787 GLN A N 1
ATOM 6235 C CA . GLN A 1 787 ? -20.259 9.270 -16.969 1.00 87.38 787 GLN A CA 1
ATOM 6236 C C . GLN A 1 787 ? -19.537 8.993 -18.298 1.00 87.38 787 GLN A C 1
ATOM 6238 O O . GLN A 1 787 ? -19.326 7.833 -18.632 1.00 87.38 787 GLN A O 1
ATOM 6243 N N . GLU A 1 788 ? -19.024 10.019 -18.988 1.00 87.31 788 GLU A N 1
ATOM 6244 C CA . GLU A 1 788 ? -18.165 9.862 -20.182 1.00 87.31 788 GLU A CA 1
ATOM 6245 C C . GLU A 1 788 ? -16.943 8.957 -19.937 1.00 87.31 788 GLU A C 1
ATOM 6247 O O . GLU A 1 788 ? -16.608 8.126 -20.779 1.00 87.31 788 GLU A O 1
ATOM 6252 N N . LEU A 1 789 ? -16.306 9.067 -18.764 1.00 91.25 789 LEU A N 1
ATOM 6253 C CA . LEU A 1 789 ? -15.175 8.214 -18.373 1.00 91.25 789 LEU A CA 1
ATOM 6254 C C . LEU A 1 789 ? -15.585 6.786 -17.968 1.00 91.25 789 LEU A C 1
ATOM 6256 O O . LEU A 1 789 ? -14.731 5.902 -17.964 1.00 91.25 789 LEU A O 1
ATOM 6260 N N . LEU A 1 790 ? -16.851 6.559 -17.608 1.00 91.50 790 LEU A N 1
ATOM 6261 C CA . LEU A 1 790 ? -17.383 5.254 -17.201 1.00 91.50 790 LEU A CA 1
ATOM 6262 C C . LEU A 1 790 ? -17.959 4.463 -18.382 1.00 91.50 790 LEU A C 1
ATOM 6264 O O . LEU A 1 790 ? -17.729 3.260 -18.461 1.00 91.50 790 LEU A O 1
ATOM 6268 N N . LEU A 1 791 ? -18.642 5.128 -19.320 1.00 88.44 791 LEU A N 1
ATOM 6269 C CA . LEU A 1 791 ? -19.271 4.501 -20.490 1.00 88.44 791 LEU A CA 1
ATOM 6270 C C . LEU A 1 791 ? -18.254 3.724 -21.350 1.00 88.44 791 LEU A C 1
ATOM 6272 O O . LEU A 1 791 ? -18.529 2.593 -21.746 1.00 88.44 791 LEU A O 1
ATOM 6276 N N . GLU A 1 792 ? -17.039 4.258 -21.541 1.00 88.75 792 GLU A N 1
ATOM 6277 C CA . GLU A 1 792 ? -15.932 3.553 -22.220 1.00 88.75 792 GLU A CA 1
ATOM 6278 C C . GLU A 1 792 ? -15.551 2.215 -21.550 1.00 88.75 792 GLU A C 1
ATOM 6280 O O . GLU A 1 792 ? -15.001 1.327 -22.200 1.00 88.75 792 GLU A O 1
ATOM 6285 N N . LEU A 1 793 ? -15.805 2.062 -20.248 1.00 92.56 793 LEU A N 1
ATOM 6286 C CA . LEU A 1 793 ? -15.416 0.886 -19.464 1.00 92.56 793 LEU A CA 1
ATOM 6287 C C . LEU A 1 793 ? -16.488 -0.213 -19.474 1.00 92.56 793 LEU A C 1
ATOM 6289 O O . LEU A 1 793 ? -16.221 -1.315 -18.990 1.00 92.56 793 LEU A O 1
ATOM 6293 N N . TYR A 1 794 ? -17.683 0.082 -19.996 1.00 91.00 794 TYR A N 1
ATOM 6294 C CA . TYR A 1 794 ? -18.818 -0.840 -20.036 1.00 91.00 794 TYR A CA 1
ATOM 6295 C C . TYR A 1 794 ? -18.833 -1.697 -21.309 1.00 91.00 794 TYR A C 1
ATOM 6297 O O . TYR A 1 794 ? -19.057 -2.904 -21.223 1.00 91.00 794 TYR A O 1
ATOM 6305 N N . SER A 1 795 ? -18.583 -1.113 -22.487 1.00 89.06 795 SER A N 1
ATOM 6306 C CA . SER A 1 795 ? -18.619 -1.849 -23.758 1.00 89.06 795 SER A CA 1
ATOM 6307 C C . SER A 1 795 ? -17.626 -1.333 -24.803 1.00 89.06 795 SER A C 1
ATOM 6309 O O . SER A 1 795 ? -17.188 -0.182 -24.795 1.00 89.06 795 SER A O 1
ATOM 6311 N N . THR A 1 796 ? -17.283 -2.207 -25.750 1.00 84.88 796 THR A N 1
ATOM 6312 C CA . THR A 1 796 ? -16.492 -1.881 -26.949 1.00 84.88 796 THR A CA 1
ATOM 6313 C C . THR A 1 796 ? -17.184 -0.842 -27.830 1.00 84.88 796 THR A C 1
ATOM 6315 O O . THR A 1 796 ? -16.528 -0.031 -28.471 1.00 84.88 796 THR A O 1
ATOM 6318 N N . GLU A 1 797 ? -18.507 -0.867 -27.834 1.00 82.50 797 GLU A N 1
ATOM 6319 C CA . GLU A 1 797 ? -19.408 -0.072 -28.644 1.00 82.50 797 GLU A CA 1
ATOM 6320 C C . GLU A 1 797 ? -19.405 1.387 -28.146 1.00 82.50 797 GLU A C 1
ATOM 6322 O O . GLU A 1 797 ? -19.096 2.300 -28.911 1.00 82.50 797 GLU A O 1
ATOM 6327 N N . LEU A 1 798 ? -19.586 1.597 -26.835 1.00 82.38 798 LEU A N 1
ATOM 6328 C CA . LEU A 1 798 ? -19.452 2.904 -26.169 1.00 82.38 798 LEU A CA 1
ATOM 6329 C C . LEU A 1 798 ? -18.020 3.461 -26.216 1.00 82.38 798 LEU A C 1
ATOM 6331 O O . LEU A 1 798 ? -17.811 4.672 -26.162 1.00 82.38 798 LEU A O 1
ATOM 6335 N N . LYS A 1 799 ? -17.019 2.582 -26.329 1.00 83.06 799 LYS A N 1
ATOM 6336 C CA . LYS A 1 799 ? -15.622 2.970 -26.532 1.00 83.06 799 LYS A CA 1
ATOM 6337 C C . LYS A 1 799 ? -15.336 3.492 -27.952 1.00 83.06 799 LYS A C 1
ATOM 6339 O O . LYS A 1 799 ? -14.417 4.293 -28.113 1.00 83.06 799 LYS A O 1
ATOM 6344 N N . LEU A 1 800 ? -16.046 3.001 -28.969 1.00 78.56 800 LEU A N 1
ATOM 6345 C CA . LEU A 1 800 ? -15.789 3.322 -30.379 1.00 78.56 800 LEU A CA 1
ATOM 6346 C C . LEU A 1 800 ? -16.648 4.484 -30.895 1.00 78.56 800 LEU A C 1
ATOM 6348 O O . LEU A 1 800 ? -16.157 5.298 -31.674 1.00 78.56 800 LEU A O 1
ATOM 6352 N N . PHE A 1 801 ? -17.906 4.576 -30.460 1.00 75.25 801 PHE A N 1
ATOM 6353 C CA . PHE A 1 801 ? -18.867 5.552 -30.973 1.00 75.25 801 PHE A CA 1
ATOM 6354 C C . PHE A 1 801 ? -19.103 6.680 -29.967 1.00 75.25 801 PHE A C 1
ATOM 6356 O O . PHE A 1 801 ? -19.972 6.598 -29.098 1.00 75.25 801 PHE A O 1
ATOM 6363 N N . LYS A 1 802 ? -18.331 7.763 -30.108 1.00 66.62 802 LYS A N 1
ATOM 6364 C CA . LYS A 1 802 ? -18.373 8.924 -29.206 1.00 66.62 802 LYS A CA 1
ATOM 6365 C C . LYS A 1 802 ? -19.756 9.584 -29.110 1.00 66.62 802 LYS A C 1
ATOM 6367 O O . LYS A 1 802 ? -20.096 10.140 -28.069 1.00 66.62 802 LYS A O 1
ATOM 6372 N N . ASP A 1 803 ? -20.572 9.497 -30.153 1.00 66.25 803 ASP A N 1
ATOM 6373 C CA . ASP A 1 803 ? -21.894 10.134 -30.184 1.00 66.25 803 ASP A CA 1
ATOM 6374 C C . ASP A 1 803 ? -22.923 9.407 -29.291 1.00 66.25 803 ASP A C 1
ATOM 6376 O O . ASP A 1 803 ? -23.849 10.038 -28.774 1.00 66.25 803 ASP A O 1
ATOM 6380 N N . LEU A 1 804 ? -22.680 8.125 -28.967 1.00 64.00 804 LEU A N 1
ATOM 6381 C CA . LEU A 1 804 ? -23.426 7.357 -27.955 1.00 64.00 804 LEU A CA 1
ATOM 6382 C C . LEU A 1 804 ? -23.084 7.759 -26.505 1.00 64.00 804 LEU A C 1
ATOM 6384 O O . LEU A 1 804 ? -23.645 7.206 -25.563 1.00 64.00 804 LEU A O 1
ATOM 6388 N N . VAL A 1 805 ? -22.148 8.691 -26.294 1.00 57.00 805 VAL A N 1
ATOM 6389 C CA . VAL A 1 805 ? -21.653 9.086 -24.959 1.00 57.00 805 VAL A CA 1
ATOM 6390 C C . VAL A 1 805 ? -22.427 10.288 -24.385 1.00 57.00 805 VAL A C 1
ATOM 6392 O O . VAL A 1 805 ? -22.240 10.668 -23.233 1.00 57.00 805 VAL A O 1
ATOM 6395 N N . SER A 1 806 ? -23.349 10.864 -25.162 1.00 60.38 806 SER A N 1
ATOM 6396 C CA . SER A 1 806 ? -24.223 11.989 -24.782 1.00 60.38 806 SER A CA 1
ATOM 6397 C C . SER A 1 806 ? -25.434 11.601 -23.908 1.00 60.38 806 SER A C 1
ATOM 6399 O O . SER A 1 806 ? -26.324 12.418 -23.679 1.00 60.38 806 SER A O 1
ATOM 6401 N N . LEU A 1 807 ? -25.474 10.359 -23.417 1.00 61.97 807 LEU A N 1
ATOM 6402 C CA . LEU A 1 807 ? -26.572 9.803 -22.627 1.00 61.97 807 LEU A CA 1
ATOM 6403 C C . LEU A 1 807 ? -26.700 10.468 -21.246 1.00 61.97 807 LEU A C 1
ATOM 6405 O O . 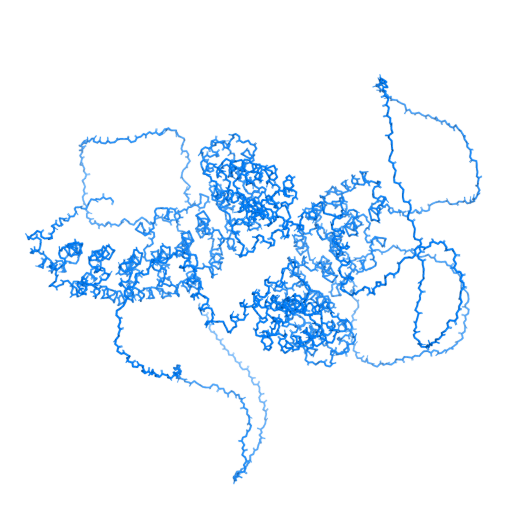LEU A 1 807 ? -25.721 10.616 -20.513 1.00 61.97 807 LEU A O 1
ATOM 6409 N N . ASN A 1 808 ? -27.936 10.812 -20.872 1.00 65.75 808 ASN A N 1
ATOM 6410 C CA . ASN A 1 808 ? -28.282 11.308 -19.532 1.00 65.75 808 ASN A CA 1
ATOM 6411 C C . ASN A 1 808 ? -28.444 10.157 -18.518 1.00 65.75 808 ASN A C 1
ATOM 6413 O O . ASN A 1 808 ? -28.500 10.382 -17.308 1.00 65.75 808 ASN A O 1
ATOM 6417 N N . GLU A 1 809 ? -28.522 8.922 -19.013 1.00 72.62 809 GLU A N 1
ATOM 6418 C CA . GLU A 1 809 ? -28.691 7.690 -18.253 1.00 72.62 809 GLU A CA 1
ATOM 6419 C C . GLU A 1 809 ? -27.486 7.421 -17.337 1.00 72.62 809 GLU A C 1
ATOM 6421 O O . GLU A 1 809 ? -26.338 7.326 -17.782 1.00 72.62 809 GLU A O 1
ATOM 6426 N N . SER A 1 810 ? -27.748 7.290 -16.032 1.00 71.12 810 SER A N 1
ATOM 6427 C CA . SER A 1 810 ? -26.693 7.223 -15.009 1.00 71.12 810 SER A CA 1
ATOM 6428 C C . SER A 1 810 ? -26.280 5.800 -14.612 1.00 71.12 810 SER A C 1
ATOM 6430 O O . SER A 1 810 ? -25.122 5.598 -14.243 1.00 71.12 810 SER A O 1
ATOM 6432 N N . ARG A 1 811 ? -27.179 4.811 -14.713 1.00 81.69 811 ARG A N 1
ATOM 6433 C CA . ARG A 1 811 ? -26.929 3.416 -14.302 1.00 81.69 811 ARG A CA 1
ATOM 6434 C C . ARG A 1 811 ? -26.617 2.547 -15.514 1.00 81.69 811 ARG A C 1
ATOM 6436 O O . ARG A 1 811 ? -27.164 2.759 -16.596 1.00 81.69 811 ARG A O 1
ATOM 6443 N N . LEU A 1 812 ? -25.802 1.511 -15.320 1.00 87.00 812 LEU A N 1
ATOM 6444 C CA . LEU A 1 812 ? -25.448 0.583 -16.401 1.00 87.00 812 LEU A CA 1
ATOM 6445 C C . LEU A 1 812 ? -26.668 -0.132 -17.014 1.00 87.00 812 LEU A C 1
ATOM 6447 O O . LEU A 1 812 ? -26.720 -0.308 -18.228 1.00 87.00 812 LEU A O 1
ATOM 6451 N N . LEU A 1 813 ? -27.662 -0.502 -16.200 1.00 86.25 813 LEU A N 1
ATOM 6452 C CA . LEU A 1 813 ? -28.891 -1.149 -16.677 1.00 86.25 813 LEU A CA 1
ATOM 6453 C C . LEU A 1 813 ? -29.674 -0.253 -17.649 1.00 86.25 813 LEU A C 1
ATOM 6455 O O . LEU A 1 813 ? -30.039 -0.706 -18.729 1.00 86.25 813 LEU A O 1
ATOM 6459 N N . ASP A 1 814 ? -29.870 1.019 -17.297 1.00 86.69 814 ASP A N 1
ATOM 6460 C CA . ASP A 1 814 ? -30.616 1.986 -18.108 1.00 86.69 814 ASP A CA 1
ATOM 6461 C C . ASP A 1 814 ? -29.930 2.190 -19.481 1.00 86.69 814 ASP A C 1
ATOM 6463 O O . ASP A 1 814 ? -30.576 2.148 -20.530 1.00 86.69 814 ASP A O 1
ATOM 6467 N N . VAL A 1 815 ? -28.594 2.321 -19.475 1.00 84.94 815 VAL A N 1
ATOM 6468 C CA . VAL A 1 815 ? -27.752 2.418 -20.684 1.00 84.94 815 VAL A CA 1
ATOM 6469 C C . VAL A 1 815 ? -27.844 1.150 -21.539 1.00 84.94 815 VAL A C 1
ATOM 6471 O O . VAL A 1 815 ? -27.963 1.241 -22.761 1.00 84.94 815 VAL A O 1
ATOM 6474 N N . MET A 1 816 ? -27.802 -0.034 -20.918 1.00 87.00 816 MET A N 1
ATOM 6475 C CA . MET A 1 816 ? -27.915 -1.309 -21.629 1.00 87.00 816 MET A CA 1
ATOM 6476 C C . MET A 1 816 ? -29.270 -1.466 -22.319 1.00 87.00 816 MET A C 1
ATOM 6478 O O . MET A 1 816 ? -29.295 -1.862 -23.482 1.00 87.00 816 MET A O 1
ATOM 6482 N N . SER A 1 817 ? -30.368 -1.127 -21.639 1.00 86.69 817 SER A N 1
ATOM 6483 C CA . SER A 1 817 ? -31.717 -1.180 -22.212 1.00 86.69 817 SER A CA 1
ATOM 6484 C C . SER A 1 817 ? -31.858 -0.222 -23.396 1.00 86.69 817 SER A C 1
ATOM 6486 O O . SER A 1 817 ? -32.250 -0.640 -24.482 1.00 86.69 817 SER A O 1
ATOM 6488 N N . LYS A 1 818 ? -31.462 1.047 -23.220 1.00 84.75 818 LYS A N 1
ATOM 6489 C CA . LYS A 1 818 ? -31.602 2.099 -24.241 1.00 84.75 818 LYS A CA 1
ATOM 6490 C C . LYS A 1 818 ? -30.743 1.871 -25.491 1.00 84.75 818 LYS A C 1
ATOM 6492 O O . LYS A 1 818 ? -31.135 2.281 -26.578 1.00 84.75 818 LYS A O 1
ATOM 6497 N N . LEU A 1 819 ? -29.586 1.222 -25.348 1.00 83.31 819 LEU A N 1
ATOM 6498 C CA . LEU A 1 819 ? -28.693 0.871 -26.460 1.00 83.31 819 LEU A CA 1
ATOM 6499 C C . LEU A 1 819 ? -28.807 -0.601 -26.904 1.00 83.31 819 LEU A C 1
ATOM 6501 O O . LEU A 1 819 ? -27.995 -1.060 -27.707 1.00 83.31 819 LEU A O 1
ATOM 6505 N N . SER A 1 820 ? -29.785 -1.364 -26.399 1.00 84.88 820 SER A N 1
ATOM 6506 C CA . SER A 1 820 ? -29.976 -2.805 -26.673 1.00 84.88 820 SER A CA 1
ATOM 6507 C C . SER A 1 820 ? -28.719 -3.683 -26.467 1.00 84.88 820 SER A C 1
ATOM 6509 O O . SER A 1 820 ? -28.527 -4.711 -27.123 1.00 84.88 820 SER A O 1
ATOM 6511 N N . LEU A 1 821 ? -27.830 -3.285 -25.547 1.00 86.38 821 LEU A N 1
ATOM 6512 C CA . LEU A 1 821 ? -26.520 -3.917 -25.366 1.00 86.38 821 LEU A CA 1
ATOM 6513 C C . LEU A 1 821 ? -26.641 -5.308 -24.739 1.00 86.38 821 LEU A C 1
ATOM 6515 O O . LEU A 1 821 ? -27.110 -5.485 -23.614 1.00 86.38 821 LEU A O 1
ATOM 6519 N N . GLN A 1 822 ? -26.104 -6.302 -25.442 1.00 89.50 822 GLN A N 1
ATOM 6520 C CA . GLN A 1 822 ? -26.104 -7.690 -24.997 1.00 89.50 822 GLN A CA 1
ATOM 6521 C C . GLN A 1 822 ? -25.319 -7.860 -23.687 1.00 89.50 822 GLN A C 1
ATOM 6523 O O . GLN A 1 822 ? -24.097 -7.687 -23.652 1.00 89.50 822 GLN A O 1
ATOM 6528 N N . LYS A 1 823 ? -26.008 -8.278 -22.614 1.00 89.06 823 LYS A N 1
ATOM 6529 C CA . LYS A 1 823 ? -25.448 -8.471 -21.258 1.00 89.06 823 LYS A CA 1
ATOM 6530 C C . LYS A 1 823 ? -24.163 -9.309 -21.253 1.00 89.06 823 LYS A C 1
ATOM 6532 O O . LYS A 1 823 ? -23.192 -8.959 -20.584 1.00 89.06 823 LYS A O 1
ATOM 6537 N N . GLY A 1 824 ? -24.121 -10.378 -22.051 1.00 88.81 824 GLY A N 1
ATOM 6538 C CA . GLY A 1 824 ? -22.935 -11.227 -22.208 1.00 88.81 824 GLY A CA 1
ATOM 6539 C C . GLY A 1 824 ? -21.763 -10.566 -22.951 1.00 88.81 824 GLY A C 1
ATOM 6540 O O . GLY A 1 824 ? -20.627 -11.006 -22.799 1.00 88.81 824 GLY A O 1
ATOM 6541 N N . SER A 1 825 ? -21.989 -9.513 -23.745 1.00 90.50 825 SER A N 1
ATOM 6542 C CA . SER A 1 825 ? -20.922 -8.678 -24.326 1.00 90.50 825 SER A CA 1
ATOM 6543 C C . SER A 1 825 ? -20.338 -7.742 -23.265 1.00 90.50 825 SER A C 1
ATOM 6545 O O . SER A 1 825 ? -19.141 -7.802 -22.982 1.00 90.50 825 SER A O 1
ATOM 6547 N N . VAL A 1 826 ? -21.211 -6.982 -22.593 1.00 92.62 826 VAL A N 1
ATOM 6548 C CA . VAL A 1 826 ? -20.869 -6.031 -21.520 1.00 92.62 826 VAL A CA 1
ATOM 6549 C C . VAL A 1 826 ? -20.062 -6.707 -20.406 1.00 92.62 826 VAL A C 1
ATOM 6551 O O . VAL A 1 826 ? -18.970 -6.251 -20.072 1.00 92.62 826 VAL A O 1
ATOM 6554 N N . LEU A 1 827 ? -20.520 -7.858 -19.894 1.00 92.62 827 LEU A N 1
ATOM 6555 C CA . LEU A 1 827 ? -19.796 -8.612 -18.861 1.00 92.62 827 LEU A CA 1
ATOM 6556 C C . LEU A 1 827 ? -18.381 -9.016 -19.301 1.00 92.62 827 LEU A C 1
ATOM 6558 O O . LEU A 1 827 ? -17.427 -8.810 -18.550 1.00 92.62 827 LEU A O 1
ATOM 6562 N N . ARG A 1 828 ? -18.214 -9.542 -20.524 1.00 92.62 828 ARG A N 1
ATOM 6563 C CA . ARG A 1 828 ? -16.891 -9.919 -21.059 1.00 92.62 828 ARG A CA 1
ATOM 6564 C C . ARG A 1 828 ? -15.979 -8.703 -21.231 1.00 92.62 828 ARG A C 1
ATOM 6566 O O . ARG A 1 828 ? -14.788 -8.797 -20.927 1.00 92.62 828 ARG A O 1
ATOM 6573 N N . HIS A 1 829 ? -16.522 -7.567 -21.675 1.00 93.56 829 HIS A N 1
ATOM 6574 C CA . HIS A 1 829 ? -15.763 -6.325 -21.787 1.00 93.56 829 HIS A CA 1
ATOM 6575 C C . HIS A 1 829 ? -15.291 -5.845 -20.411 1.00 93.56 829 HIS A C 1
ATOM 6577 O O . HIS A 1 829 ? -14.082 -5.743 -20.185 1.00 93.56 829 HIS A O 1
ATOM 6583 N N . MET A 1 830 ? -16.218 -5.626 -19.474 1.00 95.75 830 MET A N 1
ATOM 6584 C CA . MET A 1 830 ? -15.919 -5.144 -18.123 1.00 95.75 830 MET A CA 1
ATOM 6585 C C . MET A 1 830 ? -14.944 -6.074 -17.392 1.00 95.75 830 MET A C 1
ATOM 6587 O O . MET A 1 830 ? -13.975 -5.593 -16.805 1.00 95.75 830 MET A O 1
ATOM 6591 N N . ALA A 1 831 ? -15.100 -7.398 -17.501 1.00 94.38 831 ALA A N 1
ATOM 6592 C CA . ALA A 1 831 ? -14.154 -8.365 -16.939 1.00 94.38 831 ALA A CA 1
ATOM 6593 C C . ALA A 1 831 ? -12.721 -8.174 -17.480 1.00 94.38 831 ALA A C 1
ATOM 6595 O O . ALA A 1 831 ? -11.756 -8.228 -16.716 1.00 94.38 831 ALA A O 1
ATOM 6596 N N . SER A 1 832 ? -12.562 -7.874 -18.776 1.00 94.81 832 SER A N 1
ATOM 6597 C CA . SER A 1 832 ? -11.252 -7.608 -19.403 1.00 94.81 832 SER A CA 1
ATOM 6598 C C . SER A 1 832 ? -10.581 -6.295 -18.948 1.00 94.81 832 SER A C 1
ATOM 6600 O O . SER A 1 832 ? -9.367 -6.102 -19.128 1.00 94.81 832 SER A O 1
ATOM 6602 N N . VAL A 1 833 ? -11.361 -5.393 -18.344 1.00 95.31 833 VAL A N 1
ATOM 6603 C CA . VAL A 1 833 ? -10.896 -4.152 -17.708 1.00 95.31 833 VAL A CA 1
ATOM 6604 C C . VAL A 1 833 ? -10.601 -4.387 -16.224 1.00 95.31 833 VAL A C 1
ATOM 6606 O O . VAL A 1 833 ? -9.501 -4.074 -15.769 1.00 95.31 833 VAL A O 1
ATOM 6609 N N . ILE A 1 834 ? -11.550 -4.980 -15.492 1.00 95.56 834 ILE A N 1
ATOM 6610 C CA . ILE A 1 834 ? -11.523 -5.181 -14.036 1.00 95.56 834 ILE A CA 1
ATOM 6611 C C . ILE A 1 834 ? -10.480 -6.225 -13.618 1.00 95.56 834 ILE A C 1
ATOM 6613 O O . ILE A 1 834 ? -9.687 -5.964 -12.715 1.00 95.56 834 ILE A O 1
ATOM 6617 N N . GLN A 1 835 ? -10.420 -7.393 -14.264 1.00 93.88 835 GLN A N 1
ATOM 6618 C CA . GLN A 1 835 ? -9.550 -8.480 -13.799 1.00 93.88 835 GLN A CA 1
ATOM 6619 C C . GLN A 1 835 ? -8.052 -8.081 -13.800 1.00 93.88 835 GLN A C 1
ATOM 6621 O O . GLN A 1 835 ? -7.399 -8.254 -12.769 1.00 93.88 835 GLN A O 1
ATOM 6626 N N . PRO A 1 836 ? -7.493 -7.420 -14.841 1.00 94.62 836 PRO A N 1
ATOM 6627 C CA . PRO A 1 836 ? -6.111 -6.923 -14.801 1.00 94.62 836 PRO A CA 1
ATOM 6628 C C . PRO A 1 836 ? -5.869 -5.740 -13.846 1.00 94.62 836 PRO A C 1
ATOM 6630 O O . PRO A 1 836 ? -4.711 -5.402 -13.594 1.00 94.62 836 PRO A O 1
ATOM 6633 N N . ILE A 1 837 ? -6.922 -5.077 -13.354 1.00 94.50 837 ILE A N 1
ATOM 6634 C CA . ILE A 1 837 ? -6.850 -4.041 -12.310 1.00 94.50 837 ILE A CA 1
ATOM 6635 C C . ILE A 1 837 ? -6.722 -4.707 -10.932 1.00 94.50 837 ILE A C 1
ATOM 6637 O O . ILE A 1 837 ? -5.830 -4.345 -10.157 1.00 94.50 837 ILE A O 1
ATOM 6641 N N . LEU A 1 838 ? -7.557 -5.718 -10.660 1.00 93.12 838 LEU A N 1
ATOM 6642 C CA . LEU A 1 838 ? -7.544 -6.489 -9.413 1.00 93.12 838 LEU A CA 1
ATOM 6643 C C . LEU A 1 838 ? -6.257 -7.312 -9.261 1.00 93.12 838 LEU A C 1
ATOM 6645 O O . LEU A 1 838 ? -5.610 -7.223 -8.220 1.00 93.12 838 LEU A O 1
ATOM 6649 N N . GLU A 1 839 ? -5.810 -8.007 -10.315 1.00 90.69 839 GLU A N 1
ATOM 6650 C CA . GLU A 1 839 ? -4.536 -8.756 -10.335 1.00 90.69 839 GLU A CA 1
ATOM 6651 C C . GLU A 1 839 ? -3.316 -7.884 -10.015 1.00 90.69 839 GLU A C 1
ATOM 6653 O O . GLU A 1 839 ? -2.331 -8.359 -9.449 1.00 90.69 839 GLU A O 1
ATOM 6658 N N . LYS A 1 840 ? -3.372 -6.599 -10.380 1.00 89.69 840 LYS A N 1
ATOM 6659 C CA . LYS A 1 840 ? -2.323 -5.615 -10.091 1.00 89.69 840 LYS A CA 1
ATOM 6660 C C . LYS A 1 840 ? -2.511 -4.913 -8.745 1.00 89.69 840 LYS A C 1
ATOM 6662 O O . LYS A 1 840 ? -1.603 -4.214 -8.306 1.00 89.69 840 LYS A O 1
ATOM 6667 N N . GLY A 1 841 ? -3.666 -5.060 -8.097 1.00 90.69 841 GLY A N 1
ATOM 6668 C CA . GLY A 1 841 ? -4.002 -4.360 -6.860 1.00 90.69 841 GLY A CA 1
ATOM 6669 C C . GLY A 1 841 ? -4.123 -2.840 -7.020 1.00 90.69 841 GLY A C 1
ATOM 6670 O O . GLY A 1 841 ? -3.753 -2.106 -6.100 1.00 90.69 841 GLY A O 1
ATOM 6671 N N . ILE A 1 842 ? -4.612 -2.354 -8.168 1.00 93.25 842 ILE A N 1
ATOM 6672 C CA . ILE A 1 842 ? -4.899 -0.927 -8.405 1.00 93.25 842 ILE A CA 1
ATOM 6673 C C . ILE A 1 842 ? -6.316 -0.637 -7.878 1.00 93.25 842 ILE A C 1
ATOM 6675 O O . ILE A 1 842 ? -7.287 -0.695 -8.622 1.00 93.25 842 ILE A O 1
ATOM 6679 N N . VAL A 1 843 ? -6.444 -0.401 -6.568 1.00 93.00 843 VAL A N 1
ATOM 6680 C CA . VAL A 1 843 ? -7.743 -0.348 -5.855 1.00 93.00 843 VAL A CA 1
ATOM 6681 C C . VAL A 1 843 ? -7.889 0.871 -4.931 1.00 93.00 843 VAL A C 1
ATOM 6683 O O . VAL A 1 843 ? -8.621 0.824 -3.951 1.00 93.00 843 VAL A O 1
ATOM 6686 N N . ASP A 1 844 ? -7.159 1.955 -5.200 1.00 92.62 844 ASP A N 1
ATOM 6687 C CA . ASP A 1 844 ? -7.277 3.204 -4.424 1.00 92.62 844 ASP A CA 1
ATOM 6688 C C . ASP A 1 844 ? -8.297 4.189 -5.040 1.00 92.62 844 ASP A C 1
ATOM 6690 O O . ASP A 1 844 ? -8.611 5.213 -4.438 1.00 92.62 844 ASP A O 1
ATOM 6694 N N . HIS A 1 845 ? -8.792 3.900 -6.251 1.00 95.50 845 HIS A N 1
ATOM 6695 C CA . HIS A 1 845 ? -9.426 4.875 -7.148 1.00 95.50 845 HIS A CA 1
ATOM 6696 C C . HIS A 1 845 ? -10.957 4.754 -7.166 1.00 95.50 845 HIS A C 1
ATOM 6698 O O . HIS A 1 845 ? -11.507 3.695 -7.477 1.00 95.50 845 HIS A O 1
ATOM 6704 N N . SER A 1 846 ? -11.664 5.854 -6.908 1.00 95.81 846 SER A N 1
ATOM 6705 C CA . SER A 1 846 ? -13.128 5.913 -6.848 1.00 95.81 846 SER A CA 1
ATOM 6706 C C . SER A 1 846 ? -13.832 5.552 -8.161 1.00 95.81 846 SER A C 1
ATOM 6708 O O . SER A 1 846 ? -14.899 4.937 -8.105 1.00 95.81 846 SER A O 1
ATOM 6710 N N . ILE A 1 847 ? -13.232 5.816 -9.331 1.00 95.88 847 ILE A N 1
ATOM 6711 C CA . ILE A 1 847 ? -13.780 5.354 -10.622 1.00 95.88 847 ILE A CA 1
ATOM 6712 C C . ILE A 1 847 ? -13.859 3.819 -10.702 1.00 95.88 847 ILE A C 1
ATOM 6714 O O . ILE A 1 847 ? -14.816 3.264 -11.238 1.00 95.88 847 ILE A O 1
ATOM 6718 N N . ILE A 1 848 ? -12.893 3.116 -10.100 1.00 96.19 848 ILE A N 1
ATOM 6719 C CA . ILE A 1 848 ? -12.848 1.646 -10.064 1.00 96.19 848 ILE A CA 1
ATOM 6720 C C . ILE A 1 848 ? -13.899 1.112 -9.083 1.00 96.19 848 ILE A C 1
ATOM 6722 O O . ILE A 1 848 ? -14.511 0.077 -9.335 1.00 96.19 848 ILE A O 1
ATOM 6726 N N . HIS A 1 849 ? -14.164 1.834 -7.991 1.00 96.19 849 HIS A N 1
ATOM 6727 C CA . HIS A 1 849 ? -15.215 1.472 -7.037 1.00 96.19 849 HIS A CA 1
ATOM 6728 C C . HIS A 1 849 ? -16.611 1.634 -7.651 1.00 96.19 849 HIS A C 1
ATOM 6730 O O . HIS A 1 849 ? -17.462 0.765 -7.472 1.00 96.19 849 HIS A O 1
ATOM 6736 N N . ARG A 1 850 ? -16.831 2.692 -8.441 1.00 95.69 850 ARG A N 1
ATOM 6737 C CA . ARG A 1 850 ? -18.051 2.841 -9.242 1.00 95.69 850 ARG A CA 1
ATOM 6738 C C . ARG A 1 850 ? -18.195 1.690 -10.241 1.00 95.69 850 ARG A C 1
ATOM 6740 O O . ARG A 1 850 ? -19.201 0.989 -10.201 1.00 95.69 850 ARG A O 1
ATOM 6747 N N . LEU A 1 851 ? -17.164 1.429 -11.048 1.00 95.62 851 LEU A N 1
ATOM 6748 C CA . LEU A 1 851 ? -17.156 0.348 -12.041 1.00 95.62 851 LEU A CA 1
ATOM 6749 C C . LEU A 1 851 ? -17.481 -1.033 -11.436 1.00 95.62 851 LEU A C 1
ATOM 6751 O O . LEU A 1 851 ? -18.233 -1.801 -12.031 1.00 95.62 851 LEU A O 1
ATOM 6755 N N . LEU A 1 852 ? -16.944 -1.344 -10.251 1.00 95.75 852 LEU A N 1
ATOM 6756 C CA . LEU A 1 852 ? -17.204 -2.604 -9.543 1.00 95.75 852 LEU A CA 1
ATOM 6757 C C . LEU A 1 852 ? -18.650 -2.727 -9.032 1.00 95.75 852 LEU A C 1
ATOM 6759 O O . LEU A 1 852 ? -19.203 -3.823 -9.084 1.00 95.75 852 LEU A O 1
ATOM 6763 N N . LEU A 1 853 ? -19.276 -1.637 -8.572 1.00 94.38 853 LEU A N 1
ATOM 6764 C CA . LEU A 1 853 ? -20.689 -1.654 -8.169 1.00 94.38 853 LEU A CA 1
ATOM 6765 C C . LEU A 1 853 ? -21.621 -1.863 -9.368 1.00 94.38 853 LEU A C 1
ATOM 6767 O O . LEU A 1 853 ? -22.529 -2.689 -9.292 1.00 94.38 853 LEU A O 1
ATOM 6771 N N . GLU A 1 854 ? -21.374 -1.175 -10.486 1.00 94.50 854 GLU A N 1
ATOM 6772 C CA . GLU A 1 854 ? -22.153 -1.392 -11.712 1.00 94.50 854 GLU A CA 1
ATOM 6773 C C . GLU A 1 854 ? -21.948 -2.827 -12.236 1.00 94.50 854 GLU A C 1
ATOM 6775 O O . GLU A 1 854 ? -22.913 -3.486 -12.614 1.00 94.50 854 GLU A O 1
ATOM 6780 N N . TYR A 1 855 ? -20.728 -3.379 -12.158 1.00 95.19 855 TYR A N 1
ATOM 6781 C CA . TYR A 1 855 ? -20.452 -4.777 -12.515 1.00 95.19 855 TYR A CA 1
ATOM 6782 C C . TYR A 1 855 ? -21.218 -5.776 -11.633 1.00 95.19 855 TYR A C 1
ATOM 6784 O O . TYR A 1 855 ? -21.841 -6.702 -12.150 1.00 95.19 855 TYR A O 1
ATOM 6792 N N . PHE A 1 856 ? -21.244 -5.570 -10.311 1.00 93.88 856 PHE A N 1
ATOM 6793 C CA . PHE A 1 856 ? -22.041 -6.386 -9.384 1.00 93.88 856 PHE A CA 1
ATOM 6794 C C . PHE A 1 856 ? -23.556 -6.308 -9.645 1.00 93.88 856 PHE A C 1
ATOM 6796 O O . PHE A 1 856 ? -24.270 -7.236 -9.276 1.00 93.88 856 PHE A O 1
ATOM 6803 N N . SER A 1 857 ? -24.062 -5.255 -10.300 1.00 91.50 857 SER A N 1
ATOM 6804 C CA . SER A 1 857 ? -25.485 -5.167 -10.667 1.00 91.50 857 SER A CA 1
ATOM 6805 C C . SER A 1 857 ? -25.896 -6.131 -11.791 1.00 91.50 857 SER A C 1
ATOM 6807 O O . SER A 1 857 ? -27.074 -6.467 -11.901 1.00 91.50 857 SER A O 1
ATOM 6809 N N . ILE A 1 858 ? -24.938 -6.603 -12.604 1.00 91.94 858 ILE A N 1
ATOM 6810 C CA . ILE A 1 858 ? -25.195 -7.477 -13.762 1.00 91.94 858 ILE A CA 1
ATOM 6811 C C . ILE A 1 858 ? -24.493 -8.843 -13.711 1.00 91.94 858 ILE A C 1
ATOM 6813 O O . ILE A 1 858 ? -24.963 -9.767 -14.378 1.00 91.94 858 ILE A O 1
ATOM 6817 N N . ALA A 1 859 ? -23.396 -8.994 -12.966 1.00 92.56 859 ALA A N 1
ATOM 6818 C CA . ALA A 1 859 ? -22.603 -10.224 -12.923 1.00 92.56 859 ALA A CA 1
ATOM 6819 C C . ALA A 1 859 ? -23.323 -11.394 -12.226 1.00 92.56 859 ALA A C 1
ATOM 6821 O O . ALA A 1 859 ? -24.157 -11.204 -11.343 1.00 92.56 859 ALA A O 1
ATOM 6822 N N . ASP A 1 860 ? -22.983 -12.619 -12.624 1.00 90.38 860 ASP A N 1
ATOM 6823 C CA . ASP A 1 860 ? -23.495 -13.866 -12.052 1.00 90.38 860 ASP A CA 1
ATOM 6824 C C . ASP A 1 860 ? -22.897 -14.197 -10.668 1.00 90.38 860 ASP A C 1
ATOM 6826 O O . ASP A 1 860 ? -21.849 -13.680 -10.272 1.00 90.38 860 ASP A O 1
ATOM 6830 N N . GLN A 1 861 ? -23.560 -15.109 -9.951 1.00 88.94 861 GLN A N 1
ATOM 6831 C CA . GLN A 1 861 ? -23.197 -15.563 -8.605 1.00 88.94 861 GLN A CA 1
ATOM 6832 C C . GLN A 1 861 ? -21.737 -16.026 -8.483 1.00 88.94 861 GLN A C 1
ATOM 6834 O O . GLN A 1 861 ? -21.040 -15.628 -7.545 1.00 88.94 861 GLN A O 1
ATOM 6839 N N . SER A 1 862 ? -21.257 -16.845 -9.420 1.00 89.50 862 SER A N 1
ATOM 6840 C CA . SER A 1 862 ? -19.875 -17.342 -9.450 1.00 89.50 862 SER A CA 1
ATOM 6841 C C . SER A 1 862 ? -18.872 -16.198 -9.611 1.00 89.50 862 SER A C 1
ATOM 6843 O O . SER A 1 862 ? -17.989 -16.026 -8.770 1.00 89.50 862 SER A O 1
ATOM 6845 N N . THR A 1 863 ? -19.053 -15.363 -10.634 1.00 91.75 863 THR A N 1
ATOM 6846 C CA . THR A 1 863 ? -18.170 -14.233 -10.950 1.00 91.75 863 THR A CA 1
ATOM 6847 C C . THR A 1 863 ? -18.096 -13.209 -9.814 1.00 91.75 863 THR A C 1
ATOM 6849 O O . THR A 1 863 ? -17.012 -12.715 -9.490 1.00 91.75 863 THR A O 1
ATOM 6852 N N . VAL A 1 864 ? -19.224 -12.894 -9.167 1.00 91.81 864 VAL A N 1
ATOM 6853 C CA . VAL A 1 864 ? -19.237 -12.007 -7.991 1.00 91.81 864 VAL A CA 1
ATOM 6854 C C . VAL A 1 864 ? -18.485 -12.649 -6.821 1.00 91.81 864 VAL A C 1
ATOM 6856 O O . VAL A 1 864 ? -17.663 -11.984 -6.186 1.00 91.81 864 VAL A O 1
ATOM 6859 N N . THR A 1 865 ? -18.713 -13.939 -6.558 1.00 90.62 865 THR A N 1
ATOM 6860 C CA . THR A 1 865 ? -18.048 -14.676 -5.469 1.00 90.62 865 THR A CA 1
ATOM 6861 C C . THR A 1 865 ? -16.526 -14.697 -5.648 1.00 90.62 865 THR A C 1
ATOM 6863 O O . THR A 1 865 ? -15.788 -14.449 -4.690 1.00 90.62 865 THR A O 1
ATOM 6866 N N . ASP A 1 866 ? -16.039 -14.897 -6.875 1.00 92.19 866 ASP A N 1
ATOM 6867 C CA . ASP A 1 866 ? -14.609 -14.836 -7.194 1.00 92.19 866 ASP A CA 1
ATOM 6868 C C . ASP A 1 866 ? -14.007 -13.439 -6.977 1.00 92.19 866 ASP A C 1
ATOM 6870 O O . ASP A 1 866 ? -12.895 -13.323 -6.450 1.00 92.19 866 ASP A O 1
ATOM 6874 N N . ILE A 1 867 ? -14.725 -12.360 -7.307 1.00 93.81 867 ILE A N 1
ATOM 6875 C CA . ILE A 1 867 ? -14.263 -10.994 -7.010 1.00 93.81 867 ILE A CA 1
ATOM 6876 C C . ILE A 1 867 ? -14.255 -10.729 -5.499 1.00 93.81 867 ILE A C 1
ATOM 6878 O O . ILE A 1 867 ? -13.271 -10.187 -4.994 1.00 93.81 867 ILE A O 1
ATOM 6882 N N . ILE A 1 868 ? -15.271 -11.158 -4.743 1.00 93.25 868 ILE A N 1
ATOM 6883 C CA . ILE A 1 868 ? -15.270 -11.046 -3.271 1.00 93.25 868 ILE A CA 1
ATOM 6884 C C . ILE A 1 868 ? -14.078 -11.819 -2.678 1.00 93.25 868 ILE A C 1
ATOM 6886 O O . ILE A 1 868 ? -13.365 -11.299 -1.810 1.00 93.25 868 ILE A O 1
ATOM 6890 N N . GLN A 1 869 ? -13.778 -13.018 -3.189 1.00 92.69 869 GLN A N 1
ATOM 6891 C CA . GLN A 1 869 ? -12.613 -13.805 -2.777 1.00 92.69 869 GLN A CA 1
ATOM 6892 C C . GLN A 1 869 ? -11.275 -13.101 -3.084 1.00 92.69 869 GLN A C 1
ATOM 6894 O O . GLN A 1 869 ? -10.361 -13.184 -2.249 1.00 92.69 869 GLN A O 1
ATOM 6899 N N . GLN A 1 870 ? -11.163 -12.416 -4.233 1.00 93.00 870 GLN A N 1
ATOM 6900 C CA . GLN A 1 870 ? -9.991 -11.621 -4.639 1.00 93.00 870 GLN A CA 1
ATOM 6901 C C . GLN A 1 870 ? -9.827 -10.334 -3.811 1.00 93.00 870 GLN A C 1
ATOM 6903 O O . GLN A 1 870 ? -8.714 -10.006 -3.405 1.00 93.00 870 GLN A O 1
ATOM 6908 N N . LEU A 1 871 ? -10.917 -9.614 -3.522 1.00 93.31 871 LEU A N 1
ATOM 6909 C CA . LEU A 1 871 ? -10.896 -8.352 -2.771 1.00 93.31 871 LEU A CA 1
ATOM 6910 C C . LEU A 1 871 ? -10.627 -8.530 -1.269 1.00 93.31 871 LEU A C 1
ATOM 6912 O O . LEU A 1 871 ? -10.189 -7.582 -0.612 1.00 93.31 871 LEU A O 1
ATOM 6916 N N . SER A 1 872 ? -10.904 -9.719 -0.723 1.00 86.62 872 SER A N 1
ATOM 6917 C CA . SER A 1 872 ? -10.892 -10.037 0.713 1.00 86.62 872 SER A CA 1
ATOM 6918 C C . SER A 1 872 ? -9.534 -9.843 1.406 1.00 86.62 872 SER A C 1
ATOM 6920 O O . SER A 1 872 ? -8.833 -10.811 1.704 1.00 86.62 872 SER A O 1
ATOM 6922 N N . SER A 1 873 ? -9.213 -8.590 1.750 1.00 72.62 873 SER A N 1
ATOM 6923 C CA . SER A 1 873 ? -7.901 -8.141 2.249 1.00 72.62 873 SER A CA 1
ATOM 6924 C C . SER A 1 873 ? -6.752 -8.379 1.239 1.00 72.62 873 SER A C 1
ATOM 6926 O O . SER A 1 873 ? -6.886 -9.175 0.316 1.00 72.62 873 SER A O 1
ATOM 6928 N N . PRO A 1 874 ? -5.607 -7.676 1.333 1.00 82.62 874 PRO A N 1
ATOM 6929 C CA . PRO A 1 874 ? -5.460 -6.313 1.848 1.00 82.62 874 PRO A CA 1
ATOM 6930 C C . PRO A 1 874 ? -6.122 -5.263 0.932 1.00 82.62 874 PRO A C 1
ATOM 6932 O O . PRO A 1 874 ? -6.150 -4.088 1.287 1.00 82.62 874 PRO A O 1
ATOM 6935 N N . LEU A 1 875 ? -6.652 -5.663 -0.235 1.00 90.00 875 LEU A N 1
ATOM 6936 C CA . LEU A 1 875 ? -7.241 -4.756 -1.227 1.00 90.00 875 LEU A CA 1
ATOM 6937 C C . LEU A 1 875 ? -8.410 -3.947 -0.647 1.00 90.00 875 LEU A C 1
ATOM 6939 O O . LEU A 1 875 ? -8.363 -2.721 -0.679 1.00 90.00 875 LEU A O 1
ATOM 6943 N N . LEU A 1 876 ? -9.394 -4.610 -0.027 1.00 91.94 876 LEU A N 1
ATOM 6944 C CA . LEU A 1 876 ? -10.583 -3.946 0.528 1.00 91.94 876 LEU A CA 1
ATOM 6945 C C . LEU A 1 876 ? -10.256 -2.805 1.512 1.00 91.94 876 LEU A C 1
ATOM 6947 O O . LEU A 1 876 ? -10.918 -1.773 1.499 1.00 91.94 876 LEU A O 1
ATOM 6951 N N . VAL A 1 877 ? -9.197 -2.949 2.320 1.00 90.25 877 VAL A N 1
ATOM 6952 C CA . VAL A 1 877 ? -8.780 -1.957 3.335 1.00 90.25 877 VAL A CA 1
ATOM 6953 C C . VAL A 1 877 ? -8.398 -0.609 2.703 1.00 90.25 877 VAL A C 1
ATOM 6955 O O . VAL A 1 877 ? -8.535 0.430 3.342 1.00 90.25 877 VAL A O 1
ATOM 6958 N N . ARG A 1 878 ? -7.964 -0.606 1.436 1.00 92.56 878 ARG A N 1
ATOM 6959 C CA . ARG A 1 878 ? -7.632 0.610 0.671 1.00 92.56 878 ARG A CA 1
ATOM 6960 C C . ARG A 1 878 ? -8.866 1.290 0.061 1.00 92.56 878 ARG A C 1
ATOM 6962 O O . ARG A 1 878 ? -8.852 2.497 -0.145 1.00 92.56 878 ARG A O 1
ATOM 6969 N N . MET A 1 879 ? -9.944 0.539 -0.172 1.00 94.38 879 MET A N 1
ATOM 6970 C CA . MET A 1 879 ? -11.142 1.000 -0.890 1.00 94.38 879 MET A CA 1
ATOM 6971 C C . MET A 1 879 ? -12.155 1.718 0.020 1.00 94.38 879 MET A C 1
ATOM 6973 O O . MET A 1 879 ? -12.807 2.685 -0.391 1.00 94.38 879 MET A O 1
ATOM 6977 N N . ILE A 1 880 ? -12.292 1.252 1.269 1.00 93.75 880 ILE A N 1
ATOM 6978 C CA . ILE A 1 880 ? -13.365 1.642 2.210 1.00 93.75 880 ILE A CA 1
ATOM 6979 C C . ILE A 1 880 ? -13.342 3.109 2.678 1.00 93.75 880 ILE A C 1
ATOM 6981 O O . ILE A 1 880 ? -14.292 3.563 3.311 1.00 93.75 880 ILE A O 1
ATOM 6985 N N . GLY A 1 881 ? -12.304 3.879 2.337 1.00 91.44 881 GLY A N 1
ATOM 6986 C CA . GLY A 1 881 ? -12.272 5.333 2.543 1.00 91.44 881 GLY A CA 1
ATOM 6987 C C . GLY A 1 881 ? -13.201 6.126 1.606 1.00 91.44 881 GLY A C 1
ATOM 6988 O O . GLY A 1 881 ? -13.349 7.334 1.758 1.00 91.44 881 GLY A O 1
ATOM 6989 N N . THR A 1 882 ? -13.848 5.478 0.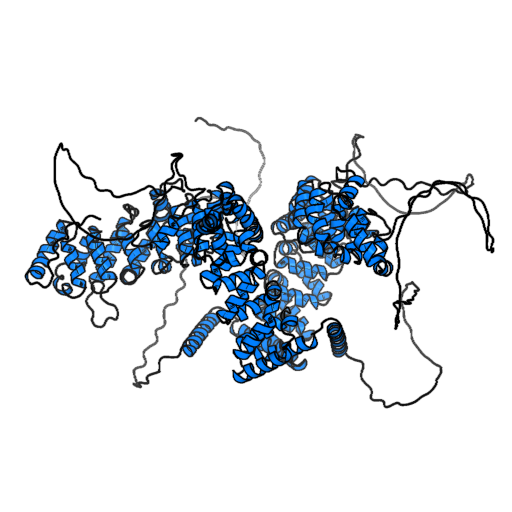635 1.00 93.69 882 THR A N 1
ATOM 6990 C CA . THR A 1 882 ? -14.745 6.126 -0.341 1.00 93.69 882 THR A CA 1
ATOM 6991 C C . THR A 1 882 ? -16.191 5.651 -0.183 1.00 93.69 882 THR A C 1
ATOM 6993 O O . THR A 1 882 ? -16.419 4.527 0.258 1.00 93.69 882 THR A O 1
ATOM 6996 N N . LYS A 1 883 ? -17.179 6.464 -0.594 1.00 92.25 883 LYS A N 1
ATOM 6997 C CA . LYS A 1 883 ? -18.613 6.107 -0.520 1.00 92.25 883 LYS A CA 1
ATOM 6998 C C . LYS A 1 883 ? -18.918 4.773 -1.214 1.00 92.25 883 LYS A C 1
ATOM 7000 O O . LYS A 1 883 ? -19.598 3.922 -0.648 1.00 92.25 883 LYS A O 1
ATOM 7005 N N . ASP A 1 884 ? -18.366 4.577 -2.409 1.00 94.31 884 ASP A N 1
ATOM 7006 C CA . ASP A 1 884 ? -18.612 3.381 -3.219 1.00 94.31 884 ASP A CA 1
ATOM 7007 C C . ASP A 1 884 ? -17.745 2.190 -2.770 1.00 94.31 884 ASP A C 1
ATOM 7009 O O . ASP A 1 884 ? -18.233 1.065 -2.685 1.00 94.31 884 ASP A O 1
ATOM 7013 N N . GLY A 1 885 ? -16.491 2.425 -2.369 1.00 95.12 885 GLY A N 1
ATOM 7014 C CA . GLY A 1 885 ? -15.623 1.378 -1.820 1.00 95.12 885 GLY A CA 1
ATOM 7015 C C . GLY A 1 885 ? -16.078 0.864 -0.449 1.00 95.12 885 GLY A C 1
ATOM 7016 O O . GLY A 1 885 ? -15.888 -0.311 -0.144 1.00 95.12 885 GLY A O 1
ATOM 7017 N N . ALA A 1 886 ? -16.751 1.692 0.355 1.00 95.00 886 ALA A N 1
ATOM 7018 C CA . ALA A 1 886 ? -17.426 1.257 1.576 1.00 95.00 886 ALA A CA 1
ATOM 7019 C C . ALA A 1 886 ? -18.667 0.403 1.287 1.00 95.00 886 ALA A C 1
ATOM 7021 O O . ALA A 1 886 ? -18.873 -0.598 1.968 1.00 95.00 886 ALA A O 1
ATOM 7022 N N . LYS A 1 887 ? -19.449 0.720 0.242 1.00 95.38 887 LYS A N 1
ATOM 7023 C CA . LYS A 1 887 ? -20.530 -0.166 -0.228 1.00 95.38 887 LYS A CA 1
ATOM 7024 C C . LYS A 1 887 ? -19.983 -1.523 -0.673 1.00 95.38 887 LYS A C 1
ATOM 7026 O O . LYS A 1 887 ? -20.484 -2.543 -0.216 1.00 95.38 887 LYS A O 1
ATOM 7031 N N . ILE A 1 888 ? -18.898 -1.554 -1.453 1.00 95.75 888 ILE A N 1
ATOM 7032 C CA . ILE A 1 888 ? -18.182 -2.805 -1.771 1.00 95.75 888 ILE A CA 1
ATOM 7033 C C . ILE A 1 888 ? -17.720 -3.510 -0.483 1.00 95.75 888 ILE A C 1
ATOM 7035 O O . ILE A 1 888 ? -17.840 -4.725 -0.377 1.00 95.75 888 ILE A O 1
ATOM 7039 N N . GLY A 1 889 ? -17.257 -2.764 0.525 1.00 95.25 889 GLY A N 1
ATOM 7040 C CA . GLY A 1 889 ? -16.950 -3.271 1.866 1.00 95.25 889 GLY A CA 1
ATOM 7041 C C . GLY A 1 889 ? -18.117 -4.006 2.529 1.00 95.25 889 GLY A C 1
ATOM 7042 O O . GLY A 1 889 ? -17.961 -5.155 2.938 1.00 95.25 889 GLY A O 1
ATOM 7043 N N . ILE A 1 890 ? -19.287 -3.367 2.593 1.00 94.88 890 ILE A N 1
ATOM 7044 C CA . ILE A 1 890 ? -20.528 -3.932 3.145 1.00 94.88 890 ILE A CA 1
ATOM 7045 C C . ILE A 1 890 ? -20.933 -5.197 2.376 1.00 94.88 890 ILE A C 1
ATOM 7047 O O . ILE A 1 890 ? -21.193 -6.227 2.997 1.00 94.88 890 ILE A O 1
ATOM 7051 N N . LEU A 1 891 ? -20.918 -5.155 1.041 1.00 94.38 891 LEU A N 1
ATOM 7052 C CA . LEU A 1 891 ? -21.284 -6.289 0.187 1.00 94.38 891 LEU A CA 1
ATOM 7053 C C . LEU A 1 891 ? -20.306 -7.471 0.332 1.00 94.38 891 LEU A C 1
ATOM 7055 O O . LEU A 1 891 ? -20.746 -8.610 0.472 1.00 94.38 891 LEU A O 1
ATOM 7059 N N . CYS A 1 892 ? -18.995 -7.219 0.397 1.00 94.88 892 CYS A N 1
ATOM 7060 C CA . CYS A 1 892 ? -17.980 -8.246 0.669 1.00 94.88 892 CYS A CA 1
ATOM 7061 C C . CYS A 1 892 ? -18.124 -8.878 2.067 1.00 94.88 892 CYS A C 1
ATOM 7063 O O . CYS A 1 892 ? -17.758 -10.038 2.249 1.00 94.88 892 CYS A O 1
ATOM 7065 N N . VAL A 1 893 ? -18.644 -8.142 3.057 1.00 94.12 893 VAL A N 1
ATOM 7066 C CA . VAL A 1 893 ? -18.926 -8.672 4.403 1.00 94.12 893 VAL A CA 1
ATOM 7067 C C . VAL A 1 893 ? -20.217 -9.495 4.414 1.00 94.12 893 VAL A C 1
ATOM 7069 O O . VAL A 1 893 ? -20.197 -10.608 4.941 1.00 94.12 893 VAL A O 1
ATOM 7072 N N . LYS A 1 894 ? -21.300 -9.002 3.792 1.00 91.62 894 LYS A N 1
ATOM 7073 C CA . LYS A 1 894 ? -22.562 -9.743 3.619 1.00 91.62 894 LYS A CA 1
ATOM 7074 C C . LYS A 1 894 ? -22.351 -11.058 2.876 1.00 91.62 894 LYS A C 1
ATOM 7076 O O . LYS A 1 894 ? -22.636 -12.122 3.411 1.00 91.62 894 LYS A O 1
ATOM 7081 N N . TYR A 1 895 ? -21.827 -10.997 1.659 1.00 91.25 895 TYR A N 1
ATOM 7082 C CA . TYR A 1 895 ? -21.826 -12.138 0.746 1.00 91.25 895 TYR A CA 1
ATOM 7083 C C . TYR A 1 895 ? -20.546 -12.986 0.796 1.00 91.25 895 TYR A C 1
ATOM 7085 O O . TYR A 1 895 ? -20.544 -14.120 0.325 1.00 91.25 895 TYR A O 1
ATOM 7093 N N . GLY A 1 896 ? -19.464 -12.489 1.406 1.00 90.69 896 GLY A N 1
ATOM 7094 C CA . GLY A 1 896 ? -18.273 -13.297 1.672 1.00 90.69 896 GLY A CA 1
ATOM 7095 C C . GLY A 1 896 ? -18.537 -14.370 2.731 1.00 90.69 896 GLY A C 1
ATOM 7096 O O . GLY A 1 896 ? -19.181 -14.104 3.749 1.00 90.69 896 GLY A O 1
ATOM 7097 N N . ASN A 1 897 ? -18.003 -15.578 2.530 1.00 90.12 897 ASN A N 1
ATOM 7098 C CA . ASN A 1 897 ? -18.171 -16.675 3.482 1.00 90.12 897 ASN A CA 1
ATOM 7099 C C . ASN A 1 897 ? -17.299 -16.464 4.746 1.00 90.12 897 ASN A C 1
ATOM 7101 O O . ASN A 1 897 ? -16.531 -15.503 4.861 1.00 90.12 897 ASN A O 1
ATOM 7105 N N . ALA A 1 898 ? -17.376 -17.378 5.721 1.00 90.75 898 ALA A N 1
ATOM 7106 C CA . ALA A 1 898 ? -16.631 -17.278 6.983 1.00 90.75 898 ALA A CA 1
ATOM 7107 C C . ALA A 1 898 ? -15.099 -17.114 6.814 1.00 90.75 898 ALA A C 1
ATOM 7109 O O . ALA A 1 898 ? -14.452 -16.474 7.645 1.00 90.75 898 ALA A O 1
ATOM 7110 N N . LYS A 1 899 ? -14.505 -17.644 5.737 1.00 92.56 899 LYS A N 1
ATOM 7111 C CA . LYS A 1 899 ? -13.090 -17.488 5.358 1.00 92.56 899 LYS A CA 1
ATOM 7112 C C . LYS A 1 899 ? -12.802 -16.073 4.851 1.00 92.56 899 LYS A C 1
ATOM 7114 O O . LYS A 1 899 ? -11.806 -15.488 5.275 1.00 92.56 899 LYS A O 1
ATOM 7119 N N . GLU A 1 900 ? -13.666 -15.497 4.013 1.00 94.06 900 GLU A N 1
ATOM 7120 C CA . GLU A 1 900 ? -13.547 -14.104 3.555 1.00 94.06 900 GLU A CA 1
ATOM 7121 C C . GLU A 1 900 ? -13.764 -13.110 4.695 1.00 94.06 900 GLU A C 1
ATOM 7123 O O . GLU A 1 900 ? -12.876 -12.298 4.952 1.00 94.06 900 GLU A O 1
ATOM 7128 N N . ARG A 1 901 ? -14.849 -13.235 5.473 1.00 94.50 901 ARG A N 1
ATOM 7129 C CA . ARG A 1 901 ? -15.100 -12.407 6.674 1.00 94.50 901 ARG A CA 1
ATOM 7130 C C . ARG A 1 901 ? -13.888 -12.405 7.618 1.00 94.50 901 ARG A C 1
ATOM 7132 O O . ARG A 1 901 ? -13.449 -11.356 8.092 1.00 94.50 901 ARG A O 1
ATOM 7139 N N . LYS A 1 902 ? -13.265 -13.574 7.812 1.00 94.81 902 LYS A N 1
ATOM 7140 C CA . LYS A 1 902 ? -12.053 -13.763 8.628 1.00 94.81 902 LYS A CA 1
ATOM 7141 C C . LYS A 1 902 ? -10.776 -13.185 8.006 1.00 94.81 902 LYS A C 1
ATOM 7143 O O . LYS A 1 902 ? -9.901 -12.761 8.763 1.00 94.81 902 LYS A O 1
ATOM 7148 N N . LYS A 1 903 ? -10.650 -13.126 6.672 1.00 95.94 903 LYS A N 1
ATOM 7149 C CA . LYS A 1 903 ? -9.593 -12.354 5.983 1.00 95.94 903 LYS A CA 1
ATOM 7150 C C . LYS A 1 903 ? -9.812 -10.847 6.168 1.00 95.94 903 LYS A C 1
ATOM 7152 O O . LYS A 1 903 ? -8.867 -10.150 6.524 1.00 95.94 903 LYS A O 1
ATOM 7157 N N . ILE A 1 904 ? -11.041 -10.364 5.958 1.00 95.62 904 ILE A N 1
ATOM 7158 C CA . ILE A 1 904 ? -11.420 -8.943 6.025 1.00 95.62 904 ILE A CA 1
ATOM 7159 C C . ILE A 1 904 ? -11.130 -8.378 7.420 1.00 95.62 904 ILE A C 1
ATOM 7161 O O . ILE A 1 904 ? -10.340 -7.445 7.539 1.00 95.62 904 ILE A O 1
ATOM 7165 N N . ILE A 1 905 ? -11.655 -9.001 8.483 1.00 95.62 905 ILE A N 1
ATOM 7166 C CA . ILE A 1 905 ? -11.416 -8.552 9.867 1.00 95.62 905 ILE A CA 1
ATOM 7167 C C . ILE A 1 905 ? -9.918 -8.565 10.206 1.00 95.62 905 ILE A C 1
ATOM 7169 O O . ILE A 1 905 ? -9.409 -7.614 10.793 1.00 95.62 905 ILE A O 1
ATOM 7173 N N . LYS A 1 906 ? -9.172 -9.600 9.792 1.00 95.00 906 LYS A N 1
ATOM 7174 C CA . LYS A 1 906 ? -7.713 -9.644 9.994 1.00 95.00 906 LYS A CA 1
ATOM 7175 C C . LYS A 1 906 ? -6.956 -8.558 9.222 1.00 95.00 906 LYS A C 1
ATOM 7177 O O . LYS A 1 906 ? -5.908 -8.138 9.699 1.00 95.00 906 LYS A O 1
ATOM 7182 N N . GLY A 1 907 ? -7.457 -8.124 8.064 1.00 93.50 907 GLY A N 1
ATOM 7183 C CA . GLY A 1 907 ? -6.886 -7.026 7.279 1.00 93.50 907 GLY A CA 1
ATOM 7184 C C . GLY A 1 907 ? -7.095 -5.650 7.908 1.00 93.50 907 GLY A C 1
ATOM 7185 O O . GLY A 1 907 ? -6.221 -4.798 7.806 1.00 93.50 907 GLY A O 1
ATOM 7186 N N . LEU A 1 908 ? -8.221 -5.449 8.596 1.00 94.00 908 LEU A N 1
ATOM 7187 C CA . LEU A 1 908 ? -8.553 -4.191 9.276 1.00 94.00 908 LEU A CA 1
ATOM 7188 C C . LEU A 1 908 ? -7.795 -3.985 10.602 1.00 94.00 908 LEU A C 1
ATOM 7190 O O . LEU A 1 908 ? -7.822 -2.889 11.160 1.00 94.00 908 LEU A O 1
ATOM 7194 N N . LYS A 1 909 ? -7.105 -5.011 11.115 1.00 93.44 909 LYS A N 1
ATOM 7195 C CA . LYS A 1 909 ? -6.345 -4.935 12.369 1.00 93.44 909 LYS A CA 1
ATOM 7196 C C . LYS A 1 909 ? -5.241 -3.867 12.296 1.00 93.44 909 LYS A C 1
ATOM 7198 O O . LYS A 1 909 ? -4.430 -3.892 11.375 1.00 93.44 909 LYS A O 1
ATOM 7203 N N . GLY A 1 910 ? -5.165 -2.970 13.280 1.00 91.31 910 GLY A N 1
ATOM 7204 C CA . GLY A 1 910 ? -4.238 -1.829 13.271 1.00 91.31 910 GLY A CA 1
ATOM 7205 C C . GLY A 1 910 ? -4.684 -0.661 12.377 1.00 91.31 910 GLY A C 1
ATOM 7206 O O . GLY A 1 910 ? -3.955 0.324 12.243 1.00 91.31 910 GLY A O 1
ATOM 7207 N N . HIS A 1 911 ? -5.878 -0.766 11.786 1.00 93.19 911 HIS A N 1
ATOM 7208 C CA . HIS A 1 911 ? -6.575 0.295 11.057 1.00 93.19 911 HIS A CA 1
ATOM 7209 C C . HIS A 1 911 ? -7.956 0.612 11.664 1.00 93.19 911 HIS A C 1
ATOM 7211 O O . HIS A 1 911 ? -8.636 1.516 11.172 1.00 93.19 911 HIS A O 1
ATOM 7217 N N . ILE A 1 912 ? -8.383 -0.109 12.714 1.00 95.00 912 ILE A N 1
ATOM 7218 C CA . ILE A 1 912 ? -9.690 0.064 13.371 1.00 95.00 912 ILE A CA 1
ATOM 7219 C C . ILE A 1 912 ? -9.855 1.494 13.893 1.00 95.00 912 ILE A C 1
ATOM 7221 O O . ILE A 1 912 ? -10.899 2.098 13.661 1.00 95.00 912 ILE A O 1
ATOM 7225 N N . ASP A 1 913 ? -8.796 2.053 14.489 1.00 91.19 913 ASP A N 1
ATOM 7226 C CA . ASP A 1 913 ? -8.738 3.425 15.004 1.00 91.19 913 ASP A CA 1
ATOM 7227 C C . ASP A 1 913 ? -9.229 4.458 13.974 1.00 91.19 913 ASP A C 1
ATOM 7229 O O . ASP A 1 913 ? -10.203 5.172 14.194 1.00 91.19 913 ASP A O 1
ATOM 7233 N N . LYS A 1 914 ? -8.604 4.484 12.796 1.00 92.69 914 LYS A N 1
ATOM 7234 C CA . LYS A 1 914 ? -8.903 5.440 11.723 1.00 92.69 914 LYS A CA 1
ATOM 7235 C C . LYS A 1 914 ? -10.204 5.098 11.010 1.00 92.69 914 LYS A C 1
ATOM 7237 O O . LYS A 1 914 ? -10.872 6.000 10.522 1.00 92.69 914 LYS A O 1
ATOM 7242 N N . THR A 1 915 ? -10.557 3.815 10.939 1.00 94.81 915 THR A N 1
ATOM 7243 C CA . THR A 1 915 ? -11.778 3.354 10.265 1.00 94.81 915 THR A CA 1
ATOM 7244 C C . THR A 1 915 ? -13.029 3.749 11.054 1.00 94.81 915 THR A C 1
ATOM 7246 O O . THR A 1 915 ? -14.017 4.141 10.443 1.00 94.81 915 THR A O 1
ATOM 7249 N N . ALA A 1 916 ? -12.977 3.726 12.391 1.00 95.50 916 ALA A N 1
ATOM 7250 C CA . ALA A 1 916 ? -14.077 4.150 13.259 1.00 95.50 916 ALA A CA 1
ATOM 7251 C C . ALA A 1 916 ? -14.410 5.648 13.112 1.00 95.50 916 ALA A C 1
ATOM 7253 O O . ALA A 1 916 ? -15.575 6.005 12.966 1.00 95.50 916 ALA A O 1
ATOM 7254 N N . TYR A 1 917 ? -13.394 6.515 13.047 1.00 94.69 917 TYR A N 1
ATOM 7255 C CA . TYR A 1 917 ? -13.568 7.956 12.813 1.00 94.69 917 TYR A CA 1
ATOM 7256 C C . TYR A 1 917 ? -13.935 8.325 11.360 1.00 94.69 917 TYR A C 1
ATOM 7258 O O . TYR A 1 917 ? -14.208 9.491 11.069 1.00 94.69 917 TYR A O 1
ATOM 7266 N N . HIS A 1 918 ? -13.923 7.379 10.414 1.00 94.25 918 HIS A N 1
ATOM 7267 C CA . HIS A 1 918 ? -14.081 7.676 8.989 1.00 94.25 918 HIS A CA 1
ATOM 7268 C C . HIS A 1 918 ? -15.532 7.523 8.515 1.00 94.25 918 HIS A C 1
ATOM 7270 O O . HIS A 1 918 ? -16.041 6.407 8.476 1.00 94.25 918 HIS A O 1
ATOM 7276 N N . GLN A 1 919 ? -16.138 8.607 8.010 1.00 90.94 919 GLN A N 1
ATOM 7277 C CA . GLN A 1 919 ? -17.534 8.688 7.531 1.00 90.94 919 GLN A CA 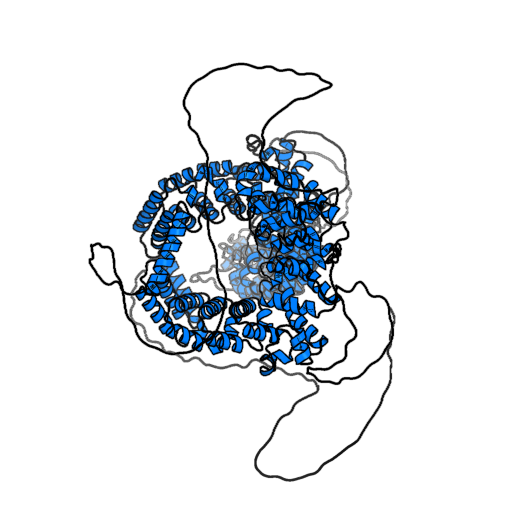1
ATOM 7278 C C . GLN A 1 919 ? -18.039 7.445 6.771 1.00 90.94 919 GLN A C 1
ATOM 7280 O O . GLN A 1 919 ? -19.097 6.916 7.079 1.00 90.94 919 GLN A O 1
ATOM 7285 N N . TYR A 1 920 ? -17.295 6.971 5.765 1.00 93.06 920 TYR A N 1
ATOM 7286 C CA . TYR A 1 920 ? -17.666 5.762 5.012 1.00 93.06 920 TYR A CA 1
ATOM 7287 C C . TYR A 1 920 ? -17.111 4.453 5.608 1.00 93.06 920 TYR A C 1
ATOM 7289 O O . TYR A 1 920 ? -17.730 3.401 5.467 1.00 93.06 920 TYR A O 1
ATOM 7297 N N . GLY A 1 921 ? -15.968 4.503 6.299 1.00 93.38 921 GLY A N 1
ATOM 7298 C CA . GLY A 1 921 ? -15.299 3.322 6.847 1.00 93.38 921 GLY A CA 1
ATOM 7299 C C . GLY A 1 921 ? -16.025 2.737 8.059 1.00 93.38 921 GLY A C 1
ATOM 7300 O O . GLY A 1 921 ? -16.106 1.514 8.190 1.00 93.38 921 GLY A O 1
ATOM 7301 N N . CYS A 1 922 ? -16.619 3.587 8.905 1.00 95.12 922 CYS A N 1
ATOM 7302 C CA . CYS A 1 922 ? -17.355 3.144 10.085 1.00 95.12 922 CYS A CA 1
ATOM 7303 C C . CYS A 1 922 ? -18.550 2.258 9.703 1.00 95.12 922 CYS A C 1
ATOM 7305 O O . CYS A 1 922 ? -18.777 1.243 10.354 1.00 95.12 922 CYS A O 1
ATOM 7307 N N . MET A 1 923 ? -19.226 2.534 8.581 1.00 95.25 923 MET A N 1
ATOM 7308 C CA . MET A 1 923 ? -20.354 1.728 8.095 1.00 95.25 923 MET A CA 1
ATOM 7309 C C . MET A 1 923 ? -19.958 0.290 7.712 1.00 95.25 923 MET A C 1
ATOM 7311 O O . MET A 1 923 ? -20.771 -0.628 7.823 1.00 95.25 923 MET A O 1
ATOM 7315 N N . VAL A 1 924 ? -18.697 0.054 7.333 1.00 96.06 924 VAL A N 1
ATOM 7316 C CA . VAL A 1 924 ? -18.174 -1.305 7.101 1.00 96.06 924 VAL A CA 1
ATOM 7317 C C . VAL A 1 924 ? -17.959 -2.039 8.427 1.00 96.06 924 VAL A C 1
ATOM 7319 O O . VAL A 1 924 ? -18.268 -3.224 8.526 1.00 96.06 924 VAL A O 1
ATOM 7322 N N . LEU A 1 925 ? -17.497 -1.341 9.471 1.00 96.56 925 LEU A N 1
ATOM 7323 C CA . LEU A 1 925 ? -17.402 -1.899 10.826 1.00 96.56 925 LEU A CA 1
ATOM 7324 C C . LEU A 1 925 ? -18.794 -2.170 11.429 1.00 96.56 925 LEU A C 1
ATOM 7326 O O . LEU A 1 925 ? -18.997 -3.239 11.995 1.00 96.56 925 LEU A O 1
ATOM 7330 N N . VAL A 1 926 ? -19.765 -1.268 11.238 1.00 96.12 926 VAL A N 1
ATOM 7331 C CA . VAL A 1 926 ? -21.187 -1.450 11.602 1.00 96.12 926 VAL A CA 1
ATOM 7332 C C . VAL A 1 926 ? -21.762 -2.713 10.942 1.00 96.12 926 VAL A C 1
ATOM 7334 O O . VAL A 1 926 ? -22.367 -3.544 11.623 1.00 96.12 926 VAL A O 1
ATOM 7337 N N . CYS A 1 927 ? -21.499 -2.932 9.648 1.00 96.00 927 CYS A N 1
ATOM 7338 C CA . CYS A 1 927 ? -21.875 -4.170 8.957 1.00 96.00 927 CYS A CA 1
ATOM 7339 C C . CYS A 1 927 ? -21.184 -5.413 9.557 1.00 96.00 927 CYS A C 1
ATOM 7341 O O . CYS A 1 927 ? -21.840 -6.424 9.801 1.00 96.00 927 CYS A O 1
ATOM 7343 N N . ILE A 1 928 ? -19.885 -5.340 9.874 1.00 96.00 928 ILE A N 1
ATOM 7344 C CA . ILE A 1 928 ? -19.147 -6.453 10.502 1.00 96.00 928 ILE A CA 1
ATOM 7345 C C . ILE A 1 928 ? -19.739 -6.835 11.867 1.00 96.00 928 ILE A C 1
ATOM 7347 O O . ILE A 1 928 ? -19.931 -8.023 12.124 1.00 96.00 928 ILE A O 1
ATOM 7351 N N . LEU A 1 929 ? -20.047 -5.849 12.716 1.00 95.00 929 LEU A N 1
ATOM 7352 C CA . LEU A 1 929 ? -20.690 -6.058 14.021 1.00 95.00 929 LEU A CA 1
ATOM 7353 C C . LEU A 1 929 ? -22.079 -6.703 13.878 1.00 95.00 929 LEU A C 1
ATOM 7355 O O . LEU A 1 929 ? -22.463 -7.519 14.712 1.00 95.00 929 LEU A O 1
ATOM 7359 N N . SER A 1 930 ? -22.802 -6.371 12.805 1.00 92.06 930 SER A N 1
ATOM 7360 C CA . SER A 1 930 ? -24.165 -6.854 12.553 1.00 92.06 930 SER A CA 1
ATOM 7361 C C . SER A 1 930 ? -24.216 -8.273 11.972 1.00 92.06 930 SER A C 1
ATOM 7363 O O . SER A 1 930 ? -25.107 -9.037 12.329 1.00 92.06 930 SER A O 1
ATOM 7365 N N . VAL A 1 931 ? -23.271 -8.639 11.092 1.00 91.75 931 VAL A N 1
ATOM 7366 C CA . VAL A 1 931 ? -23.371 -9.823 10.207 1.00 91.75 931 VAL A CA 1
ATOM 7367 C C . VAL A 1 931 ? -22.415 -10.973 10.567 1.00 91.75 931 VAL A C 1
ATOM 7369 O O . VAL A 1 931 ? -22.643 -12.120 10.176 1.00 91.75 931 VAL A O 1
ATOM 7372 N N . VAL A 1 932 ? -21.306 -10.725 11.273 1.00 93.62 932 VAL A N 1
ATOM 7373 C CA . VAL A 1 932 ? -20.255 -11.750 11.428 1.00 93.62 932 VAL A CA 1
ATOM 7374 C C . VAL A 1 932 ? -20.441 -12.600 12.694 1.00 93.62 932 VAL A C 1
ATOM 7376 O O . VAL A 1 932 ? -20.483 -12.097 13.811 1.00 93.62 932 VAL A O 1
ATOM 7379 N N . ASP A 1 933 ? -20.497 -13.925 12.522 1.00 93.31 933 ASP A N 1
ATOM 7380 C CA . ASP A 1 933 ? -20.794 -14.879 13.607 1.00 93.31 933 ASP A CA 1
ATOM 7381 C C . ASP A 1 933 ? -19.589 -15.208 14.516 1.00 93.31 933 ASP A C 1
ATOM 7383 O O . ASP A 1 933 ? -19.776 -15.601 15.673 1.00 93.31 933 ASP A O 1
ATOM 7387 N N . ASP A 1 934 ? -18.350 -15.035 14.021 1.00 95.31 934 ASP A N 1
ATOM 7388 C CA . ASP A 1 934 ? -17.086 -15.212 14.770 1.00 95.31 934 ASP A CA 1
ATOM 7389 C C . ASP A 1 934 ? -16.844 -14.004 15.701 1.00 95.31 934 ASP A C 1
ATOM 7391 O O . ASP A 1 934 ? -15.873 -13.255 15.580 1.00 95.31 934 ASP A O 1
ATOM 7395 N N . THR A 1 935 ? -17.763 -13.811 16.648 1.00 96.25 935 THR A N 1
ATOM 7396 C CA . THR A 1 935 ? -17.733 -12.784 17.703 1.00 96.25 935 THR A CA 1
ATOM 7397 C C . THR A 1 935 ? -16.424 -12.808 18.492 1.00 96.25 935 THR A C 1
ATOM 7399 O O . THR A 1 935 ? -15.882 -11.759 18.822 1.00 96.25 935 THR A O 1
ATOM 7402 N N . LYS A 1 936 ? -15.827 -13.988 18.704 1.00 96.31 936 LYS A N 1
ATOM 7403 C CA . LYS A 1 936 ? -14.505 -14.142 19.338 1.00 96.31 936 LYS A CA 1
ATOM 7404 C C . LYS A 1 936 ? -13.384 -13.477 18.526 1.00 96.31 936 LYS A C 1
ATOM 7406 O O . LYS A 1 936 ? -12.476 -12.887 19.117 1.00 96.31 936 LYS A O 1
ATOM 7411 N N . LEU A 1 937 ? -13.430 -13.530 17.192 1.00 96.50 937 LEU A N 1
ATOM 7412 C CA . LEU A 1 937 ? -12.514 -12.780 16.325 1.00 96.50 937 LEU A CA 1
ATOM 7413 C C . LEU A 1 937 ? -12.793 -11.270 16.371 1.00 96.50 937 LEU A C 1
ATOM 7415 O O . LEU A 1 937 ? -11.838 -10.500 16.476 1.00 96.50 937 LEU A O 1
ATOM 7419 N N . ILE A 1 938 ? -14.065 -10.857 16.336 1.00 97.38 938 ILE A N 1
ATOM 7420 C CA . ILE A 1 938 ? -14.474 -9.444 16.440 1.00 97.38 938 ILE A CA 1
ATOM 7421 C C . ILE A 1 938 ? -13.975 -8.841 17.759 1.00 97.38 938 ILE A C 1
ATOM 7423 O O . ILE A 1 938 ? -13.285 -7.826 17.740 1.00 97.38 938 ILE A O 1
ATOM 7427 N N . THR A 1 939 ? -14.215 -9.494 18.898 1.00 96.69 939 THR A N 1
ATOM 7428 C CA . THR A 1 939 ? -13.751 -9.032 20.215 1.00 96.69 939 THR A CA 1
ATOM 7429 C C . THR A 1 939 ? -12.225 -8.938 20.287 1.00 96.69 939 THR A C 1
ATOM 7431 O O . THR A 1 939 ? -11.678 -7.956 20.788 1.00 96.69 939 THR A O 1
ATOM 7434 N N . LYS A 1 940 ? -11.513 -9.916 19.712 1.00 96.44 940 LYS A N 1
ATOM 7435 C CA . LYS A 1 940 ? -10.041 -9.968 19.713 1.00 96.44 940 LYS A CA 1
ATOM 7436 C C . LYS A 1 940 ? -9.362 -8.920 18.817 1.00 96.44 940 LYS A C 1
ATOM 7438 O O . LYS A 1 940 ? -8.187 -8.629 19.052 1.00 96.44 940 LYS A O 1
ATOM 7443 N N . VAL A 1 941 ? -10.044 -8.417 17.786 1.00 96.31 941 VAL A N 1
ATOM 7444 C CA . VAL A 1 941 ? -9.466 -7.521 16.765 1.00 96.31 941 VAL A CA 1
ATOM 7445 C C . VAL A 1 941 ? -10.072 -6.121 16.798 1.00 96.31 941 VAL A C 1
ATOM 7447 O O . VAL A 1 941 ? -9.330 -5.151 16.763 1.00 96.31 941 VAL A O 1
ATOM 7450 N N . ILE A 1 942 ? -11.397 -6.018 16.864 1.00 96.38 942 ILE A N 1
ATOM 7451 C CA . ILE A 1 942 ? -12.137 -4.758 16.765 1.00 96.38 942 ILE A CA 1
ATOM 7452 C C . ILE A 1 942 ? -12.385 -4.192 18.163 1.00 96.38 942 ILE A C 1
ATOM 7454 O O . ILE A 1 942 ? -11.827 -3.154 18.496 1.00 96.38 942 ILE A O 1
ATOM 7458 N N . ILE A 1 943 ? -13.138 -4.894 19.020 1.00 95.81 943 ILE A N 1
ATOM 7459 C CA . ILE A 1 943 ? -13.547 -4.365 20.339 1.00 95.81 943 ILE A CA 1
ATOM 7460 C C . ILE A 1 943 ? -12.330 -3.987 21.199 1.00 95.81 943 ILE A C 1
ATOM 7462 O O . ILE A 1 943 ? -12.293 -2.903 21.775 1.00 95.81 943 ILE A O 1
ATOM 7466 N N . ARG A 1 944 ? -11.284 -4.825 21.205 1.00 94.69 944 ARG A N 1
ATOM 7467 C CA . ARG A 1 944 ? -10.023 -4.552 21.915 1.00 94.69 944 ARG A CA 1
ATOM 7468 C C . ARG A 1 944 ? -9.220 -3.360 21.359 1.00 94.69 944 ARG A C 1
ATOM 7470 O O . ARG A 1 944 ? -8.424 -2.788 22.099 1.00 94.69 944 ARG A O 1
ATOM 7477 N N . GLU A 1 945 ? -9.386 -2.994 20.086 1.00 95.31 945 GLU A N 1
ATOM 7478 C CA . GLU A 1 945 ? -8.777 -1.778 19.514 1.00 95.31 945 GLU A CA 1
ATOM 7479 C C . GLU A 1 945 ? -9.661 -0.531 19.741 1.00 95.31 945 GLU A C 1
ATOM 7481 O O . GLU A 1 945 ? -9.123 0.570 19.805 1.00 95.31 945 GLU A O 1
ATOM 7486 N N . LEU A 1 946 ? -10.978 -0.690 19.956 1.00 94.19 946 LEU A N 1
ATOM 7487 C CA . LEU A 1 946 ? -11.912 0.399 20.295 1.00 94.19 946 LEU A CA 1
ATOM 7488 C C . LEU A 1 946 ? -11.893 0.788 21.787 1.00 94.19 946 LEU A C 1
ATOM 7490 O O . LEU A 1 946 ? -11.924 1.973 22.101 1.00 94.19 946 LEU A O 1
ATOM 7494 N N . GLN A 1 947 ? -11.814 -0.181 22.709 1.00 92.44 947 GLN A N 1
ATOM 7495 C CA . GLN A 1 947 ? -11.809 0.052 24.167 1.00 92.44 947 GLN A CA 1
ATOM 7496 C C . GLN A 1 947 ? -10.862 1.181 24.651 1.00 92.44 947 GLN A C 1
ATOM 7498 O O . GLN A 1 947 ? -11.328 2.040 25.397 1.00 92.44 947 GLN A O 1
ATOM 7503 N N . PRO A 1 948 ? -9.577 1.268 24.240 1.00 93.94 948 PRO A N 1
ATOM 7504 C CA . PRO A 1 948 ? -8.674 2.326 24.717 1.00 93.94 948 PRO A CA 1
ATOM 7505 C C . PRO A 1 948 ? -8.963 3.733 24.157 1.00 93.94 948 PRO A C 1
ATOM 7507 O O . PRO A 1 948 ? -8.347 4.690 24.618 1.00 93.94 948 PRO A O 1
ATOM 7510 N N . ILE A 1 949 ? -9.863 3.869 23.176 1.00 94.81 949 ILE A N 1
ATOM 7511 C CA . ILE A 1 949 ? -10.301 5.150 22.586 1.00 94.81 949 ILE A CA 1
ATOM 7512 C C . ILE A 1 949 ? -11.811 5.389 22.785 1.00 94.81 949 ILE A C 1
ATOM 7514 O O . ILE A 1 949 ? -12.405 6.253 22.143 1.00 94.81 949 ILE A O 1
ATOM 7518 N N . LEU A 1 950 ? -12.445 4.629 23.686 1.00 94.06 950 LEU A N 1
ATOM 7519 C CA . LEU A 1 950 ? -13.900 4.584 23.844 1.00 94.06 950 LEU A CA 1
ATOM 7520 C C . LEU A 1 950 ? -14.509 5.949 24.209 1.00 94.06 950 LEU A C 1
ATOM 7522 O O . LEU A 1 950 ? -15.498 6.329 23.587 1.00 94.06 950 LEU A O 1
ATOM 7526 N N . LYS A 1 951 ? -13.890 6.728 25.120 1.00 94.06 951 LYS A N 1
ATOM 7527 C CA . LYS A 1 951 ? -14.372 8.088 25.450 1.00 94.06 951 LYS A CA 1
ATOM 7528 C C . LYS A 1 951 ? -14.406 8.968 24.199 1.00 94.06 951 LYS A C 1
ATOM 7530 O O . LYS A 1 951 ? -15.435 9.563 23.913 1.00 94.06 951 LYS A O 1
ATOM 7535 N N . GLU A 1 952 ? -13.316 9.024 23.434 1.00 95.06 952 GLU A N 1
ATOM 7536 C CA . GLU A 1 952 ? -13.224 9.868 22.234 1.00 95.06 952 GLU A CA 1
ATOM 7537 C C . GLU A 1 952 ? -14.273 9.486 21.169 1.00 95.06 952 GLU A C 1
ATOM 7539 O O . GLU A 1 952 ? -14.913 10.364 20.590 1.00 95.06 952 GLU A O 1
ATOM 7544 N N . LEU A 1 953 ? -14.499 8.185 20.948 1.00 95.56 953 LEU A N 1
ATOM 7545 C CA . LEU A 1 953 ? -15.451 7.685 19.949 1.00 95.56 953 LEU A CA 1
ATOM 7546 C C . LEU A 1 953 ? -16.917 8.015 20.265 1.00 95.56 953 LEU A C 1
ATOM 7548 O O . LEU A 1 953 ? -17.699 8.204 19.335 1.00 95.56 953 LEU A O 1
ATOM 7552 N N . VAL A 1 954 ? -17.303 8.080 21.544 1.00 95.75 954 VAL A N 1
ATOM 7553 C CA . VAL A 1 954 ? -18.686 8.385 21.959 1.00 95.75 954 VAL A CA 1
ATOM 7554 C C . VAL A 1 954 ? -19.078 9.832 21.623 1.00 95.75 954 VAL A C 1
ATOM 7556 O O . VAL A 1 954 ? -20.225 10.086 21.260 1.00 95.75 954 VAL A O 1
ATOM 7559 N N . PHE A 1 955 ? -18.129 10.772 21.671 1.00 94.38 955 PHE A N 1
ATOM 7560 C CA . PHE A 1 955 ? -18.354 12.168 21.272 1.00 94.38 955 PHE A CA 1
ATOM 7561 C C . PHE A 1 955 ? -18.258 12.405 19.751 1.00 94.38 955 PHE A C 1
ATOM 7563 O O . PHE A 1 955 ? -18.578 13.503 19.293 1.00 94.38 955 PHE A O 1
ATOM 7570 N N . ASP A 1 956 ? -17.818 11.422 18.956 1.00 94.88 956 ASP A N 1
ATOM 7571 C CA . ASP A 1 956 ? -17.571 11.603 17.522 1.00 94.88 956 ASP A CA 1
ATOM 7572 C C . ASP A 1 956 ? -18.810 11.386 16.628 1.00 94.88 956 ASP A C 1
ATOM 7574 O O . ASP A 1 956 ? -19.696 10.565 16.890 1.00 94.88 956 ASP A O 1
ATOM 7578 N N . LYS A 1 957 ? -18.829 12.090 15.488 1.00 93.56 957 LYS A N 1
ATOM 7579 C CA . LYS A 1 957 ? -19.884 11.982 14.476 1.00 93.56 957 LYS A CA 1
ATOM 7580 C C . LYS A 1 957 ? -19.926 10.613 13.774 1.00 93.56 957 LYS A C 1
ATOM 7582 O O . LYS A 1 957 ? -20.994 10.227 13.315 1.00 93.56 957 LYS A O 1
ATOM 7587 N N . ASN A 1 958 ? -18.819 9.881 13.677 1.00 94.06 958 ASN A N 1
ATOM 7588 C CA . ASN A 1 958 ? -18.758 8.599 12.965 1.00 94.06 958 ASN A CA 1
ATOM 7589 C C . ASN A 1 958 ? -18.522 7.422 13.929 1.00 94.06 958 ASN A C 1
ATOM 7591 O O . ASN A 1 958 ? -19.126 6.363 13.763 1.00 94.06 958 ASN A O 1
ATOM 7595 N N . GLY A 1 959 ? -17.696 7.619 14.962 1.00 94.44 959 GLY A N 1
ATOM 7596 C CA . GLY A 1 959 ? -17.326 6.597 15.943 1.00 94.44 959 GLY A CA 1
ATOM 7597 C C . GLY A 1 959 ? -18.513 6.035 16.728 1.00 94.44 959 GLY A C 1
ATOM 7598 O O . GLY A 1 959 ? -18.641 4.816 16.857 1.00 94.44 959 GLY A O 1
ATOM 7599 N N . ARG A 1 960 ? -19.431 6.898 17.187 1.00 94.81 960 ARG A N 1
ATOM 7600 C CA . ARG A 1 960 ? -20.569 6.485 18.026 1.00 94.81 960 ARG A CA 1
ATOM 7601 C C . ARG A 1 960 ? -21.538 5.516 17.337 1.00 94.81 960 ARG A C 1
ATOM 7603 O O . ARG A 1 960 ? -22.187 4.727 18.018 1.00 94.81 960 ARG A O 1
ATOM 7610 N N . HIS A 1 961 ? -21.594 5.513 15.999 1.00 95.50 961 HIS A N 1
ATOM 7611 C CA . HIS A 1 961 ? -22.445 4.605 15.215 1.00 95.50 961 HIS A CA 1
ATOM 7612 C C . HIS A 1 961 ? -22.144 3.119 15.508 1.00 95.50 961 HIS A C 1
ATOM 7614 O O . HIS A 1 961 ? -23.032 2.276 15.407 1.00 95.50 961 HIS A O 1
ATOM 7620 N N . LEU A 1 962 ? -20.915 2.795 15.933 1.00 95.75 962 LEU A N 1
ATOM 7621 C CA . LEU A 1 962 ? -20.516 1.445 16.347 1.00 95.75 962 LEU A CA 1
ATOM 7622 C C . LEU A 1 962 ? -21.253 0.973 17.608 1.00 95.75 962 LEU A C 1
ATOM 7624 O O . LEU A 1 962 ? -21.620 -0.196 17.703 1.00 95.75 962 LEU A O 1
ATOM 7628 N N . PHE A 1 963 ? -21.472 1.875 18.567 1.00 95.62 963 PHE A N 1
ATOM 7629 C CA . PHE A 1 963 ? -22.165 1.570 19.821 1.00 95.62 963 PHE A CA 1
ATOM 7630 C C . PHE A 1 963 ? -23.675 1.654 19.633 1.00 95.62 963 PHE A C 1
ATOM 7632 O O . PHE A 1 963 ? -24.385 0.769 20.097 1.00 95.62 963 PHE A O 1
ATOM 7639 N N . LEU A 1 964 ? -24.155 2.643 18.871 1.00 95.75 964 LEU A N 1
ATOM 7640 C CA . LEU A 1 964 ? -25.574 2.772 18.541 1.00 95.75 964 LEU A CA 1
ATOM 7641 C C . LEU A 1 964 ? -26.092 1.539 17.780 1.00 95.75 964 LEU A C 1
ATOM 7643 O O . LEU A 1 964 ? -27.154 1.052 18.135 1.00 95.75 964 LEU A O 1
ATOM 7647 N N . GLN A 1 965 ? -25.328 0.935 16.855 1.00 95.25 965 GLN A N 1
ATOM 7648 C CA . GLN A 1 965 ? -25.739 -0.333 16.220 1.00 95.25 965 GLN A CA 1
ATOM 7649 C C . GLN A 1 965 ? -25.817 -1.515 17.203 1.00 95.25 965 GLN A C 1
ATOM 7651 O O . GLN A 1 965 ? -26.644 -2.410 17.036 1.00 95.25 965 GLN A O 1
ATOM 7656 N N . LEU A 1 966 ? -24.937 -1.560 18.207 1.00 95.19 966 LEU A N 1
ATOM 7657 C CA . LEU A 1 966 ? -24.927 -2.638 19.199 1.00 95.19 966 LEU A CA 1
ATOM 7658 C C . LEU A 1 966 ? -26.035 -2.468 20.249 1.00 95.19 966 LEU A C 1
ATOM 7660 O O . LEU A 1 966 ? -26.598 -3.463 20.700 1.00 95.19 966 LEU A O 1
ATOM 7664 N N . LEU A 1 967 ? -26.360 -1.230 20.625 1.00 95.19 967 LEU A N 1
ATOM 7665 C CA . LEU A 1 967 ? -27.425 -0.911 21.577 1.00 95.19 967 LEU A CA 1
ATOM 7666 C C . LEU A 1 967 ? -28.804 -0.970 20.906 1.00 95.19 967 LEU A C 1
ATOM 7668 O O . LEU A 1 967 ? -29.675 -1.691 21.381 1.00 95.19 967 LEU A O 1
ATOM 7672 N N . HIS A 1 968 ? -28.980 -0.282 19.775 1.00 94.31 968 HIS A N 1
ATOM 7673 C CA . HIS A 1 968 ? -30.227 -0.190 19.015 1.00 94.31 968 HIS A CA 1
ATOM 7674 C C . HIS A 1 968 ? -29.961 -0.311 17.500 1.00 94.31 968 HIS A C 1
ATOM 7676 O O . HIS A 1 968 ? -29.823 0.702 16.803 1.00 94.31 968 HIS A O 1
ATOM 7682 N N . PRO A 1 969 ? -29.886 -1.545 16.963 1.00 92.62 969 PRO A N 1
ATOM 7683 C CA . PRO A 1 969 ? -29.543 -1.773 15.563 1.00 92.62 969 PRO A CA 1
ATOM 7684 C C . PRO A 1 969 ? -30.518 -1.081 14.606 1.00 92.62 969 PRO A C 1
ATOM 7686 O O . PRO A 1 969 ? -31.711 -0.977 14.889 1.00 92.62 969 PRO A O 1
ATOM 7689 N N . ASN A 1 970 ? -29.991 -0.618 13.469 1.00 89.81 970 ASN A N 1
ATOM 7690 C CA . ASN A 1 970 ? -30.722 -0.061 12.322 1.00 89.81 970 ASN A CA 1
ATOM 7691 C C . ASN A 1 970 ? -31.662 1.129 12.635 1.00 89.81 970 ASN A C 1
ATOM 7693 O O . ASN A 1 970 ? -32.498 1.489 11.809 1.00 89.81 970 ASN A O 1
ATOM 7697 N N . CYS A 1 971 ? -31.520 1.774 13.797 1.00 90.81 971 CYS A N 1
ATOM 7698 C CA . CYS A 1 971 ? -32.425 2.833 14.240 1.00 90.81 971 CYS A CA 1
ATOM 7699 C C . CYS A 1 971 ? -32.372 4.078 13.334 1.00 90.81 971 CYS A C 1
ATOM 7701 O O . CYS A 1 971 ? -31.341 4.748 13.236 1.00 90.81 971 CYS A O 1
ATOM 7703 N N . SER A 1 972 ? -33.512 4.452 12.745 1.00 91.00 972 SER A N 1
ATOM 7704 C CA . SER A 1 972 ? -33.678 5.645 11.892 1.00 91.00 972 SER A CA 1
ATOM 7705 C C . SER A 1 972 ? -33.439 6.981 12.609 1.00 91.00 972 SER A C 1
ATOM 7707 O O . SER A 1 972 ? -33.237 8.003 11.957 1.00 91.00 972 SER A O 1
ATOM 7709 N N . ARG A 1 973 ? -33.409 6.983 13.951 1.00 88.88 973 ARG A N 1
ATOM 7710 C CA . ARG A 1 973 ? -33.004 8.142 14.768 1.00 88.88 973 ARG A CA 1
ATOM 7711 C C . ARG A 1 973 ? -31.487 8.383 14.727 1.00 88.88 973 ARG A C 1
ATOM 7713 O O . ARG A 1 973 ? -31.053 9.521 14.873 1.00 88.88 973 ARG A O 1
ATOM 7720 N N . HIS A 1 974 ? -30.704 7.317 14.531 1.00 90.56 974 HIS A N 1
ATOM 7721 C CA . HIS A 1 974 ? -29.237 7.305 14.652 1.00 90.56 974 HIS A CA 1
ATOM 7722 C C . HIS A 1 974 ? -28.521 7.216 13.302 1.00 90.56 974 HIS A C 1
ATOM 7724 O O . HIS A 1 974 ? -27.418 7.741 13.158 1.00 90.56 974 HIS A O 1
ATOM 7730 N N . PHE A 1 975 ? -29.148 6.570 12.316 1.00 90.81 975 PHE A N 1
ATOM 7731 C CA . PHE A 1 975 ? -28.617 6.368 10.968 1.00 90.81 975 PHE A CA 1
ATOM 7732 C C . PHE A 1 975 ? -29.470 7.099 9.932 1.00 90.81 975 PHE A C 1
ATOM 7734 O O . PHE A 1 975 ? -30.691 6.953 9.906 1.00 90.81 975 PHE A O 1
ATOM 7741 N N . SER A 1 976 ? -28.835 7.845 9.025 1.00 91.00 976 SER A N 1
ATOM 7742 C CA . SER A 1 976 ? -29.564 8.502 7.936 1.00 91.00 976 SER A CA 1
ATOM 7743 C C . SER A 1 976 ? -30.118 7.484 6.923 1.00 91.00 976 SER A C 1
ATOM 7745 O O . SER A 1 976 ? -29.542 6.403 6.752 1.00 91.00 976 SER A O 1
ATOM 7747 N N . PRO A 1 977 ? -31.160 7.836 6.142 1.00 90.94 977 PRO A N 1
ATOM 7748 C CA . PRO A 1 977 ? -31.687 6.962 5.092 1.00 90.94 977 PRO A CA 1
ATOM 7749 C C . PRO A 1 977 ? -30.632 6.494 4.075 1.00 90.94 977 PRO A C 1
ATOM 7751 O O . PRO A 1 977 ? -30.730 5.386 3.557 1.00 90.94 977 PRO A O 1
ATOM 7754 N N . GLN A 1 978 ? -29.577 7.281 3.812 1.00 86.12 978 GLN A N 1
ATOM 7755 C CA . GLN A 1 978 ? -28.481 6.859 2.924 1.00 86.12 978 GLN A CA 1
ATOM 7756 C C . GLN A 1 978 ? -27.536 5.834 3.569 1.00 86.12 978 GLN A C 1
ATOM 7758 O O . GLN A 1 978 ? -26.938 5.027 2.853 1.00 86.12 978 GLN A O 1
ATOM 7763 N N . GLU A 1 979 ? -27.379 5.859 4.892 1.00 89.62 979 GLU A N 1
ATOM 7764 C CA . GLU A 1 979 ? -26.587 4.884 5.649 1.00 89.62 979 GLU A CA 1
ATOM 7765 C C . GLU A 1 979 ? -27.363 3.571 5.789 1.00 89.62 979 GLU A C 1
ATOM 7767 O O . GLU A 1 979 ? -26.817 2.519 5.454 1.00 89.62 979 GLU A O 1
ATOM 7772 N N . LEU A 1 980 ? -28.656 3.636 6.132 1.00 90.06 980 LEU A N 1
ATOM 7773 C CA . LEU A 1 980 ? -29.553 2.474 6.154 1.00 90.06 980 LEU A CA 1
ATOM 7774 C C . LEU A 1 980 ? -29.683 1.826 4.769 1.00 90.06 980 LEU A C 1
ATOM 7776 O O . LEU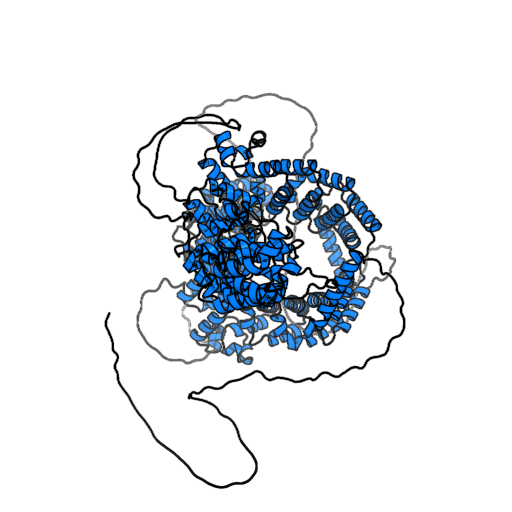 A 1 980 ? -29.441 0.632 4.637 1.00 90.06 980 LEU A O 1
ATOM 7780 N N . ALA A 1 981 ? -29.921 2.596 3.700 1.00 87.88 981 ALA A N 1
ATOM 7781 C CA . ALA A 1 981 ? -29.939 2.062 2.332 1.00 87.88 981 ALA A CA 1
ATOM 7782 C C . ALA A 1 981 ? -28.574 1.508 1.869 1.00 87.88 981 ALA A C 1
ATOM 7784 O O . ALA A 1 981 ? -28.506 0.717 0.927 1.00 87.88 981 ALA A O 1
ATOM 7785 N N . SER A 1 982 ? -27.466 1.899 2.513 1.00 87.44 982 SER A N 1
ATOM 7786 C CA . SER A 1 982 ? -26.150 1.299 2.261 1.00 87.44 982 SER A CA 1
ATOM 7787 C C . SER A 1 982 ? -25.974 -0.015 3.025 1.00 87.44 982 SER A C 1
ATOM 7789 O O . SER A 1 982 ? -25.490 -0.976 2.430 1.00 87.44 982 SER A O 1
ATOM 7791 N N . LEU A 1 983 ? -26.419 -0.105 4.284 1.00 87.44 983 LEU A N 1
ATOM 7792 C CA . LEU A 1 983 ? -26.460 -1.358 5.053 1.00 87.44 983 LEU A CA 1
ATOM 7793 C C . LEU A 1 983 ? -27.428 -2.380 4.441 1.00 87.44 983 LEU A C 1
ATOM 7795 O O . LEU A 1 983 ? -27.094 -3.559 4.354 1.00 87.44 983 LEU A O 1
ATOM 7799 N N . ASN A 1 984 ? -28.578 -1.937 3.933 1.00 86.44 984 ASN A N 1
ATOM 7800 C CA . ASN A 1 984 ? -29.598 -2.795 3.326 1.00 86.44 984 ASN A CA 1
ATOM 7801 C C . ASN A 1 984 ? -29.289 -3.158 1.863 1.00 86.44 984 ASN A C 1
ATOM 7803 O O . ASN A 1 984 ? -29.977 -3.996 1.290 1.00 86.44 984 ASN A O 1
ATOM 7807 N N . SER A 1 985 ? -28.213 -2.620 1.273 1.00 85.81 985 SER A N 1
ATOM 7808 C CA . SER A 1 985 ? -27.815 -2.951 -0.102 1.00 85.81 985 SER A CA 1
ATOM 7809 C C . SER A 1 985 ? -27.568 -4.454 -0.315 1.00 85.81 985 SER A C 1
ATOM 7811 O O . SER A 1 985 ? -27.077 -5.164 0.571 1.00 85.81 985 SER A O 1
ATOM 7813 N N . SER A 1 986 ? -27.929 -4.928 -1.506 1.00 87.56 986 SER A N 1
ATOM 7814 C CA . SER A 1 986 ? -27.879 -6.324 -1.943 1.00 87.56 986 SER A CA 1
ATOM 7815 C C . SER A 1 986 ? -27.205 -6.445 -3.316 1.00 87.56 986 SER A C 1
ATOM 7817 O O . SER A 1 986 ? -26.961 -5.443 -3.992 1.00 87.56 986 SER A O 1
ATOM 7819 N N . ILE A 1 987 ? -26.879 -7.673 -3.724 1.00 87.00 987 ILE A N 1
ATOM 7820 C CA . ILE A 1 987 ? -26.411 -7.995 -5.080 1.00 87.00 987 ILE A CA 1
ATOM 7821 C C . ILE A 1 987 ? -27.489 -8.852 -5.759 1.00 87.00 987 ILE A C 1
ATOM 7823 O O . ILE A 1 987 ? -27.798 -9.908 -5.208 1.00 87.00 987 ILE A O 1
ATOM 7827 N N . PRO A 1 988 ? -28.041 -8.466 -6.930 1.00 86.62 988 PRO A N 1
ATOM 7828 C CA . PRO A 1 988 ? -29.189 -9.155 -7.534 1.00 86.62 988 PRO A CA 1
ATOM 7829 C C . PRO A 1 988 ? -28.986 -10.651 -7.810 1.00 86.62 988 PRO A C 1
ATOM 7831 O O . PRO A 1 988 ? -29.930 -11.424 -7.729 1.00 86.62 988 PRO A O 1
ATOM 7834 N N . SER A 1 989 ? -27.756 -11.073 -8.113 1.00 84.94 989 SER A N 1
ATOM 7835 C CA . SER A 1 989 ? -27.396 -12.479 -8.351 1.00 84.94 989 SER A CA 1
ATOM 7836 C C . SER A 1 989 ? -27.066 -13.275 -7.081 1.00 84.94 989 SER A C 1
ATOM 7838 O O . SER A 1 989 ? -26.716 -14.448 -7.176 1.00 84.94 989 SER A O 1
ATOM 7840 N N . LEU A 1 990 ? -27.148 -12.650 -5.900 1.00 79.62 990 LEU A N 1
ATOM 7841 C CA . LEU A 1 990 ? -26.879 -13.262 -4.592 1.00 79.62 990 LEU A CA 1
ATOM 7842 C C . LEU A 1 990 ? -27.990 -13.013 -3.556 1.00 79.62 990 LEU A C 1
ATOM 7844 O O . LEU A 1 990 ? -27.972 -13.621 -2.487 1.00 79.62 990 LEU A O 1
ATOM 7848 N N . SER A 1 991 ? -28.944 -12.125 -3.834 1.00 73.81 991 SER A N 1
ATOM 7849 C CA . SER A 1 991 ? -30.224 -12.079 -3.130 1.00 73.81 991 SER A CA 1
ATOM 7850 C C . SER A 1 991 ? -31.048 -13.304 -3.501 1.00 73.81 991 SER A C 1
ATOM 7852 O O . SER A 1 991 ? -31.327 -13.515 -4.681 1.00 73.81 991 SER A O 1
ATOM 7854 N N . LEU A 1 992 ? -31.472 -14.070 -2.497 1.00 50.44 992 LEU A N 1
ATOM 7855 C CA . LEU A 1 992 ? -32.555 -15.027 -2.675 1.00 50.44 992 LEU A CA 1
ATOM 7856 C C . LEU A 1 992 ? -33.819 -14.252 -3.075 1.00 50.44 992 LEU A C 1
ATOM 7858 O O . LEU A 1 992 ? -34.186 -13.273 -2.425 1.00 50.44 992 LEU A O 1
ATOM 7862 N N . LYS A 1 993 ? -34.436 -14.686 -4.170 1.00 39.09 993 LYS A N 1
ATOM 7863 C CA . LYS A 1 993 ? -35.836 -14.453 -4.512 1.00 39.09 993 LYS A CA 1
ATOM 7864 C C . LYS A 1 993 ? -36.384 -15.767 -5.050 1.00 39.09 993 LYS A C 1
ATOM 7866 O O . LYS A 1 993 ? -35.656 -16.512 -5.710 1.00 39.09 993 LYS A O 1
ATOM 7871 N N . ASP A 1 994 ? -37.632 -16.037 -4.717 1.00 30.31 994 ASP A N 1
ATOM 7872 C CA . ASP A 1 994 ? -38.265 -17.337 -4.889 1.00 30.31 994 ASP A CA 1
ATOM 7873 C C . ASP A 1 994 ? -38.529 -17.694 -6.354 1.00 30.31 994 ASP A C 1
ATOM 7875 O O . ASP A 1 994 ? -38.570 -16.840 -7.243 1.00 30.31 994 ASP A O 1
ATOM 7879 N N . GLN A 1 995 ? -38.690 -18.992 -6.614 1.00 29.89 995 GLN A N 1
ATOM 7880 C CA . GLN A 1 995 ? -38.964 -19.527 -7.949 1.00 29.89 995 GLN A CA 1
ATOM 7881 C C . GLN A 1 995 ? -40.470 -19.511 -8.254 1.00 29.89 995 GLN A C 1
ATOM 7883 O O . GLN A 1 995 ? -41.092 -20.552 -8.445 1.00 29.89 995 GLN A O 1
ATOM 7888 N N . SER A 1 996 ? -41.035 -18.306 -8.306 1.00 28.23 996 SER A N 1
ATOM 7889 C CA . SER A 1 996 ? -42.419 -18.018 -8.706 1.00 28.23 996 SER A CA 1
ATOM 7890 C C . SER A 1 996 ? -42.500 -16.545 -9.154 1.00 28.23 996 SER A C 1
ATOM 7892 O O . SER A 1 996 ? -42.074 -15.671 -8.403 1.00 28.23 996 SER A O 1
ATOM 7894 N N . GLU A 1 997 ? -42.976 -16.173 -10.345 1.00 27.31 997 GLU A N 1
ATOM 7895 C CA . GLU A 1 997 ? -43.600 -16.952 -11.432 1.00 27.31 997 GLU A CA 1
ATOM 7896 C C . GLU A 1 997 ? -43.056 -16.533 -12.820 1.00 27.31 997 GLU A C 1
ATOM 7898 O O . GLU A 1 997 ? -42.124 -15.732 -12.932 1.00 27.31 997 GLU A O 1
ATOM 7903 N N . VAL A 1 998 ? -43.626 -17.094 -13.892 1.00 27.53 998 VAL A N 1
ATOM 7904 C CA . VAL A 1 998 ? -43.367 -16.728 -15.296 1.00 27.53 998 VAL A CA 1
ATOM 7905 C C . VAL A 1 998 ? -44.650 -16.156 -15.907 1.00 27.53 998 VAL A C 1
ATOM 7907 O O . VAL A 1 998 ? -45.731 -16.660 -15.621 1.00 27.53 998 VAL A O 1
ATOM 7910 N N . SER A 1 999 ? -44.507 -15.191 -16.828 1.00 24.83 999 SER A N 1
ATOM 7911 C CA . SER A 1 999 ? -45.590 -14.392 -17.443 1.00 24.83 999 SER A CA 1
ATOM 7912 C C . SER A 1 999 ? -46.113 -13.266 -16.524 1.00 24.83 999 SER A C 1
ATOM 7914 O O . SER A 1 999 ? -46.015 -13.375 -15.310 1.00 24.83 999 SER A O 1
ATOM 7916 N N . SER A 1 1000 ? -46.615 -12.130 -17.020 1.00 27.36 1000 SER A N 1
ATOM 7917 C CA . SER A 1 1000 ? -46.823 -11.698 -18.415 1.00 27.36 1000 SER A CA 1
ATOM 7918 C C . SER A 1 1000 ? -46.312 -10.268 -18.671 1.00 27.36 1000 SER A C 1
ATOM 7920 O O . SER A 1 1000 ? -45.930 -9.540 -17.757 1.00 27.36 1000 SER A O 1
ATOM 7922 N N . GLN A 1 1001 ? -46.303 -9.850 -19.939 1.00 30.61 1001 GLN A N 1
ATOM 7923 C CA . GLN A 1 1001 ? -46.115 -8.447 -20.334 1.00 30.61 1001 GLN A CA 1
ATOM 7924 C C . GLN A 1 1001 ? -47.395 -7.634 -20.066 1.00 30.61 1001 GLN A C 1
ATOM 7926 O O . GLN A 1 1001 ? -48.485 -8.194 -20.171 1.00 30.61 1001 GLN A O 1
ATOM 7931 N N . THR A 1 1002 ? -47.270 -6.324 -19.815 1.00 23.56 1002 THR A N 1
ATOM 7932 C CA . THR A 1 1002 ? -48.027 -5.215 -20.454 1.00 23.56 1002 THR A CA 1
ATOM 7933 C C . THR A 1 1002 ? -47.363 -3.878 -20.061 1.00 23.56 1002 THR A C 1
ATOM 7935 O O . THR A 1 1002 ? -46.593 -3.820 -19.103 1.00 23.56 1002 THR A O 1
ATOM 7938 N N . GLU A 1 1003 ? -47.568 -2.835 -20.864 1.00 26.84 1003 GLU A N 1
ATOM 7939 C CA . GLU A 1 1003 ? -46.961 -1.499 -20.753 1.00 26.84 1003 GLU A CA 1
ATOM 7940 C C . GLU A 1 1003 ? -47.798 -0.520 -19.889 1.00 26.84 1003 GLU A C 1
ATOM 7942 O O . GLU A 1 1003 ? -48.900 -0.863 -19.471 1.00 26.84 1003 GLU A O 1
ATOM 7947 N N . ILE A 1 1004 ? -47.294 0.721 -19.733 1.00 23.28 1004 ILE A N 1
ATOM 7948 C CA . ILE A 1 1004 ? -48.006 2.033 -19.779 1.00 23.28 1004 ILE A CA 1
ATOM 7949 C C . ILE A 1 1004 ? -47.607 3.047 -18.670 1.00 23.28 1004 ILE A C 1
ATOM 7951 O O . ILE A 1 1004 ? -47.746 2.807 -17.479 1.00 23.28 1004 ILE A O 1
ATOM 7955 N N . SER A 1 1005 ? -47.103 4.190 -19.164 1.00 23.88 1005 SER A N 1
ATOM 7956 C CA . SER A 1 1005 ? -46.983 5.578 -18.650 1.00 23.88 1005 SER A CA 1
ATOM 7957 C C . SER A 1 1005 ? -46.863 5.943 -17.155 1.00 23.88 1005 SER A C 1
ATOM 7959 O O . SER A 1 1005 ? -47.668 5.569 -16.309 1.00 23.88 1005 SER A O 1
ATOM 7961 N N . GLU A 1 1006 ? -45.976 6.914 -16.904 1.00 27.58 1006 GLU A N 1
ATOM 7962 C CA . GLU A 1 1006 ? -46.084 7.909 -15.820 1.00 27.58 1006 GLU A CA 1
ATOM 7963 C C . GLU A 1 1006 ? -47.382 8.744 -15.925 1.00 27.58 1006 GLU A C 1
ATOM 7965 O O . GLU A 1 1006 ? -47.847 8.969 -17.039 1.00 27.58 1006 GLU A O 1
ATOM 7970 N N . VAL A 1 1007 ? -47.885 9.310 -14.813 1.00 24.47 1007 VAL A N 1
ATOM 7971 C CA . VAL A 1 1007 ? -48.403 10.703 -14.716 1.00 24.47 1007 VAL A CA 1
ATOM 7972 C C . VAL A 1 1007 ? -48.658 11.098 -13.240 1.00 24.47 1007 VAL A C 1
ATOM 7974 O O . VAL A 1 1007 ? -48.479 10.295 -12.327 1.00 24.47 1007 VAL A O 1
ATOM 7977 N N . SER A 1 1008 ? -48.918 12.385 -13.000 1.00 23.23 1008 SER A N 1
ATOM 7978 C CA . SER A 1 1008 ? -48.777 13.130 -11.741 1.00 23.23 1008 SER A CA 1
ATOM 7979 C C . SER A 1 1008 ? -49.856 12.971 -10.655 1.00 23.23 1008 SER A C 1
ATOM 7981 O O . SER A 1 1008 ? -51.021 12.699 -10.917 1.00 23.23 1008 SER A O 1
ATOM 7983 N N . LEU A 1 1009 ? -49.434 13.334 -9.436 1.00 26.70 1009 LEU A N 1
ATOM 7984 C CA . LEU A 1 1009 ? -50.216 13.809 -8.280 1.00 26.70 1009 LEU A CA 1
ATOM 7985 C C . LEU A 1 1009 ? -51.484 14.628 -8.632 1.00 26.70 1009 LEU A C 1
ATOM 7987 O O . LEU A 1 1009 ? -51.369 15.584 -9.397 1.00 26.70 1009 LEU A O 1
ATOM 7991 N N . SER A 1 1010 ? -52.615 14.384 -7.946 1.00 23.36 1010 SER A N 1
ATOM 7992 C CA . SER A 1 1010 ? -53.352 15.427 -7.183 1.00 23.36 1010 SER A CA 1
ATOM 7993 C C . SER A 1 1010 ? -54.534 14.885 -6.345 1.00 23.36 1010 SER A C 1
ATOM 7995 O O . SER A 1 1010 ? -55.331 14.086 -6.812 1.00 23.36 1010 SER A O 1
ATOM 7997 N N . ASP A 1 1011 ? -54.566 15.335 -5.089 1.00 24.88 1011 ASP A N 1
ATOM 7998 C CA . ASP A 1 1011 ? -55.669 15.591 -4.140 1.00 24.88 1011 ASP A CA 1
ATOM 7999 C C . ASP A 1 1011 ? -57.118 15.025 -4.253 1.00 24.88 1011 ASP A C 1
ATOM 8001 O O . ASP A 1 1011 ? -57.834 15.263 -5.218 1.00 24.88 1011 ASP A O 1
ATOM 8005 N N . LYS A 1 1012 ? -57.585 14.563 -3.069 1.00 25.16 1012 LYS A N 1
ATOM 8006 C CA . LYS A 1 1012 ? -58.885 14.836 -2.381 1.00 25.16 1012 LYS A CA 1
ATOM 8007 C C . LYS A 1 1012 ? -60.214 14.138 -2.765 1.00 25.16 1012 LYS A C 1
ATOM 8009 O O . LYS A 1 1012 ? -60.718 14.292 -3.864 1.00 25.16 1012 LYS A O 1
ATOM 8014 N N . GLU A 1 1013 ? -60.850 13.619 -1.694 1.00 24.14 1013 GLU A N 1
ATOM 8015 C CA . GLU A 1 1013 ? -62.306 13.617 -1.370 1.00 24.14 1013 GLU A CA 1
ATOM 8016 C C . GLU A 1 1013 ? -63.286 12.821 -2.278 1.00 24.14 1013 GLU A C 1
ATOM 8018 O O . GLU A 1 1013 ? -63.157 12.811 -3.490 1.00 24.14 1013 GLU A O 1
ATOM 8023 N N . SER A 1 1014 ? -64.339 12.145 -1.782 1.00 24.34 1014 SER A N 1
ATOM 8024 C CA . SER A 1 1014 ? -64.763 11.753 -0.412 1.00 24.34 1014 SER A CA 1
ATOM 8025 C C . SER A 1 1014 ? -66.010 10.838 -0.471 1.00 24.34 1014 SER A C 1
ATOM 8027 O O . SER A 1 1014 ? -66.772 11.016 -1.417 1.00 24.34 1014 SER A O 1
ATOM 8029 N N . LYS A 1 1015 ? -66.306 10.060 0.600 1.00 25.59 1015 LYS A N 1
ATOM 8030 C CA . LYS A 1 1015 ? -67.642 9.471 0.939 1.00 25.59 1015 LYS A CA 1
ATOM 8031 C C . LYS A 1 1015 ? -68.176 8.363 -0.020 1.00 25.59 1015 LYS A C 1
ATOM 8033 O O . LYS A 1 1015 ? -67.815 8.361 -1.187 1.00 25.59 1015 LYS A O 1
ATOM 8038 N N . GLU A 1 1016 ? -69.014 7.386 0.370 1.00 25.02 1016 GLU A N 1
ATOM 8039 C CA . GLU A 1 1016 ? -69.438 6.827 1.683 1.00 25.02 1016 GLU A CA 1
ATOM 8040 C C . GLU A 1 1016 ? -70.042 5.398 1.491 1.00 25.02 1016 GLU A C 1
ATOM 8042 O O . GLU A 1 1016 ? -69.959 4.871 0.385 1.00 25.02 1016 GLU A O 1
ATOM 8047 N N . ASP A 1 1017 ? -70.664 4.828 2.541 1.00 25.59 1017 ASP A N 1
ATOM 8048 C CA . ASP A 1 1017 ? -71.668 3.727 2.538 1.00 25.59 1017 ASP A CA 1
ATOM 8049 C C . ASP A 1 1017 ? -71.176 2.253 2.321 1.00 25.59 1017 ASP A C 1
ATOM 8051 O O . ASP A 1 1017 ? -70.531 1.947 1.324 1.00 25.59 1017 ASP A O 1
ATOM 8055 N N . ILE A 1 1018 ? -71.250 1.323 3.312 1.00 26.28 1018 ILE A N 1
ATOM 8056 C CA . ILE A 1 1018 ? -72.393 0.520 3.886 1.00 26.28 1018 ILE A CA 1
ATOM 8057 C C . ILE A 1 1018 ? -72.448 -0.905 3.240 1.00 26.28 1018 ILE A C 1
ATOM 8059 O O . ILE A 1 1018 ? -72.337 -1.004 2.026 1.00 26.28 1018 ILE A O 1
ATOM 8063 N N . GLU A 1 1019 ? -72.586 -2.068 3.918 1.00 24.73 1019 GLU A N 1
ATOM 8064 C CA . GLU A 1 1019 ? -72.721 -2.421 5.355 1.00 24.73 1019 GLU A CA 1
ATOM 8065 C C . GLU A 1 1019 ? -72.313 -3.892 5.707 1.00 24.73 1019 GLU A C 1
ATOM 8067 O O . GLU A 1 1019 ? -72.455 -4.798 4.894 1.00 24.73 1019 GLU A O 1
ATOM 8072 N N . VAL A 1 1020 ? -71.865 -4.091 6.963 1.00 26.08 1020 VAL A N 1
ATOM 8073 C CA . VAL A 1 1020 ? -72.141 -5.184 7.953 1.00 26.08 1020 VAL A CA 1
ATOM 8074 C C . VAL A 1 1020 ? -72.143 -6.692 7.580 1.00 26.08 1020 VAL A C 1
ATOM 8076 O O . VAL A 1 1020 ? -73.043 -7.183 6.906 1.00 26.08 1020 VAL A O 1
ATOM 8079 N N . ALA A 1 1021 ? -71.240 -7.452 8.235 1.00 26.67 1021 ALA A N 1
ATOM 8080 C CA . ALA A 1 1021 ? -71.502 -8.612 9.135 1.00 26.67 1021 ALA A CA 1
ATOM 8081 C C . ALA A 1 1021 ? -70.141 -9.211 9.608 1.00 26.67 1021 ALA A C 1
ATOM 8083 O O . ALA A 1 1021 ? -69.405 -9.740 8.783 1.00 26.67 1021 ALA A O 1
ATOM 8084 N N . ALA A 1 1022 ? -69.611 -9.008 10.823 1.00 26.11 1022 ALA A N 1
ATOM 8085 C CA . ALA A 1 1022 ? -70.097 -9.282 12.190 1.00 26.11 1022 ALA A CA 1
ATOM 8086 C C . ALA A 1 1022 ? -69.833 -10.724 12.695 1.00 26.11 1022 ALA A C 1
ATOM 8088 O O . ALA A 1 1022 ? -70.644 -11.611 12.459 1.00 26.11 1022 ALA A O 1
ATOM 8089 N N . ASP A 1 1023 ? -68.724 -10.916 13.429 1.00 25.05 1023 ASP A N 1
ATOM 8090 C CA . ASP A 1 1023 ? -68.724 -11.498 14.791 1.00 25.05 1023 ASP A CA 1
ATOM 8091 C C . ASP A 1 1023 ? -67.378 -11.216 15.516 1.00 25.05 1023 ASP A C 1
ATOM 8093 O O . ASP A 1 1023 ? -66.362 -10.975 14.859 1.00 25.05 1023 ASP A O 1
ATOM 8097 N N . GLU A 1 1024 ? -67.354 -11.198 16.857 1.00 25.88 1024 GLU A N 1
ATOM 8098 C CA . GLU A 1 1024 ? -66.189 -10.777 17.676 1.00 25.88 1024 GLU A CA 1
ATOM 8099 C C . GLU A 1 1024 ? -65.510 -11.911 18.475 1.00 25.88 1024 GLU A C 1
ATOM 8101 O O . GLU A 1 1024 ? -66.196 -12.806 18.962 1.00 25.88 1024 GLU A O 1
ATOM 8106 N N . ALA A 1 1025 ? -64.189 -11.790 18.735 1.00 26.81 1025 ALA A N 1
ATOM 8107 C CA . ALA A 1 1025 ? -63.580 -12.048 20.062 1.00 26.81 1025 ALA A CA 1
ATOM 8108 C C . ALA A 1 1025 ? -62.062 -11.700 20.179 1.00 26.81 1025 ALA A C 1
ATOM 8110 O O . ALA A 1 1025 ? -61.206 -12.518 19.860 1.00 26.81 1025 ALA A O 1
ATOM 8111 N N . ASP A 1 1026 ? -61.765 -10.550 20.807 1.00 25.30 1026 ASP A N 1
ATOM 8112 C CA . ASP A 1 1026 ? -60.757 -10.377 21.888 1.00 25.30 1026 ASP A CA 1
ATOM 8113 C C . ASP A 1 1026 ? -59.206 -10.394 21.628 1.00 25.30 1026 ASP A C 1
ATOM 8115 O O . ASP A 1 1026 ? -58.650 -11.174 20.864 1.00 25.30 1026 ASP A O 1
ATOM 8119 N N . LYS A 1 1027 ? -58.501 -9.543 22.404 1.00 26.52 1027 LYS A N 1
ATOM 8120 C CA . LYS A 1 1027 ? -57.038 -9.439 22.686 1.00 26.52 1027 LYS A CA 1
ATOM 8121 C C . LYS A 1 1027 ? -56.008 -9.176 21.570 1.00 26.52 1027 LYS A C 1
ATOM 8123 O O . LYS A 1 1027 ? -55.129 -9.983 21.274 1.00 26.52 1027 LYS A O 1
ATOM 8128 N N . ASP A 1 1028 ? -55.997 -7.912 21.147 1.00 25.55 1028 ASP A N 1
ATOM 8129 C CA . ASP A 1 1028 ? -54.897 -6.952 21.404 1.00 25.55 1028 ASP A CA 1
ATOM 8130 C C . ASP A 1 1028 ? -53.448 -7.490 21.533 1.00 25.55 1028 ASP A C 1
ATOM 8132 O O . ASP A 1 1028 ? -53.054 -8.060 22.557 1.00 25.55 1028 ASP A O 1
ATOM 8136 N N . LYS A 1 1029 ? -52.619 -7.184 20.519 1.00 26.00 1029 LYS A N 1
ATOM 8137 C CA . LYS A 1 1029 ? -51.154 -7.051 20.639 1.00 26.00 1029 LYS A CA 1
ATOM 8138 C C . LYS A 1 1029 ? -50.551 -6.317 19.435 1.00 26.00 1029 LYS A C 1
ATOM 8140 O O . LYS A 1 1029 ? -50.338 -6.903 18.377 1.00 26.00 1029 LYS A O 1
ATOM 8145 N N . THR A 1 1030 ? -50.222 -5.036 19.593 1.00 22.81 1030 THR A N 1
ATOM 8146 C CA . THR A 1 1030 ? -49.514 -4.258 18.561 1.00 22.81 1030 THR A CA 1
ATOM 8147 C C . THR A 1 1030 ? -47.993 -4.399 18.682 1.00 22.81 1030 THR A C 1
ATOM 8149 O O . THR A 1 1030 ? -47.341 -3.707 19.461 1.00 22.81 1030 THR A O 1
ATOM 8152 N N . SER A 1 1031 ? -47.403 -5.276 17.866 1.00 24.48 1031 SER A N 1
ATOM 8153 C CA . SER A 1 1031 ? -45.950 -5.355 17.651 1.00 24.48 1031 SER A CA 1
ATOM 8154 C C . SER A 1 1031 ? -45.618 -5.196 16.167 1.00 24.48 1031 SER A C 1
ATOM 8156 O O . SER A 1 1031 ? -45.591 -6.176 15.426 1.00 24.48 1031 SER A O 1
ATOM 8158 N N . LEU A 1 1032 ? -45.349 -3.959 15.735 1.00 26.92 1032 LEU A N 1
ATOM 8159 C CA . LEU A 1 1032 ? -44.773 -3.665 14.415 1.00 26.92 1032 LEU A CA 1
ATOM 8160 C C . LEU A 1 1032 ? -43.248 -3.873 14.429 1.00 26.92 1032 LEU A C 1
ATOM 8162 O O . LEU A 1 1032 ? -42.468 -2.953 14.186 1.00 26.92 1032 LEU A O 1
ATOM 8166 N N . ASP A 1 1033 ? -42.840 -5.106 14.724 1.00 27.19 1033 ASP A N 1
ATOM 8167 C CA . ASP A 1 1033 ? -41.548 -5.633 14.295 1.00 27.19 1033 ASP A CA 1
ATOM 8168 C C . ASP A 1 1033 ? -41.749 -6.253 12.903 1.00 27.19 1033 ASP A C 1
ATOM 8170 O O . ASP A 1 1033 ? -42.515 -7.203 12.758 1.00 27.19 1033 ASP A O 1
ATOM 8174 N N . ASP A 1 1034 ? -41.063 -5.721 11.888 1.00 25.36 1034 ASP A N 1
ATOM 8175 C CA . ASP A 1 1034 ? -40.920 -6.332 10.558 1.00 25.36 1034 ASP A CA 1
ATOM 8176 C C . ASP A 1 1034 ? -39.525 -6.989 10.480 1.00 25.36 1034 ASP A C 1
ATOM 8178 O O . ASP A 1 1034 ? -38.517 -6.273 10.386 1.00 25.36 1034 ASP A O 1
ATOM 8182 N N . PRO A 1 1035 ? -39.414 -8.327 10.625 1.00 35.72 1035 PRO A N 1
ATOM 8183 C CA . PRO A 1 1035 ? -38.142 -8.977 10.915 1.00 35.72 1035 PRO A CA 1
ATOM 8184 C C . PRO A 1 1035 ? -37.457 -9.618 9.694 1.00 35.72 1035 PRO A C 1
ATOM 8186 O O . PRO A 1 1035 ? -36.512 -10.384 9.889 1.00 35.72 1035 PRO A O 1
ATOM 8189 N N . ASP A 1 1036 ? -37.867 -9.331 8.451 1.00 30.17 1036 ASP A N 1
ATOM 8190 C CA . ASP A 1 1036 ? -37.343 -10.042 7.268 1.00 30.17 1036 ASP A CA 1
ATOM 8191 C C . ASP A 1 1036 ? -36.169 -9.326 6.555 1.00 30.17 1036 ASP A C 1
ATOM 8193 O O . ASP A 1 1036 ? -36.249 -8.808 5.437 1.00 30.17 1036 ASP A O 1
ATOM 8197 N N . LEU A 1 1037 ? -35.015 -9.287 7.234 1.00 38.72 1037 LEU A N 1
ATOM 8198 C CA . LEU A 1 1037 ? -33.760 -8.704 6.730 1.00 38.72 1037 LEU A CA 1
ATOM 8199 C C . LEU A 1 1037 ? -32.703 -9.762 6.361 1.00 38.72 1037 LEU A C 1
ATOM 8201 O O . LEU A 1 1037 ? -31.619 -9.790 6.948 1.00 38.72 1037 LEU A O 1
ATOM 8205 N N . ALA A 1 1038 ? -32.988 -10.574 5.335 1.00 36.53 1038 ALA A N 1
ATOM 8206 C CA . ALA A 1 1038 ? -32.036 -11.390 4.557 1.00 36.53 1038 ALA A CA 1
ATOM 8207 C C . ALA A 1 1038 ? -30.782 -11.868 5.335 1.00 36.53 1038 ALA A C 1
ATOM 8209 O O . ALA A 1 1038 ? -29.659 -11.381 5.119 1.00 36.53 1038 ALA A O 1
ATOM 8210 N N . GLU A 1 1039 ? -30.975 -12.820 6.255 1.00 43.47 1039 GLU A N 1
ATOM 8211 C CA . GLU A 1 1039 ? -29.944 -13.263 7.199 1.00 43.47 1039 GLU A CA 1
ATOM 8212 C C . GLU A 1 1039 ? -28.711 -13.873 6.512 1.00 43.47 1039 GLU A C 1
ATOM 8214 O O . GLU A 1 1039 ? -28.660 -15.036 6.113 1.00 43.47 1039 GLU A O 1
ATOM 8219 N N . SER A 1 1040 ? -27.642 -13.079 6.439 1.00 56.78 1040 SER A N 1
ATOM 8220 C CA . SER A 1 1040 ? -26.333 -13.534 5.957 1.00 56.78 1040 SER A CA 1
ATOM 8221 C C . SER A 1 1040 ? -25.418 -14.051 7.079 1.00 56.78 1040 SER A C 1
ATOM 8223 O O . SER A 1 1040 ? -24.344 -14.583 6.791 1.00 56.78 1040 SER A O 1
ATOM 8225 N N . GLY A 1 1041 ? -25.797 -13.931 8.354 1.00 60.91 1041 GLY A N 1
ATOM 8226 C CA . GLY A 1 1041 ? -25.087 -14.517 9.499 1.00 60.91 1041 GLY A CA 1
ATOM 8227 C C . GLY A 1 1041 ? -25.930 -15.606 10.157 1.00 60.91 1041 GLY A C 1
ATOM 8228 O O . GLY A 1 1041 ? -27.110 -15.394 10.376 1.00 60.91 1041 GLY A O 1
ATOM 8229 N N . LYS A 1 1042 ? -25.339 -16.760 10.492 1.00 79.38 1042 LYS A N 1
ATOM 8230 C CA . LYS A 1 1042 ? -26.070 -17.926 11.042 1.00 79.38 1042 LYS A CA 1
ATOM 8231 C C . LYS A 1 1042 ? -26.328 -17.863 12.553 1.00 79.38 1042 LYS A C 1
ATOM 8233 O O . LYS A 1 1042 ? -26.814 -18.828 13.137 1.00 79.38 1042 LYS A O 1
ATOM 8238 N N . LYS A 1 1043 ? -25.892 -16.792 13.213 1.00 88.69 1043 LYS A N 1
ATOM 8239 C CA . LYS A 1 1043 ? -26.120 -16.544 14.639 1.00 88.69 1043 LYS A CA 1
ATOM 8240 C C . LYS A 1 1043 ? -27.275 -15.562 14.806 1.00 88.69 1043 LYS A C 1
ATOM 8242 O O . LYS A 1 1043 ? -27.263 -14.515 14.166 1.00 88.69 1043 LYS A O 1
ATOM 8247 N N . ASP A 1 1044 ? -28.176 -15.862 15.734 1.00 90.44 1044 ASP A N 1
ATOM 8248 C CA . ASP A 1 1044 ? -29.225 -14.938 16.165 1.00 90.44 1044 ASP A CA 1
ATOM 8249 C C . ASP A 1 1044 ? -28.658 -13.519 16.455 1.00 90.44 1044 ASP A C 1
ATOM 8251 O O . ASP A 1 1044 ? -27.642 -13.390 17.162 1.00 90.44 1044 ASP A O 1
ATOM 8255 N N . PRO A 1 1045 ? -29.276 -12.445 15.924 1.00 89.50 1045 PRO A N 1
ATOM 8256 C CA . PRO A 1 1045 ? -28.836 -11.073 16.151 1.00 89.50 1045 PRO A CA 1
ATOM 8257 C C . PRO A 1 1045 ? -28.763 -10.656 17.625 1.00 89.50 1045 PRO A C 1
ATOM 8259 O O . PRO A 1 1045 ? -27.850 -9.906 17.983 1.00 89.50 1045 PRO A O 1
ATOM 8262 N N . TYR A 1 1046 ? -29.659 -11.129 18.499 1.00 91.44 1046 TYR A N 1
ATOM 8263 C CA . TYR A 1 1046 ? -29.643 -10.758 19.921 1.00 91.44 1046 TYR A CA 1
ATOM 8264 C C . TYR A 1 1046 ? -28.431 -11.365 20.647 1.00 91.44 1046 TYR A C 1
ATOM 8266 O O . TYR A 1 1046 ? -27.655 -10.648 21.282 1.00 91.44 1046 TYR A O 1
ATOM 8274 N N . VAL A 1 1047 ? -28.173 -12.661 20.463 1.00 93.62 1047 VAL A N 1
ATOM 8275 C CA . VAL A 1 1047 ? -26.987 -13.375 20.955 1.00 93.62 1047 VAL A CA 1
ATOM 8276 C C . VAL A 1 1047 ? -25.706 -12.771 20.374 1.00 93.62 1047 VAL A C 1
ATOM 8278 O O . VAL A 1 1047 ? -24.732 -12.605 21.112 1.00 93.62 1047 VAL A O 1
ATOM 8281 N N . ARG A 1 1048 ? -25.685 -12.376 19.089 1.00 94.88 1048 ARG A N 1
ATOM 8282 C CA . ARG A 1 1048 ? -24.537 -11.660 18.495 1.00 94.88 1048 ARG A CA 1
ATOM 8283 C C . ARG A 1 1048 ? -24.266 -10.343 19.237 1.00 94.88 1048 ARG A C 1
ATOM 8285 O O . ARG A 1 1048 ? -23.117 -10.105 19.611 1.00 94.88 1048 ARG A O 1
ATOM 8292 N N . ARG A 1 1049 ? -25.296 -9.530 19.518 1.00 94.62 1049 ARG A N 1
ATOM 8293 C CA . ARG A 1 1049 ? -25.167 -8.287 20.310 1.00 94.62 1049 ARG A CA 1
ATOM 8294 C C . ARG A 1 1049 ? -24.707 -8.569 21.746 1.00 94.62 1049 ARG A C 1
ATOM 8296 O O . ARG A 1 1049 ? -23.741 -7.955 22.196 1.00 94.62 1049 ARG A O 1
ATOM 8303 N N . GLN A 1 1050 ? -25.297 -9.551 22.432 1.00 94.75 1050 GLN A N 1
ATOM 8304 C CA . GLN A 1 1050 ? -24.954 -9.919 23.814 1.00 94.75 1050 GLN A CA 1
ATOM 8305 C C . GLN A 1 1050 ? -23.486 -10.366 23.961 1.00 94.75 1050 GLN A C 1
ATOM 8307 O O . GLN A 1 1050 ? -22.810 -10.016 24.931 1.00 94.75 1050 GLN A O 1
ATOM 8312 N N . GLU A 1 1051 ? -22.955 -11.123 22.995 1.00 95.81 1051 GLU A N 1
ATOM 8313 C CA . GLU A 1 1051 ? -21.546 -11.537 22.990 1.00 95.81 1051 GLU A CA 1
ATOM 8314 C C . GLU A 1 1051 ? -20.562 -10.387 22.722 1.00 95.81 1051 GLU A C 1
ATOM 8316 O O . GLU A 1 1051 ? -19.413 -10.454 23.166 1.00 95.81 1051 GLU A O 1
ATOM 8321 N N . LEU A 1 1052 ? -20.994 -9.346 22.002 1.00 96.06 1052 LEU A N 1
ATOM 8322 C CA . LEU A 1 1052 ? -20.166 -8.195 21.631 1.00 96.06 1052 LEU A CA 1
ATOM 8323 C C . LEU A 1 1052 ? -20.243 -7.034 22.632 1.00 96.06 1052 LEU A C 1
ATOM 8325 O O . LEU A 1 1052 ? -19.259 -6.305 22.758 1.00 96.06 1052 LEU A O 1
ATOM 8329 N N . LEU A 1 1053 ? -21.354 -6.885 23.359 1.00 94.12 1053 LEU A N 1
ATOM 8330 C CA . LEU A 1 1053 ? -21.537 -5.893 24.426 1.00 94.12 1053 LEU A CA 1
ATOM 8331 C C . LEU A 1 1053 ? -21.148 -6.427 25.808 1.00 94.12 1053 LEU A C 1
ATOM 8333 O O . LEU A 1 1053 ? -20.258 -5.869 26.449 1.00 94.12 1053 LEU A O 1
ATOM 8337 N N . ILE A 1 1054 ? -21.815 -7.494 26.260 1.00 93.62 1054 ILE A N 1
ATOM 8338 C CA . ILE A 1 1054 ? -21.732 -7.973 27.646 1.00 93.62 1054 ILE A CA 1
ATOM 8339 C C . ILE A 1 1054 ? -20.497 -8.859 27.820 1.00 93.62 1054 ILE A C 1
ATOM 8341 O O . ILE A 1 1054 ? -19.569 -8.511 28.543 1.00 93.62 1054 ILE A O 1
ATOM 8345 N N . LYS A 1 1055 ? -20.405 -9.966 27.067 1.00 92.56 1055 LYS A N 1
ATOM 8346 C CA . LYS A 1 1055 ? -19.324 -10.969 27.229 1.00 92.56 1055 LYS A CA 1
ATOM 8347 C C . LYS A 1 1055 ? -17.933 -10.481 26.776 1.00 92.56 1055 LYS A C 1
ATOM 8349 O O . LYS A 1 1055 ? -16.965 -11.239 26.834 1.00 92.56 1055 LYS A O 1
ATOM 8354 N N . SER A 1 1056 ? -17.830 -9.240 26.302 1.00 93.56 1056 SER A N 1
ATOM 8355 C CA . SER A 1 1056 ? -16.589 -8.554 25.923 1.00 93.56 1056 SER A CA 1
ATOM 8356 C C . SER A 1 1056 ? -16.109 -7.528 26.964 1.00 93.56 1056 SER A C 1
ATOM 8358 O O . SER A 1 1056 ? -14.994 -7.015 26.832 1.00 93.56 1056 SER A O 1
ATOM 8360 N N . GLY A 1 1057 ? -16.952 -7.186 27.949 1.00 93.38 1057 GLY A N 1
ATOM 8361 C CA . GLY A 1 1057 ? -16.760 -6.048 28.850 1.00 93.38 1057 GLY A CA 1
ATOM 8362 C C . GLY A 1 1057 ? -16.908 -4.676 28.173 1.00 93.38 1057 GLY A C 1
ATOM 8363 O O . GLY A 1 1057 ? -16.513 -3.669 28.754 1.00 93.38 1057 GLY A O 1
ATOM 8364 N N . LEU A 1 1058 ? -17.416 -4.581 26.935 1.00 95.38 1058 LEU A N 1
ATOM 8365 C CA . LEU A 1 1058 ? -17.596 -3.283 26.269 1.00 95.38 1058 LEU A CA 1
ATOM 8366 C C . LEU A 1 1058 ? -18.696 -2.448 26.938 1.00 95.38 1058 LEU A C 1
ATOM 8368 O O . LEU A 1 1058 ? -18.499 -1.253 27.133 1.00 95.38 1058 LEU A O 1
ATOM 8372 N N . ALA A 1 1059 ? -19.820 -3.069 27.301 1.00 94.94 1059 ALA A N 1
ATOM 8373 C CA . ALA A 1 1059 ? -20.944 -2.373 27.924 1.00 94.94 1059 ALA A CA 1
ATOM 8374 C C . ALA A 1 1059 ? -20.594 -1.794 29.304 1.00 94.94 1059 ALA A C 1
ATOM 8376 O O . ALA A 1 1059 ? -20.960 -0.660 29.592 1.00 94.94 1059 ALA A O 1
ATOM 8377 N N . GLU A 1 1060 ? -19.829 -2.528 30.120 1.00 95.12 1060 GLU A N 1
ATOM 8378 C CA . GLU A 1 1060 ? -19.338 -2.043 31.417 1.00 95.12 1060 GLU A CA 1
ATOM 8379 C C . GLU A 1 1060 ? -18.475 -0.786 31.260 1.00 95.12 1060 GLU A C 1
ATOM 8381 O O . GLU A 1 1060 ? -18.782 0.235 31.866 1.00 95.12 1060 GLU A O 1
ATOM 8386 N N . ASN A 1 1061 ? -17.453 -0.836 30.395 1.00 95.69 1061 ASN A N 1
ATOM 8387 C CA . ASN A 1 1061 ? -16.578 0.312 30.131 1.00 95.69 1061 ASN A CA 1
ATOM 8388 C C . ASN A 1 1061 ? -17.342 1.505 29.525 1.00 95.69 1061 ASN A C 1
ATOM 8390 O O . ASN A 1 1061 ? -16.965 2.654 29.740 1.00 95.69 1061 ASN A O 1
ATOM 8394 N N . LEU A 1 1062 ? -18.396 1.244 28.742 1.00 95.94 1062 LEU A N 1
ATOM 8395 C CA . LEU A 1 1062 ? -19.238 2.291 28.165 1.00 95.94 1062 LEU A CA 1
ATOM 8396 C C . LEU A 1 1062 ? -20.106 2.967 29.236 1.00 95.94 1062 LEU A C 1
ATOM 8398 O O . LEU A 1 1062 ? -20.180 4.192 29.254 1.00 95.94 1062 LEU A O 1
ATOM 8402 N N . LEU A 1 1063 ? -20.699 2.192 30.150 1.00 96.25 1063 LEU A N 1
ATOM 8403 C CA . LEU A 1 1063 ? -21.421 2.707 31.317 1.00 96.25 1063 LEU A CA 1
ATOM 8404 C C . LEU A 1 1063 ? -20.515 3.538 32.224 1.00 96.25 1063 LEU A C 1
ATOM 8406 O O . LEU A 1 1063 ? -20.899 4.644 32.587 1.00 96.25 1063 LEU A O 1
ATOM 8410 N N . ASP A 1 1064 ? -19.308 3.058 32.529 1.00 96.25 1064 ASP A N 1
ATOM 8411 C CA . ASP A 1 1064 ? -18.357 3.787 33.378 1.00 96.25 1064 ASP A CA 1
ATOM 8412 C C . ASP A 1 1064 ? -18.001 5.152 32.765 1.00 96.25 1064 ASP A C 1
ATOM 8414 O O . ASP A 1 1064 ? -18.074 6.178 33.439 1.00 96.25 1064 ASP A O 1
ATOM 8418 N N . ILE A 1 1065 ? -17.748 5.200 31.451 1.00 95.94 1065 ILE A N 1
ATOM 8419 C CA . ILE A 1 1065 ? -17.538 6.457 30.715 1.00 95.94 1065 ILE A CA 1
ATOM 8420 C C . ILE A 1 1065 ? -18.802 7.330 30.706 1.00 95.94 1065 ILE A C 1
ATOM 8422 O O . ILE A 1 1065 ? -18.689 8.552 30.822 1.00 95.94 1065 ILE A O 1
ATOM 8426 N N . CYS A 1 1066 ? -19.998 6.747 30.588 1.00 96.81 1066 CYS A N 1
ATOM 8427 C CA . CYS A 1 1066 ? -21.250 7.498 30.676 1.00 96.81 1066 CYS A CA 1
ATOM 8428 C C . CYS A 1 1066 ? -21.467 8.121 32.063 1.00 96.81 1066 CYS A C 1
ATOM 8430 O O . CYS A 1 1066 ? -21.928 9.258 32.125 1.00 96.81 1066 CYS A O 1
ATOM 8432 N N . ILE A 1 1067 ? -21.103 7.425 33.145 1.00 96.88 1067 ILE A N 1
ATOM 8433 C CA . ILE A 1 1067 ? -21.202 7.909 34.530 1.00 96.88 1067 ILE A CA 1
ATOM 8434 C C . ILE A 1 1067 ? -20.168 9.015 34.780 1.00 96.88 1067 ILE A C 1
ATOM 8436 O O . ILE A 1 1067 ? -20.537 10.129 35.145 1.00 96.88 1067 ILE A O 1
ATOM 8440 N N . GLU A 1 1068 ? -18.883 8.743 34.518 1.00 95.94 1068 GLU A N 1
ATOM 8441 C CA . GLU A 1 1068 ? -17.772 9.686 34.738 1.00 95.94 1068 GLU A CA 1
ATOM 8442 C C . GLU A 1 1068 ? -17.928 11.008 33.969 1.00 95.94 1068 GLU A C 1
ATOM 8444 O O . GLU A 1 1068 ? -17.404 12.037 34.390 1.00 95.94 1068 GLU A O 1
ATOM 8449 N N . ASN A 1 1069 ? -18.612 10.985 32.819 1.00 95.31 1069 ASN A N 1
ATOM 8450 C CA . ASN A 1 1069 ? -18.658 12.103 31.874 1.00 95.31 1069 ASN A CA 1
ATOM 8451 C C . ASN A 1 1069 ? -20.095 12.562 31.566 1.00 95.31 1069 ASN A C 1
ATOM 8453 O O . ASN A 1 1069 ? -20.321 13.229 30.554 1.00 95.31 1069 ASN A O 1
ATOM 8457 N N . ALA A 1 1070 ? -21.070 12.223 32.421 1.00 94.94 1070 ALA A N 1
ATOM 8458 C CA . ALA A 1 1070 ? -22.498 12.469 32.190 1.00 94.94 1070 ALA A CA 1
ATOM 8459 C C . ALA A 1 1070 ? -22.810 13.929 31.801 1.00 94.94 1070 ALA A C 1
ATOM 8461 O O . ALA A 1 1070 ? -23.556 14.164 30.849 1.00 94.94 1070 ALA A O 1
ATOM 8462 N N . GLY A 1 1071 ? -22.187 14.905 32.475 1.00 90.81 1071 GLY A N 1
ATOM 8463 C CA . GLY A 1 1071 ? -22.391 16.340 32.232 1.00 90.81 1071 GLY A CA 1
ATOM 8464 C C . GLY A 1 1071 ? -21.851 16.849 30.889 1.00 90.81 1071 GLY A C 1
ATOM 8465 O O . GLY A 1 1071 ? -22.488 17.701 30.269 1.00 90.81 1071 GLY A O 1
ATOM 8466 N N . GLU A 1 1072 ? -20.730 16.296 30.407 1.00 92.38 1072 GLU A N 1
ATOM 8467 C CA . GLU A 1 1072 ? -20.203 16.563 29.058 1.00 92.38 1072 GLU A CA 1
ATOM 8468 C C . GLU A 1 1072 ? -21.085 15.881 27.995 1.00 92.38 1072 GLU A C 1
ATOM 8470 O O . GLU A 1 1072 ? -21.413 16.463 26.959 1.00 92.38 1072 GLU A O 1
ATOM 8475 N N . LEU A 1 1073 ? -21.478 14.626 28.246 1.00 93.50 1073 LEU A N 1
ATOM 8476 C CA . LEU A 1 1073 ? -22.207 13.784 27.298 1.00 93.50 1073 LEU A CA 1
ATOM 8477 C C . LEU A 1 1073 ? -23.634 14.273 27.052 1.00 93.50 1073 LEU A C 1
ATOM 8479 O O . LEU A 1 1073 ? -24.044 14.364 25.897 1.00 93.50 1073 LEU A O 1
ATOM 8483 N N . ILE A 1 1074 ? -24.384 14.611 28.104 1.00 93.62 1074 ILE A N 1
ATOM 8484 C CA . ILE A 1 1074 ? -25.801 14.982 27.986 1.00 93.62 1074 ILE A CA 1
ATOM 8485 C C . ILE A 1 1074 ? -25.996 16.350 27.309 1.00 93.62 1074 ILE A C 1
ATOM 8487 O O . ILE A 1 1074 ? -26.984 16.551 26.601 1.00 93.62 1074 ILE A O 1
ATOM 8491 N N . ARG A 1 1075 ? -25.019 17.260 27.457 1.00 92.25 1075 ARG A N 1
ATOM 8492 C CA . ARG A 1 1075 ? -24.942 18.547 26.741 1.00 92.25 1075 ARG A CA 1
ATOM 8493 C C . ARG A 1 1075 ? -24.341 18.417 25.328 1.00 92.25 1075 ARG A C 1
ATOM 8495 O O . ARG A 1 1075 ? -24.514 19.313 24.505 1.00 92.25 1075 ARG A O 1
ATOM 8502 N N . SER A 1 1076 ? -23.643 17.321 25.008 1.00 92.38 1076 SER A N 1
ATOM 8503 C CA . SER A 1 1076 ? -23.016 17.106 23.694 1.00 92.38 1076 SER A CA 1
ATOM 8504 C C . SER A 1 1076 ? -24.043 16.851 22.592 1.00 92.38 1076 SER A C 1
ATOM 8506 O O . SER A 1 1076 ? -24.946 16.036 22.749 1.00 92.38 1076 SER A O 1
ATOM 8508 N N . ASN A 1 1077 ? -23.840 17.428 21.402 1.00 89.69 1077 ASN A N 1
ATOM 8509 C CA . ASN A 1 1077 ? -24.682 17.106 20.248 1.00 89.69 1077 ASN A CA 1
ATOM 8510 C C . ASN A 1 1077 ? -24.591 15.627 19.813 1.00 89.69 1077 ASN A C 1
ATOM 8512 O O . ASN A 1 1077 ? -25.517 15.147 19.174 1.00 89.69 1077 ASN A O 1
ATOM 8516 N N . PHE A 1 1078 ? -23.521 14.898 20.145 1.00 92.06 1078 PHE A N 1
ATOM 8517 C CA . PHE A 1 1078 ? -23.322 13.510 19.700 1.00 92.06 1078 PHE A CA 1
ATOM 8518 C C . PHE A 1 1078 ? -23.329 12.503 20.857 1.00 92.06 1078 PHE A C 1
ATOM 8520 O O . PHE A 1 1078 ? -24.021 11.488 20.775 1.00 92.06 1078 PHE A O 1
ATOM 8527 N N . GLY A 1 1079 ? -22.643 12.807 21.966 1.00 93.06 1079 GLY A N 1
ATOM 8528 C CA . GLY A 1 1079 ? -22.570 11.912 23.130 1.00 93.06 1079 GLY A CA 1
ATOM 8529 C C . GLY A 1 1079 ? -23.932 11.606 23.764 1.00 93.06 1079 GLY A C 1
ATOM 8530 O O . GLY A 1 1079 ? -24.149 10.498 24.259 1.00 93.06 1079 GLY A O 1
ATOM 8531 N N . LYS A 1 1080 ? -24.880 12.549 23.664 1.00 93.69 1080 LYS A N 1
ATOM 8532 C CA . LYS A 1 1080 ? -26.239 12.443 24.212 1.00 93.69 1080 LYS A CA 1
ATOM 8533 C C . LYS A 1 1080 ? -27.039 11.249 23.678 1.00 93.69 1080 LYS A C 1
ATOM 8535 O O . LYS A 1 1080 ? -27.903 10.738 24.378 1.00 93.69 1080 LYS A O 1
ATOM 8540 N N . GLU A 1 1081 ? -26.765 10.813 22.446 1.00 94.81 1081 GLU A N 1
ATOM 8541 C CA . GLU A 1 1081 ? -27.468 9.691 21.805 1.00 94.81 1081 GLU A CA 1
ATOM 8542 C C . GLU A 1 1081 ? -27.034 8.355 22.408 1.00 94.81 1081 GLU A C 1
ATOM 8544 O O . GLU A 1 1081 ? -27.874 7.517 22.715 1.00 94.81 1081 GLU A O 1
ATOM 8549 N N . VAL A 1 1082 ? -25.731 8.187 22.655 1.00 96.19 1082 VAL A N 1
ATOM 8550 C CA . VAL A 1 1082 ? -25.199 6.985 23.313 1.00 96.19 1082 VAL A CA 1
ATOM 8551 C C . VAL A 1 1082 ? -25.598 6.960 24.785 1.00 96.19 1082 VAL A C 1
ATOM 8553 O O . VAL A 1 1082 ? -26.039 5.924 25.268 1.00 96.19 1082 VAL A O 1
ATOM 8556 N N . LEU A 1 1083 ? -25.504 8.098 25.484 1.00 96.56 1083 LEU A N 1
ATOM 8557 C CA . LEU A 1 1083 ? -25.938 8.212 26.880 1.00 96.56 1083 LEU A CA 1
ATOM 8558 C C . LEU A 1 1083 ? -27.429 7.877 27.038 1.00 96.56 1083 LEU A C 1
ATOM 8560 O O . LEU A 1 1083 ? -27.781 7.178 27.983 1.00 96.56 1083 LEU A O 1
ATOM 8564 N N . TYR A 1 1084 ? -28.283 8.311 26.104 1.00 96.44 1084 TYR A N 1
ATOM 8565 C CA . TYR A 1 1084 ? -29.696 7.931 26.078 1.00 96.44 1084 TYR A CA 1
ATOM 8566 C C . TYR A 1 1084 ? -29.876 6.406 25.927 1.00 96.44 1084 TYR A C 1
ATOM 8568 O O . TYR A 1 1084 ? -30.490 5.792 26.794 1.00 96.44 1084 TYR A O 1
ATOM 8576 N N . GLU A 1 1085 ? -29.297 5.781 24.892 1.00 96.31 1085 GLU A N 1
ATOM 8577 C CA . GLU A 1 1085 ? -29.477 4.336 24.635 1.00 96.31 1085 GLU A CA 1
ATOM 8578 C C . GLU A 1 1085 ? -28.897 3.448 25.752 1.00 96.31 1085 GLU A C 1
ATOM 8580 O O . GLU A 1 1085 ? -29.405 2.358 26.013 1.00 96.31 1085 GLU A O 1
ATOM 8585 N N . VAL A 1 1086 ? -27.836 3.905 26.425 1.00 95.88 1086 VAL A N 1
ATOM 8586 C CA . VAL A 1 1086 ? -27.259 3.232 27.598 1.00 95.88 1086 VAL A CA 1
ATOM 8587 C C . VAL A 1 1086 ? -28.162 3.394 28.825 1.00 95.88 1086 VAL A C 1
ATOM 8589 O O . VAL A 1 1086 ? -28.406 2.414 29.527 1.00 95.88 1086 VAL A O 1
ATOM 8592 N N . ALA A 1 1087 ? -28.700 4.593 29.072 1.00 95.31 1087 ALA A N 1
ATOM 8593 C CA . ALA A 1 1087 ? -29.595 4.857 30.199 1.00 95.31 1087 ALA A CA 1
ATOM 8594 C C . ALA A 1 1087 ? -30.961 4.153 30.076 1.00 95.31 1087 ALA A C 1
ATOM 8596 O O . ALA A 1 1087 ? -31.585 3.892 31.103 1.00 95.31 1087 ALA A O 1
ATOM 8597 N N . THR A 1 1088 ? -31.409 3.808 28.863 1.00 94.31 1088 THR A N 1
ATOM 8598 C CA . THR A 1 1088 ? -32.609 2.980 28.621 1.00 94.31 1088 THR A CA 1
ATOM 8599 C C . THR A 1 1088 ? -32.320 1.477 28.497 1.00 94.31 1088 THR A C 1
ATOM 8601 O O . THR A 1 1088 ? -33.208 0.724 28.108 1.00 94.31 1088 THR A O 1
ATOM 8604 N N . GLY A 1 1089 ? -31.091 1.016 28.763 1.00 91.31 1089 GLY A N 1
ATOM 8605 C CA . GLY A 1 1089 ? -30.745 -0.414 28.730 1.00 91.31 1089 GLY A CA 1
ATOM 8606 C C . GLY A 1 1089 ? -30.628 -1.051 27.333 1.00 91.31 1089 GLY A C 1
ATOM 8607 O O . GLY A 1 1089 ? -30.437 -2.266 27.227 1.00 91.31 1089 GLY A O 1
ATOM 8608 N N . GLY A 1 1090 ? -30.702 -0.246 26.268 1.00 92.62 1090 GLY A N 1
ATOM 8609 C CA . GLY A 1 1090 ? -30.649 -0.654 24.861 1.00 92.62 1090 GLY A CA 1
ATOM 8610 C C . GLY A 1 1090 ? -31.875 -1.425 24.338 1.00 92.62 1090 GLY A C 1
ATOM 8611 O O . GLY A 1 1090 ? -32.702 -1.951 25.082 1.00 92.62 1090 GLY A O 1
ATOM 8612 N N . SER A 1 1091 ? -31.985 -1.526 23.011 1.00 92.31 1091 SER A N 1
ATOM 8613 C CA . SER A 1 1091 ? -33.100 -2.183 22.314 1.00 92.31 1091 SER A CA 1
ATOM 8614 C C . SER A 1 1091 ? -33.184 -3.679 22.639 1.00 92.31 1091 SER A C 1
ATOM 8616 O O . SER A 1 1091 ? -32.221 -4.434 22.437 1.00 92.31 1091 SER A O 1
ATOM 8618 N N . GLY A 1 1092 ? -34.357 -4.099 23.120 1.00 87.81 1092 GLY A N 1
ATOM 8619 C CA . GLY A 1 1092 ? -34.612 -5.441 23.649 1.00 87.81 1092 GLY A CA 1
ATOM 8620 C C . GLY A 1 1092 ? -34.102 -5.655 25.079 1.00 87.81 1092 GLY A C 1
ATOM 8621 O O . GLY A 1 1092 ? -33.956 -6.800 25.487 1.00 87.81 1092 GLY A O 1
ATOM 8622 N N . GLY A 1 1093 ? -33.774 -4.586 25.820 1.00 90.00 1093 GLY A N 1
ATOM 8623 C CA . GLY A 1 1093 ? -33.253 -4.680 27.187 1.00 90.00 1093 GLY A CA 1
ATOM 8624 C C . GLY A 1 1093 ? -31.872 -5.335 27.267 1.00 90.00 1093 GLY A C 1
ATOM 8625 O O . GLY A 1 1093 ? -31.556 -5.968 28.266 1.00 90.00 1093 GLY A O 1
ATOM 8626 N N . ILE A 1 1094 ? -31.051 -5.209 26.218 1.00 93.31 1094 ILE A N 1
ATOM 8627 C CA . ILE A 1 1094 ? -29.795 -5.960 26.020 1.00 93.31 1094 ILE A CA 1
ATOM 8628 C C . ILE A 1 1094 ? -28.748 -5.782 27.142 1.00 93.31 1094 ILE A C 1
ATOM 8630 O O . ILE A 1 1094 ? -27.840 -6.608 27.259 1.00 93.31 1094 ILE A O 1
ATOM 8634 N N . LEU A 1 1095 ? -28.850 -4.720 27.952 1.00 93.25 1095 LEU A N 1
ATOM 8635 C CA . LEU A 1 1095 ? -28.007 -4.492 29.135 1.00 93.25 1095 LEU A CA 1
ATOM 8636 C C . LEU A 1 1095 ? -28.604 -5.070 30.438 1.00 93.25 1095 LEU A C 1
ATOM 8638 O O . LEU A 1 1095 ? -27.857 -5.358 31.375 1.00 93.25 1095 LEU A O 1
ATOM 8642 N N . HIS A 1 1096 ? -29.920 -5.282 30.489 1.00 89.19 1096 HIS A N 1
ATOM 8643 C CA . HIS A 1 1096 ? -30.647 -5.823 31.639 1.00 89.19 1096 HIS A CA 1
ATOM 8644 C C . HIS A 1 1096 ? -30.629 -7.368 31.663 1.00 89.19 1096 HIS A C 1
ATOM 8646 O O . HIS A 1 1096 ? -30.487 -8.011 30.621 1.00 89.19 1096 HIS A O 1
ATOM 8652 N N . PRO A 1 1097 ? -30.748 -8.016 32.839 1.00 84.56 1097 PRO A N 1
ATOM 8653 C CA . PRO A 1 1097 ? -30.601 -7.462 34.188 1.00 84.56 1097 PRO A CA 1
ATOM 8654 C C . PRO A 1 1097 ? -29.113 -7.361 34.613 1.00 84.56 1097 PRO A C 1
ATOM 8656 O O . PRO A 1 1097 ? -28.784 -7.398 35.795 1.00 84.56 1097 PRO A O 1
ATOM 8659 N N . SER A 1 1098 ? -28.174 -7.391 33.656 1.00 88.12 1098 SER A N 1
ATOM 8660 C CA . SER A 1 1098 ? -26.753 -7.672 33.929 1.00 88.12 1098 SER A CA 1
ATOM 8661 C C . SER A 1 1098 ? -25.967 -6.464 34.442 1.00 88.12 1098 SER A C 1
ATOM 8663 O O . SER A 1 1098 ? -24.839 -6.631 34.902 1.00 88.12 1098 SER A O 1
ATOM 8665 N N . LEU A 1 1099 ? -26.506 -5.253 34.283 1.00 92.81 1099 LEU A N 1
ATOM 8666 C CA . LEU A 1 1099 ? -25.788 -3.988 34.481 1.00 92.81 1099 LEU A CA 1
ATOM 8667 C C . LEU A 1 1099 ? -26.629 -2.935 35.222 1.00 92.81 1099 LEU A C 1
ATOM 8669 O O . LEU A 1 1099 ? -26.273 -1.757 35.245 1.00 92.81 1099 LEU A O 1
ATOM 8673 N N . ASP A 1 1100 ? -27.729 -3.359 35.840 1.00 92.56 1100 ASP A N 1
ATOM 8674 C CA . ASP A 1 1100 ? -28.773 -2.505 36.406 1.00 92.56 1100 ASP A CA 1
ATOM 8675 C C . ASP A 1 1100 ? -28.230 -1.558 37.481 1.00 92.56 1100 ASP A C 1
ATOM 8677 O O . ASP A 1 1100 ? -28.525 -0.368 37.443 1.00 92.56 1100 ASP A O 1
ATOM 8681 N N . ASP A 1 1101 ? -27.332 -2.026 38.352 1.00 93.62 1101 ASP A N 1
ATOM 8682 C CA . ASP A 1 1101 ? -26.663 -1.189 39.359 1.00 93.62 1101 ASP A CA 1
ATOM 8683 C C . ASP A 1 1101 ? -25.868 -0.029 38.729 1.00 93.62 1101 ASP A C 1
ATOM 8685 O O . ASP A 1 1101 ? -25.868 1.094 39.244 1.00 93.62 1101 ASP A O 1
ATOM 8689 N N . LYS A 1 1102 ? -25.219 -0.262 37.577 1.00 93.88 1102 LYS A N 1
ATOM 8690 C CA . LYS A 1 1102 ? -24.506 0.784 36.824 1.00 93.88 1102 LYS A CA 1
ATOM 8691 C C . LYS A 1 1102 ? -25.466 1.697 36.056 1.00 93.88 1102 LYS A C 1
ATOM 8693 O O . LYS A 1 1102 ? -25.199 2.890 35.954 1.00 93.88 1102 LYS A O 1
ATOM 8698 N N . ILE A 1 1103 ? -26.584 1.177 35.547 1.00 96.19 1103 ILE A N 1
ATOM 8699 C CA . ILE A 1 1103 ? -27.628 1.987 34.895 1.00 96.19 1103 ILE A CA 1
ATOM 8700 C C . ILE A 1 1103 ? -28.284 2.924 35.923 1.00 96.19 1103 ILE A C 1
ATOM 8702 O O . ILE A 1 1103 ? -28.374 4.126 35.681 1.00 96.19 1103 ILE A O 1
ATOM 8706 N N . ASN A 1 1104 ? -28.615 2.415 37.111 1.00 95.25 1104 ASN A N 1
ATOM 8707 C CA . ASN A 1 1104 ? -29.097 3.206 38.244 1.00 95.25 1104 ASN A CA 1
ATOM 8708 C C . ASN A 1 1104 ? -28.048 4.248 38.683 1.00 95.25 1104 ASN A C 1
ATOM 8710 O O . ASN A 1 1104 ? -28.388 5.410 38.889 1.00 95.25 1104 ASN A O 1
ATOM 8714 N N . SER A 1 1105 ? -26.759 3.882 38.727 1.00 96.81 1105 SER A N 1
ATOM 8715 C CA . SER A 1 1105 ? -25.659 4.828 38.999 1.00 96.81 1105 SER A CA 1
ATOM 8716 C C . SER A 1 1105 ? -25.564 5.952 37.951 1.00 96.81 1105 SER A C 1
ATOM 8718 O O . SER A 1 1105 ? -25.267 7.098 38.291 1.00 96.81 1105 SER A O 1
ATOM 8720 N N . LEU A 1 1106 ? -25.850 5.659 36.676 1.00 96.75 1106 LEU A N 1
ATOM 8721 C CA . LEU A 1 1106 ? -25.924 6.658 35.605 1.00 96.75 1106 LEU A CA 1
ATOM 8722 C C . LEU A 1 1106 ? -27.154 7.566 35.756 1.00 96.75 1106 LEU A C 1
ATOM 8724 O O . LEU A 1 1106 ? -27.033 8.783 35.605 1.00 96.75 1106 LEU A O 1
ATOM 8728 N N . HIS A 1 1107 ? -28.320 7.004 36.096 1.00 96.94 1107 HIS A N 1
ATOM 8729 C CA . HIS A 1 1107 ? -29.524 7.784 36.415 1.00 96.94 1107 HIS A CA 1
ATOM 8730 C C . HIS A 1 1107 ? -29.257 8.739 37.580 1.00 96.94 1107 HIS A C 1
ATOM 8732 O O . HIS A 1 1107 ? -29.556 9.928 37.489 1.00 96.94 1107 HIS A O 1
ATOM 8738 N N . GLU A 1 1108 ? -28.616 8.243 38.639 1.00 96.19 1108 GLU A N 1
ATOM 8739 C CA . GLU A 1 1108 ? -28.213 9.025 39.803 1.00 96.19 1108 GLU A CA 1
ATOM 8740 C C . GLU A 1 1108 ? -27.218 10.143 39.485 1.00 96.19 1108 GLU A C 1
ATOM 8742 O O . GLU A 1 1108 ? -27.334 11.217 40.078 1.00 96.19 1108 GLU A O 1
ATOM 8747 N N . ALA A 1 1109 ? -26.259 9.916 38.582 1.00 96.56 1109 ALA A N 1
ATOM 8748 C CA . ALA A 1 1109 ? -25.286 10.924 38.162 1.00 96.56 1109 ALA A CA 1
ATOM 8749 C C . ALA A 1 1109 ? -25.949 12.056 37.359 1.00 96.56 1109 ALA A C 1
ATOM 8751 O O . ALA A 1 1109 ? -25.717 13.234 37.633 1.00 96.56 1109 ALA A O 1
ATOM 8752 N N . ILE A 1 1110 ? -26.832 11.708 36.416 1.00 95.88 1110 ILE A N 1
ATOM 8753 C CA . ILE A 1 1110 ? -27.623 12.679 35.644 1.00 95.88 1110 ILE A CA 1
ATOM 8754 C C . ILE A 1 1110 ? -28.570 13.463 36.567 1.00 95.88 1110 ILE A C 1
ATOM 8756 O O . ILE A 1 1110 ? -28.697 14.678 36.430 1.00 95.88 1110 ILE A O 1
ATOM 8760 N N . ALA A 1 1111 ? -29.200 12.794 37.535 1.00 95.12 1111 ALA A N 1
ATOM 8761 C CA . ALA A 1 1111 ? -30.088 13.433 38.500 1.00 95.12 1111 ALA A CA 1
ATOM 8762 C C . ALA A 1 1111 ? -29.342 14.345 39.496 1.00 95.12 1111 ALA A C 1
ATOM 8764 O O . ALA A 1 1111 ? -29.883 15.379 39.875 1.00 95.12 1111 ALA A O 1
ATOM 8765 N N . SER A 1 1112 ? -28.091 14.033 39.867 1.00 94.56 1112 SER A N 1
ATOM 8766 C CA . SER A 1 1112 ? -27.231 14.957 40.629 1.00 94.56 1112 SER A CA 1
ATOM 8767 C C . SER A 1 1112 ? -26.955 16.248 39.850 1.00 94.56 1112 SER A C 1
ATOM 8769 O O . SER A 1 1112 ? -27.155 17.330 40.391 1.00 94.56 1112 SER A O 1
ATOM 8771 N N . LEU A 1 1113 ? -26.569 16.139 38.571 1.00 92.00 1113 LEU A N 1
ATOM 8772 C CA . LEU A 1 1113 ? -26.308 17.287 37.682 1.00 92.00 1113 LEU A CA 1
ATOM 8773 C C . LEU A 1 1113 ? -27.550 18.163 37.442 1.00 92.00 1113 LEU A C 1
ATOM 8775 O O . LEU A 1 1113 ? -27.427 19.321 37.061 1.00 92.00 1113 LEU A O 1
ATOM 8779 N N . ALA A 1 1114 ? -28.746 17.605 37.636 1.00 91.38 1114 ALA A N 1
ATOM 8780 C CA . ALA A 1 1114 ? -30.022 18.307 37.529 1.00 91.38 1114 ALA A CA 1
ATOM 8781 C C . ALA A 1 1114 ? -30.498 18.941 38.850 1.00 91.38 1114 ALA A C 1
ATOM 8783 O O . ALA A 1 1114 ? -31.453 19.719 38.846 1.00 91.38 1114 ALA A O 1
ATOM 8784 N N . ALA A 1 1115 ? -29.855 18.603 39.972 1.00 90.94 1115 ALA A N 1
ATOM 8785 C CA . ALA A 1 1115 ? -30.135 19.147 41.299 1.00 90.94 1115 ALA A CA 1
ATOM 8786 C C . ALA A 1 1115 ? -29.241 20.353 41.662 1.00 90.94 1115 ALA A C 1
ATOM 8788 O O . ALA A 1 1115 ? -29.419 20.939 42.736 1.00 90.94 1115 ALA A O 1
ATOM 8789 N N . GLU A 1 1116 ? -28.292 20.706 40.787 1.00 87.81 1116 GLU A N 1
ATOM 8790 C CA . GLU A 1 1116 ? -27.405 21.868 40.906 1.00 87.81 1116 GLU A CA 1
ATOM 8791 C C . GLU A 1 1116 ? -28.197 23.192 40.894 1.00 87.81 1116 GLU A C 1
ATOM 8793 O O . GLU A 1 1116 ? -29.332 23.276 40.417 1.00 87.81 1116 GLU A O 1
ATOM 8798 N N . SER A 1 1117 ? -27.618 24.252 41.463 1.00 79.50 1117 SER A N 1
ATOM 8799 C CA . SER A 1 1117 ? -28.256 25.570 41.482 1.00 79.50 1117 SER A CA 1
ATOM 8800 C C . SER A 1 1117 ? -28.117 26.287 40.136 1.00 79.50 1117 SER A C 1
ATOM 8802 O O . SER A 1 1117 ? -27.096 26.201 39.454 1.00 79.50 1117 SER A O 1
ATOM 8804 N N . LYS A 1 1118 ? -29.145 27.060 39.768 1.00 72.69 1118 LYS A N 1
ATOM 8805 C CA . LYS A 1 1118 ? -29.119 27.933 38.591 1.00 72.69 1118 LYS A CA 1
ATOM 8806 C C . LYS A 1 1118 ? -28.140 29.094 38.823 1.00 72.69 1118 LYS A C 1
ATOM 8808 O O . LYS A 1 1118 ? -28.487 30.075 39.470 1.00 72.69 1118 LYS A O 1
ATOM 8813 N N . SER A 1 1119 ? -26.909 28.948 38.335 1.00 61.84 1119 SER A N 1
ATOM 8814 C CA . SER A 1 1119 ? -25.828 29.927 38.504 1.00 61.84 1119 SER A CA 1
ATOM 8815 C C . SER A 1 1119 ? -25.728 30.869 37.303 1.00 61.84 1119 SER A C 1
ATOM 8817 O O . SER A 1 1119 ? -25.308 30.456 36.221 1.00 61.84 1119 SER A O 1
ATOM 8819 N N . GLU A 1 1120 ? -26.084 32.141 37.497 1.00 56.56 1120 GLU A N 1
ATOM 8820 C CA . GLU A 1 1120 ? -26.042 33.173 36.447 1.00 56.56 1120 GLU A CA 1
ATOM 8821 C C . GLU A 1 1120 ? -24.606 33.555 36.029 1.00 56.56 1120 GLU A C 1
ATOM 8823 O O . GLU A 1 1120 ? -24.389 33.972 34.894 1.00 56.56 1120 GLU A O 1
ATOM 8828 N N . ASP A 1 1121 ? -23.612 33.332 36.898 1.00 52.50 1121 ASP A N 1
ATOM 8829 C CA . ASP A 1 1121 ? -22.183 33.565 36.622 1.00 52.50 1121 ASP A CA 1
ATOM 8830 C C . ASP A 1 1121 ? -21.510 32.435 35.809 1.00 52.50 1121 ASP A C 1
ATOM 8832 O O . ASP A 1 1121 ? -20.331 32.526 35.450 1.00 52.50 1121 ASP A O 1
ATOM 8836 N N . SER A 1 1122 ? -22.213 31.327 35.550 1.00 58.09 1122 SER A N 1
ATOM 8837 C CA . SER A 1 1122 ? -21.630 30.145 34.905 1.00 58.09 1122 SER A CA 1
ATOM 8838 C C . SER A 1 1122 ? -21.661 30.220 33.370 1.00 58.09 1122 SER A C 1
ATOM 8840 O O . SER A 1 1122 ? -22.637 30.648 32.762 1.00 58.09 1122 SER A O 1
ATOM 8842 N N . GLN A 1 1123 ? -20.583 29.772 32.711 1.00 58.88 1123 GLN A N 1
ATOM 8843 C CA . GLN A 1 1123 ? -20.501 29.733 31.238 1.00 58.88 1123 GLN A CA 1
ATOM 8844 C C . GLN A 1 1123 ? -21.226 28.529 30.605 1.00 58.88 1123 GLN A C 1
ATOM 8846 O O . GLN A 1 1123 ? -21.241 28.408 29.379 1.00 58.88 1123 GLN A O 1
ATOM 8851 N N . GLU A 1 1124 ? -21.809 27.635 31.409 1.00 68.50 1124 GLU A N 1
ATOM 8852 C CA . GLU A 1 1124 ? -22.526 26.447 30.941 1.00 68.50 1124 GLU A CA 1
ATOM 8853 C C . GLU A 1 1124 ? -23.994 26.491 31.367 1.00 68.50 1124 GLU A C 1
ATOM 8855 O O . GLU A 1 1124 ? -24.311 26.530 32.552 1.00 68.50 1124 GLU A O 1
ATOM 8860 N N . GLU A 1 1125 ? -24.902 26.410 30.394 1.00 82.75 1125 GLU A N 1
ATOM 8861 C CA . GLU A 1 1125 ? -26.341 26.312 30.645 1.00 82.75 1125 GLU A CA 1
ATOM 8862 C C . GLU A 1 1125 ? -26.679 25.113 31.562 1.00 82.75 1125 GLU A C 1
ATOM 8864 O O . GLU A 1 1125 ? -26.155 23.997 31.399 1.00 82.75 1125 GLU A O 1
ATOM 8869 N N . HIS A 1 1126 ? -27.609 25.325 32.501 1.00 90.25 1126 HIS A N 1
ATOM 8870 C CA . HIS A 1 1126 ? -28.117 24.262 33.370 1.00 90.25 1126 HIS A CA 1
ATOM 8871 C C . HIS A 1 1126 ? -28.793 23.151 32.549 1.00 90.25 1126 HIS A C 1
ATOM 8873 O O . HIS A 1 1126 ? -29.406 23.411 31.510 1.00 90.25 1126 HIS A O 1
ATOM 8879 N N . VAL A 1 1127 ? -28.724 21.897 33.011 1.00 89.69 1127 VAL A N 1
ATOM 8880 C CA . VAL A 1 1127 ? -29.131 20.735 32.199 1.00 89.69 1127 VAL A CA 1
ATOM 8881 C C . VAL A 1 1127 ? -30.622 20.711 31.830 1.00 89.69 1127 VAL A C 1
ATOM 8883 O O . VAL A 1 1127 ? -30.978 20.120 30.808 1.00 89.69 1127 VAL A O 1
ATOM 8886 N N . PHE A 1 1128 ? -31.492 21.383 32.590 1.00 91.12 1128 PHE A N 1
ATOM 8887 C CA . PHE A 1 1128 ? -32.907 21.551 32.227 1.00 91.12 1128 PHE A CA 1
ATOM 8888 C C . PHE A 1 1128 ? -33.164 22.649 31.182 1.00 91.12 1128 PHE A C 1
ATOM 8890 O O . PHE A 1 1128 ? -34.202 22.615 30.523 1.00 91.12 1128 PHE A O 1
ATOM 8897 N N . GLU A 1 1129 ? -32.251 23.605 31.008 1.00 87.25 1129 GLU A N 1
ATOM 8898 C CA . GLU A 1 1129 ? -32.417 24.735 30.082 1.00 87.25 1129 GLU A CA 1
ATOM 8899 C C . GLU A 1 1129 ? -31.640 24.527 28.775 1.00 87.25 1129 GLU A C 1
ATOM 8901 O O . GLU A 1 1129 ? -32.139 24.887 27.706 1.00 87.25 1129 GLU A O 1
ATOM 8906 N N . ASN A 1 1130 ? -30.477 23.867 28.836 1.00 89.75 1130 ASN A N 1
ATOM 8907 C CA . ASN A 1 1130 ? -29.637 23.604 27.671 1.00 89.75 1130 ASN A CA 1
ATOM 8908 C C . ASN A 1 1130 ? -30.375 22.845 26.557 1.00 89.75 1130 ASN A C 1
ATOM 8910 O O . ASN A 1 1130 ? -31.096 21.866 26.784 1.00 89.75 1130 ASN A O 1
ATOM 8914 N N . PHE A 1 1131 ? -30.134 23.266 25.314 1.00 87.75 1131 PHE A N 1
ATOM 8915 C CA . PHE A 1 1131 ? -30.827 22.774 24.122 1.00 87.75 1131 PHE A CA 1
ATOM 8916 C C . PHE A 1 1131 ? -30.729 21.249 23.912 1.00 87.75 1131 PHE A C 1
ATOM 8918 O O . PHE A 1 1131 ? -31.679 20.640 23.405 1.00 87.75 1131 PHE A O 1
ATOM 8925 N N . HIS A 1 1132 ? -29.601 20.623 24.259 1.00 89.62 1132 HIS A N 1
ATOM 8926 C CA . HIS A 1 1132 ? -29.382 19.193 24.038 1.00 89.62 1132 HIS A CA 1
ATOM 8927 C C . HIS A 1 1132 ? -29.876 18.344 25.208 1.00 89.62 1132 HIS A C 1
ATOM 8929 O O . HIS A 1 1132 ? -30.649 17.408 24.982 1.00 89.62 1132 HIS A O 1
ATOM 8935 N N . SER A 1 1133 ? -29.497 18.690 26.439 1.00 91.94 1133 SER A N 1
ATOM 8936 C CA . SER A 1 1133 ? -29.832 17.881 27.611 1.00 91.94 1133 SER A CA 1
ATOM 8937 C C . SER A 1 1133 ? -31.315 17.938 27.962 1.00 91.94 1133 SER A C 1
ATOM 8939 O O . SER A 1 1133 ? -31.900 16.887 28.196 1.00 91.94 1133 SER A O 1
ATOM 8941 N N . SER A 1 1134 ? -31.968 19.104 27.893 1.00 90.62 1134 SER A N 1
ATOM 8942 C CA . SER A 1 1134 ? -33.406 19.244 28.202 1.00 90.62 1134 SER A CA 1
ATOM 8943 C C . SER A 1 1134 ? -34.287 18.286 27.385 1.00 90.62 1134 SER A C 1
ATOM 8945 O O . SER A 1 1134 ? -35.189 17.637 27.917 1.00 90.62 1134 SER A O 1
ATOM 8947 N N . ARG A 1 1135 ? -33.983 18.121 26.091 1.00 91.38 1135 ARG A N 1
ATOM 8948 C CA . ARG A 1 1135 ? -34.681 17.186 25.193 1.00 91.38 1135 ARG A CA 1
ATOM 8949 C C . ARG A 1 1135 ? -34.457 15.724 25.569 1.00 91.38 1135 ARG A C 1
ATOM 8951 O O . ARG A 1 1135 ? -35.393 14.934 25.480 1.00 91.38 1135 ARG A O 1
ATOM 8958 N N . ILE A 1 1136 ? -33.238 15.364 25.963 1.00 93.31 1136 ILE A N 1
ATOM 8959 C CA . ILE A 1 1136 ? -32.880 13.985 26.317 1.00 93.31 1136 ILE A CA 1
ATOM 8960 C C . ILE A 1 1136 ? -33.411 13.619 27.702 1.00 93.31 1136 ILE A C 1
ATOM 8962 O O . ILE A 1 1136 ? -33.958 12.535 27.854 1.00 93.31 1136 ILE A O 1
ATOM 8966 N N . ILE A 1 1137 ? -33.369 14.538 28.669 1.00 93.94 1137 ILE A N 1
ATOM 8967 C CA . ILE A 1 1137 ? -33.983 14.352 29.987 1.00 93.94 1137 ILE A CA 1
ATOM 8968 C C . ILE A 1 1137 ? -35.503 14.190 29.844 1.00 93.94 1137 ILE A C 1
ATOM 8970 O O . ILE A 1 1137 ? -36.037 13.215 30.364 1.00 93.94 1137 ILE A O 1
ATOM 8974 N N . ARG A 1 1138 ? -36.195 15.046 29.063 1.00 92.94 1138 ARG A N 1
ATOM 8975 C CA . ARG A 1 1138 ? -37.620 14.828 28.724 1.00 92.94 1138 ARG A CA 1
ATOM 8976 C C . ARG A 1 1138 ? -37.849 13.426 28.161 1.00 92.94 1138 ARG A C 1
ATOM 8978 O O . ARG A 1 1138 ? -38.771 12.747 28.589 1.00 92.94 1138 ARG A O 1
ATOM 8985 N N . LYS A 1 1139 ? -37.024 13.000 27.202 1.00 92.44 1139 LYS A N 1
ATOM 8986 C CA . LYS A 1 1139 ? -37.165 11.693 26.556 1.00 92.44 1139 LYS A CA 1
ATOM 8987 C C . LYS A 1 1139 ? -36.983 10.538 27.555 1.00 92.44 1139 LYS A C 1
ATOM 8989 O O . LYS A 1 1139 ? -37.797 9.626 27.571 1.00 92.44 1139 LYS A O 1
ATOM 8994 N N . LEU A 1 1140 ? -35.990 10.617 28.442 1.00 93.75 1140 LEU A N 1
ATOM 8995 C CA . LEU A 1 1140 ? -35.756 9.620 29.491 1.00 93.75 1140 LEU A CA 1
ATOM 8996 C C . LEU A 1 1140 ? -36.878 9.569 30.549 1.00 93.75 1140 LEU A C 1
ATOM 8998 O O . LEU A 1 1140 ? -37.144 8.492 31.066 1.00 93.75 1140 LEU A O 1
ATOM 9002 N N . ILE A 1 1141 ? -37.567 10.679 30.850 1.00 92.88 1141 ILE A N 1
ATOM 9003 C CA . ILE A 1 1141 ? -38.733 10.693 31.768 1.00 92.88 1141 ILE A CA 1
ATOM 9004 C C . ILE A 1 1141 ? -39.929 9.903 31.203 1.00 92.88 1141 ILE A C 1
ATOM 9006 O O . ILE A 1 1141 ? -40.706 9.317 31.962 1.00 92.88 1141 ILE A O 1
ATOM 9010 N N . LEU A 1 1142 ? -40.077 9.897 29.875 1.00 90.88 1142 LEU A N 1
ATOM 9011 C CA . LEU A 1 1142 ? -41.123 9.154 29.168 1.00 90.88 1142 LEU A CA 1
ATOM 9012 C C . LEU A 1 1142 ? -40.723 7.687 28.964 1.00 90.88 1142 LEU A C 1
ATOM 9014 O O . LEU A 1 1142 ? -41.515 6.791 29.234 1.00 90.88 1142 LEU A O 1
ATOM 9018 N N . ASP A 1 1143 ? -39.484 7.445 28.530 1.00 89.69 1143 ASP A N 1
ATOM 9019 C CA . ASP A 1 1143 ? -39.025 6.120 28.098 1.00 89.69 1143 ASP A CA 1
ATOM 9020 C C . ASP A 1 1143 ? -38.415 5.263 29.233 1.00 89.69 1143 ASP A C 1
ATOM 9022 O O . ASP A 1 1143 ? -38.152 4.079 29.027 1.00 89.69 1143 ASP A O 1
ATOM 9026 N N . CYS A 1 1144 ? -38.157 5.823 30.426 1.00 91.19 1144 CYS A N 1
ATOM 9027 C CA . CYS A 1 1144 ? -37.524 5.109 31.544 1.00 91.19 1144 CYS A CA 1
ATOM 9028 C C . CYS A 1 1144 ? -38.121 5.485 32.927 1.00 91.19 1144 CYS A C 1
ATOM 9030 O O . CYS A 1 1144 ? -37.704 6.472 33.543 1.00 91.19 1144 CYS A O 1
ATOM 9032 N N . PRO A 1 1145 ? -39.047 4.672 33.481 1.00 89.69 1145 PRO A N 1
ATOM 9033 C CA . PRO A 1 1145 ? -39.697 4.936 34.774 1.00 89.69 1145 PRO A CA 1
ATOM 9034 C C . PRO A 1 1145 ? -38.744 5.060 35.975 1.00 89.69 1145 PRO A C 1
ATOM 9036 O O . PRO A 1 1145 ? -38.956 5.899 36.856 1.00 89.69 1145 PRO A O 1
ATOM 9039 N N . ASN A 1 1146 ? -37.676 4.253 36.005 1.00 90.00 1146 ASN A N 1
ATOM 9040 C CA . ASN A 1 1146 ? -36.680 4.285 37.081 1.00 90.00 1146 ASN A CA 1
ATOM 9041 C C . ASN A 1 1146 ? -35.929 5.624 37.077 1.00 90.00 1146 ASN A C 1
ATOM 9043 O O . ASN A 1 1146 ? -35.867 6.292 38.108 1.00 90.00 1146 ASN A O 1
ATOM 9047 N N . PHE A 1 1147 ? -35.465 6.067 35.902 1.00 94.44 1147 PHE A N 1
ATOM 9048 C CA . PHE A 1 1147 ? -34.828 7.373 35.739 1.00 94.44 1147 PHE A CA 1
ATOM 9049 C C . PHE A 1 1147 ? -35.758 8.513 36.159 1.00 94.44 1147 PHE A C 1
ATOM 9051 O O . PHE A 1 1147 ? -35.336 9.412 36.886 1.00 94.44 1147 PHE A O 1
ATOM 9058 N N . ALA A 1 1148 ? -37.023 8.470 35.726 1.00 92.62 1148 ALA A N 1
ATOM 9059 C CA . ALA A 1 1148 ? -38.016 9.479 36.074 1.00 92.62 1148 ALA A CA 1
ATOM 9060 C C . ALA A 1 1148 ? -38.175 9.596 37.603 1.00 92.62 1148 ALA A C 1
ATOM 9062 O O . ALA A 1 1148 ? -38.081 10.693 38.153 1.00 92.62 1148 ALA A O 1
ATOM 9063 N N . SER A 1 1149 ? -38.318 8.465 38.301 1.00 92.50 1149 SER A N 1
ATOM 9064 C CA . SER A 1 1149 ? -38.433 8.426 39.766 1.00 92.50 1149 SER A CA 1
ATOM 9065 C C . SER A 1 1149 ? -37.186 8.982 40.465 1.00 92.50 1149 SER A C 1
ATOM 9067 O O . SER A 1 1149 ? -37.300 9.824 41.358 1.00 92.50 1149 SER A O 1
ATOM 9069 N N . THR A 1 1150 ? -35.992 8.569 40.025 1.00 93.69 1150 THR A N 1
ATOM 9070 C CA . THR A 1 1150 ? -34.705 9.046 40.558 1.00 93.69 1150 THR A CA 1
ATOM 9071 C C . THR A 1 1150 ? -34.519 10.550 40.352 1.00 93.69 1150 THR A C 1
ATOM 9073 O O . THR A 1 1150 ? -34.075 11.250 41.262 1.00 93.69 1150 THR A O 1
ATOM 9076 N N . LEU A 1 1151 ? -34.881 11.072 39.178 1.00 94.31 1151 LEU A N 1
ATOM 9077 C CA . LEU A 1 1151 ? -34.793 12.496 38.863 1.00 94.31 1151 LEU A CA 1
ATOM 9078 C C . LEU A 1 1151 ? -35.789 13.332 39.679 1.00 94.31 1151 LEU A C 1
ATOM 9080 O O . LEU A 1 1151 ? -35.432 14.411 40.153 1.00 94.31 1151 LEU A O 1
ATOM 9084 N N . TRP A 1 1152 ? -37.015 12.839 39.870 1.00 92.81 1152 TRP A N 1
ATOM 9085 C CA . TRP A 1 1152 ? -38.039 13.543 40.642 1.00 92.81 1152 TRP A CA 1
ATOM 9086 C C . TRP A 1 1152 ? -37.604 13.763 42.092 1.00 92.81 1152 TRP A C 1
ATOM 9088 O O . TRP A 1 1152 ? -37.516 14.906 42.542 1.00 92.81 1152 TRP A O 1
ATOM 9098 N N . GLU A 1 1153 ? -37.266 12.679 42.796 1.00 91.88 1153 GLU A N 1
ATOM 9099 C CA . GLU A 1 1153 ? -36.885 12.715 44.213 1.00 91.88 1153 GLU A CA 1
ATOM 9100 C C . GLU A 1 1153 ? -35.584 13.493 44.468 1.00 91.88 1153 GLU A C 1
ATOM 9102 O O . GLU A 1 1153 ? -35.456 14.142 45.506 1.00 91.88 1153 GLU A O 1
ATOM 9107 N N . LYS A 1 1154 ? -34.624 13.461 43.531 1.00 92.00 1154 LYS A N 1
ATOM 9108 C CA . LYS A 1 1154 ? -33.292 14.064 43.715 1.00 92.00 1154 LYS A CA 1
ATOM 9109 C C . LYS A 1 1154 ? -33.207 15.531 43.268 1.00 92.00 1154 LYS A C 1
ATOM 9111 O O . LYS A 1 1154 ? -32.442 16.290 43.862 1.00 92.00 1154 LYS A O 1
ATOM 9116 N N . ALA A 1 1155 ? -33.974 15.942 42.250 1.00 89.12 1155 ALA A N 1
ATOM 9117 C CA . ALA A 1 1155 ? -33.812 17.248 41.598 1.00 89.12 1155 ALA A CA 1
ATOM 9118 C C . ALA A 1 1155 ? -35.054 18.160 41.587 1.00 89.12 1155 ALA A C 1
ATOM 9120 O O . ALA A 1 1155 ? -34.882 19.378 41.649 1.00 89.12 1155 ALA A O 1
ATOM 9121 N N . LEU A 1 1156 ? -36.278 17.619 41.494 1.00 88.62 1156 LEU A N 1
ATOM 9122 C CA . LEU A 1 1156 ? -37.478 18.413 41.156 1.00 88.62 1156 LEU A CA 1
ATOM 9123 C C . LEU A 1 1156 ? -38.526 18.538 42.266 1.00 88.62 1156 LEU A C 1
ATOM 9125 O O . LEU A 1 1156 ? -39.206 19.558 42.322 1.00 88.62 1156 LEU A O 1
ATOM 9129 N N . LYS A 1 1157 ? -38.640 17.545 43.149 1.00 88.12 1157 LYS A N 1
ATOM 9130 C CA . LYS A 1 1157 ? -39.606 17.514 44.255 1.00 88.12 1157 LYS A CA 1
ATOM 9131 C C . LYS A 1 1157 ? -39.483 18.748 45.159 1.00 88.12 1157 LYS A C 1
ATOM 9133 O O . LYS A 1 1157 ? -38.430 18.992 45.747 1.00 88.12 1157 LYS A O 1
ATOM 9138 N N . GLY A 1 1158 ? -40.564 19.519 45.271 1.00 84.75 1158 GLY A N 1
ATOM 9139 C CA . GLY A 1 1158 ? -40.610 20.793 45.996 1.00 84.75 1158 GLY A CA 1
ATOM 9140 C C . GLY A 1 1158 ? -39.848 21.944 45.321 1.00 84.75 1158 GLY A C 1
ATOM 9141 O O . GLY A 1 1158 ? -39.536 22.932 45.982 1.00 84.75 1158 GLY A O 1
ATOM 9142 N N . LYS A 1 1159 ? -39.501 21.814 44.034 1.00 86.00 1159 LYS A N 1
ATOM 9143 C CA . LYS A 1 1159 ? -38.708 22.784 43.253 1.00 86.00 1159 LYS A CA 1
ATOM 9144 C C . LYS A 1 1159 ? -39.285 23.059 41.858 1.00 86.00 1159 LYS A C 1
ATOM 9146 O O . LYS A 1 1159 ? -38.676 23.814 41.098 1.00 86.00 1159 LYS A O 1
ATOM 9151 N N . SER A 1 1160 ? -40.430 22.476 41.492 1.00 84.69 1160 SER A N 1
ATOM 9152 C CA . SER A 1 1160 ? -40.948 22.540 40.115 1.00 84.69 1160 SER A CA 1
ATOM 9153 C C . SER A 1 1160 ? -41.233 23.963 39.615 1.00 84.69 1160 SER A C 1
ATOM 9155 O O . SER A 1 1160 ? -41.030 24.251 38.437 1.00 84.69 1160 SER A O 1
ATOM 9157 N N . GLU A 1 1161 ? -41.642 24.879 40.495 1.00 83.56 1161 GLU A N 1
ATOM 9158 C CA . GLU A 1 1161 ? -41.935 26.280 40.153 1.00 83.56 1161 GLU A CA 1
ATOM 9159 C C . GLU A 1 1161 ? -40.718 27.024 39.566 1.00 83.56 1161 GLU A C 1
ATOM 9161 O O . GLU A 1 1161 ? -40.839 27.706 38.545 1.00 83.56 1161 GLU A O 1
ATOM 9166 N N . LEU A 1 1162 ? -39.521 26.806 40.133 1.00 84.62 1162 LEU A N 1
ATOM 9167 C CA . LEU A 1 1162 ? -38.260 27.426 39.689 1.00 84.62 1162 LEU A CA 1
ATOM 9168 C C . LEU A 1 1162 ? -37.940 27.130 38.217 1.00 84.62 1162 LEU A C 1
ATOM 9170 O O . LEU A 1 1162 ? -37.306 27.931 37.530 1.00 84.62 1162 LEU A O 1
ATOM 9174 N N . TRP A 1 1163 ? -38.383 25.970 37.735 1.00 87.62 1163 TRP A N 1
ATOM 9175 C CA . TRP A 1 1163 ? -38.099 25.462 36.399 1.00 87.62 1163 TRP A CA 1
ATOM 9176 C C . TRP A 1 1163 ? -39.312 25.550 35.454 1.00 87.62 1163 TRP A C 1
ATOM 9178 O O . TRP A 1 1163 ? -39.177 25.237 34.269 1.00 87.62 1163 TRP A O 1
ATOM 9188 N N . ALA A 1 1164 ? -40.481 25.999 35.932 1.00 82.69 1164 ALA A N 1
ATOM 9189 C CA . ALA A 1 1164 ? -41.755 26.018 35.195 1.00 82.69 1164 ALA A CA 1
ATOM 9190 C C . ALA A 1 1164 ? -41.791 26.966 33.979 1.00 82.69 1164 ALA A C 1
ATOM 9192 O O . ALA A 1 1164 ? -42.750 26.962 33.209 1.00 82.69 1164 ALA A O 1
ATOM 9193 N N . HIS A 1 1165 ? -40.730 27.744 33.775 1.00 79.81 1165 HIS A N 1
ATOM 9194 C CA . HIS A 1 1165 ? -40.584 28.744 32.723 1.00 79.81 1165 HIS A CA 1
ATOM 9195 C C . HIS A 1 1165 ? -39.599 28.277 31.623 1.00 79.81 1165 HIS A C 1
ATOM 9197 O O . HIS A 1 1165 ? -39.073 27.162 31.652 1.00 79.81 1165 HIS A O 1
ATOM 9203 N N . GLY A 1 1166 ? -39.344 29.123 30.617 1.00 78.50 1166 GLY A N 1
ATOM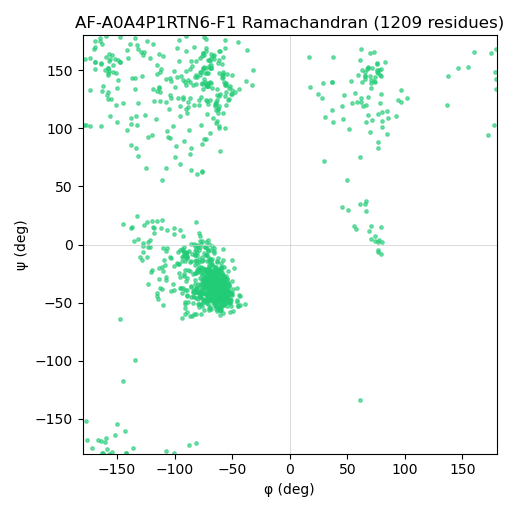 9204 C CA . GLY A 1 1166 ? -38.255 28.926 29.647 1.00 78.50 1166 GLY A CA 1
ATOM 9205 C C . GLY A 1 1166 ? -38.345 27.641 28.806 1.00 78.50 1166 GLY A C 1
ATOM 9206 O O . GLY A 1 1166 ? -39.385 27.331 28.225 1.00 78.50 1166 GLY A O 1
ATOM 9207 N N . HIS A 1 1167 ? -37.226 26.914 28.686 1.00 75.69 1167 HIS A N 1
ATOM 9208 C CA . HIS A 1 1167 ? -37.180 25.608 28.007 1.00 75.69 1167 HIS A CA 1
ATOM 9209 C C . HIS A 1 1167 ? -37.409 24.427 28.965 1.00 75.69 1167 HIS A C 1
ATOM 9211 O O . HIS A 1 1167 ? -37.883 23.376 28.524 1.00 75.69 1167 HIS A O 1
ATOM 9217 N N . SER A 1 1168 ? -37.111 24.615 30.255 1.00 86.12 1168 SER A N 1
ATOM 9218 C CA . SER A 1 1168 ? -37.202 23.606 31.315 1.00 86.12 1168 SER A CA 1
ATOM 9219 C C . SER A 1 1168 ? -38.635 23.178 31.623 1.00 86.12 1168 SER A C 1
ATOM 9221 O O . SER A 1 1168 ? -38.853 22.017 31.969 1.00 86.12 1168 SER A O 1
ATOM 9223 N N . CYS A 1 1169 ? -39.624 24.044 31.376 1.00 86.88 1169 CYS A N 1
ATOM 9224 C CA . CYS A 1 1169 ? -41.046 23.715 31.501 1.00 86.88 1169 CYS A CA 1
ATOM 9225 C C . CYS A 1 1169 ? -41.424 22.407 30.778 1.00 86.88 1169 CYS A C 1
ATOM 9227 O O . CYS A 1 1169 ? -42.152 21.581 31.319 1.00 86.88 1169 CYS A O 1
ATOM 9229 N N . LYS A 1 1170 ? -40.833 22.149 29.600 1.00 86.75 1170 LYS A N 1
ATOM 9230 C CA . LYS A 1 1170 ? -41.062 20.936 28.793 1.00 86.75 1170 LYS A CA 1
ATOM 9231 C C . LYS A 1 1170 ? -40.556 19.661 29.463 1.00 86.75 1170 LYS A C 1
ATOM 9233 O O . LYS A 1 1170 ? -41.065 18.590 29.152 1.00 86.75 1170 LYS A O 1
ATOM 9238 N N . VAL A 1 1171 ? -39.539 19.763 30.318 1.00 88.56 1171 VAL A N 1
ATOM 9239 C CA . VAL A 1 1171 ? -38.996 18.636 31.089 1.00 88.56 1171 VAL A CA 1
ATOM 9240 C C . VAL A 1 1171 ? -39.950 18.293 32.229 1.00 88.56 1171 VAL A C 1
ATOM 9242 O O . VAL A 1 1171 ? -40.255 17.129 32.448 1.00 88.56 1171 VAL A O 1
ATOM 9245 N N . ILE A 1 1172 ? -40.489 19.311 32.898 1.00 89.56 1172 ILE A N 1
ATOM 9246 C CA . ILE A 1 1172 ? -41.430 19.151 34.011 1.00 89.56 1172 ILE A CA 1
ATOM 9247 C C . ILE A 1 1172 ? -42.779 18.619 33.529 1.00 89.56 1172 ILE A C 1
ATOM 9249 O O . ILE A 1 1172 ? -43.298 17.660 34.094 1.00 89.56 1172 ILE A O 1
ATOM 9253 N N . SER A 1 1173 ? -43.331 19.177 32.446 1.00 87.38 1173 SER A N 1
ATOM 9254 C CA . SER A 1 1173 ? -44.591 18.690 31.870 1.00 87.38 1173 SER A CA 1
ATOM 9255 C C . SER A 1 1173 ? -44.518 17.217 31.446 1.00 87.38 1173 SER A C 1
ATOM 9257 O O . SER A 1 1173 ? -45.545 16.547 31.433 1.00 87.38 1173 SER A O 1
ATOM 9259 N N . ALA A 1 1174 ? -43.322 16.680 31.171 1.00 89.38 1174 ALA A N 1
ATOM 9260 C CA . ALA A 1 1174 ? -43.137 15.265 30.856 1.00 89.38 1174 ALA A CA 1
ATOM 9261 C C . ALA A 1 1174 ? -43.461 14.327 32.035 1.00 89.38 1174 ALA A C 1
ATOM 9263 O O . ALA A 1 1174 ? -43.791 13.169 31.811 1.00 89.38 1174 ALA A O 1
ATOM 9264 N N . PHE A 1 1175 ? -43.441 14.808 33.284 1.00 89.06 1175 PHE A N 1
ATOM 9265 C CA . PHE A 1 1175 ? -43.892 14.019 34.439 1.00 89.06 1175 PHE A CA 1
ATOM 9266 C C . PHE A 1 1175 ? -45.417 13.843 34.490 1.00 89.06 1175 PHE A C 1
ATOM 9268 O O . PHE A 1 1175 ? -45.898 12.876 35.075 1.00 89.06 1175 PHE A O 1
ATOM 9275 N N . LEU A 1 1176 ? -46.184 14.724 33.836 1.00 85.31 1176 LEU A N 1
ATOM 9276 C CA . LEU A 1 1176 ? -47.625 14.533 33.624 1.00 85.31 1176 LEU A CA 1
ATOM 9277 C C . LEU A 1 1176 ? -47.903 13.506 32.511 1.00 85.31 1176 LEU A C 1
ATOM 9279 O O . LEU A 1 1176 ? -48.937 12.843 32.529 1.00 85.31 1176 LEU A O 1
ATOM 9283 N N . GLU A 1 1177 ? -46.962 13.349 31.579 1.00 84.44 1177 GLU A N 1
ATOM 9284 C CA . GLU A 1 1177 ? -46.974 12.370 30.481 1.00 84.44 1177 GLU A CA 1
ATOM 9285 C C . GLU A 1 1177 ? -46.275 11.036 30.844 1.00 84.44 1177 GLU A C 1
ATOM 9287 O O . GLU A 1 1177 ? -46.232 10.128 30.017 1.00 84.44 1177 GLU A O 1
ATOM 9292 N N . SER A 1 1178 ? -45.700 10.902 32.048 1.00 83.00 1178 SER A N 1
ATOM 9293 C CA . SER A 1 1178 ? -44.865 9.749 32.420 1.00 83.00 1178 SER A CA 1
ATOM 9294 C C . SER A 1 1178 ? -45.699 8.474 32.648 1.00 83.00 1178 SER A C 1
ATOM 9296 O O . SER A 1 1178 ? -46.749 8.548 33.293 1.00 83.00 1178 SER A O 1
ATOM 9298 N N . PRO A 1 1179 ? -45.240 7.294 32.180 1.00 79.88 1179 PRO A N 1
ATOM 9299 C CA . PRO A 1 1179 ? -46.000 6.046 32.284 1.00 79.88 1179 PRO A CA 1
ATOM 9300 C C . PRO A 1 1179 ? -46.084 5.457 33.704 1.00 79.88 1179 PRO A C 1
ATOM 9302 O O . PRO A 1 1179 ? -46.923 4.586 33.942 1.00 79.88 1179 PRO A O 1
ATOM 9305 N N . ASP A 1 1180 ? -45.267 5.901 34.671 1.00 84.69 1180 ASP A N 1
ATOM 9306 C CA . ASP A 1 1180 ? -45.464 5.485 36.067 1.00 84.69 1180 ASP A CA 1
ATOM 9307 C C . ASP A 1 1180 ? -46.629 6.248 36.712 1.00 84.69 1180 ASP A C 1
ATOM 9309 O O . ASP A 1 1180 ? -46.500 7.383 37.171 1.00 84.69 1180 ASP A O 1
ATOM 9313 N N . SER A 1 1181 ? -47.767 5.563 36.831 1.00 82.62 1181 SER A N 1
ATOM 9314 C CA . SER A 1 1181 ? -48.974 6.070 37.489 1.00 82.62 1181 SER A CA 1
ATOM 9315 C C . SER A 1 1181 ? -48.796 6.506 38.956 1.00 82.62 1181 SER A C 1
ATOM 9317 O O . SER A 1 1181 ? -49.643 7.246 39.461 1.00 82.62 1181 SER A O 1
ATOM 9319 N N . LYS A 1 1182 ? -47.744 6.070 39.670 1.00 84.56 1182 LYS A N 1
ATOM 9320 C CA . LYS A 1 1182 ? -47.429 6.558 41.026 1.00 84.56 1182 LYS A CA 1
ATOM 9321 C C . LYS A 1 1182 ? -46.741 7.915 40.946 1.00 84.56 1182 LYS A C 1
ATOM 9323 O O . LYS A 1 1182 ? -47.226 8.879 41.541 1.00 84.56 1182 LYS A O 1
ATOM 9328 N N . LEU A 1 1183 ? -45.660 7.996 40.173 1.00 86.75 1183 LEU A N 1
ATOM 9329 C CA . LEU A 1 1183 ? -44.917 9.225 39.925 1.00 86.75 1183 LEU A CA 1
ATOM 9330 C C . LEU A 1 1183 ? -45.795 10.315 39.296 1.00 86.75 1183 LEU A C 1
ATOM 9332 O O . LEU A 1 1183 ? -45.811 11.437 39.792 1.00 86.75 1183 LEU A O 1
ATOM 9336 N N . GLN A 1 1184 ? -46.605 9.976 38.291 1.00 86.56 1184 GLN A N 1
ATOM 9337 C CA . GLN A 1 1184 ? -47.554 10.891 37.651 1.00 86.56 1184 GLN A CA 1
ATOM 9338 C C . GLN A 1 1184 ? -48.549 11.486 38.666 1.00 86.56 1184 GLN A C 1
ATOM 9340 O O . GLN A 1 1184 ? -48.831 12.684 38.633 1.00 86.56 1184 GLN A O 1
ATOM 9345 N N . LYS A 1 1185 ? -49.056 10.684 39.618 1.00 85.62 1185 LYS A N 1
ATOM 9346 C CA . LYS A 1 1185 ? -49.955 11.158 40.691 1.00 85.62 1185 LYS A CA 1
ATOM 9347 C C . LYS A 1 1185 ? -49.248 12.049 41.714 1.00 85.62 1185 LYS A C 1
ATOM 9349 O O . LYS A 1 1185 ? -49.890 12.946 42.258 1.00 85.62 1185 LYS A O 1
ATOM 9354 N N . LEU A 1 1186 ? -47.963 11.818 41.988 1.00 85.56 1186 LEU A N 1
ATOM 9355 C CA . LEU A 1 1186 ? -47.154 12.691 42.847 1.00 85.56 1186 LEU A CA 1
ATOM 9356 C C . LEU A 1 1186 ? -46.859 14.020 42.144 1.00 85.56 1186 LEU A C 1
ATOM 9358 O O . LEU A 1 1186 ? -47.184 15.074 42.686 1.00 85.56 1186 LEU A O 1
ATOM 9362 N N . ALA A 1 1187 ? -46.351 13.967 40.913 1.00 85.69 1187 ALA A N 1
ATOM 9363 C CA . ALA A 1 1187 ? -46.067 15.143 40.101 1.00 85.69 1187 ALA A CA 1
ATOM 9364 C C . ALA A 1 1187 ? -47.323 15.990 39.874 1.00 85.69 1187 ALA A C 1
ATOM 9366 O O . ALA A 1 1187 ? -47.290 17.200 40.076 1.00 85.69 1187 ALA A O 1
ATOM 9367 N N . LYS A 1 1188 ? -48.476 15.380 39.566 1.00 85.50 1188 LYS A N 1
ATOM 9368 C CA . LYS A 1 1188 ? -49.729 16.126 39.381 1.00 85.50 1188 LYS A CA 1
ATOM 9369 C C . LYS A 1 1188 ? -50.121 16.958 40.611 1.00 85.50 1188 LYS A C 1
ATOM 9371 O O . LYS A 1 1188 ? -50.654 18.043 40.427 1.00 85.50 1188 LYS A O 1
ATOM 9376 N N . LYS A 1 1189 ? -49.814 16.532 41.845 1.00 86.06 1189 LYS A N 1
ATOM 9377 C CA . LYS A 1 1189 ? -50.084 17.350 43.048 1.00 86.06 1189 LYS A CA 1
ATOM 9378 C C . LYS A 1 1189 ? -49.247 18.631 43.108 1.00 86.06 1189 LYS A C 1
ATOM 9380 O O . LYS A 1 1189 ? -49.761 19.650 43.549 1.00 86.06 1189 LYS A O 1
ATOM 9385 N N . GLU A 1 1190 ? -47.986 18.580 42.681 1.00 85.56 1190 GLU A N 1
ATOM 9386 C CA . GLU A 1 1190 ? -47.081 19.742 42.675 1.00 85.56 1190 GLU A CA 1
ATOM 9387 C C . GLU A 1 1190 ? -47.292 20.630 41.434 1.00 85.56 1190 GLU A C 1
ATOM 9389 O O . GLU A 1 1190 ? -47.127 21.845 41.495 1.00 85.56 1190 GLU A O 1
ATOM 9394 N N . LEU A 1 1191 ? -47.694 20.034 40.307 1.00 86.25 1191 LEU A N 1
ATOM 9395 C CA . LEU A 1 1191 ? -47.774 20.708 39.009 1.00 86.25 1191 LEU A CA 1
ATOM 9396 C C . LEU A 1 1191 ? -49.161 21.250 38.652 1.00 86.25 1191 LEU A C 1
ATOM 9398 O O . LEU A 1 1191 ? -49.236 22.188 37.861 1.00 86.25 1191 LEU A O 1
ATOM 9402 N N . GLN A 1 1192 ? -50.252 20.709 39.208 1.00 83.56 1192 GLN A N 1
ATOM 9403 C CA . GLN A 1 1192 ? -51.605 21.196 38.904 1.00 83.56 1192 GLN A CA 1
ATOM 9404 C C . GLN A 1 1192 ? -51.781 22.701 39.212 1.00 83.56 1192 GLN A C 1
ATOM 9406 O O . GLN A 1 1192 ? -52.262 23.397 38.323 1.00 83.56 1192 GLN A O 1
ATOM 9411 N N . PRO A 1 1193 ? -51.292 23.270 40.340 1.00 84.62 1193 PRO A N 1
ATOM 9412 C CA . PRO A 1 1193 ? -51.378 24.718 40.582 1.00 84.62 1193 PRO A CA 1
ATOM 9413 C C . PRO A 1 1193 ? -50.647 25.571 39.531 1.00 84.62 1193 PRO A C 1
ATOM 9415 O O . PRO A 1 1193 ? -51.084 26.674 39.206 1.00 84.62 1193 PRO A O 1
ATOM 9418 N N . LEU A 1 1194 ? -49.552 25.056 38.960 1.00 83.12 1194 LEU A N 1
ATOM 9419 C CA . LEU A 1 1194 ? -48.788 25.716 37.893 1.00 83.12 1194 LEU A CA 1
ATOM 9420 C C . LEU A 1 1194 ? -49.484 25.603 36.524 1.00 83.12 1194 LEU A C 1
ATOM 9422 O O . LEU A 1 1194 ? -49.265 26.439 35.650 1.00 83.12 1194 LEU A O 1
ATOM 9426 N N . VAL A 1 1195 ? -50.330 24.587 36.331 1.00 81.44 1195 VAL A N 1
ATOM 9427 C CA . VAL A 1 1195 ? -51.206 24.440 35.157 1.00 81.44 1195 VAL A CA 1
ATOM 9428 C C . VAL A 1 1195 ? -52.439 25.338 35.276 1.00 81.44 1195 VAL A C 1
ATOM 9430 O O . VAL A 1 1195 ? -52.788 26.025 34.318 1.00 81.44 1195 VAL A O 1
ATOM 9433 N N . ASP A 1 1196 ? -53.066 25.382 36.452 1.00 82.25 1196 ASP A N 1
ATOM 9434 C CA . ASP A 1 1196 ? -54.291 26.150 36.713 1.00 82.25 1196 ASP A CA 1
ATOM 9435 C C . ASP A 1 1196 ? -54.037 27.668 36.688 1.00 82.25 1196 ASP A C 1
ATOM 9437 O O . ASP A 1 1196 ? -54.880 28.436 36.230 1.00 82.25 1196 ASP A O 1
ATOM 9441 N N . SER A 1 1197 ? -52.839 28.101 37.097 1.00 79.94 1197 SER A N 1
ATOM 9442 C CA . SER A 1 1197 ? -52.348 29.482 36.938 1.00 79.94 1197 SER A CA 1
ATOM 9443 C C . SER A 1 1197 ? -51.861 29.819 35.517 1.00 79.94 1197 SER A C 1
ATOM 9445 O O . SER A 1 1197 ? -51.464 30.952 35.251 1.00 79.94 1197 SER A O 1
ATOM 9447 N N . GLY A 1 1198 ? -51.879 28.858 34.586 1.00 73.75 1198 GLY A N 1
ATOM 9448 C CA . GLY A 1 1198 ? -51.506 29.052 33.181 1.00 73.75 1198 GLY A CA 1
ATOM 9449 C C . GLY A 1 1198 ? -50.001 29.148 32.890 1.00 73.75 1198 GLY A C 1
ATOM 9450 O O . GLY A 1 1198 ? -49.630 29.316 31.725 1.00 73.75 1198 GLY A O 1
ATOM 9451 N N . ILE A 1 1199 ? -49.136 29.011 33.903 1.00 77.88 1199 ILE A N 1
ATOM 9452 C CA . ILE A 1 1199 ? -47.668 29.038 33.765 1.00 77.88 1199 ILE A CA 1
ATOM 9453 C C . ILE A 1 1199 ? -47.196 27.831 32.938 1.00 77.88 1199 ILE A C 1
ATOM 9455 O O . ILE A 1 1199 ? -46.480 27.974 31.943 1.00 77.88 1199 ILE A O 1
ATOM 9459 N N . LEU A 1 1200 ? -47.659 26.634 33.303 1.00 77.56 1200 LEU A N 1
ATOM 9460 C CA . LEU A 1 1200 ? -47.508 25.421 32.509 1.00 77.56 1200 LEU A CA 1
ATOM 9461 C C . LEU A 1 1200 ? -48.705 25.279 31.567 1.00 77.56 1200 LEU A C 1
ATOM 9463 O O . LEU A 1 1200 ? -49.839 25.068 31.993 1.00 77.56 1200 LEU A O 1
ATOM 9467 N N . LYS A 1 1201 ? -48.456 25.330 30.255 1.00 65.62 1201 LYS A N 1
ATOM 9468 C CA . LYS A 1 1201 ? -49.508 25.054 29.270 1.00 65.62 1201 LYS A CA 1
ATOM 9469 C C . LYS A 1 1201 ? -49.998 23.616 29.413 1.00 65.62 1201 LYS A C 1
ATOM 9471 O O . LYS A 1 1201 ? -49.199 22.684 29.346 1.00 65.62 1201 LYS A O 1
ATOM 9476 N N . ASN A 1 1202 ? -51.316 23.458 29.520 1.00 52.84 1202 ASN A N 1
ATOM 9477 C CA . ASN A 1 1202 ? -51.996 22.168 29.485 1.00 52.84 1202 ASN A CA 1
ATOM 9478 C C . ASN A 1 1202 ? -51.641 21.420 28.185 1.00 52.84 1202 ASN A C 1
ATOM 9480 O O . ASN A 1 1202 ? -52.190 21.699 27.115 1.00 52.84 1202 ASN A O 1
ATOM 9484 N N . LEU A 1 1203 ? -50.711 20.468 28.275 1.00 50.84 1203 LEU A N 1
ATOM 9485 C CA . LEU A 1 1203 ? -50.496 19.474 27.233 1.00 50.84 1203 LEU A CA 1
ATOM 9486 C C . LEU A 1 1203 ? -51.680 18.509 27.296 1.00 50.84 1203 LEU A C 1
ATOM 9488 O O . LEU A 1 1203 ? -51.648 17.521 28.026 1.00 50.84 1203 LEU A O 1
ATOM 9492 N N . LYS A 1 1204 ? -52.741 18.809 26.531 1.00 39.94 1204 LYS A N 1
ATOM 9493 C CA . LYS A 1 1204 ? -53.716 17.776 26.167 1.00 39.94 1204 LYS A CA 1
ATOM 9494 C C . LYS A 1 1204 ? -52.922 16.582 25.620 1.00 39.94 1204 LYS A C 1
ATOM 9496 O O . LYS A 1 1204 ? -52.035 16.819 24.789 1.00 39.94 1204 LYS A O 1
ATOM 9501 N N . PRO A 1 1205 ? -53.207 15.338 26.049 1.00 38.75 1205 PRO A N 1
ATOM 9502 C CA . PRO A 1 1205 ? -52.586 14.182 25.427 1.00 38.75 1205 PRO A CA 1
ATOM 9503 C C . PRO A 1 1205 ? -52.873 14.256 23.929 1.00 38.75 1205 PRO A C 1
ATOM 9505 O O . PRO A 1 1205 ? -54.010 14.506 23.523 1.00 38.75 1205 PRO A O 1
ATOM 9508 N N . LYS A 1 1206 ? -51.837 14.093 23.103 1.00 36.09 1206 LYS A N 1
ATOM 9509 C CA . LYS A 1 1206 ? -52.071 13.879 21.679 1.00 36.09 1206 LYS A CA 1
ATOM 9510 C C . LYS A 1 1206 ? -52.816 12.561 21.544 1.00 36.09 1206 LYS A C 1
ATOM 9512 O O . LYS A 1 1206 ? -52.289 11.526 21.945 1.00 36.09 1206 LYS A O 1
ATOM 9517 N N . GLU A 1 1207 ? -54.002 12.614 20.954 1.00 31.53 1207 GLU A N 1
ATOM 9518 C CA . GLU A 1 1207 ? -54.635 11.429 20.388 1.00 31.53 1207 GLU A CA 1
ATOM 9519 C C . GLU A 1 1207 ? -53.627 10.757 19.447 1.00 31.53 1207 GLU A C 1
ATOM 9521 O O . GLU A 1 1207 ? -52.881 11.432 18.724 1.00 31.53 1207 GLU A O 1
ATOM 9526 N N . VAL A 1 1208 ? -53.536 9.430 19.531 1.00 33.53 1208 VAL A N 1
ATOM 9527 C CA . VAL A 1 1208 ? -52.509 8.657 18.828 1.00 33.53 1208 VAL A CA 1
ATOM 9528 C C . VAL A 1 1208 ? -52.894 8.570 17.355 1.00 33.53 1208 VAL A C 1
ATOM 9530 O O . VAL A 1 1208 ? -53.550 7.629 16.921 1.00 33.53 1208 VAL A O 1
ATOM 9533 N N . ALA A 1 1209 ? -52.495 9.585 16.589 1.00 27.50 1209 ALA A N 1
ATOM 9534 C CA . ALA A 1 1209 ? -52.571 9.571 15.137 1.00 27.50 1209 ALA A CA 1
ATOM 9535 C C . ALA A 1 1209 ? -51.664 8.451 14.604 1.00 27.50 1209 ALA A C 1
ATOM 9537 O O . ALA A 1 1209 ? -50.438 8.556 14.657 1.00 27.50 1209 ALA A O 1
ATOM 9538 N N . THR A 1 1210 ? -52.286 7.370 14.143 1.00 31.11 1210 THR A N 1
ATOM 9539 C CA . THR A 1 1210 ? -51.644 6.152 13.650 1.00 31.11 1210 THR A CA 1
ATOM 9540 C C . THR A 1 1210 ? -50.967 6.371 12.295 1.00 31.11 1210 THR A C 1
ATOM 9542 O O . THR A 1 1210 ? -51.642 6.561 11.284 1.00 31.11 1210 THR A O 1
ATOM 9545 N N . GLN A 1 1211 ? -49.631 6.301 12.284 1.00 27.30 1211 GLN A N 1
ATOM 9546 C CA . GLN A 1 1211 ? -48.757 6.094 11.118 1.00 27.30 1211 GLN A CA 1
ATOM 9547 C C . GLN A 1 1211 ? -47.502 5.330 11.552 1.00 27.30 1211 GLN A C 1
ATOM 9549 O O . GLN A 1 1211 ? -47.024 5.611 12.676 1.00 27.30 1211 GLN A O 1
#

InterPro domains:
  IPR001313 Pumilio RNA-binding repeat [PF00806] (143-168)
  IPR001313 Pumilio RNA-binding repeat [PF00806] (207-240)
  IPR001313 Pumilio RNA-binding repeat [PF00806] (696-721)
  IPR001313 Pumilio RNA-binding repeat [PF00806] (760-793)
  IPR001313 Pumilio RNA-binding repeat [PS50302] (131-166)
  IPR001313 Pumilio RNA-binding repeat [PS50302] (167-202)
  IPR001313 Pumilio RNA-binding repeat [PS50302] (203-239)
  IPR001313 Pumilio RNA-binding repeat [PS50302] (684-719)
  IPR001313 Pumilio RNA-binding repeat [PS50302] (720-755)
  IPR001313 Pumilio RNA-binding repeat [PS50302] (756-792)
  IPR001313 Pumilio RNA-binding repeat [SM00025] (131-166)
  IPR001313 Pumilio RNA-binding repeat [SM00025] (167-202)
  IPR001313 Pumilio RNA-binding repeat [SM00025] (203-238)
  IPR001313 Pumilio RNA-binding repeat [SM00025] (318-353)
  IPR001313 Pumilio RNA-binding repeat [SM00025] (354-391)
  IPR001313 Pumilio RNA-binding repeat [SM00025] (684-719)
  IPR001313 Pumilio RNA-binding repeat [SM00025] (720-755)
  IPR001313 Pumilio RNA-binding repeat [SM00025] (756-791)
  IPR001313 Pumilio RNA-binding repeat [SM00025] (871-906)
  IPR001313 Pumilio RNA-binding repeat [SM00025] (907-944)

Organism: Lupinus angustifolius (NCBI:txid3871)

Mean predicted aligned error: 21.72 Å

pLDDT: mean 74.16, std 26.2, range [20.3, 97.38]